Protein AF-A0A257LJ24-F1 (afdb_monomer)

Solvent-accessible surface area (backbone atoms only — not comparable to full-atom values): 53589 Å² total; per-residue (Å²): 120,69,37,51,48,22,45,37,79,96,74,76,41,58,42,72,22,48,50,66,43,40,21,18,65,12,11,28,22,19,16,31,34,75,92,71,72,50,81,59,49,28,23,46,61,48,46,64,46,34,71,49,36,67,60,49,51,61,45,40,81,84,67,24,39,69,37,38,43,43,26,40,28,36,42,66,71,52,52,51,19,39,72,72,71,31,62,39,64,17,42,39,84,51,60,58,23,70,73,42,37,78,70,69,26,44,72,49,96,88,63,35,22,36,64,50,72,47,55,24,46,66,56,50,52,54,42,48,47,36,26,64,75,67,47,32,40,32,45,31,27,46,52,51,48,44,43,30,25,42,52,48,92,82,58,70,71,61,35,67,71,44,15,26,39,32,79,47,27,34,33,16,63,57,4,54,42,34,39,53,50,42,34,74,69,44,58,92,35,38,33,21,32,46,26,57,61,58,78,81,37,94,62,23,46,46,81,42,55,27,40,42,26,37,76,43,34,60,65,41,45,27,25,38,39,36,25,66,35,53,53,53,50,57,29,13,32,10,22,24,36,34,32,89,85,44,81,38,25,45,37,74,45,50,74,66,42,38,39,33,32,41,48,17,51,48,52,40,9,85,28,74,34,39,65,58,17,24,52,51,11,35,35,42,46,60,24,49,64,47,71,64,69,98,74,39,54,28,32,34,39,60,25,52,68,77,47,40,76,46,36,64,60,50,23,51,47,53,30,54,59,48,57,78,69,57,93,59,100,71,88,71,82,53,65,65,44,76,41,77,95,70,48,32,27,36,40,62,34,52,68,54,34,54,56,32,46,76,54,64,41,39,79,87,39,35,68,49,85,40,62,52,41,40,21,6,21,63,49,6,38,33,17,21,52,17,17,30,37,50,58,56,27,42,74,48,69,51,93,89,48,104,49,63,32,40,35,39,63,40,62,56,58,65,36,52,47,53,49,44,35,58,32,16,40,61,31,21,58,58,33,46,44,85,69,43,70,59,48,75,40,78,40,75,63,87,82,81,56,68,40,81,40,84,36,68,39,29,29,33,34,39,22,42,53,50,23,30,56,48,37,54,72,70,47,41,50,84,56,63,70,61,48,48,60,48,48,71,64,44,75,88,54,79,93,84,43,80,74,84,43,54,36,36,29,65,44,77,43,79,72,52,68,42,47,18,23,29,42,11,27,29,78,26,24,38,36,29,42,51,34,32,37,30,12,15,16,29,70,62,89,26,36,90,56,52,73,76,47,72,48,68,47,63,42,53,85,35,48,44,59,60,66,38,100,80,27,47,72,40,60,67,64,50,25,54,50,33,27,53,50,45,53,51,47,57,52,47,66,76,72,52,85,61,62,41,73,64,35,44,48,48,43,60,36,34,35,43,31,17,43,31,39,26,11,44,28,27,31,28,34,26,47,55,26,29,70,75,39,69,69,27,33,52,48,47,32,53,54,33,45,39,46,40,54,25,30,56,50,39,30,17,55,42,5,65,75,70,47,42,20,78,73,70,45,61,69,69,32,49,27,95,62,19,45,54,44,74,50,57,67,72,56,53,51,46,31,63,75,36,30,40,29,42,64,36,58,22,22,32,56,77,30,75,63,54,20,57,74,75,44,64,28,24,21,36,20,78,33,52,35,71,52,61,62,46,72,47,75,41,75,45,98,86,70,47,73,52,72,36,84,43,53,26,35,48,52,52,52,44,32,71,75,65,36,86,85,52,83,80,58,82,18,76,58,38,50,63,56,46,39,44,64,42,49,47,50,45,51,62,40,38,48,88,49,39,54,66,52,73,60,60,73,24,52,39,64,72,84,56,56,68,72,60,55,51,42,51,58,52,49,40,52,77,70,63,39,52,53,61,47,53,45,49,48,45,96,84,72,44,72,95,73,77,74,86,80,80,81,80,78,78,84,78,90,81,76,84,85,74,82,83,79,90,80,79,93,75,95,82,64,100,54,62,49,87,81,71,94,66,81,81,79,79,72,42,82,52,26,75,43,74,59,82,85,86,47,97,88,60,70,56,59,57,71,45,78,49,60,45,104,80,36,53,24,34,40,34,40,32,36,43,67,52,82,80,62,96,89,69,98,80,45,96,47,47,41,66,45,34,33,48,64,55,47,98,41,50,65,94,56,54,60,56,53,24,52,51,48,20,52,47,42,16,38,58,42,42,65,58,42,46,52,53,30,58,54,38,43,64,41,70,49,101,58,62,49,66,30,64,38,87,91,82,54,52,74,43,80,30,45,12,71,63,9,45,52,27,46,52,54,44,51,52,36,54,75,46,50,60,60,48,90,87,60,90,60,136

pLDDT: mean 82.14, std 17.61, range [24.94, 98.62]

Foldseek 3Di:
DAAFQFADVVVLGTDHGCLQCVLLVWFFALFADDDFQDGADKAAEDEPLAPCLLVQLCQCVLVWSVFHQYAYAYEPVLLVLLVVQHKHFRKDLTHGRVVQVVVVWDADPVNIIRSDMDGSNVSLLSQLVSCLPPLDDFYFHQVLQLLQFLVVVPFGWGMDFDFFDQQWFFQWQLFGHGLVVQQVVFDKTKGKDWVVLQVNDPTEIDIFTHGRWHFTFFKGWWKWWAFQQGFIGITNFSWFFQWPVGTGTNSRDDFFTWGFFHQAATHAAAFDALLLLLLLQQCLFQWAWDADDPRQIKIKGKQAAPRVVCQCSNQVSLQVLLVVVDPDDDRDGWHWDDDVVRRIIMTMDSSSQVSCVVQVCHNVCSLPDTSSCSSDDLSSVLSNLQNNLQHQWAFDQDPPDLWIKIKGKDLPSVSLLNNCLSLSNRSAHKGKAFPAAWAWDWDDPVPGGTDIDGDHTMMMIITTAPSRVSCCVRRNYPDVPRNVVVCVSCVPDDRPDDDSSITGTRDIGIPHMRTGMDMRGRIHHWGQISRTITIGHHDDMDTVLEDEAEDAAEQLVQWDQFPDQPIDGNLPVLLVVLLVVLVVLLVCLVVDPRRDPSNNCNCQQAVHYAYAYFQLQLSCVRNLHALLDPVSLVVLLVSLLSSLLSNLLSQLVVCQVPNARNNFDLDSSCDPRYLNVPRDPVSSVSCVVRNGHHSFYHEQDWCVVVCVVPVQQRGTRNFHAQDQWAFDWDQDPVRDTDTDTGGHPSSVVCCVPQHVPDQGRSSPDHLQQDFLLSVLVSLLSNQSSHSRAHDDEREHEQPHDSVVSSVSQSVCVVSSHSIYRYDYADPVNHDPTDDDDDDDDDDDPDDDDDDDDDPDDDPDGPRGDDDPSDDDDPPCLQFLDSDPDDDPVDFDWDWDWDDDPQFIKIKIFTWDDQPPDPDDNARPFIATQFIAIDGPRDDPCVRVVRRVLNRVSRGPDLPSNVVVLVVQLQDADPDWDWFQDPDPRDTDIGRDPSNVNSVNVVVVCVVRVVNPPPRDDD

Radius of gyration: 37.0 Å; Cα contacts (8 Å, |Δi|>4): 2190; chains: 1; bounding box: 99×82×108 Å

Sequence (1018 aa):
MRPAGAWVAPTRSSASGPVSYMRVFDRSCETVESAGARRGAQMAVLRCDHPDVEAFIHAKDGGDLRNFNISVGITDAFMQAVVDDGDIELVHKAEPAPKLQAAGAHQRADGLWVYRRQPARALWDQIMRCTYDHAEPGVLFLDRINTDNNLGYCETIAATNPCVTADTRLATQHGLVPIGELARQGGALQVTVDSRALADAERGTTTRPAVPAFLTAHDAEVFHVTTAEGYEIKATAWHDLYTARGKIKLADLRVGDELWVQSGKGQFGPQGSAPLGTLLGLLAGDGHFTHRGKGAEVAVLSLWNEERQLADFVAGTVNALIAGQAHGARVYRCEPVAVPERNLVFVRSVVLARVLQQLGFTRDTKLQVPEVVWRGTEDCVKGYLRGLFQTDGTVNVSSNSQSCSVRLASCHRPLLQEVQQLLANLGVFSRIHLRREAGERQLPDGHGGHQAYACQSNFELIIDGESRDQFMREVGFLLPAKREKYAAWAADKQLIKHQRFAAKVVAITPLGRQPVYDTTQPDHNTVVFNGLVTGQCGEQPLPPYGCCCLGSVDLTHFVQRPFAADADFDDAGFAQVCAVATRMLDNVLDVTVWPLPQQQEEARNKRRVGLGFTGLGDALVMLGLRYDSEAARAMAQRISAAMRDAAYAASADLAAERGAFPLFNADLYLSRGAFAARLPQPLKDKIRAQGLRNSHLLSIAPTGTISLAFADNASNGIEPAFSWSYTRKKREADNTFKHYAVEDHAWRLYRHLKGEDAPLTEAFVTALEMSAEAHAAMVAAVAPYIDTSISKTVNVPEDYPYADFQGLYLQAWQQGLKGLATYRPNSVLGSVLSVDPVPAAAPAAGTQPAPLLAMGHDHSGANQRLRLDRLPAPVLDSLRWPSRPDLPGGNPAWSYLIQHPHGDFSLFVGELPAEAGPGLGLFEKHLPFEVWVNGAEQPRGIGAMAKTLSMDLRTNDPAWLRLKLDALATVAEERAFEMPFPPTGEKRLFPGVVAATAAVIRWRCEQLGALQEGGPTP

Mean predicted aligned error: 19.67 Å

Nearest PDB structures (foldseek):
  6lkm-assembly2_B  TM=7.121E-01  e=3.373E-16  Homo sapiens
  2eud-assembly1_A-2  TM=7.988E-01  e=4.178E-14  Saccharomyces cerevisiae
  3s8c-assembly1_A  TM=7.847E-01  e=2.951E-14  Saccharomyces cerevisiae S288C
  1zyz-assembly1_A  TM=7.517E-01  e=6.986E-15  Saccharomyces cerevisiae
  2wgh-assembly1_B  TM=6.906E-01  e=1.022E-13  Homo sapiens

Structure (mmCIF, N/CA/C/O backbone):
data_AF-A0A257LJ24-F1
#
_entry.id   AF-A0A257LJ24-F1
#
loop_
_atom_site.group_PDB
_atom_site.id
_atom_site.type_symbol
_atom_site.label_atom_id
_atom_site.label_alt_id
_atom_site.label_comp_id
_atom_site.label_asym_id
_atom_site.label_entity_id
_atom_site.label_seq_id
_atom_site.pdbx_PDB_ins_code
_atom_site.Cartn_x
_atom_site.Cartn_y
_atom_site.Cartn_z
_atom_site.occupancy
_atom_site.B_iso_or_equiv
_atom_site.auth_seq_id
_atom_site.auth_comp_id
_atom_site.auth_asym_id
_atom_site.auth_atom_id
_atom_site.pdbx_PDB_model_num
ATOM 1 N N . MET A 1 1 ? -0.962 -16.480 -10.989 1.00 78.00 1 MET A N 1
ATOM 2 C CA . MET A 1 1 ? 0.195 -16.136 -11.860 1.00 78.00 1 MET A CA 1
ATOM 3 C C . MET A 1 1 ? 0.893 -17.443 -12.258 1.00 78.00 1 MET A C 1
ATOM 5 O O . MET A 1 1 ? 0.374 -18.466 -11.853 1.00 78.00 1 MET A O 1
ATOM 9 N N . ARG A 1 2 ? 2.002 -17.500 -13.023 1.00 88.31 2 ARG A N 1
ATOM 10 C CA . ARG A 1 2 ? 2.631 -18.823 -13.275 1.00 88.31 2 ARG A CA 1
ATOM 11 C C . ARG A 1 2 ? 3.295 -19.374 -11.989 1.00 88.31 2 ARG A C 1
ATOM 13 O O . ARG A 1 2 ? 3.927 -18.562 -11.309 1.00 88.31 2 ARG A O 1
ATOM 20 N N . PRO A 1 3 ? 3.190 -20.679 -11.666 1.00 91.31 3 PRO A N 1
ATOM 21 C CA . PRO A 1 3 ? 3.702 -21.207 -10.403 1.00 91.31 3 PRO A CA 1
ATOM 22 C C . PRO A 1 3 ? 5.218 -21.393 -10.344 1.00 91.31 3 PRO A C 1
ATOM 24 O O . PRO A 1 3 ? 5.905 -21.325 -11.370 1.00 91.31 3 PRO A O 1
ATOM 27 N N . ALA A 1 4 ? 5.742 -21.683 -9.152 1.00 91.38 4 ALA A N 1
ATOM 28 C CA . ALA A 1 4 ? 7.091 -22.205 -9.008 1.00 91.38 4 ALA A CA 1
ATOM 29 C C . ALA A 1 4 ? 7.200 -23.573 -9.703 1.00 91.38 4 ALA A C 1
ATOM 31 O O . ALA A 1 4 ? 6.239 -24.337 -9.796 1.00 91.38 4 ALA A O 1
ATOM 32 N N . GLY A 1 5 ? 8.364 -23.877 -10.276 1.00 89.50 5 GLY A N 1
ATOM 33 C CA . GLY A 1 5 ? 8.553 -25.123 -11.025 1.00 89.50 5 GLY A CA 1
ATOM 34 C C . GLY A 1 5 ? 7.938 -25.137 -12.435 1.00 89.50 5 GLY A C 1
ATOM 35 O O . GLY A 1 5 ? 8.223 -26.062 -13.191 1.00 89.50 5 GLY A O 1
ATOM 36 N N . ALA A 1 6 ? 7.157 -24.125 -12.835 1.00 93.31 6 ALA A N 1
ATOM 37 C CA . ALA A 1 6 ? 6.548 -24.048 -14.168 1.00 93.31 6 ALA A CA 1
ATOM 38 C C . ALA A 1 6 ? 7.598 -23.879 -15.279 1.00 93.31 6 ALA A C 1
ATOM 40 O O . ALA A 1 6 ? 8.435 -22.980 -15.205 1.00 93.31 6 ALA A O 1
ATOM 41 N N . TRP A 1 7 ? 7.538 -24.709 -16.318 1.00 91.88 7 TRP A N 1
ATOM 42 C CA . TRP A 1 7 ? 8.472 -24.753 -17.440 1.00 91.88 7 TRP A CA 1
ATOM 43 C C . TRP A 1 7 ? 8.540 -23.433 -18.220 1.00 91.88 7 TRP A C 1
ATOM 45 O O . TRP A 1 7 ? 7.547 -22.730 -18.446 1.00 91.88 7 TRP A O 1
ATOM 55 N N . VAL A 1 8 ? 9.751 -23.103 -18.661 1.00 87.50 8 VAL A N 1
ATOM 56 C CA . VAL A 1 8 ? 10.065 -21.935 -19.481 1.00 87.50 8 VAL A CA 1
ATOM 57 C C . VAL A 1 8 ? 10.875 -22.423 -20.682 1.00 87.50 8 VAL A C 1
ATOM 59 O O . VAL A 1 8 ? 12.104 -22.437 -20.670 1.00 87.50 8 VAL A O 1
ATOM 62 N N . ALA A 1 9 ? 10.170 -22.870 -21.725 1.00 79.19 9 ALA A N 1
ATOM 63 C CA . ALA A 1 9 ? 10.768 -23.557 -22.872 1.00 79.19 9 ALA A CA 1
ATOM 64 C C . ALA A 1 9 ? 11.958 -22.823 -23.544 1.00 79.19 9 ALA A C 1
ATOM 66 O O . ALA A 1 9 ? 12.944 -23.503 -23.841 1.00 79.19 9 ALA A O 1
ATOM 67 N N . PRO A 1 10 ? 11.960 -21.480 -23.733 1.00 78.94 10 PRO A N 1
ATOM 68 C CA . PRO A 1 10 ? 13.102 -20.771 -24.327 1.00 78.94 10 PRO A CA 1
ATOM 69 C C . PRO A 1 10 ? 14.401 -20.855 -23.512 1.00 78.94 10 PRO A C 1
ATOM 71 O O . PRO A 1 10 ? 15.484 -20.812 -24.086 1.00 78.94 10 PRO A O 1
ATOM 74 N N . THR A 1 11 ? 14.305 -20.982 -22.186 1.00 77.94 11 THR A N 1
ATOM 75 C CA . THR A 1 11 ? 15.452 -21.035 -21.260 1.00 77.94 11 THR A CA 1
ATOM 76 C C . THR A 1 11 ? 15.707 -22.433 -20.697 1.00 77.94 11 THR A C 1
ATOM 78 O O . THR A 1 11 ? 16.664 -22.617 -19.948 1.00 77.94 11 THR A O 1
ATOM 81 N N . ARG A 1 12 ? 14.858 -23.417 -21.033 1.00 81.06 12 ARG A N 1
ATOM 82 C CA . ARG A 1 12 ? 14.862 -24.788 -20.485 1.00 81.06 12 ARG A CA 1
ATOM 83 C C . ARG A 1 12 ? 14.920 -24.829 -18.949 1.00 81.06 12 ARG A C 1
ATOM 85 O O . ARG A 1 12 ? 15.582 -25.685 -18.364 1.00 81.06 12 ARG A O 1
ATOM 92 N N . SER A 1 13 ? 14.236 -23.888 -18.300 1.00 83.75 13 SER A N 1
ATOM 93 C CA . SER A 1 13 ? 14.263 -23.686 -16.848 1.00 83.75 13 SER A CA 1
ATOM 94 C C . SER A 1 13 ? 12.854 -23.661 -16.242 1.00 83.75 13 SER A C 1
ATOM 96 O O . SER A 1 13 ? 11.860 -23.857 -16.943 1.00 83.75 13 SER A O 1
ATOM 98 N N . SER A 1 14 ? 12.764 -23.436 -14.930 1.00 83.94 14 SER A N 1
ATOM 99 C CA . SER A 1 14 ? 11.508 -23.291 -14.191 1.00 83.94 14 SER A CA 1
ATOM 100 C C . SER A 1 14 ? 11.318 -21.882 -13.621 1.00 83.94 14 SER A C 1
ATOM 102 O O . SER A 1 14 ? 12.290 -21.227 -13.249 1.00 83.94 14 SER A O 1
ATOM 104 N N . ALA A 1 15 ? 10.067 -21.441 -13.497 1.00 88.75 15 ALA A N 1
ATOM 105 C CA . ALA A 1 15 ? 9.684 -20.186 -12.850 1.00 88.75 15 ALA A CA 1
ATOM 106 C C . ALA A 1 15 ? 9.677 -20.270 -11.305 1.00 88.75 15 ALA A C 1
ATOM 108 O O . ALA A 1 15 ? 9.832 -21.353 -10.735 1.00 88.75 15 ALA A O 1
ATOM 109 N N . SER A 1 16 ? 9.490 -19.119 -10.643 1.00 84.56 16 SER A N 1
ATOM 110 C CA . SER A 1 16 ? 9.624 -18.922 -9.186 1.00 84.56 16 SER A CA 1
ATOM 111 C C . SER A 1 16 ? 8.317 -18.661 -8.413 1.00 84.56 16 SER A C 1
ATOM 113 O O . SER A 1 16 ? 8.361 -18.488 -7.198 1.00 84.56 16 SER A O 1
ATOM 115 N N . GLY A 1 17 ? 7.158 -18.642 -9.081 1.00 87.06 17 GLY A N 1
ATOM 116 C CA . GLY A 1 17 ? 5.845 -18.515 -8.430 1.00 87.06 17 GLY A CA 1
ATOM 117 C C . GLY A 1 17 ? 5.357 -17.083 -8.145 1.00 87.06 17 GLY A C 1
ATOM 118 O O . GLY A 1 17 ? 6.063 -16.108 -8.409 1.00 87.06 17 GLY A O 1
ATOM 119 N N . PRO A 1 18 ? 4.119 -16.937 -7.629 1.00 85.81 18 PRO A N 1
ATOM 120 C CA . PRO A 1 18 ? 3.445 -15.674 -7.385 1.00 85.81 18 PRO A CA 1
ATOM 121 C C . PRO A 1 18 ? 3.895 -15.021 -6.086 1.00 85.81 18 PRO A C 1
ATOM 123 O O . PRO A 1 18 ? 3.773 -13.821 -5.996 1.00 85.81 18 PRO A O 1
ATOM 126 N N . VAL A 1 19 ? 4.440 -15.737 -5.098 1.00 84.75 19 VAL A N 1
ATOM 127 C CA . VAL A 1 19 ? 4.925 -15.115 -3.848 1.00 84.75 19 VAL A CA 1
ATOM 128 C C . VAL A 1 19 ? 6.208 -14.342 -4.133 1.00 84.75 19 VAL A C 1
ATOM 130 O O . VAL A 1 19 ? 6.281 -13.143 -3.881 1.00 84.75 19 VAL A O 1
ATOM 133 N N . SER A 1 20 ? 7.124 -14.973 -4.877 1.00 75.75 20 SER A N 1
ATOM 134 C CA . SER A 1 20 ? 8.222 -14.327 -5.616 1.00 75.75 20 SER A CA 1
ATOM 135 C C . SER A 1 20 ? 7.765 -13.206 -6.568 1.00 75.75 20 SER A C 1
ATOM 137 O O . SER A 1 20 ? 8.634 -12.534 -7.121 1.00 75.75 20 SER A O 1
ATOM 139 N N . TYR A 1 21 ? 6.456 -13.027 -6.789 1.00 80.81 21 TYR A N 1
ATOM 140 C CA . TYR A 1 21 ? 5.841 -11.994 -7.628 1.00 80.81 21 TYR A CA 1
ATOM 141 C C . TYR A 1 21 ? 4.841 -11.057 -6.917 1.00 80.81 21 TYR A C 1
ATOM 143 O O . TYR A 1 21 ? 4.381 -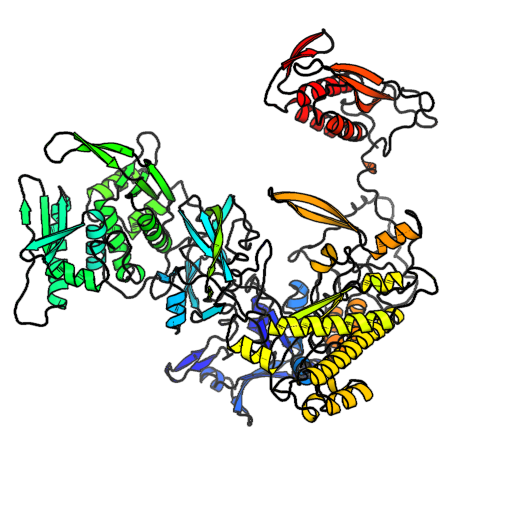10.093 -7.509 1.00 80.81 21 TYR A O 1
ATOM 151 N N . MET A 1 22 ? 4.523 -11.319 -5.653 1.00 76.56 22 MET A N 1
ATOM 152 C CA . MET A 1 22 ? 3.616 -10.547 -4.807 1.00 76.56 22 MET A CA 1
ATOM 153 C C . MET A 1 22 ? 4.402 -9.791 -3.786 1.00 76.56 22 MET A C 1
ATOM 155 O O . MET A 1 22 ? 4.142 -8.630 -3.590 1.00 76.56 22 MET A O 1
ATOM 159 N N . ARG A 1 23 ? 5.437 -10.410 -3.233 1.00 75.38 23 ARG A N 1
ATOM 160 C CA . ARG A 1 23 ? 6.560 -9.662 -2.713 1.00 75.38 23 ARG A CA 1
ATOM 161 C C . ARG A 1 23 ? 6.998 -8.647 -3.799 1.00 75.38 23 ARG A C 1
ATOM 163 O O . ARG A 1 23 ? 6.989 -7.455 -3.548 1.00 75.38 23 ARG A O 1
ATOM 170 N N . VAL A 1 24 ? 7.128 -9.111 -5.062 1.00 62.84 24 VAL A N 1
ATOM 171 C CA . VAL A 1 24 ? 7.263 -8.347 -6.349 1.00 62.84 24 VAL A CA 1
ATOM 172 C C . VAL A 1 24 ? 5.974 -7.627 -6.818 1.00 62.84 24 VAL A C 1
ATOM 174 O O . VAL A 1 24 ? 5.889 -7.076 -7.913 1.00 62.84 24 VAL A O 1
ATOM 177 N N . PHE A 1 25 ? 5.002 -7.497 -5.934 1.00 65.25 25 PHE A N 1
ATOM 178 C CA . PHE A 1 25 ? 3.962 -6.482 -5.964 1.00 65.25 25 PHE A CA 1
ATOM 179 C C . PHE A 1 25 ? 3.746 -5.909 -4.550 1.00 65.25 25 PHE A C 1
ATOM 181 O O . PHE A 1 25 ? 2.664 -5.420 -4.282 1.00 65.25 25 PHE A O 1
ATOM 188 N N . ASP A 1 26 ? 4.759 -5.883 -3.668 1.00 59.75 26 ASP A N 1
ATOM 189 C CA . ASP A 1 26 ? 4.654 -5.359 -2.299 1.00 59.75 26 ASP A CA 1
ATOM 190 C C . ASP A 1 26 ? 5.697 -4.263 -1.913 1.00 59.75 26 ASP A C 1
ATOM 192 O O . ASP A 1 26 ? 5.948 -4.060 -0.735 1.00 59.75 26 ASP A O 1
ATOM 196 N N . ARG A 1 27 ? 6.341 -3.526 -2.849 1.00 52.62 27 ARG A N 1
ATOM 197 C CA . ARG A 1 27 ? 7.540 -2.680 -2.602 1.00 52.62 27 ARG A CA 1
ATOM 198 C C . ARG A 1 27 ? 7.789 -1.225 -3.194 1.00 52.62 27 ARG A C 1
ATOM 200 O O . ARG A 1 27 ? 8.935 -0.816 -3.019 1.00 52.62 27 ARG A O 1
ATOM 207 N N . SER A 1 28 ? 7.053 -0.309 -3.858 1.00 60.28 28 SER A N 1
ATOM 208 C CA . SER A 1 28 ? 5.724 0.106 -4.388 1.00 60.28 28 SER A CA 1
ATOM 209 C C . SER A 1 28 ? 4.702 1.027 -3.619 1.00 60.28 28 SER A C 1
ATOM 211 O O . SER A 1 28 ? 5.109 2.068 -3.123 1.00 60.28 28 SER A O 1
ATOM 213 N N . CYS A 1 29 ? 3.384 0.735 -3.544 1.00 48.44 29 CYS A N 1
ATOM 214 C CA . CYS A 1 29 ? 2.257 1.552 -3.005 1.00 48.44 29 CYS A CA 1
ATOM 215 C C . CYS A 1 29 ? 2.491 2.341 -1.732 1.00 48.44 29 CYS A C 1
ATOM 217 O O . CYS A 1 29 ? 1.751 3.286 -1.455 1.00 48.44 29 CYS A O 1
ATOM 219 N N . GLU A 1 30 ? 3.415 1.920 -0.882 1.00 52.06 30 GLU A N 1
ATOM 220 C CA . GLU A 1 30 ? 3.561 2.488 0.430 1.00 52.06 30 GLU A CA 1
ATOM 221 C C . GLU A 1 30 ? 4.020 3.931 0.340 1.00 52.06 30 GLU A C 1
ATOM 223 O O . GLU A 1 30 ? 4.074 4.465 1.434 1.00 52.06 30 GLU A O 1
ATOM 228 N N . THR A 1 31 ? 4.229 4.481 -0.890 1.00 44.38 31 THR A N 1
ATOM 229 C CA . THR A 1 31 ? 4.602 5.820 -1.448 1.00 44.38 31 THR A CA 1
ATOM 230 C C . THR A 1 31 ? 3.551 6.629 -2.281 1.00 44.38 31 THR A C 1
ATOM 232 O O . THR A 1 31 ? 3.955 7.568 -2.968 1.00 44.38 31 THR A O 1
ATOM 235 N N . VAL A 1 32 ? 2.217 6.437 -2.169 1.00 46.84 32 VAL A N 1
ATOM 236 C CA . VAL A 1 32 ? 1.186 7.398 -2.705 1.00 46.84 32 VAL A CA 1
ATOM 237 C C . VAL A 1 32 ? 0.601 8.348 -1.651 1.00 46.84 32 VAL A C 1
ATOM 239 O O . VAL A 1 32 ? 0.704 8.048 -0.495 1.00 46.84 32 VAL A O 1
ATOM 242 N N . GLU A 1 33 ? -0.060 9.479 -1.946 1.00 40.62 33 GLU A N 1
ATOM 243 C CA . GLU A 1 33 ? -1.113 9.966 -1.029 1.00 40.62 33 GLU A CA 1
ATOM 244 C C . GLU A 1 33 ? -2.282 10.645 -1.720 1.00 40.62 33 GLU A C 1
ATOM 246 O O . GLU A 1 33 ? -2.174 11.280 -2.770 1.00 40.62 33 GLU A O 1
ATOM 251 N N . SER A 1 34 ? -3.378 10.597 -0.982 1.00 36.75 34 SER A N 1
ATOM 252 C CA . SER A 1 34 ? -4.274 11.716 -0.754 1.00 36.75 34 SER A CA 1
ATOM 253 C C . SER A 1 34 ? -3.787 12.654 0.376 1.00 36.75 34 SER A C 1
ATOM 255 O O . SER A 1 34 ? -4.067 12.386 1.546 1.00 36.75 34 SER A O 1
ATOM 257 N N . ALA A 1 35 ? -3.177 13.787 0.025 1.00 32.56 35 ALA A N 1
ATOM 258 C CA . ALA A 1 35 ? -3.455 15.080 0.656 1.00 32.56 35 ALA A CA 1
ATOM 259 C C . ALA A 1 35 ? -3.620 15.134 2.199 1.00 32.56 35 ALA A C 1
ATOM 261 O O . ALA A 1 35 ? -4.654 15.607 2.686 1.00 32.56 35 ALA A O 1
ATOM 262 N N . GLY A 1 36 ? -2.639 14.699 2.998 1.00 40.00 36 GLY A N 1
ATOM 263 C CA . GLY A 1 36 ? -2.665 14.973 4.436 1.00 40.00 36 GLY A CA 1
ATOM 264 C C . GLY A 1 36 ? -1.756 14.136 5.333 1.00 40.00 36 GLY A C 1
ATOM 265 O O . GLY A 1 36 ? -0.580 14.440 5.510 1.00 40.00 36 GLY A O 1
ATOM 266 N N . ALA A 1 37 ? -2.385 13.231 6.088 1.00 36.94 37 ALA A N 1
ATOM 267 C CA . ALA A 1 37 ? -1.856 12.633 7.317 1.00 36.94 37 ALA A CA 1
ATOM 268 C C . ALA A 1 37 ? -2.107 11.109 7.389 1.00 36.94 37 ALA A C 1
ATOM 270 O O . ALA A 1 37 ? -2.393 10.599 8.476 1.00 36.94 37 ALA A O 1
ATOM 271 N N . ARG A 1 38 ? -2.159 10.389 6.252 1.00 39.50 38 ARG A N 1
ATOM 272 C CA . ARG A 1 38 ? -2.922 9.126 6.176 1.00 39.50 38 ARG A CA 1
ATOM 273 C C . ARG A 1 38 ? -2.374 8.062 5.211 1.00 39.50 38 ARG A C 1
ATOM 275 O O . ARG A 1 38 ? -2.394 8.221 4.001 1.00 39.50 38 ARG A O 1
ATOM 282 N N . ARG A 1 39 ? -2.000 6.902 5.768 1.00 45.47 39 ARG A N 1
ATOM 283 C CA . ARG A 1 39 ? -1.549 5.675 5.066 1.00 45.47 39 ARG A CA 1
ATOM 284 C C . ARG A 1 39 ? -2.613 5.077 4.096 1.00 45.47 39 ARG A C 1
ATOM 286 O O . ARG A 1 39 ? -3.785 5.108 4.450 1.00 45.47 39 ARG A O 1
ATOM 293 N N . GLY A 1 40 ? -2.217 4.468 2.954 1.00 41.78 40 GLY A N 1
ATOM 294 C CA . GLY A 1 40 ? -3.127 3.794 1.969 1.00 41.78 40 GLY A CA 1
ATOM 295 C C . GLY A 1 40 ? -2.531 2.618 1.130 1.00 41.78 40 GLY A C 1
ATOM 296 O O . GLY A 1 40 ? -1.454 2.148 1.500 1.00 41.78 40 GLY A O 1
ATOM 297 N N . ALA A 1 41 ? -3.225 2.147 0.059 1.00 53.59 41 ALA A N 1
ATOM 298 C CA . ALA A 1 41 ? -3.454 0.711 -0.328 1.00 53.59 41 ALA A CA 1
ATOM 299 C C . ALA A 1 41 ? -3.442 0.317 -1.863 1.00 53.59 41 ALA A C 1
ATOM 301 O O . ALA A 1 41 ? -3.589 1.260 -2.635 1.00 53.59 41 ALA A O 1
ATOM 302 N N . GLN A 1 42 ? -3.473 -0.885 -2.540 1.00 60.41 42 GLN A N 1
ATOM 303 C CA . GLN A 1 42 ? -3.265 -2.407 -2.644 1.00 60.41 42 GLN A CA 1
ATOM 304 C C . GLN A 1 42 ? -3.511 -3.603 -1.647 1.00 60.41 42 GLN A C 1
ATOM 306 O O . GLN A 1 42 ? -2.681 -3.889 -0.807 1.00 60.41 42 GLN A O 1
ATOM 311 N N . MET A 1 43 ? -4.451 -4.535 -1.913 1.00 69.06 43 MET A N 1
ATOM 312 C CA . MET A 1 43 ? -4.510 -5.917 -1.325 1.00 69.06 43 MET A CA 1
ATOM 313 C C . MET A 1 43 ? -4.062 -7.005 -2.329 1.00 69.06 43 MET A C 1
ATOM 315 O O . MET A 1 43 ? -4.320 -6.859 -3.526 1.00 69.06 43 MET A O 1
ATOM 319 N N . ALA A 1 44 ? -3.476 -8.121 -1.858 1.00 78.62 44 ALA A N 1
ATOM 320 C CA . ALA A 1 44 ? -3.120 -9.288 -2.686 1.00 78.62 44 ALA A CA 1
ATOM 321 C C . ALA A 1 44 ? -3.996 -10.521 -2.425 1.00 78.62 44 ALA A C 1
ATOM 323 O O . ALA A 1 44 ? -4.204 -10.922 -1.280 1.00 78.62 44 ALA A O 1
ATOM 324 N N . VAL A 1 45 ? -4.422 -11.188 -3.505 1.00 81.88 45 VAL A N 1
ATOM 325 C CA . VAL A 1 45 ? -5.250 -12.404 -3.449 1.00 81.88 45 VAL A CA 1
ATOM 326 C C . VAL A 1 45 ? -4.650 -13.523 -4.303 1.00 81.88 45 VAL A C 1
ATOM 328 O O . VAL A 1 45 ? -4.323 -13.310 -5.473 1.00 81.88 45 VAL A O 1
ATOM 331 N N . LEU A 1 46 ? -4.550 -14.736 -3.752 1.00 91.31 46 LEU A N 1
ATOM 332 C CA . LEU A 1 46 ? -4.171 -15.947 -4.494 1.00 91.31 46 LEU A CA 1
ATOM 333 C C . LEU A 1 46 ? -5.167 -17.075 -4.223 1.00 91.31 46 LEU A C 1
ATOM 335 O O . LEU A 1 46 ? -5.565 -17.292 -3.083 1.00 91.31 46 LEU A O 1
ATOM 339 N N . ARG A 1 47 ? -5.572 -17.803 -5.269 1.00 92.19 47 ARG A N 1
ATOM 340 C CA . ARG A 1 47 ? -6.525 -18.914 -5.141 1.00 92.19 47 ARG A CA 1
ATOM 341 C C . ARG A 1 47 ? -5.959 -20.076 -4.319 1.00 92.19 47 ARG A C 1
ATOM 343 O O . ARG A 1 47 ? -4.784 -20.412 -4.446 1.00 92.19 47 ARG A O 1
ATOM 350 N N . CYS A 1 48 ? -6.838 -20.735 -3.567 1.00 94.44 48 CYS A N 1
ATOM 351 C CA . CYS A 1 48 ? -6.552 -21.963 -2.819 1.00 94.44 48 CYS A CA 1
ATOM 352 C C . CYS A 1 48 ? -6.055 -23.134 -3.688 1.00 94.44 48 CYS A C 1
ATOM 354 O O . CYS A 1 48 ? -5.307 -23.972 -3.202 1.00 94.44 48 CYS A O 1
ATOM 356 N N . ASP A 1 49 ? -6.418 -23.169 -4.974 1.00 94.31 49 ASP A N 1
ATOM 357 C CA . ASP A 1 49 ? -5.991 -24.190 -5.942 1.00 94.31 49 ASP A CA 1
ATOM 358 C C . ASP A 1 49 ? -4.634 -23.898 -6.610 1.00 94.31 49 ASP A C 1
ATOM 360 O O . ASP A 1 49 ? -4.195 -24.639 -7.489 1.00 94.31 49 ASP A O 1
ATOM 364 N N . HIS A 1 50 ? -3.931 -22.840 -6.202 1.00 96.12 50 HIS A N 1
ATOM 365 C CA . HIS A 1 50 ? -2.642 -22.484 -6.785 1.00 96.12 50 HIS A CA 1
ATOM 366 C C . HIS A 1 50 ? -1.488 -23.338 -6.204 1.00 96.12 50 HIS A C 1
ATOM 368 O O . HIS A 1 50 ? -1.375 -23.428 -4.985 1.00 96.12 50 HIS A O 1
ATOM 374 N N . PRO A 1 51 ? -0.547 -23.892 -7.005 1.00 95.44 51 PRO A N 1
ATOM 375 C CA . PRO A 1 51 ? 0.545 -24.754 -6.502 1.00 95.44 51 PRO A CA 1
ATOM 376 C C . PRO A 1 51 ? 1.418 -24.167 -5.384 1.00 95.44 51 PRO A C 1
ATOM 378 O O . PRO A 1 51 ? 1.926 -24.913 -4.544 1.00 95.44 51 PRO A O 1
ATOM 381 N N . ASP A 1 52 ? 1.530 -22.839 -5.352 1.00 95.00 52 ASP A N 1
ATOM 382 C CA . ASP A 1 52 ? 2.299 -22.069 -4.364 1.00 95.00 52 ASP A CA 1
ATOM 383 C C . ASP A 1 52 ? 1.443 -21.486 -3.215 1.00 95.00 52 ASP A C 1
ATOM 385 O O . ASP A 1 52 ? 1.878 -20.548 -2.553 1.00 95.00 52 ASP A O 1
ATOM 389 N N . VAL A 1 53 ? 0.219 -21.984 -2.993 1.00 94.69 53 VAL A N 1
ATOM 390 C CA . VAL A 1 53 ? -0.708 -21.464 -1.963 1.00 94.69 53 VAL A CA 1
ATOM 391 C C . VAL A 1 53 ? -0.128 -21.512 -0.541 1.00 94.69 53 VAL A C 1
ATOM 393 O O . VAL A 1 53 ? -0.248 -20.543 0.197 1.00 94.69 53 VAL A O 1
ATOM 396 N N . GLU A 1 54 ? 0.578 -22.573 -0.156 1.00 94.38 54 GLU A N 1
ATOM 397 C CA . GLU A 1 54 ? 1.190 -22.678 1.184 1.00 94.38 54 GLU A CA 1
ATOM 398 C C . GLU A 1 54 ? 2.331 -21.676 1.368 1.00 94.38 54 GLU A C 1
ATOM 400 O O . GLU A 1 54 ? 2.437 -21.025 2.403 1.00 94.38 54 GLU A O 1
ATOM 405 N N . ALA A 1 55 ? 3.124 -21.456 0.316 1.00 91.25 55 ALA A N 1
ATOM 406 C CA . ALA A 1 55 ? 4.147 -20.416 0.311 1.00 91.25 55 ALA A CA 1
ATOM 407 C C . ALA A 1 55 ? 3.548 -18.997 0.356 1.00 91.25 55 ALA A C 1
ATOM 409 O O . ALA A 1 55 ? 4.262 -18.064 0.706 1.00 91.25 55 ALA A O 1
ATOM 410 N N . PHE A 1 56 ? 2.276 -18.821 -0.032 1.00 92.69 56 PHE A N 1
ATOM 411 C CA . PHE A 1 56 ? 1.528 -17.563 0.088 1.00 92.69 56 PHE A CA 1
ATOM 412 C C . PHE A 1 56 ? 0.985 -17.368 1.504 1.00 92.69 56 PHE A C 1
ATOM 414 O O . PHE A 1 56 ? 1.047 -16.257 2.018 1.00 92.69 56 PHE A O 1
ATOM 421 N N . ILE A 1 57 ? 0.464 -18.429 2.127 1.00 91.12 57 ILE A N 1
ATOM 422 C CA . ILE A 1 57 ? -0.065 -18.399 3.498 1.00 91.12 57 ILE A CA 1
ATOM 423 C C . ILE A 1 57 ? 1.057 -18.012 4.461 1.00 91.12 57 ILE A C 1
ATOM 425 O O . ILE A 1 57 ? 0.971 -16.984 5.125 1.00 91.12 57 ILE A O 1
ATOM 429 N N . HIS A 1 58 ? 2.163 -18.755 4.410 1.00 90.12 58 HIS A N 1
ATOM 430 C CA . HIS A 1 58 ? 3.347 -18.535 5.239 1.00 90.12 58 HIS A CA 1
ATOM 431 C C . HIS A 1 58 ? 4.263 -17.408 4.720 1.00 90.12 58 HIS A C 1
ATOM 433 O O . HIS A 1 58 ? 5.432 -17.309 5.099 1.00 90.12 58 HIS A O 1
ATOM 439 N N . ALA A 1 59 ? 3.767 -16.543 3.825 1.00 84.06 59 ALA A N 1
ATOM 440 C CA . ALA A 1 59 ? 4.557 -15.454 3.248 1.00 84.06 59 ALA A CA 1
ATOM 441 C C . ALA A 1 59 ? 4.831 -14.305 4.230 1.00 84.06 59 ALA A C 1
ATOM 443 O O . ALA A 1 59 ? 5.585 -13.400 3.874 1.00 84.06 59 ALA A O 1
ATOM 444 N N . LYS A 1 60 ? 4.217 -14.311 5.424 1.00 76.75 60 LYS A N 1
ATOM 445 C CA . LYS A 1 60 ? 4.302 -13.223 6.417 1.00 76.75 60 LYS A CA 1
ATOM 446 C C . LYS A 1 60 ? 4.853 -13.628 7.776 1.00 76.75 60 LYS A C 1
ATOM 448 O O . LYS A 1 60 ? 5.272 -12.747 8.516 1.00 76.75 60 LYS A O 1
ATOM 453 N N . ASP A 1 61 ? 4.982 -14.921 8.053 1.00 75.12 61 ASP A N 1
ATOM 454 C CA . ASP A 1 61 ? 5.519 -15.482 9.301 1.00 75.12 61 ASP A CA 1
ATOM 455 C C . ASP A 1 61 ? 6.940 -14.962 9.621 1.00 75.12 61 ASP A C 1
ATOM 457 O O . ASP A 1 61 ? 7.312 -14.785 10.778 1.00 75.12 61 ASP A O 1
ATOM 461 N N . GLY A 1 62 ? 7.735 -14.641 8.590 1.00 65.06 62 GLY A N 1
ATOM 462 C CA . GLY A 1 62 ? 9.043 -13.978 8.725 1.00 65.06 62 GLY A CA 1
ATOM 463 C C . GLY A 1 62 ? 8.989 -12.455 8.947 1.00 65.06 62 GLY A C 1
ATOM 464 O O . GLY A 1 62 ? 10.024 -11.792 8.933 1.00 65.06 62 GLY A O 1
ATOM 465 N N . GLY A 1 63 ? 7.804 -11.859 9.093 1.00 62.16 63 GLY A N 1
ATOM 466 C CA . GLY A 1 63 ? 7.588 -10.409 9.083 1.00 62.16 63 GLY A CA 1
ATOM 467 C C . GLY A 1 63 ? 7.766 -9.775 7.697 1.00 62.16 63 GLY A C 1
ATOM 468 O O . GLY A 1 63 ? 8.240 -8.639 7.601 1.00 62.16 63 GLY A O 1
ATOM 469 N N . ASP A 1 64 ? 7.474 -10.534 6.642 1.00 58.94 64 ASP A N 1
ATOM 470 C CA . ASP A 1 64 ? 7.483 -10.179 5.211 1.00 58.94 64 ASP A CA 1
ATOM 471 C C . ASP A 1 64 ? 6.077 -9.687 4.781 1.00 58.94 64 ASP A C 1
ATOM 473 O O . ASP A 1 64 ? 5.181 -9.587 5.616 1.00 58.94 64 ASP A O 1
ATOM 477 N N . LEU A 1 65 ? 5.910 -9.246 3.532 1.00 68.00 65 LEU A N 1
ATOM 478 C CA . LEU A 1 65 ? 4.723 -8.595 2.955 1.00 68.00 65 LEU A CA 1
ATOM 479 C C . LEU A 1 65 ? 4.078 -7.515 3.850 1.00 68.00 65 LEU A C 1
ATOM 481 O O . LEU A 1 65 ? 2.860 -7.444 4.008 1.00 68.00 65 LEU A O 1
ATOM 485 N N . ARG A 1 66 ? 4.913 -6.710 4.519 1.00 64.31 66 ARG A N 1
ATOM 486 C CA . ARG A 1 66 ? 4.587 -5.949 5.741 1.00 64.31 66 ARG A CA 1
ATOM 487 C C . ARG A 1 66 ? 3.371 -5.053 5.679 1.00 64.31 66 ARG A C 1
ATOM 489 O O . ARG A 1 66 ? 2.836 -4.725 6.733 1.00 64.31 66 ARG A O 1
ATOM 496 N N . ASN A 1 67 ? 2.964 -4.630 4.493 1.00 54.25 67 ASN A N 1
ATOM 497 C CA . ASN A 1 67 ? 1.769 -3.832 4.372 1.00 54.25 67 ASN A CA 1
ATOM 498 C C . ASN A 1 67 ? 0.786 -4.312 3.284 1.00 54.25 67 ASN A C 1
ATOM 500 O O . ASN A 1 67 ? -0.317 -3.760 3.267 1.00 54.25 67 ASN A O 1
ATOM 504 N N . PHE A 1 68 ? 1.080 -5.313 2.427 1.00 63.66 68 PHE A N 1
ATOM 505 C CA . PHE A 1 68 ? -0.021 -6.061 1.801 1.00 63.66 68 PHE A CA 1
ATOM 506 C C . PHE A 1 68 ? -0.822 -6.693 2.930 1.00 63.66 68 PHE A C 1
ATOM 508 O O . PHE A 1 68 ? -0.288 -7.502 3.691 1.00 63.66 68 PHE A O 1
ATOM 515 N N . ASN A 1 69 ? -2.122 -6.426 2.958 1.00 63.97 69 ASN A N 1
ATOM 516 C CA . ASN A 1 69 ? -3.031 -7.415 3.501 1.00 63.97 69 ASN A CA 1
ATOM 517 C C . ASN A 1 69 ? -3.090 -8.532 2.450 1.00 63.97 69 ASN A C 1
ATOM 519 O O . ASN A 1 69 ? -3.446 -8.285 1.290 1.00 63.97 69 ASN A O 1
ATOM 523 N N . ILE A 1 70 ? -2.680 -9.743 2.822 1.00 75.50 70 ILE A N 1
ATOM 524 C CA . ILE A 1 70 ? -2.814 -10.923 1.959 1.00 75.50 70 ILE A CA 1
ATOM 525 C C . ILE A 1 70 ? -4.135 -11.636 2.247 1.00 75.50 70 ILE A C 1
ATOM 527 O O . ILE A 1 70 ? -4.634 -11.622 3.371 1.00 75.50 70 ILE A O 1
ATOM 531 N N . SER A 1 71 ? -4.735 -12.263 1.238 1.00 81.69 71 SER A N 1
ATOM 532 C CA . SER A 1 71 ? -5.940 -13.082 1.414 1.00 81.69 71 SER A CA 1
ATOM 533 C C . SER A 1 71 ? -5.976 -14.302 0.499 1.00 81.69 71 SER A C 1
ATOM 535 O O . SER A 1 71 ? -5.689 -14.209 -0.695 1.00 81.69 71 SER A O 1
ATOM 537 N N . VAL A 1 72 ? -6.374 -15.457 1.034 1.00 90.62 72 VAL A N 1
ATOM 538 C CA . VAL A 1 72 ? -6.577 -16.657 0.215 1.00 90.62 72 VAL A CA 1
ATOM 539 C C . VAL A 1 72 ? -7.955 -16.598 -0.440 1.00 90.62 72 VAL A C 1
ATOM 541 O O . VAL A 1 72 ? -8.985 -16.414 0.212 1.00 90.62 72 VAL A O 1
ATOM 544 N N . GLY A 1 73 ? -7.958 -16.770 -1.758 1.00 91.06 73 GLY A N 1
ATOM 545 C CA . GLY A 1 73 ? -9.142 -16.909 -2.588 1.00 91.06 73 GLY A CA 1
ATOM 546 C C . GLY A 1 73 ? -9.698 -18.328 -2.519 1.00 91.06 73 GLY A C 1
ATOM 547 O O . GLY A 1 73 ? -9.272 -19.211 -3.269 1.00 91.06 73 GLY A O 1
ATOM 548 N N . ILE A 1 74 ? -10.636 -18.546 -1.609 1.00 94.12 74 ILE A N 1
ATOM 549 C CA . ILE A 1 74 ? -11.296 -19.826 -1.356 1.00 94.12 74 ILE A CA 1
ATOM 550 C C . ILE A 1 74 ? -12.331 -20.139 -2.444 1.00 94.12 74 ILE A C 1
ATOM 552 O O . ILE A 1 74 ? -12.994 -19.239 -2.965 1.00 94.12 74 ILE A O 1
ATOM 556 N N . THR A 1 75 ? -12.460 -21.424 -2.775 1.00 93.69 75 THR A N 1
ATOM 557 C CA . THR A 1 75 ? -13.474 -21.983 -3.680 1.00 93.69 75 THR A CA 1
ATOM 558 C C . THR A 1 75 ? -14.442 -22.881 -2.919 1.00 93.69 75 THR A C 1
ATOM 560 O O . THR A 1 75 ? -14.072 -23.490 -1.911 1.00 93.69 75 THR A O 1
ATOM 563 N N . ASP A 1 76 ? -15.662 -23.024 -3.431 1.00 92.75 76 ASP A N 1
ATOM 564 C CA . ASP A 1 76 ? -16.662 -23.923 -2.841 1.00 92.75 76 ASP A CA 1
ATOM 565 C C . ASP A 1 76 ? -16.213 -25.389 -2.959 1.00 92.75 76 ASP A C 1
ATOM 567 O O . ASP A 1 76 ? -16.412 -26.184 -2.045 1.00 92.75 76 ASP A O 1
ATOM 571 N N . ALA A 1 77 ? -15.513 -25.731 -4.047 1.00 93.94 77 ALA A N 1
ATOM 572 C CA . ALA A 1 77 ? -14.922 -27.054 -4.250 1.00 93.94 77 ALA A CA 1
ATOM 573 C C . ALA A 1 77 ? -13.835 -27.392 -3.209 1.00 93.94 77 ALA A C 1
ATOM 575 O O . ALA A 1 77 ? -13.755 -28.536 -2.761 1.00 93.94 77 ALA A O 1
ATOM 576 N N . PHE A 1 78 ? -13.019 -26.414 -2.795 1.00 96.50 78 PHE A N 1
ATOM 577 C CA . PHE A 1 78 ? -12.047 -26.612 -1.718 1.00 96.50 78 PHE A CA 1
ATOM 578 C C . PHE A 1 78 ? -12.740 -26.777 -0.364 1.00 96.50 78 PHE A C 1
ATOM 580 O O . PHE A 1 78 ? -12.420 -27.712 0.362 1.00 96.50 78 PHE A O 1
ATOM 587 N N . MET A 1 79 ? -13.721 -25.928 -0.039 1.00 96.25 79 MET A N 1
ATOM 588 C CA . MET A 1 79 ? -14.450 -26.032 1.231 1.00 96.25 79 MET A CA 1
ATOM 589 C C . MET A 1 79 ? -15.237 -27.341 1.351 1.00 96.25 79 MET A C 1
ATOM 591 O O . MET A 1 79 ? -15.238 -27.951 2.418 1.00 96.25 79 MET A O 1
ATOM 595 N N . GLN A 1 80 ? -15.826 -27.831 0.258 1.00 95.31 80 GLN A N 1
ATOM 596 C CA . GLN A 1 80 ? -16.463 -29.146 0.237 1.00 95.31 80 GLN A CA 1
ATOM 597 C C . GLN A 1 80 ? -15.442 -30.268 0.503 1.00 95.31 80 GLN A C 1
ATOM 599 O O . GLN A 1 80 ? -15.692 -31.129 1.341 1.00 95.31 80 GLN A O 1
ATOM 604 N N . ALA A 1 81 ? -14.248 -30.213 -0.101 1.00 96.19 81 ALA A N 1
ATOM 605 C CA . ALA A 1 81 ? -13.172 -31.162 0.202 1.00 96.19 81 ALA A CA 1
ATOM 606 C C . ALA A 1 81 ? -12.659 -31.055 1.657 1.00 96.19 81 ALA A C 1
ATOM 608 O O . ALA A 1 81 ? -12.302 -32.069 2.253 1.00 96.19 81 ALA A O 1
ATOM 609 N N . VAL A 1 82 ? -12.660 -29.859 2.264 1.00 95.44 82 VAL A N 1
ATOM 610 C CA . VAL A 1 82 ? -12.366 -29.665 3.700 1.00 95.44 82 VAL A CA 1
ATOM 611 C C . VAL A 1 82 ? -13.434 -30.327 4.579 1.00 95.44 8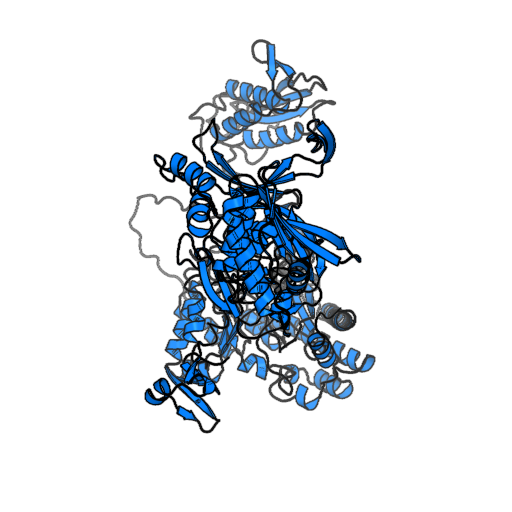2 VAL A C 1
ATOM 613 O O . VAL A 1 82 ? -13.088 -30.947 5.585 1.00 95.44 82 VAL A O 1
ATOM 616 N N . VAL A 1 83 ? -14.717 -30.243 4.216 1.00 95.12 83 VAL A N 1
ATOM 617 C CA . VAL A 1 83 ? -15.803 -30.931 4.936 1.00 95.12 83 VAL A CA 1
ATOM 618 C C . VAL A 1 83 ? -15.668 -32.450 4.800 1.00 95.12 83 VAL A C 1
ATOM 620 O O . VAL A 1 83 ? -15.601 -33.139 5.819 1.00 95.12 83 VAL A O 1
ATOM 623 N N . ASP A 1 84 ? -15.533 -32.954 3.573 1.00 96.38 84 ASP A N 1
ATOM 624 C CA . ASP A 1 84 ? -15.565 -34.387 3.236 1.00 96.38 84 ASP A CA 1
ATOM 625 C C . ASP A 1 84 ? -14.262 -35.155 3.558 1.00 96.38 84 ASP A C 1
ATOM 627 O O . ASP A 1 84 ? -14.178 -36.353 3.300 1.00 96.38 84 ASP A O 1
ATOM 631 N N . ASP A 1 85 ? -13.249 -34.484 4.123 1.00 95.12 85 ASP A N 1
ATOM 632 C CA . ASP A 1 85 ? -11.895 -35.022 4.376 1.00 95.12 85 ASP A CA 1
ATOM 633 C C . ASP A 1 85 ? -11.152 -35.468 3.099 1.00 95.12 85 ASP A C 1
ATOM 635 O O . ASP A 1 85 ? -10.346 -36.400 3.097 1.00 95.12 85 ASP A O 1
ATOM 639 N N . GLY A 1 86 ? -11.453 -34.800 1.983 1.00 95.94 86 GLY A N 1
ATOM 640 C CA . GLY A 1 86 ? -10.884 -35.067 0.667 1.00 95.94 86 GLY A CA 1
ATOM 641 C C . GLY A 1 86 ? -9.580 -34.317 0.383 1.00 95.94 86 GLY A C 1
ATOM 642 O O . GLY A 1 86 ? -9.086 -33.515 1.176 1.00 95.94 86 GLY A O 1
ATOM 643 N N . ASP A 1 87 ? -9.032 -34.550 -0.810 1.00 96.12 87 ASP A N 1
ATOM 644 C CA . ASP A 1 87 ? -7.859 -33.838 -1.322 1.00 96.12 87 ASP A CA 1
ATOM 645 C C . ASP A 1 87 ? -8.233 -32.627 -2.187 1.00 96.12 87 ASP A C 1
ATOM 647 O O . ASP A 1 87 ? -9.244 -32.633 -2.890 1.00 96.12 87 ASP A O 1
ATOM 651 N N . ILE A 1 88 ? -7.324 -31.653 -2.253 1.00 95.81 88 ILE A N 1
ATOM 652 C CA . ILE A 1 88 ? -7.259 -30.645 -3.312 1.00 95.81 88 ILE A CA 1
ATOM 653 C C . ILE A 1 88 ? -6.121 -30.958 -4.297 1.00 95.81 88 ILE A C 1
ATOM 655 O O . ILE A 1 88 ? -5.001 -31.301 -3.911 1.00 95.81 88 ILE A O 1
ATOM 659 N N . GLU A 1 89 ? -6.403 -30.810 -5.592 1.00 96.12 89 GLU A N 1
ATOM 660 C CA . GLU A 1 89 ? -5.392 -30.747 -6.651 1.00 96.12 89 GLU A CA 1
ATOM 661 C C . GLU A 1 89 ? -4.940 -29.301 -6.839 1.00 96.12 89 GLU A C 1
ATOM 663 O O . GLU A 1 89 ? -5.766 -28.422 -7.086 1.00 96.12 89 GLU A O 1
ATOM 668 N N . LEU A 1 90 ? -3.632 -29.050 -6.774 1.00 96.50 90 LEU A N 1
ATOM 669 C CA . LEU A 1 90 ? -3.087 -27.723 -7.030 1.00 96.50 90 LEU A CA 1
ATOM 670 C C . LEU A 1 90 ? -2.658 -27.609 -8.497 1.00 96.50 90 LEU A C 1
ATOM 672 O O . LEU A 1 90 ? -1.825 -28.384 -8.982 1.00 96.50 90 LEU A O 1
ATOM 676 N N . VAL A 1 91 ? -3.248 -26.650 -9.210 1.00 95.31 91 VAL A N 1
ATOM 677 C CA . VAL A 1 91 ? -3.337 -26.640 -10.675 1.00 95.31 91 VAL A CA 1
ATOM 678 C C . VAL A 1 91 ? -2.938 -25.312 -11.311 1.00 95.31 91 VAL A C 1
ATOM 680 O O . VAL A 1 91 ? -3.170 -24.231 -10.774 1.00 95.31 91 VAL A O 1
ATOM 683 N N . HIS A 1 92 ? -2.375 -25.370 -12.521 1.00 95.19 92 HIS A N 1
ATOM 684 C CA . HIS A 1 92 ? -2.214 -24.179 -13.357 1.00 95.19 92 HIS A CA 1
ATOM 685 C C . HIS A 1 92 ? -2.153 -24.512 -14.855 1.00 95.19 92 HIS A C 1
ATOM 687 O O . HIS A 1 92 ? -1.680 -25.568 -15.265 1.00 95.19 92 HIS A O 1
ATOM 693 N N . LYS A 1 93 ? -2.534 -23.551 -15.708 1.00 93.44 93 LYS A N 1
ATOM 694 C CA . LYS A 1 93 ? -2.444 -23.630 -17.184 1.00 93.44 93 LYS A CA 1
ATOM 695 C C . LYS A 1 93 ? -1.019 -23.566 -17.764 1.00 93.44 93 LYS A C 1
ATOM 697 O O . LYS A 1 93 ? -0.844 -23.257 -18.938 1.00 93.44 93 LYS A O 1
ATOM 702 N N . ALA A 1 94 ? 0.007 -23.736 -16.934 1.00 92.50 94 ALA A N 1
ATOM 703 C CA . ALA A 1 94 ? 1.402 -23.707 -17.361 1.00 92.50 94 ALA A CA 1
ATOM 704 C C . ALA A 1 94 ? 1.973 -25.105 -17.185 1.00 92.50 94 ALA A C 1
ATOM 706 O O . ALA A 1 94 ? 1.791 -25.697 -16.124 1.00 92.50 94 ALA A O 1
ATOM 707 N N . GLU A 1 95 ? 2.680 -25.593 -18.197 1.00 94.00 95 GLU A N 1
ATOM 708 C CA . GLU A 1 95 ? 3.401 -26.858 -18.121 1.00 94.00 95 GLU A CA 1
ATOM 709 C C . GLU A 1 95 ? 4.383 -26.838 -16.928 1.00 94.00 95 GLU A C 1
ATOM 711 O O . GLU A 1 95 ? 5.107 -25.854 -16.766 1.00 94.00 95 GLU A O 1
ATOM 716 N N . PRO A 1 96 ? 4.418 -27.868 -16.070 1.00 93.25 96 PRO A N 1
ATOM 717 C CA . PRO A 1 96 ? 5.415 -28.028 -15.022 1.00 93.25 96 PRO A CA 1
ATOM 718 C C . PRO A 1 96 ? 6.720 -28.557 -15.634 1.00 93.25 96 PRO A C 1
ATOM 720 O O . PRO A 1 96 ? 6.698 -29.322 -16.595 1.00 93.25 96 PRO A O 1
ATOM 723 N N . ALA A 1 97 ? 7.877 -28.168 -15.096 1.00 91.44 97 ALA A N 1
ATOM 724 C CA . ALA A 1 97 ? 9.169 -28.607 -15.628 1.00 91.44 97 ALA A CA 1
ATOM 725 C C . ALA A 1 97 ? 9.330 -30.146 -15.584 1.00 91.44 97 ALA A C 1
ATOM 727 O O . ALA A 1 97 ? 8.760 -30.788 -14.697 1.00 91.44 97 ALA A O 1
ATOM 728 N N . PRO A 1 98 ? 10.168 -30.759 -16.448 1.00 90.56 98 PRO A N 1
ATOM 729 C CA . PRO A 1 98 ? 10.309 -32.219 -16.536 1.00 90.56 98 PRO A CA 1
ATOM 730 C C . PRO A 1 98 ? 10.609 -32.946 -15.213 1.00 90.56 98 PRO A C 1
ATOM 732 O O . PRO A 1 98 ? 10.200 -34.089 -15.042 1.00 90.56 98 PRO A O 1
ATOM 735 N N . LYS A 1 99 ? 11.260 -32.287 -14.239 1.00 88.81 99 LYS A N 1
ATOM 736 C CA . LYS A 1 99 ? 11.460 -32.83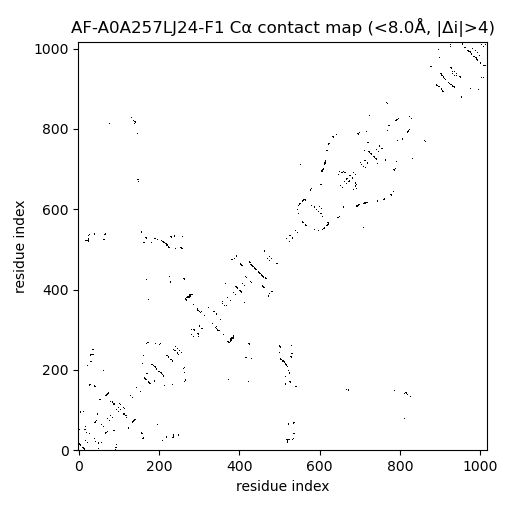1 -12.881 1.00 88.81 99 LYS A CA 1
ATOM 737 C C . LYS A 1 99 ? 10.139 -33.055 -12.129 1.00 88.81 99 LYS A C 1
ATOM 739 O O . LYS A 1 99 ? 10.022 -34.035 -11.405 1.00 88.81 99 LYS A O 1
ATOM 744 N N . LEU A 1 100 ? 9.171 -32.151 -12.280 1.00 90.38 100 LEU A N 1
ATOM 745 C CA . LEU A 1 100 ? 7.839 -32.281 -11.688 1.00 90.38 100 LEU A CA 1
ATOM 746 C C . LEU A 1 100 ? 6.981 -33.282 -12.470 1.00 90.38 100 LEU A C 1
ATOM 748 O O . LEU A 1 100 ? 6.279 -34.072 -11.850 1.00 90.38 100 LEU A O 1
ATOM 752 N N . GLN A 1 101 ? 7.097 -33.323 -13.803 1.00 90.81 101 GLN A N 1
ATOM 753 C CA . GLN A 1 101 ? 6.445 -34.363 -14.616 1.00 90.81 101 GLN A CA 1
ATOM 754 C C . GLN A 1 101 ? 6.911 -35.768 -14.185 1.00 90.81 101 GLN A C 1
ATOM 756 O O . GLN A 1 101 ? 6.096 -36.641 -13.902 1.00 90.81 101 GLN A O 1
ATOM 761 N N . ALA A 1 102 ? 8.222 -35.953 -13.997 1.00 90.06 102 ALA A N 1
ATOM 762 C CA . ALA A 1 102 ? 8.809 -37.178 -13.445 1.00 90.06 102 ALA A CA 1
ATOM 763 C C . ALA A 1 102 ? 8.435 -37.459 -11.971 1.00 90.06 102 ALA A C 1
ATOM 765 O O . ALA A 1 102 ? 8.630 -38.577 -11.502 1.00 90.06 102 ALA A O 1
ATOM 766 N N . ALA A 1 103 ? 7.891 -36.474 -11.248 1.00 88.62 103 ALA A N 1
ATOM 767 C CA . ALA A 1 103 ? 7.343 -36.621 -9.898 1.00 88.62 103 ALA A CA 1
ATOM 768 C C . ALA A 1 103 ? 5.811 -36.837 -9.881 1.00 88.62 103 ALA A C 1
ATOM 770 O O . ALA A 1 103 ? 5.212 -36.832 -8.809 1.00 88.62 103 ALA A O 1
ATOM 771 N N . GLY A 1 104 ? 5.177 -37.030 -11.046 1.00 90.31 104 GLY A N 1
ATOM 772 C CA . GLY A 1 104 ? 3.743 -37.324 -11.181 1.00 90.31 104 GLY A CA 1
ATOM 773 C C . GLY A 1 104 ? 2.863 -36.151 -11.630 1.00 90.31 104 GLY A C 1
ATOM 774 O O . GLY A 1 104 ? 1.648 -36.324 -11.754 1.00 90.31 104 GLY A O 1
ATOM 775 N N . ALA A 1 105 ? 3.436 -34.973 -11.903 1.00 94.25 105 ALA A N 1
ATOM 776 C CA . ALA A 1 105 ? 2.678 -33.841 -12.434 1.00 94.25 105 ALA A CA 1
ATOM 777 C C . ALA A 1 105 ? 2.211 -34.117 -13.876 1.00 94.25 105 ALA A C 1
ATOM 779 O O . ALA A 1 105 ? 3.009 -34.477 -14.742 1.00 94.25 105 ALA A O 1
ATOM 780 N N . HIS A 1 106 ? 0.919 -33.940 -14.143 1.00 95.12 106 HIS A N 1
ATOM 781 C CA . HIS A 1 106 ? 0.275 -34.372 -15.388 1.00 95.12 106 HIS A CA 1
ATOM 782 C C . HIS A 1 106 ? -0.813 -33.388 -15.832 1.00 95.12 106 HIS A C 1
ATOM 784 O O . HIS A 1 106 ? -1.320 -32.603 -15.030 1.00 95.12 106 HIS A O 1
ATOM 790 N N . GLN A 1 107 ? -1.170 -33.419 -17.116 1.00 96.31 107 GLN A N 1
ATOM 791 C CA . GLN A 1 107 ? -2.228 -32.578 -17.675 1.00 96.31 107 GLN A CA 1
ATOM 792 C C . GLN A 1 107 ? -3.577 -33.305 -17.628 1.00 96.31 107 GLN A C 1
ATOM 794 O O . GLN A 1 107 ? -3.664 -34.479 -17.988 1.00 96.31 107 GLN A O 1
ATOM 799 N N . ARG A 1 108 ? -4.632 -32.607 -17.199 1.00 93.44 108 ARG A N 1
ATOM 800 C CA . ARG A 1 108 ? -6.015 -33.102 -17.242 1.00 93.44 108 ARG A CA 1
ATOM 801 C C . ARG A 1 108 ? -6.657 -32.786 -18.597 1.00 93.44 108 ARG A C 1
ATOM 803 O O . ARG A 1 108 ? -6.136 -31.997 -19.386 1.00 93.44 108 ARG A O 1
ATOM 810 N N . ALA A 1 109 ? -7.833 -33.360 -18.849 1.00 89.12 109 ALA A N 1
ATOM 811 C CA . ALA A 1 109 ? -8.592 -33.148 -20.086 1.00 89.12 109 ALA A CA 1
ATOM 812 C C . ALA A 1 109 ? -9.061 -31.690 -20.311 1.00 89.12 109 ALA A C 1
ATOM 814 O O . ALA A 1 109 ? -9.385 -31.329 -21.438 1.00 89.12 109 ALA A O 1
ATOM 815 N N . ASP A 1 110 ? -9.070 -30.847 -19.271 1.00 88.56 110 ASP A N 1
ATOM 816 C CA . ASP A 1 110 ? -9.352 -29.403 -19.355 1.00 88.56 110 ASP A CA 1
ATOM 817 C C . ASP A 1 110 ? -8.130 -28.556 -19.779 1.00 88.56 110 ASP A C 1
ATOM 819 O O . ASP A 1 110 ? -8.231 -27.338 -19.931 1.00 88.56 110 ASP A O 1
ATOM 823 N N . GLY A 1 111 ? -6.964 -29.185 -19.968 1.00 89.81 111 GLY A N 1
ATOM 824 C CA . GLY A 1 111 ? -5.710 -28.521 -20.317 1.00 89.81 111 GLY A CA 1
ATOM 825 C C . GLY A 1 111 ? -4.949 -27.911 -19.131 1.00 89.81 111 GLY A C 1
ATOM 826 O O . GLY A 1 111 ? -3.848 -27.390 -19.336 1.00 89.81 111 GLY A O 1
ATOM 827 N N . LEU A 1 112 ? -5.465 -27.990 -17.901 1.00 95.19 112 LEU A N 1
ATOM 828 C CA . LEU A 1 112 ? -4.724 -27.613 -16.698 1.00 95.19 112 LEU A CA 1
ATOM 829 C C . LEU A 1 112 ? -3.757 -28.727 -16.289 1.00 95.19 112 LEU A C 1
ATOM 831 O O . LEU A 1 112 ? -4.052 -29.915 -16.408 1.00 95.19 112 LEU A O 1
ATOM 835 N N . TRP A 1 113 ? -2.593 -28.333 -15.779 1.00 96.75 113 TRP A N 1
ATOM 836 C CA . TRP A 1 113 ? -1.629 -29.254 -15.192 1.00 96.75 113 TRP A CA 1
ATOM 837 C C . TRP A 1 113 ? -1.822 -29.329 -13.682 1.00 96.75 113 TRP A C 1
ATOM 839 O O . TRP A 1 113 ? -1.810 -28.292 -13.017 1.00 96.75 113 TRP A O 1
ATOM 849 N N . VAL A 1 114 ? -1.946 -30.546 -13.151 1.00 96.44 114 VAL A N 1
ATOM 850 C CA . VAL A 1 114 ? -1.845 -30.846 -11.717 1.00 96.44 114 VAL A CA 1
ATOM 851 C C . VAL A 1 114 ? -0.366 -30.881 -11.361 1.00 96.44 114 VAL A C 1
ATOM 853 O O . VAL A 1 114 ? 0.381 -31.696 -11.899 1.00 96.44 114 VAL A O 1
ATOM 856 N N . TYR A 1 115 ? 0.069 -29.988 -10.473 1.00 95.44 115 TYR A N 1
ATOM 857 C CA . TYR A 1 115 ? 1.459 -29.926 -10.003 1.00 95.44 115 TYR A CA 1
ATOM 858 C C . TYR A 1 115 ? 1.684 -30.888 -8.833 1.00 95.44 115 TYR A C 1
ATOM 860 O O . TYR A 1 115 ? 2.742 -31.506 -8.738 1.00 95.44 115 TYR A O 1
ATOM 868 N N . ARG A 1 116 ? 0.687 -30.991 -7.947 1.00 94.00 116 ARG A N 1
ATOM 869 C CA . ARG A 1 116 ? 0.613 -31.908 -6.801 1.00 94.00 116 ARG A CA 1
ATOM 870 C C . ARG A 1 116 ? -0.827 -31.986 -6.284 1.00 94.00 116 ARG A C 1
ATOM 872 O O . ARG A 1 116 ? -1.669 -31.174 -6.666 1.00 94.00 116 ARG A O 1
ATOM 879 N N . ARG A 1 117 ? -1.085 -32.940 -5.395 1.00 93.88 117 ARG A N 1
ATOM 880 C CA . ARG A 1 117 ? -2.362 -33.171 -4.708 1.00 93.88 117 ARG A CA 1
ATOM 881 C C . ARG A 1 117 ? -2.091 -33.366 -3.215 1.00 93.88 117 ARG A C 1
ATOM 883 O O . ARG A 1 117 ? -1.051 -33.934 -2.882 1.00 93.88 117 ARG A O 1
ATOM 890 N N . GLN A 1 118 ? -2.974 -32.880 -2.345 1.00 94.62 118 GLN A N 1
ATOM 891 C CA . GLN A 1 118 ? -2.812 -32.980 -0.888 1.00 94.62 118 GLN A CA 1
ATOM 892 C C . GLN A 1 118 ? -4.145 -32.874 -0.129 1.00 94.62 118 GLN A C 1
ATOM 894 O O . GLN A 1 118 ? -5.082 -32.295 -0.683 1.00 94.62 118 GLN A O 1
ATOM 899 N N . PRO A 1 119 ? -4.224 -33.318 1.142 1.00 97.75 119 PRO A N 1
ATOM 900 C CA . PRO A 1 119 ? -5.444 -33.220 1.941 1.00 97.75 119 PRO A CA 1
ATOM 901 C C . PRO A 1 119 ? -5.917 -31.772 2.094 1.00 97.75 119 PRO A C 1
ATOM 903 O O . PRO A 1 119 ? -5.154 -30.894 2.508 1.00 97.75 119 PRO A O 1
ATOM 906 N N . ALA A 1 120 ? -7.191 -31.514 1.802 1.00 96.75 120 ALA A N 1
ATOM 907 C CA . ALA A 1 120 ? -7.755 -30.170 1.837 1.00 96.75 120 ALA A CA 1
ATOM 908 C C . ALA A 1 120 ? -7.756 -29.591 3.262 1.00 96.75 120 ALA A C 1
ATOM 910 O O . ALA A 1 120 ? -7.392 -28.430 3.458 1.00 96.75 120 ALA A O 1
ATOM 911 N N . ARG A 1 121 ? -8.053 -30.420 4.276 1.00 95.62 121 ARG A N 1
ATOM 912 C CA . ARG A 1 121 ? -7.988 -30.018 5.693 1.00 95.62 121 ARG A CA 1
ATOM 913 C C . ARG A 1 121 ? -6.595 -29.560 6.131 1.00 95.62 121 ARG A C 1
ATOM 915 O O . ARG A 1 121 ? -6.504 -28.611 6.897 1.00 95.62 121 ARG A O 1
ATOM 922 N N . ALA A 1 122 ? -5.522 -30.168 5.618 1.00 96.12 122 ALA A N 1
ATOM 923 C CA . ALA A 1 122 ? -4.151 -29.780 5.965 1.00 96.12 122 ALA A CA 1
ATOM 924 C C . ALA A 1 122 ? -3.762 -28.403 5.395 1.00 96.12 122 ALA A C 1
ATOM 926 O O . ALA A 1 122 ? -2.978 -27.681 6.006 1.00 96.12 122 ALA A O 1
ATOM 927 N N . LEU A 1 123 ? -4.330 -28.015 4.246 1.00 95.62 123 LEU A N 1
ATOM 928 C CA . LEU A 1 123 ? -4.196 -26.656 3.715 1.00 95.62 123 LEU A CA 1
ATOM 929 C C . LEU A 1 123 ? -5.060 -25.656 4.498 1.00 95.62 123 LEU A C 1
ATOM 931 O O . LEU A 1 123 ? -4.625 -24.540 4.761 1.00 95.62 123 LEU A O 1
ATOM 935 N N . TRP A 1 124 ? -6.274 -26.047 4.888 1.00 95.62 124 TRP A N 1
ATOM 936 C CA . TRP A 1 124 ? -7.177 -25.189 5.659 1.00 95.62 124 TRP A CA 1
ATOM 937 C C . TRP A 1 124 ? -6.643 -24.880 7.063 1.00 95.62 124 TRP A C 1
ATOM 939 O O . TRP A 1 124 ? -6.675 -23.729 7.486 1.00 95.62 124 TRP A O 1
ATOM 949 N N . ASP A 1 125 ? -6.076 -25.877 7.744 1.00 95.25 125 ASP A N 1
ATOM 950 C CA . ASP A 1 125 ? -5.430 -25.729 9.053 1.00 95.25 125 ASP A CA 1
ATOM 951 C C . ASP A 1 125 ? -4.267 -24.714 9.007 1.00 95.25 125 ASP A C 1
ATOM 953 O O . ASP A 1 125 ? -4.204 -23.819 9.852 1.00 95.25 125 ASP A O 1
ATOM 957 N N . GLN A 1 126 ? -3.424 -24.759 7.960 1.00 94.75 126 GLN A N 1
ATOM 958 C CA . GLN A 1 126 ? -2.368 -23.760 7.711 1.00 94.75 126 GLN A CA 1
ATOM 959 C C . GLN A 1 126 ? -2.931 -22.336 7.578 1.00 94.75 126 GLN A C 1
ATOM 961 O O . GLN A 1 126 ? -2.449 -21.431 8.258 1.00 94.75 126 GLN A O 1
ATOM 966 N N . ILE A 1 127 ? -3.973 -22.139 6.753 1.00 92.81 127 ILE A N 1
ATOM 967 C CA . ILE A 1 127 ? -4.646 -20.833 6.595 1.00 92.81 127 ILE A CA 1
ATOM 968 C C . ILE A 1 127 ? -5.109 -20.334 7.965 1.00 92.81 127 ILE A C 1
ATOM 970 O O . ILE A 1 127 ? -4.717 -19.254 8.396 1.00 92.81 127 ILE A O 1
ATOM 974 N N . MET A 1 128 ? -5.892 -21.154 8.669 1.00 93.38 128 MET A N 1
ATOM 975 C CA . MET A 1 128 ? -6.511 -20.787 9.940 1.00 93.38 128 MET A CA 1
ATOM 976 C C . MET A 1 128 ? -5.490 -20.509 11.050 1.00 93.38 128 MET A C 1
ATOM 978 O O . MET A 1 128 ? -5.759 -19.652 11.885 1.00 93.38 128 MET A O 1
ATOM 982 N N . ARG A 1 129 ? -4.321 -21.171 11.077 1.00 90.19 129 ARG A N 1
ATOM 983 C CA . ARG A 1 129 ? -3.259 -20.873 12.064 1.00 90.19 129 ARG A CA 1
ATOM 984 C C . ARG A 1 129 ? -2.641 -19.500 11.843 1.00 90.19 129 ARG A C 1
ATOM 986 O O . ARG A 1 129 ? -2.618 -18.706 12.779 1.00 90.19 129 ARG A O 1
ATOM 993 N N . CYS A 1 130 ? -2.228 -19.184 10.617 1.00 85.75 130 CYS A N 1
ATOM 994 C CA . CYS A 1 130 ? -1.702 -17.855 10.304 1.00 85.75 130 CYS A CA 1
ATOM 995 C C . CYS A 1 130 ? -2.753 -16.766 10.598 1.00 85.75 130 CYS A C 1
ATOM 997 O O . CYS A 1 130 ? -2.453 -15.809 11.313 1.00 85.75 130 CYS A O 1
ATOM 999 N N . THR A 1 131 ? -4.017 -16.949 10.186 1.00 80.62 131 THR A N 1
ATOM 1000 C CA . THR A 1 131 ? -5.086 -15.983 10.507 1.00 80.62 131 THR A CA 1
ATOM 1001 C C . THR A 1 131 ? -5.335 -15.851 12.019 1.00 80.62 131 THR A C 1
ATOM 1003 O O . THR A 1 131 ? -5.635 -14.758 12.492 1.00 80.62 131 THR A O 1
ATOM 1006 N N . TYR A 1 132 ? -5.184 -16.925 12.800 1.00 83.06 132 TYR A N 1
ATOM 1007 C CA . TYR A 1 132 ? -5.376 -16.917 14.256 1.00 83.06 132 TYR A CA 1
ATOM 1008 C C . TYR A 1 132 ? -4.246 -16.205 15.021 1.00 83.06 132 TYR A C 1
ATOM 1010 O O . TYR A 1 132 ? -4.518 -15.505 16.002 1.00 83.06 132 TYR A O 1
ATOM 1018 N N . ASP A 1 133 ? -2.992 -16.353 14.584 1.00 76.69 133 ASP A N 1
ATOM 1019 C CA . ASP A 1 133 ? -1.817 -15.796 15.272 1.00 76.69 133 ASP A CA 1
ATOM 1020 C C . ASP A 1 133 ? -1.352 -14.436 14.720 1.00 76.69 133 ASP A C 1
ATOM 1022 O O . ASP A 1 133 ? -0.713 -13.662 15.442 1.00 76.69 133 ASP A O 1
ATOM 1026 N N . HIS A 1 134 ? -1.683 -14.107 13.468 1.00 67.88 134 HIS A N 1
ATOM 1027 C CA . HIS A 1 134 ? -1.224 -12.890 12.781 1.00 67.88 134 HIS A CA 1
ATOM 1028 C C . HIS A 1 134 ? -2.359 -12.031 12.193 1.00 67.88 134 HIS A C 1
ATOM 1030 O O . HIS A 1 134 ? -2.082 -10.983 11.618 1.00 67.88 134 HIS A O 1
ATOM 1036 N N . ALA A 1 135 ? -3.629 -12.433 12.351 1.00 61.59 135 ALA A N 1
ATOM 1037 C CA . ALA A 1 135 ? -4.805 -11.827 11.701 1.00 61.59 135 ALA A CA 1
ATOM 1038 C C . ALA A 1 135 ? -4.802 -11.904 10.155 1.00 61.59 135 ALA A C 1
ATOM 1040 O O . ALA A 1 135 ? -5.681 -11.343 9.499 1.00 61.59 135 ALA A O 1
ATOM 1041 N N . GLU A 1 136 ? -3.854 -12.634 9.560 1.00 64.75 136 GLU A N 1
ATOM 1042 C CA . GLU A 1 136 ? -3.712 -12.805 8.115 1.00 64.75 136 GLU A CA 1
ATOM 1043 C C . GLU A 1 136 ? -3.048 -14.152 7.752 1.00 64.75 136 GLU A C 1
ATOM 1045 O O . GLU A 1 136 ? -2.268 -14.666 8.550 1.00 64.75 136 GLU A O 1
ATOM 1050 N N . PRO A 1 137 ? -3.324 -14.748 6.575 1.00 72.25 137 PRO A N 1
ATOM 1051 C CA . PRO A 1 137 ? -4.124 -14.210 5.478 1.00 72.25 137 PRO A CA 1
ATOM 1052 C C . PRO A 1 137 ? -5.615 -14.104 5.798 1.00 72.25 137 PRO A C 1
ATOM 1054 O O . PRO A 1 137 ? -6.180 -14.929 6.511 1.00 72.25 137 PRO A O 1
ATOM 1057 N N . GLY A 1 138 ? -6.262 -13.087 5.232 1.00 72.69 138 GLY A N 1
ATOM 1058 C CA . GLY A 1 138 ? -7.720 -13.003 5.192 1.00 72.69 138 GLY A CA 1
ATOM 1059 C C . GLY A 1 138 ? -8.328 -14.077 4.282 1.00 72.69 138 GLY A C 1
ATOM 1060 O O . GLY A 1 138 ? -7.635 -14.728 3.494 1.00 72.69 138 GLY A O 1
ATOM 1061 N N . VAL A 1 139 ? -9.646 -14.256 4.363 1.00 83.62 139 VAL A N 1
ATOM 1062 C CA . VAL A 1 139 ? -10.381 -15.239 3.552 1.00 83.62 139 VAL A CA 1
ATOM 1063 C C . VAL A 1 139 ? -11.400 -14.536 2.666 1.00 83.62 139 VAL A C 1
ATOM 1065 O O . VAL A 1 139 ? -12.258 -13.800 3.156 1.00 83.62 139 VAL A O 1
ATOM 1068 N N . LEU A 1 140 ? -11.323 -14.807 1.361 1.00 82.94 140 LEU A N 1
ATOM 1069 C CA . LEU A 1 140 ? -12.243 -14.306 0.341 1.00 82.94 140 LEU A CA 1
ATOM 1070 C C . LEU A 1 140 ? -12.847 -15.489 -0.420 1.00 82.94 140 LEU A C 1
ATOM 1072 O O . LEU A 1 140 ? -12.126 -16.243 -1.071 1.00 82.94 140 LEU A O 1
ATOM 1076 N N . PHE A 1 141 ? -14.166 -15.648 -0.367 1.00 90.75 141 PHE A N 1
ATOM 1077 C CA . PHE A 1 141 ? -14.881 -16.739 -1.030 1.00 90.75 141 PHE A CA 1
ATOM 1078 C C . PHE A 1 141 ? -15.139 -16.354 -2.493 1.00 90.75 141 PHE A C 1
ATOM 1080 O O . PHE A 1 141 ? -16.150 -15.735 -2.823 1.00 90.75 141 PHE A O 1
ATOM 1087 N N . LEU A 1 142 ? -14.190 -16.662 -3.381 1.00 86.06 142 LEU A N 1
ATOM 1088 C CA . LEU A 1 142 ? -14.175 -16.162 -4.762 1.00 86.06 142 LEU A CA 1
ATOM 1089 C C . LEU A 1 142 ? -15.354 -16.658 -5.595 1.00 86.06 142 LEU A C 1
ATOM 1091 O O . LEU A 1 142 ? -15.894 -15.889 -6.392 1.00 86.06 142 LEU A O 1
ATOM 1095 N N . ASP A 1 143 ? -15.758 -17.911 -5.414 1.00 88.50 143 ASP A N 1
ATOM 1096 C CA . ASP A 1 143 ? -16.882 -18.478 -6.160 1.00 88.50 143 ASP A CA 1
ATOM 1097 C C . ASP A 1 143 ? -18.190 -17.794 -5.735 1.00 88.50 143 ASP A C 1
ATOM 1099 O O . ASP A 1 143 ? -18.996 -17.417 -6.587 1.00 88.50 143 ASP A O 1
ATOM 1103 N N . ARG A 1 144 ? -18.340 -17.472 -4.442 1.00 87.94 144 ARG A N 1
ATOM 1104 C CA . ARG A 1 144 ? -19.443 -16.655 -3.918 1.00 87.94 144 ARG A CA 1
ATOM 1105 C C . ARG A 1 144 ? -19.384 -15.200 -4.391 1.00 87.94 144 ARG A C 1
ATOM 1107 O O . ARG A 1 144 ? -20.415 -14.671 -4.795 1.00 87.94 144 ARG A O 1
ATOM 1114 N N . ILE A 1 145 ? -18.205 -14.568 -4.398 1.00 86.44 145 ILE A N 1
ATOM 1115 C CA . ILE A 1 145 ? -17.998 -13.205 -4.925 1.00 86.44 145 ILE A CA 1
ATOM 1116 C C . ILE A 1 145 ? -18.437 -13.114 -6.390 1.00 86.44 145 ILE A C 1
ATOM 1118 O O . ILE A 1 145 ? -19.143 -12.178 -6.749 1.00 86.44 145 ILE A O 1
ATOM 1122 N N . ASN A 1 146 ? -18.042 -14.071 -7.237 1.00 84.06 146 ASN A N 1
ATOM 1123 C CA . ASN A 1 146 ? -18.331 -14.016 -8.672 1.00 84.06 146 ASN A CA 1
ATOM 1124 C C . ASN A 1 146 ? -19.724 -14.570 -9.031 1.00 84.06 146 ASN A C 1
ATOM 1126 O O . ASN A 1 146 ? -20.327 -14.070 -9.974 1.00 84.06 146 ASN A O 1
ATOM 1130 N N . THR A 1 147 ? -20.276 -15.518 -8.264 1.00 84.94 147 THR A N 1
ATOM 1131 C CA . THR A 1 147 ? -21.674 -15.972 -8.425 1.00 84.94 147 THR A CA 1
ATOM 1132 C C . THR A 1 147 ? -22.664 -14.871 -8.056 1.00 84.94 147 THR A C 1
ATOM 1134 O O . THR A 1 147 ? -23.658 -14.687 -8.749 1.00 84.94 147 THR A O 1
ATOM 1137 N N . ASP A 1 148 ? -22.393 -14.124 -6.981 1.00 86.44 148 ASP A N 1
ATOM 1138 C CA . ASP A 1 148 ? -23.267 -13.041 -6.519 1.00 86.44 148 ASP A CA 1
ATOM 1139 C C . ASP A 1 148 ? -23.058 -11.725 -7.296 1.00 86.44 148 ASP A C 1
ATOM 1141 O O . ASP A 1 148 ? -23.849 -10.796 -7.156 1.00 86.44 148 ASP A O 1
ATOM 1145 N N . ASN A 1 149 ? -22.021 -11.637 -8.138 1.00 89.06 149 ASN A N 1
ATOM 1146 C CA . ASN A 1 149 ? -21.708 -10.457 -8.944 1.00 89.06 149 ASN A CA 1
ATOM 1147 C C . ASN A 1 149 ? -22.801 -10.189 -9.994 1.00 89.06 149 ASN A C 1
ATOM 1149 O O . ASN A 1 149 ? -23.024 -10.992 -10.902 1.00 89.06 149 ASN A O 1
ATOM 1153 N N . ASN A 1 150 ? -23.413 -9.005 -9.936 1.00 91.50 150 ASN A N 1
ATOM 1154 C CA . ASN A 1 150 ? -24.418 -8.551 -10.902 1.00 91.50 150 ASN A CA 1
ATOM 1155 C C . ASN A 1 150 ? -23.915 -8.480 -12.355 1.00 91.50 150 ASN A C 1
ATOM 1157 O O . ASN A 1 150 ? -24.715 -8.480 -13.287 1.00 91.50 150 ASN A O 1
ATOM 1161 N N . LEU A 1 151 ? -22.597 -8.403 -12.553 1.00 89.75 151 LEU A N 1
ATOM 1162 C CA . LEU A 1 151 ? -21.927 -8.397 -13.851 1.00 89.75 151 LEU A CA 1
ATOM 1163 C C . LEU A 1 151 ? -21.164 -9.699 -14.145 1.00 89.75 151 LEU A C 1
ATOM 1165 O O . LEU A 1 151 ? -20.336 -9.721 -15.053 1.00 89.75 151 LEU A O 1
ATOM 1169 N N . GLY A 1 152 ? -21.447 -10.806 -13.448 1.00 83.88 152 GLY A N 1
ATOM 1170 C CA . GLY A 1 152 ? -20.796 -12.106 -13.693 1.00 83.88 152 GLY A CA 1
ATOM 1171 C C . GLY A 1 152 ? -20.913 -12.630 -15.138 1.00 83.88 152 GLY A C 1
ATOM 1172 O O . GLY A 1 152 ? -20.157 -13.509 -15.541 1.00 83.88 152 GLY A O 1
ATOM 1173 N N . TYR A 1 153 ? -21.807 -12.055 -15.952 1.00 83.50 153 TYR A N 1
ATOM 1174 C CA . TYR A 1 153 ? -21.914 -12.310 -17.392 1.00 83.50 153 TYR A CA 1
ATOM 1175 C C . TYR A 1 153 ? -20.863 -11.580 -18.261 1.00 83.50 153 TYR A C 1
ATOM 1177 O O . TYR A 1 153 ? -20.765 -11.869 -19.453 1.00 83.50 153 TYR A O 1
ATOM 1185 N N . CYS A 1 154 ? -20.094 -10.629 -17.711 1.00 79.12 154 CYS A N 1
ATOM 1186 C CA . CYS A 1 154 ? -19.097 -9.839 -18.449 1.00 79.12 154 CYS A CA 1
ATOM 1187 C C . CYS A 1 154 ? -17.809 -9.465 -17.677 1.00 79.12 154 CYS A C 1
ATOM 1189 O O . CYS A 1 154 ? -16.975 -8.745 -18.227 1.00 79.12 154 CYS A O 1
ATOM 1191 N N . GLU A 1 155 ? -17.604 -9.905 -16.429 1.00 81.88 155 GLU A N 1
ATOM 1192 C CA . GLU A 1 155 ? -16.365 -9.643 -15.670 1.00 81.88 155 GLU A CA 1
ATOM 1193 C C . GLU A 1 155 ? -15.997 -10.753 -14.662 1.00 81.88 155 GLU A C 1
ATOM 1195 O O . GLU A 1 155 ? -16.733 -11.716 -14.459 1.00 81.88 155 GLU A O 1
ATOM 1200 N N . THR A 1 156 ? -14.832 -10.620 -14.017 1.00 74.75 156 THR A N 1
ATOM 1201 C CA . THR A 1 156 ? -14.352 -11.481 -12.917 1.00 74.75 156 THR A CA 1
ATOM 1202 C C . THR A 1 156 ? -13.413 -10.658 -12.011 1.00 74.75 156 THR A C 1
ATOM 1204 O O . THR A 1 156 ? -12.667 -9.818 -12.517 1.00 74.75 156 THR A O 1
ATOM 1207 N N . ILE A 1 157 ? -13.460 -10.847 -10.685 1.00 76.00 157 ILE A N 1
ATOM 1208 C CA . ILE A 1 157 ? -12.871 -9.931 -9.669 1.00 76.00 157 ILE A CA 1
ATOM 1209 C C . ILE A 1 157 ? -11.567 -10.474 -9.029 1.00 76.00 157 ILE A C 1
ATOM 1211 O O . ILE A 1 157 ? -11.464 -11.688 -8.838 1.00 76.00 157 ILE A O 1
ATOM 1215 N N . ALA A 1 158 ? -10.578 -9.602 -8.698 1.00 61.72 158 ALA A N 1
ATOM 1216 C CA . ALA A 1 158 ? -9.255 -10.043 -8.190 1.00 61.72 158 ALA A CA 1
ATOM 1217 C C . ALA A 1 158 ? -8.360 -9.125 -7.275 1.00 61.72 158 ALA A C 1
ATOM 1219 O O . ALA A 1 158 ? -7.781 -9.700 -6.356 1.00 61.72 158 ALA A O 1
ATOM 1220 N N . ALA A 1 159 ? -8.128 -7.803 -7.509 1.00 56.50 159 ALA A N 1
ATOM 1221 C CA . ALA A 1 159 ? -7.043 -6.990 -6.834 1.00 56.50 159 ALA A CA 1
ATOM 1222 C C . ALA A 1 159 ? -7.144 -5.407 -6.949 1.00 56.50 159 ALA A C 1
ATOM 1224 O O . ALA A 1 159 ? -8.269 -4.919 -7.035 1.00 56.50 159 ALA A O 1
ATOM 1225 N N . THR A 1 160 ? -6.030 -4.596 -6.904 1.00 45.97 160 THR A N 1
ATOM 1226 C CA . THR A 1 160 ? -5.942 -3.066 -6.858 1.00 45.97 160 THR A CA 1
ATOM 1227 C C . THR A 1 160 ? -4.504 -2.426 -7.162 1.00 45.97 160 THR A C 1
ATOM 1229 O O . THR A 1 160 ? -3.635 -3.195 -7.557 1.00 45.97 160 THR A O 1
ATOM 1232 N N . ASN A 1 161 ? -4.213 -1.075 -7.107 1.00 36.03 161 ASN A N 1
ATOM 1233 C CA . ASN A 1 161 ? -3.010 -0.371 -7.740 1.00 36.03 161 ASN A CA 1
ATOM 1234 C C . ASN A 1 161 ? -2.528 1.118 -7.332 1.00 36.03 161 ASN A C 1
ATOM 1236 O O . ASN A 1 161 ? -3.324 2.039 -7.512 1.00 36.03 161 ASN A O 1
ATOM 1240 N N . PRO A 1 162 ? -1.255 1.425 -6.876 1.00 42.50 162 PRO A N 1
ATOM 1241 C CA . PRO A 1 162 ? -0.548 2.777 -6.927 1.00 42.50 162 PRO A CA 1
ATOM 1242 C C . PRO A 1 162 ? 1.065 2.866 -7.004 1.00 42.50 162 PRO A C 1
ATOM 1244 O O . PRO A 1 162 ? 1.656 1.946 -7.562 1.00 42.50 162 PRO A O 1
ATOM 1247 N N . CYS A 1 163 ? 1.767 3.994 -6.630 1.00 59.03 163 CYS A N 1
ATOM 1248 C CA . CYS A 1 163 ? 2.993 4.619 -7.302 1.00 59.03 163 CYS A CA 1
ATOM 1249 C C . CYS A 1 163 ? 4.001 5.671 -6.594 1.00 59.03 163 CYS A C 1
ATOM 1251 O O . CYS A 1 163 ? 3.717 6.158 -5.510 1.00 59.03 163 CYS A O 1
ATOM 1253 N N . VAL A 1 164 ? 5.107 6.138 -7.277 1.00 63.44 164 VAL A N 1
ATOM 1254 C CA . VAL A 1 164 ? 6.273 7.086 -6.936 1.00 63.44 164 VAL A CA 1
ATOM 1255 C C . VAL A 1 164 ? 6.719 8.068 -8.083 1.00 63.44 164 VAL A C 1
ATOM 1257 O O . VAL A 1 164 ? 6.486 7.761 -9.235 1.00 63.44 164 VAL A O 1
ATOM 1260 N N . THR A 1 165 ? 7.449 9.201 -7.924 1.00 81.69 165 THR A N 1
ATOM 1261 C CA . THR A 1 165 ? 7.811 10.073 -9.104 1.00 81.69 165 THR A CA 1
ATOM 1262 C C . THR A 1 165 ? 8.791 9.512 -10.150 1.00 81.69 165 THR A C 1
ATOM 1264 O O . THR A 1 165 ? 9.741 8.797 -9.847 1.00 81.69 165 THR A O 1
ATOM 1267 N N . ALA A 1 166 ? 8.611 9.969 -11.400 1.00 84.56 166 ALA A N 1
ATOM 1268 C CA . ALA A 1 166 ? 9.366 9.585 -12.602 1.00 84.56 166 ALA A CA 1
ATOM 1269 C C . ALA A 1 166 ? 10.898 9.742 -12.540 1.00 84.56 166 ALA A C 1
ATOM 1271 O O . ALA A 1 166 ? 11.628 8.952 -13.142 1.00 84.56 166 ALA A O 1
ATOM 1272 N N . ASP A 1 167 ? 11.377 10.813 -11.908 1.00 91.38 167 ASP A N 1
ATOM 1273 C CA . ASP A 1 167 ? 12.777 11.249 -11.919 1.00 91.38 167 ASP A CA 1
ATOM 1274 C C . ASP A 1 167 ? 13.632 10.573 -10.839 1.00 91.38 167 ASP A C 1
ATOM 1276 O O . ASP A 1 167 ? 14.861 10.592 -10.913 1.00 91.38 167 ASP A O 1
ATOM 1280 N N . THR A 1 168 ? 12.983 9.934 -9.866 1.00 92.88 168 THR A N 1
ATOM 1281 C CA . THR A 1 168 ? 13.632 9.190 -8.789 1.00 92.88 168 THR A CA 1
ATOM 1282 C C . THR A 1 168 ? 14.407 7.993 -9.365 1.00 92.88 168 THR A C 1
ATOM 1284 O O . THR A 1 168 ? 13.859 7.174 -10.110 1.00 92.88 168 THR A O 1
ATOM 1287 N N . ARG A 1 169 ? 15.707 7.891 -9.048 1.00 96.31 169 ARG A N 1
ATOM 1288 C CA . ARG A 1 169 ? 16.604 6.846 -9.566 1.00 96.31 169 ARG A CA 1
ATOM 1289 C C . ARG A 1 169 ? 16.529 5.588 -8.713 1.00 96.31 169 ARG A C 1
ATOM 1291 O O . ARG A 1 169 ? 16.795 5.621 -7.513 1.00 96.31 169 ARG A O 1
ATOM 1298 N N . LEU A 1 170 ? 16.225 4.469 -9.357 1.00 95.94 170 LEU A N 1
ATOM 1299 C CA . LEU A 1 170 ? 16.242 3.131 -8.779 1.00 95.94 170 LEU A CA 1
ATOM 1300 C C . LEU A 1 170 ? 17.631 2.505 -8.959 1.00 95.94 170 LEU A C 1
ATOM 1302 O O . LEU A 1 170 ? 18.220 2.611 -10.036 1.00 95.94 170 LEU A O 1
ATOM 1306 N N . ALA A 1 171 ? 18.152 1.823 -7.939 1.00 95.44 171 ALA A N 1
ATOM 1307 C CA . ALA A 1 171 ? 19.411 1.081 -8.042 1.00 95.44 171 ALA A CA 1
ATOM 1308 C C . ALA A 1 171 ? 19.186 -0.304 -8.682 1.00 95.44 171 ALA A C 1
ATOM 1310 O O . ALA A 1 171 ? 18.554 -1.166 -8.072 1.00 95.44 171 ALA A O 1
ATOM 1311 N N . THR A 1 172 ? 19.697 -0.524 -9.901 1.00 95.69 172 THR A N 1
ATOM 1312 C CA . THR A 1 172 ? 19.362 -1.680 -10.765 1.00 95.69 172 THR A CA 1
ATOM 1313 C C . THR A 1 172 ? 20.577 -2.384 -11.385 1.00 95.69 172 THR A C 1
ATOM 1315 O O . THR A 1 172 ? 21.684 -1.846 -11.371 1.00 95.69 172 THR A O 1
ATOM 1318 N N . GLN A 1 173 ? 20.370 -3.530 -12.051 1.00 94.81 173 GLN A N 1
ATOM 1319 C CA . GLN A 1 173 ? 21.373 -4.171 -12.927 1.00 94.81 173 GLN A CA 1
ATOM 1320 C C . GLN A 1 173 ? 21.757 -3.341 -14.167 1.00 94.81 173 GLN A C 1
ATOM 1322 O O . GLN A 1 173 ? 22.635 -3.720 -14.942 1.00 94.81 173 GLN A O 1
ATOM 1327 N N . HIS A 1 174 ? 21.078 -2.217 -14.387 1.00 94.94 174 HIS A N 1
ATOM 1328 C CA . HIS A 1 174 ? 21.411 -1.223 -15.399 1.00 94.94 174 HIS A CA 1
ATOM 1329 C C . HIS A 1 174 ? 22.075 0.022 -14.788 1.00 94.94 174 HIS A C 1
ATOM 1331 O O . HIS A 1 174 ? 22.301 0.991 -15.505 1.00 94.94 174 HIS A O 1
ATOM 1337 N N . GLY A 1 175 ? 22.420 -0.011 -13.494 1.00 95.25 175 GLY A N 1
ATOM 1338 C CA . GLY A 1 175 ? 22.919 1.122 -12.716 1.00 95.25 175 GLY A CA 1
ATOM 1339 C C . GLY A 1 175 ? 21.794 1.910 -12.036 1.00 95.25 175 GLY A C 1
ATOM 1340 O O . GLY A 1 175 ? 20.726 1.367 -11.751 1.00 95.25 175 GLY A O 1
ATOM 1341 N N . LEU A 1 176 ? 22.025 3.192 -11.758 1.00 97.25 176 LEU A N 1
ATOM 1342 C CA . LEU A 1 176 ? 21.050 4.089 -11.123 1.00 97.25 176 LEU A CA 1
ATOM 1343 C C . LEU A 1 176 ? 20.185 4.772 -12.194 1.00 97.25 176 LEU A C 1
ATOM 1345 O O . LEU A 1 176 ? 20.558 5.815 -12.737 1.00 97.25 176 LEU A O 1
ATOM 1349 N N . VAL A 1 177 ? 19.035 4.177 -12.517 1.00 96.31 177 VAL A N 1
ATOM 1350 C CA . VAL A 1 177 ? 18.190 4.575 -13.662 1.00 96.31 177 VAL A CA 1
ATOM 1351 C C . VAL A 1 177 ? 16.890 5.241 -13.180 1.00 96.31 177 VAL A C 1
ATOM 1353 O O . VAL A 1 177 ? 16.277 4.724 -12.244 1.00 96.31 177 VAL A O 1
ATOM 1356 N N . PRO A 1 178 ? 16.431 6.357 -13.788 1.00 96.75 178 PRO A N 1
ATOM 1357 C CA . PRO A 1 178 ? 15.159 6.989 -13.429 1.00 96.75 178 PRO A CA 1
ATOM 1358 C C . PRO A 1 178 ? 13.973 6.052 -13.678 1.00 96.75 178 PRO A C 1
ATOM 1360 O O . PRO A 1 178 ? 13.850 5.461 -14.757 1.00 96.75 178 PRO A O 1
ATOM 1363 N N . ILE A 1 179 ? 13.072 5.918 -12.705 1.00 92.75 179 ILE A N 1
ATOM 1364 C CA . ILE A 1 179 ? 11.997 4.922 -12.783 1.00 92.75 179 ILE A CA 1
ATOM 1365 C C . ILE A 1 179 ? 10.986 5.190 -13.909 1.00 92.75 179 ILE A C 1
ATOM 1367 O O . ILE A 1 179 ? 10.525 4.253 -14.560 1.00 92.75 179 ILE A O 1
ATOM 1371 N N . GLY A 1 180 ? 10.735 6.457 -14.244 1.00 85.44 180 GLY A N 1
ATOM 1372 C CA . GLY A 1 180 ? 9.928 6.850 -15.403 1.00 85.44 180 GLY A CA 1
ATOM 1373 C C . GLY A 1 180 ? 10.584 6.553 -16.760 1.00 85.44 180 GLY A C 1
ATOM 1374 O O . GLY A 1 180 ? 9.954 6.735 -17.802 1.00 85.44 180 GLY A O 1
ATOM 1375 N N . GLU A 1 181 ? 11.842 6.105 -16.797 1.00 93.31 181 GLU A N 1
ATOM 1376 C CA . GLU A 1 181 ? 12.444 5.485 -17.982 1.00 93.31 181 GLU A CA 1
ATOM 1377 C C . GLU A 1 181 ? 12.307 3.964 -17.958 1.00 93.31 181 GLU A C 1
ATOM 1379 O O . GLU A 1 181 ? 11.855 3.395 -18.953 1.00 93.31 181 GLU A O 1
ATOM 1384 N N . LEU A 1 182 ? 12.605 3.326 -16.821 1.00 85.88 182 LEU A N 1
ATOM 1385 C CA . LEU A 1 182 ? 12.409 1.885 -16.636 1.00 85.88 182 LEU A CA 1
ATOM 1386 C C . LEU A 1 182 ? 10.969 1.473 -16.978 1.00 85.88 182 LEU A C 1
ATOM 1388 O O . LEU A 1 182 ? 10.765 0.465 -17.645 1.00 85.88 182 LEU A O 1
ATOM 1392 N N . ALA A 1 183 ? 9.979 2.295 -16.620 1.00 67.50 183 ALA A N 1
ATOM 1393 C CA . ALA A 1 183 ? 8.573 2.036 -16.920 1.00 67.50 183 ALA A CA 1
ATOM 1394 C C . ALA A 1 183 ? 8.182 2.227 -18.397 1.00 67.50 183 ALA A C 1
ATOM 1396 O O . ALA A 1 183 ? 7.180 1.679 -18.848 1.00 67.50 183 ALA A O 1
ATOM 1397 N N . ARG A 1 184 ? 8.972 2.981 -19.174 1.00 81.25 184 ARG A N 1
ATOM 1398 C CA . ARG A 1 184 ? 8.808 3.096 -20.636 1.00 81.25 184 ARG A CA 1
ATOM 1399 C C . ARG A 1 184 ? 9.543 1.992 -21.396 1.00 81.25 184 ARG A C 1
ATOM 1401 O O . ARG A 1 184 ? 9.176 1.698 -22.528 1.00 81.25 184 ARG A O 1
ATOM 1408 N N . GLN A 1 185 ? 10.585 1.416 -20.800 1.00 79.06 185 GLN A N 1
ATOM 1409 C CA . GLN A 1 185 ? 11.348 0.298 -21.361 1.00 79.06 185 GLN A CA 1
ATOM 1410 C C . GLN A 1 185 ? 10.697 -1.054 -21.044 1.00 79.06 185 GLN A C 1
ATOM 1412 O O . GLN A 1 185 ? 10.669 -1.938 -21.900 1.00 79.06 185 GLN A O 1
ATOM 1417 N N . GLY A 1 186 ? 10.152 -1.203 -19.835 1.00 66.62 186 GLY A N 1
ATOM 1418 C CA . GLY A 1 186 ? 9.668 -2.476 -19.314 1.00 66.62 186 GLY A CA 1
ATOM 1419 C C . GLY A 1 186 ? 10.783 -3.525 -19.233 1.00 66.62 186 GLY A C 1
ATOM 1420 O O . GLY A 1 186 ? 11.968 -3.206 -19.144 1.00 66.62 186 GLY A O 1
ATOM 1421 N N . GLY A 1 187 ? 10.398 -4.801 -19.294 1.00 69.69 187 GLY A N 1
ATOM 1422 C CA . GLY A 1 187 ? 11.341 -5.921 -19.247 1.00 69.69 187 GLY A CA 1
ATOM 1423 C C . GLY A 1 187 ? 11.809 -6.294 -17.835 1.00 69.69 187 GLY A C 1
ATOM 1424 O O . GLY A 1 187 ? 11.444 -5.671 -16.842 1.00 69.69 187 GLY A O 1
ATOM 1425 N N . ALA A 1 188 ? 12.572 -7.385 -17.743 1.00 77.94 188 ALA A N 1
ATOM 1426 C CA . ALA A 1 188 ? 12.995 -7.947 -16.463 1.00 77.94 188 ALA A CA 1
ATOM 1427 C C . ALA A 1 188 ? 13.921 -6.986 -15.703 1.00 77.94 188 ALA A C 1
ATOM 1429 O O . ALA A 1 188 ? 14.921 -6.511 -16.244 1.00 77.94 188 ALA A O 1
ATOM 1430 N N . LEU A 1 189 ? 13.598 -6.744 -14.436 1.00 85.56 189 LEU A N 1
ATOM 1431 C CA . LEU A 1 189 ? 14.284 -5.789 -13.580 1.00 85.56 189 LEU A CA 1
ATOM 1432 C C . LEU A 1 189 ? 14.941 -6.529 -12.407 1.00 85.56 189 LEU A C 1
ATOM 1434 O O . LEU A 1 189 ? 14.436 -7.548 -11.944 1.00 85.56 189 LEU A O 1
ATOM 1438 N N . GLN A 1 190 ? 16.087 -6.047 -11.940 1.00 94.06 190 GLN A N 1
ATOM 1439 C CA . GLN A 1 190 ? 16.787 -6.552 -10.760 1.00 94.06 190 GLN A CA 1
ATOM 1440 C C . GLN A 1 190 ? 17.215 -5.333 -9.952 1.00 94.06 190 GLN A C 1
ATOM 1442 O O . GLN A 1 190 ? 17.871 -4.451 -10.501 1.00 94.06 190 GLN A O 1
ATOM 1447 N N . VAL A 1 191 ? 16.895 -5.257 -8.663 1.00 94.00 191 VAL A N 1
ATOM 1448 C CA . VAL A 1 191 ? 17.156 -4.058 -7.851 1.00 94.00 191 VAL A CA 1
ATOM 1449 C C . VAL A 1 191 ? 18.012 -4.348 -6.625 1.00 94.00 191 VAL A C 1
ATOM 1451 O O . VAL A 1 191 ? 18.069 -5.477 -6.126 1.00 94.00 191 VAL A O 1
ATOM 1454 N N . THR A 1 192 ? 18.685 -3.304 -6.148 1.00 94.94 192 THR A N 1
ATOM 1455 C CA . THR A 1 192 ? 19.382 -3.317 -4.863 1.00 94.94 192 THR A CA 1
ATOM 1456 C C . THR A 1 192 ? 18.370 -3.198 -3.726 1.00 94.94 192 THR A C 1
ATOM 1458 O O . THR A 1 192 ? 17.467 -2.360 -3.761 1.00 94.94 192 THR A O 1
ATOM 1461 N N . VAL A 1 193 ? 18.563 -4.017 -2.697 1.00 92.62 193 VAL A N 1
ATOM 1462 C CA . VAL A 1 193 ? 17.828 -3.998 -1.429 1.00 92.62 193 VAL A CA 1
ATOM 1463 C C . VAL A 1 193 ? 18.826 -3.840 -0.293 1.00 92.62 193 VAL A C 1
ATOM 1465 O O . VAL A 1 193 ? 19.895 -4.447 -0.338 1.00 92.62 193 VAL A O 1
ATOM 1468 N N . ASP A 1 194 ? 18.484 -3.058 0.728 1.00 92.81 194 ASP A N 1
ATOM 1469 C CA . ASP A 1 194 ? 19.262 -2.974 1.966 1.00 92.81 194 ASP A CA 1
ATOM 1470 C C . ASP A 1 194 ? 18.926 -4.143 2.906 1.00 92.81 194 ASP A C 1
ATOM 1472 O O . ASP A 1 194 ? 17.754 -4.403 3.184 1.00 92.81 194 ASP A O 1
ATOM 1476 N N . SER A 1 195 ? 19.945 -4.841 3.413 1.00 89.69 195 SER A N 1
ATOM 1477 C CA . SER A 1 195 ? 19.760 -6.069 4.201 1.00 89.69 195 SER A CA 1
ATOM 1478 C C . SER A 1 195 ? 19.029 -5.850 5.530 1.00 89.69 195 SER A C 1
ATOM 1480 O O . SER A 1 195 ? 18.376 -6.771 6.017 1.00 89.69 195 SER A O 1
ATOM 1482 N N . ARG A 1 196 ? 19.051 -4.634 6.097 1.00 88.81 196 ARG A N 1
ATOM 1483 C CA . ARG A 1 196 ? 18.309 -4.322 7.335 1.00 88.81 196 ARG A CA 1
ATOM 1484 C C . ARG A 1 196 ? 16.798 -4.422 7.144 1.00 88.81 196 ARG A C 1
ATOM 1486 O O . ARG A 1 196 ? 16.066 -4.684 8.094 1.00 88.81 196 ARG A O 1
ATOM 1493 N N . ALA A 1 197 ? 16.322 -4.205 5.919 1.00 79.50 197 ALA A N 1
ATOM 1494 C CA . ALA A 1 197 ? 14.909 -4.300 5.571 1.00 79.50 197 ALA A CA 1
ATOM 1495 C C . ALA A 1 197 ? 14.457 -5.741 5.258 1.00 79.50 197 ALA A C 1
ATOM 1497 O O . ALA A 1 197 ? 13.297 -5.933 4.902 1.00 79.50 197 ALA A O 1
ATOM 1498 N N . LEU A 1 198 ? 15.357 -6.725 5.392 1.00 71.44 198 LEU A N 1
ATOM 1499 C CA . LEU A 1 198 ? 15.129 -8.159 5.170 1.00 71.44 198 LEU A CA 1
ATOM 1500 C C . LEU A 1 198 ? 15.222 -9.004 6.452 1.00 71.44 198 LEU A C 1
ATOM 1502 O O . LEU A 1 198 ? 15.155 -10.221 6.375 1.00 71.44 198 LEU A O 1
ATOM 1506 N N . ALA A 1 199 ? 15.473 -8.387 7.613 1.00 63.62 199 ALA A N 1
ATOM 1507 C CA . ALA A 1 199 ? 15.817 -9.055 8.880 1.00 63.62 199 ALA A CA 1
ATOM 1508 C C . ALA A 1 199 ? 17.084 -9.959 8.870 1.00 63.62 199 ALA A C 1
ATOM 1510 O O . ALA A 1 199 ? 17.557 -10.328 9.941 1.00 63.62 199 ALA A O 1
ATOM 1511 N N . ASP A 1 200 ? 17.684 -10.236 7.705 1.00 49.91 200 ASP A N 1
ATOM 1512 C CA . ASP A 1 200 ? 18.848 -11.120 7.521 1.00 49.91 200 ASP A CA 1
ATOM 1513 C C . ASP A 1 200 ? 20.174 -10.623 8.154 1.00 49.91 200 ASP A C 1
ATOM 1515 O O . ASP A 1 200 ? 21.041 -11.443 8.459 1.00 49.91 200 ASP A O 1
ATOM 1519 N N . ALA A 1 201 ? 20.407 -9.305 8.294 1.00 51.53 201 ALA A N 1
ATOM 1520 C CA . ALA A 1 201 ? 21.697 -8.764 8.767 1.00 51.53 201 ALA A CA 1
ATOM 1521 C C . ALA A 1 201 ? 21.645 -7.313 9.301 1.00 51.53 201 ALA A C 1
ATOM 1523 O O . ALA A 1 201 ? 20.812 -6.511 8.882 1.00 51.53 201 ALA A O 1
ATOM 1524 N N . GLU A 1 202 ? 22.614 -6.936 10.154 1.00 70.00 202 GLU A N 1
ATOM 1525 C CA . GLU A 1 202 ? 22.724 -5.581 10.740 1.00 70.00 202 GLU A CA 1
ATOM 1526 C C . GLU A 1 202 ? 22.996 -4.455 9.726 1.00 70.00 202 GLU A C 1
ATOM 1528 O O . GLU A 1 202 ? 22.555 -3.324 9.936 1.00 70.00 202 GLU A O 1
ATOM 1533 N N . ARG A 1 203 ? 23.765 -4.727 8.663 1.00 83.94 203 ARG A N 1
ATOM 1534 C CA . ARG A 1 203 ? 24.067 -3.806 7.550 1.00 83.94 203 ARG A CA 1
ATOM 1535 C C . ARG A 1 203 ? 24.407 -4.590 6.291 1.00 83.94 203 ARG A C 1
ATOM 1537 O O . ARG A 1 203 ? 24.876 -5.724 6.362 1.00 83.94 203 ARG A O 1
ATOM 1544 N N . GLY A 1 204 ? 24.232 -3.945 5.146 1.00 89.69 204 GLY A N 1
ATOM 1545 C CA . GLY A 1 204 ? 24.648 -4.448 3.848 1.00 89.69 204 GLY A CA 1
ATOM 1546 C C . GLY A 1 204 ? 23.569 -4.283 2.790 1.00 89.69 204 GLY A C 1
ATOM 1547 O O . GLY A 1 204 ? 22.569 -3.586 2.969 1.00 89.69 204 GLY A O 1
ATOM 1548 N N . THR A 1 205 ? 23.794 -4.942 1.665 1.00 93.44 205 THR A N 1
ATOM 1549 C CA . THR A 1 205 ? 22.922 -4.907 0.495 1.00 93.44 205 THR A CA 1
ATOM 1550 C C . THR A 1 205 ? 22.893 -6.257 -0.193 1.00 93.44 205 THR A C 1
ATOM 1552 O O . THR A 1 205 ? 23.834 -7.048 -0.111 1.00 93.44 205 THR A O 1
ATOM 1555 N N . THR A 1 206 ? 21.820 -6.505 -0.932 1.00 92.00 206 THR A N 1
ATOM 1556 C CA . THR A 1 206 ? 21.669 -7.704 -1.749 1.00 92.00 206 THR A CA 1
ATOM 1557 C C . THR A 1 206 ? 20.935 -7.385 -3.051 1.00 92.00 206 THR A C 1
ATOM 1559 O O . THR A 1 206 ? 20.210 -6.394 -3.148 1.00 92.00 206 THR A O 1
ATOM 1562 N N . THR A 1 207 ? 21.159 -8.207 -4.075 1.00 92.38 207 THR A N 1
ATOM 1563 C CA . THR A 1 207 ? 20.480 -8.100 -5.374 1.00 92.38 207 THR A CA 1
ATOM 1564 C C . THR A 1 207 ? 19.296 -9.048 -5.410 1.00 92.38 207 THR A C 1
ATOM 1566 O O . THR A 1 207 ? 19.381 -10.186 -4.941 1.00 92.38 207 THR A O 1
ATOM 1569 N N . ARG A 1 208 ? 18.187 -8.587 -5.981 1.00 87.88 208 ARG A N 1
ATOM 1570 C CA . ARG A 1 208 ? 16.934 -9.338 -6.056 1.00 87.88 208 ARG A CA 1
ATOM 1571 C C . ARG A 1 208 ? 16.176 -9.002 -7.351 1.00 87.88 208 ARG A C 1
ATOM 1573 O O . ARG A 1 208 ? 16.349 -7.895 -7.856 1.00 87.88 208 ARG A O 1
ATOM 1580 N N . PRO A 1 209 ? 15.342 -9.912 -7.889 1.00 81.56 209 PRO A N 1
ATOM 1581 C CA . PRO A 1 209 ? 14.486 -9.611 -9.041 1.00 81.56 209 PRO A CA 1
ATOM 1582 C C . PRO A 1 209 ? 13.484 -8.508 -8.709 1.00 81.56 209 PRO A C 1
ATOM 1584 O O . PRO A 1 209 ? 13.244 -8.236 -7.541 1.00 81.56 209 PRO A O 1
ATOM 1587 N N . ALA A 1 210 ? 12.880 -7.896 -9.720 1.00 65.25 210 ALA A N 1
ATOM 1588 C CA . ALA A 1 210 ? 11.778 -6.964 -9.572 1.00 65.25 210 ALA A CA 1
ATOM 1589 C C . ALA A 1 210 ? 10.764 -7.089 -10.723 1.00 65.25 210 ALA A C 1
ATOM 1591 O O . ALA A 1 210 ? 11.119 -7.490 -11.836 1.00 65.25 210 ALA A O 1
ATOM 1592 N N . VAL A 1 211 ? 9.503 -6.725 -10.468 1.00 62.72 211 VAL A N 1
ATOM 1593 C CA . VAL A 1 211 ? 8.515 -6.475 -11.523 1.00 62.72 211 VAL A CA 1
ATOM 1594 C C . VAL A 1 211 ? 9.037 -5.327 -12.392 1.00 62.72 211 VAL A C 1
ATOM 1596 O O . VAL A 1 211 ? 9.630 -4.390 -11.845 1.00 62.72 211 VAL A O 1
ATOM 1599 N N . PRO A 1 212 ? 8.850 -5.392 -13.725 1.00 74.38 212 PRO A N 1
ATOM 1600 C CA . PRO A 1 212 ? 9.157 -4.276 -14.613 1.00 74.38 212 PRO A CA 1
ATOM 1601 C C . PRO A 1 212 ? 8.495 -3.015 -14.078 1.00 74.38 212 PRO A C 1
ATOM 1603 O O . PRO A 1 212 ? 7.333 -3.083 -13.681 1.00 74.38 212 PRO A O 1
ATOM 1606 N N . ALA A 1 213 ? 9.187 -1.878 -14.087 1.00 61.81 213 ALA A N 1
ATOM 1607 C CA . ALA A 1 213 ? 8.547 -0.666 -13.606 1.00 61.81 213 ALA A CA 1
ATOM 1608 C C . ALA A 1 213 ? 7.278 -0.347 -14.431 1.00 61.81 213 ALA A C 1
ATOM 1610 O O . ALA A 1 213 ? 7.199 -0.643 -15.625 1.00 61.81 213 ALA A O 1
ATOM 1611 N N . PHE A 1 214 ? 6.273 0.227 -13.785 1.00 54.22 214 PHE A N 1
ATOM 1612 C CA . PHE A 1 214 ? 4.953 0.535 -14.326 1.00 54.22 214 PHE A CA 1
ATOM 1613 C C . PHE A 1 214 ? 4.582 1.984 -13.997 1.00 54.22 214 PHE A C 1
ATOM 1615 O O . PHE A 1 214 ? 5.148 2.581 -13.092 1.00 54.22 214 PHE A O 1
ATOM 1622 N N . LEU A 1 215 ? 3.653 2.587 -14.739 1.00 55.56 215 LEU A N 1
ATOM 1623 C CA . LEU A 1 215 ? 2.990 3.824 -14.309 1.00 55.56 215 LEU A CA 1
ATOM 1624 C C . LEU A 1 215 ? 1.742 3.434 -13.512 1.00 55.56 215 LEU A C 1
ATOM 1626 O O . LEU A 1 215 ? 1.022 2.538 -13.955 1.00 55.56 215 LEU A O 1
ATOM 1630 N N . THR A 1 216 ? 1.456 4.100 -12.390 1.00 47.88 216 THR A N 1
ATOM 1631 C CA . THR A 1 216 ? 0.298 3.722 -11.556 1.00 47.88 216 THR A CA 1
ATOM 1632 C C . THR A 1 216 ? -0.656 4.859 -11.206 1.00 47.88 216 THR A C 1
ATOM 1634 O O . THR A 1 216 ? -1.804 4.579 -10.870 1.00 47.88 216 THR A O 1
ATOM 1637 N N . ALA A 1 217 ? -0.259 6.123 -11.369 1.00 44.03 217 ALA A N 1
ATOM 1638 C CA . ALA A 1 217 ? -1.193 7.236 -11.528 1.00 44.03 217 ALA A CA 1
ATOM 1639 C C . ALA A 1 217 ? -0.558 8.336 -12.387 1.00 44.03 217 ALA A C 1
ATOM 1641 O O . ALA A 1 217 ? 0.576 8.749 -12.156 1.00 44.03 217 ALA A O 1
ATOM 1642 N N . HIS A 1 218 ? -1.289 8.846 -13.379 1.00 52.31 218 HIS A N 1
ATOM 1643 C CA . HIS A 1 218 ? -0.791 9.924 -14.242 1.00 52.31 218 HIS A CA 1
ATOM 1644 C C . HIS A 1 218 ? -0.683 11.287 -13.532 1.00 52.31 218 HIS A C 1
ATOM 1646 O O . HIS A 1 218 ? -0.013 12.179 -14.047 1.00 52.31 218 HIS A O 1
ATOM 1652 N N . ASP A 1 219 ? -1.339 11.454 -12.381 1.00 52.19 219 ASP A N 1
ATOM 1653 C CA . ASP A 1 219 ? -1.432 12.718 -11.651 1.00 52.19 219 ASP A CA 1
ATOM 1654 C C . ASP A 1 219 ? -1.737 12.458 -10.160 1.00 52.19 219 ASP A C 1
ATOM 1656 O O . ASP A 1 219 ? -2.862 12.103 -9.800 1.00 52.19 219 ASP A O 1
ATOM 1660 N N . ALA A 1 220 ? -0.740 12.603 -9.282 1.00 45.72 220 ALA A N 1
ATOM 1661 C CA . ALA A 1 220 ? -0.888 12.472 -7.826 1.00 45.72 220 ALA A CA 1
ATOM 1662 C C . ALA A 1 220 ? 0.007 13.472 -7.071 1.00 45.72 220 ALA A C 1
ATOM 1664 O O . ALA A 1 220 ? 0.963 14.002 -7.632 1.00 45.72 220 ALA A O 1
ATOM 1665 N N . GLU A 1 221 ? -0.321 13.769 -5.809 1.00 66.25 221 GLU A N 1
ATOM 1666 C CA . GLU A 1 221 ? 0.280 14.866 -5.036 1.00 66.25 221 GLU A CA 1
ATOM 1667 C C . GLU A 1 221 ? 1.627 14.504 -4.390 1.00 66.25 221 GLU A C 1
ATOM 1669 O O . GLU A 1 221 ? 1.704 13.754 -3.418 1.00 66.25 221 GLU A O 1
ATOM 1674 N N . VAL A 1 222 ? 2.704 15.063 -4.938 1.00 77.81 222 VAL A N 1
ATOM 1675 C CA . VAL A 1 222 ? 4.090 14.755 -4.585 1.00 77.81 222 VAL A CA 1
ATOM 1676 C C . VAL A 1 222 ? 4.590 15.645 -3.458 1.00 77.81 222 VAL A C 1
ATOM 1678 O O . VAL A 1 222 ? 4.384 16.857 -3.456 1.00 77.81 222 VAL A O 1
ATOM 1681 N N . PHE A 1 223 ? 5.368 15.049 -2.562 1.00 92.81 223 PHE A N 1
ATOM 1682 C CA . PHE A 1 223 ? 6.086 15.710 -1.488 1.00 92.81 223 PHE A CA 1
ATOM 1683 C C . PHE A 1 223 ? 7.583 15.431 -1.650 1.00 92.81 223 PHE A C 1
ATOM 1685 O O . PHE A 1 223 ? 8.010 14.348 -2.046 1.00 92.81 223 PHE A O 1
ATOM 1692 N N . HIS A 1 224 ? 8.405 16.432 -1.372 1.00 96.62 224 HIS A N 1
ATOM 1693 C CA . HIS A 1 224 ? 9.861 16.354 -1.425 1.00 96.62 224 HIS A CA 1
ATOM 1694 C C . HIS A 1 224 ? 10.386 16.267 -0.003 1.00 96.62 224 HIS A C 1
ATOM 1696 O O . HIS A 1 224 ? 10.232 17.202 0.784 1.00 96.62 224 HIS A O 1
ATOM 1702 N N . VAL A 1 225 ? 10.976 15.123 0.331 1.00 96.12 225 VAL A N 1
ATOM 1703 C CA . VAL A 1 225 ? 11.664 14.922 1.607 1.00 96.12 225 VAL A CA 1
ATOM 1704 C C . VAL A 1 225 ? 13.128 15.258 1.409 1.00 96.12 225 VAL A C 1
ATOM 1706 O O . VAL A 1 225 ? 13.759 14.740 0.488 1.00 96.12 225 VAL A O 1
ATOM 1709 N N . THR A 1 226 ? 13.679 16.087 2.289 1.00 95.94 226 THR A N 1
ATOM 1710 C CA . THR A 1 226 ? 15.108 16.422 2.313 1.00 95.94 226 THR A CA 1
ATOM 1711 C C . THR A 1 226 ? 15.703 16.121 3.683 1.00 95.94 226 THR A C 1
ATOM 1713 O O . THR A 1 226 ? 15.039 16.268 4.714 1.00 95.94 226 THR A O 1
ATOM 1716 N N . THR A 1 227 ? 16.965 15.690 3.701 1.00 96.75 227 THR A N 1
ATOM 1717 C CA . THR A 1 227 ? 17.691 15.318 4.926 1.00 96.75 227 THR A CA 1
ATOM 1718 C C . THR A 1 227 ? 18.880 16.239 5.213 1.00 96.75 227 THR A C 1
ATOM 1720 O O . THR A 1 227 ? 19.436 16.856 4.303 1.00 96.75 227 THR A O 1
ATOM 1723 N N . ALA A 1 228 ? 19.289 16.316 6.483 1.00 95.12 228 ALA A N 1
ATOM 1724 C CA . ALA A 1 228 ? 20.414 17.125 6.958 1.00 95.12 228 ALA A CA 1
ATOM 1725 C C . ALA A 1 228 ? 21.741 16.757 6.273 1.00 95.12 228 ALA A C 1
ATOM 1727 O O . ALA A 1 228 ? 22.603 17.611 6.077 1.00 95.12 228 ALA A O 1
ATOM 1728 N N . GLU A 1 229 ? 21.900 15.487 5.904 1.00 95.69 229 GLU A N 1
ATOM 1729 C CA . GLU A 1 229 ? 23.077 14.961 5.223 1.00 95.69 229 GLU A CA 1
ATOM 1730 C C . GLU A 1 229 ? 23.045 15.156 3.697 1.00 95.69 229 GLU A C 1
ATOM 1732 O O . GLU A 1 229 ? 24.079 14.976 3.057 1.00 95.69 229 GLU A O 1
ATOM 1737 N N . GLY A 1 230 ? 21.916 15.561 3.105 1.00 93.69 230 GLY A N 1
ATOM 1738 C CA . GLY A 1 230 ? 21.800 15.922 1.682 1.00 93.69 230 GLY A CA 1
ATOM 1739 C C . GLY A 1 230 ? 20.995 14.960 0.799 1.00 93.69 230 GLY A C 1
ATOM 1740 O O . GLY A 1 230 ? 20.660 15.334 -0.326 1.00 93.69 230 GLY A O 1
ATOM 1741 N N . TYR A 1 231 ? 20.630 13.779 1.309 1.00 96.38 231 TYR A N 1
ATOM 1742 C CA . TYR A 1 231 ? 19.756 12.821 0.621 1.00 96.38 231 TYR A CA 1
ATOM 1743 C C . TYR A 1 231 ? 18.329 13.364 0.489 1.00 96.38 231 TYR A C 1
ATOM 1745 O O . TYR A 1 231 ? 17.831 14.041 1.398 1.00 96.38 231 TYR A O 1
ATOM 1753 N N . GLU A 1 232 ? 17.660 13.024 -0.612 1.00 95.94 232 GLU A N 1
ATOM 1754 C CA . GLU A 1 232 ? 16.303 13.477 -0.915 1.00 95.94 232 GLU A CA 1
ATOM 1755 C C . GLU A 1 232 ? 15.516 12.489 -1.786 1.00 95.94 232 GLU A C 1
ATOM 1757 O O . GLU A 1 232 ? 16.086 11.745 -2.588 1.00 95.94 232 GLU A O 1
ATOM 1762 N N . ILE A 1 233 ? 14.190 12.513 -1.653 1.00 95.19 233 ILE A N 1
ATOM 1763 C CA . ILE A 1 233 ? 13.263 11.725 -2.474 1.00 95.19 233 ILE A CA 1
ATOM 1764 C C . ILE A 1 233 ? 11.993 12.530 -2.766 1.00 95.19 233 ILE A C 1
ATOM 1766 O O . ILE A 1 233 ? 11.554 13.338 -1.943 1.00 95.19 233 ILE A O 1
ATOM 1770 N N . LYS A 1 234 ? 11.418 12.313 -3.952 1.00 94.50 234 LYS A N 1
ATOM 1771 C CA . LYS A 1 234 ? 10.136 12.882 -4.371 1.00 94.50 234 LYS A CA 1
ATOM 1772 C C . LYS A 1 234 ? 9.100 11.770 -4.375 1.00 94.50 234 LYS A C 1
ATOM 1774 O O . LYS A 1 234 ? 9.238 10.757 -5.056 1.00 94.50 234 LYS A O 1
ATOM 1779 N N . ALA A 1 235 ? 8.106 11.936 -3.525 1.00 86.69 235 ALA A N 1
ATOM 1780 C CA . ALA A 1 235 ? 7.307 10.847 -3.016 1.00 86.69 235 ALA A CA 1
ATOM 1781 C C . ALA A 1 235 ? 5.924 11.370 -2.642 1.00 86.69 235 ALA A C 1
ATOM 1783 O O . ALA A 1 235 ? 5.784 12.344 -1.911 1.00 86.69 235 ALA A O 1
ATOM 1784 N N . THR A 1 236 ? 4.895 10.731 -3.163 1.00 75.81 236 THR A N 1
ATOM 1785 C CA . THR A 1 236 ? 3.503 10.989 -2.811 1.00 75.81 236 THR A CA 1
ATOM 1786 C C . THR A 1 236 ? 3.274 10.532 -1.340 1.00 75.81 236 THR A C 1
ATOM 1788 O O . THR A 1 236 ? 3.767 9.493 -0.919 1.00 75.81 236 THR A O 1
ATOM 1791 N N . ALA A 1 237 ? 2.685 11.379 -0.484 1.00 68.69 237 ALA A N 1
ATOM 1792 C CA . ALA A 1 237 ? 2.975 11.423 0.972 1.00 68.69 237 ALA A CA 1
ATOM 1793 C C . ALA A 1 237 ? 2.567 10.284 1.925 1.00 68.69 237 ALA A C 1
ATOM 1795 O O . ALA A 1 237 ? 3.142 10.220 3.010 1.00 68.69 237 ALA A O 1
ATOM 1796 N N . TRP A 1 238 ? 1.697 9.332 1.618 1.00 59.31 238 TRP A N 1
ATOM 1797 C CA . TRP A 1 238 ? 1.838 8.046 2.276 1.00 59.31 238 TRP A CA 1
ATOM 1798 C C . TRP A 1 238 ? 3.061 7.406 1.617 1.00 59.31 238 TRP A C 1
ATOM 1800 O O . TRP A 1 238 ? 2.872 6.639 0.706 1.00 59.31 238 TRP A O 1
ATOM 1810 N N . HIS A 1 239 ? 4.299 7.776 2.009 1.00 67.94 239 HIS A N 1
ATOM 1811 C CA . HIS A 1 239 ? 5.548 7.090 1.615 1.00 67.94 239 HIS A CA 1
ATOM 1812 C C . HIS A 1 239 ? 6.352 6.483 2.752 1.00 67.94 239 HIS A C 1
ATOM 1814 O O . HIS A 1 239 ? 7.141 7.187 3.371 1.00 67.94 239 HIS A O 1
ATOM 1820 N N . ASP A 1 240 ? 6.130 5.203 3.063 1.00 80.94 240 ASP A N 1
ATOM 1821 C CA . ASP A 1 240 ? 6.981 4.480 3.997 1.00 80.94 240 ASP A CA 1
ATOM 1822 C C . ASP A 1 240 ? 8.336 4.129 3.436 1.00 80.94 240 ASP A C 1
ATOM 1824 O O . ASP A 1 240 ? 8.587 4.056 2.237 1.00 80.94 240 ASP A O 1
ATOM 1828 N N . LEU A 1 241 ? 9.232 4.270 4.390 1.00 84.19 241 LEU A N 1
ATOM 1829 C CA . LEU A 1 241 ? 10.522 4.881 4.268 1.00 84.19 241 LEU A CA 1
ATOM 1830 C C . LEU A 1 241 ? 11.172 4.408 5.552 1.00 84.19 241 LEU A C 1
ATOM 1832 O O . LEU A 1 241 ? 10.712 4.768 6.640 1.00 84.19 241 LEU A O 1
ATOM 1836 N N . TYR A 1 242 ? 12.127 3.494 5.459 1.00 89.81 242 TYR A N 1
ATOM 1837 C CA . TYR A 1 242 ? 12.556 2.778 6.654 1.00 89.81 242 TYR A CA 1
ATOM 1838 C C . TYR A 1 242 ? 13.237 3.736 7.621 1.00 89.81 242 TYR A C 1
ATOM 1840 O O . TYR A 1 242 ? 14.103 4.515 7.229 1.00 89.81 242 TYR A O 1
ATOM 1848 N N . THR A 1 243 ? 12.843 3.677 8.890 1.00 88.69 243 THR A N 1
ATOM 1849 C CA . THR A 1 243 ? 13.375 4.547 9.940 1.00 88.69 243 THR A CA 1
ATOM 1850 C C . THR A 1 243 ? 13.729 3.772 11.200 1.00 88.69 243 THR A C 1
ATOM 1852 O O . THR A 1 243 ? 13.418 2.591 11.353 1.00 88.69 243 THR A O 1
ATOM 1855 N N . ALA A 1 244 ? 14.332 4.462 12.169 1.00 78.44 244 ALA A N 1
ATOM 1856 C CA . ALA A 1 244 ? 14.481 3.948 13.531 1.00 78.44 244 ALA A CA 1
ATOM 1857 C C . ALA A 1 244 ? 13.136 3.607 14.221 1.00 78.44 244 ALA A C 1
ATOM 1859 O O . ALA A 1 244 ? 13.126 2.795 15.140 1.00 78.44 244 ALA A O 1
ATOM 1860 N N . ARG A 1 245 ? 12.000 4.166 13.767 1.00 74.50 245 ARG A N 1
ATOM 1861 C CA . ARG A 1 245 ? 10.641 3.793 14.219 1.00 74.50 245 ARG A CA 1
ATOM 1862 C C . ARG A 1 245 ? 10.057 2.615 13.423 1.00 74.50 245 ARG A C 1
ATOM 1864 O O . ARG A 1 245 ? 8.846 2.406 13.425 1.00 74.50 245 ARG A O 1
ATOM 1871 N N . GLY A 1 246 ? 10.898 1.881 12.695 1.00 76.12 246 GLY A N 1
ATOM 1872 C CA . GLY A 1 246 ? 10.468 0.902 11.709 1.00 76.12 246 GLY A CA 1
ATOM 1873 C C . GLY A 1 246 ? 9.822 1.577 10.496 1.00 76.12 246 GLY A C 1
ATOM 1874 O O . GLY A 1 246 ? 10.382 2.504 9.908 1.00 76.12 246 GLY A O 1
ATOM 1875 N N . LYS A 1 247 ? 8.647 1.073 10.117 1.00 81.38 247 LYS A N 1
ATOM 1876 C CA . LYS A 1 247 ? 7.969 1.313 8.838 1.00 81.38 247 LYS A CA 1
ATOM 1877 C C . LYS A 1 247 ? 6.841 2.343 8.953 1.00 81.38 247 LYS A C 1
ATOM 1879 O O . LYS A 1 247 ? 5.766 2.038 9.478 1.00 81.38 247 LYS A O 1
ATOM 1884 N N . ILE A 1 248 ? 7.090 3.576 8.505 1.00 79.88 248 ILE A N 1
ATOM 1885 C CA . ILE A 1 248 ? 6.215 4.744 8.723 1.00 79.88 248 ILE A CA 1
ATOM 1886 C C . ILE A 1 248 ? 6.078 5.620 7.477 1.00 79.88 248 ILE A C 1
ATOM 1888 O O . ILE A 1 248 ? 7.083 5.969 6.863 1.00 79.88 248 ILE A O 1
ATOM 1892 N N . LYS A 1 249 ? 4.846 5.953 7.063 1.00 74.88 249 LYS A N 1
ATOM 1893 C CA . LYS A 1 249 ? 4.644 6.627 5.764 1.00 74.88 249 LYS A CA 1
ATOM 1894 C C . LYS A 1 249 ? 4.979 8.108 5.851 1.00 74.88 249 LYS A C 1
ATOM 1896 O O . LYS A 1 249 ? 4.940 8.646 6.939 1.00 74.88 249 LYS A O 1
ATOM 1901 N N . LEU A 1 250 ? 5.317 8.768 4.748 1.00 78.19 250 LEU A N 1
ATOM 1902 C CA . LEU A 1 250 ? 5.861 10.136 4.687 1.00 78.19 250 LEU A CA 1
ATOM 1903 C C . LEU A 1 250 ? 4.972 11.206 5.380 1.00 78.19 250 LEU A C 1
ATOM 1905 O O . LEU A 1 250 ? 5.487 12.201 5.874 1.00 78.19 250 LEU A O 1
ATOM 1909 N N . ALA A 1 251 ? 3.677 10.950 5.567 1.00 72.25 251 ALA A N 1
ATOM 1910 C CA . ALA A 1 251 ? 2.751 11.760 6.360 1.00 72.25 251 ALA A CA 1
ATOM 1911 C C . ALA A 1 251 ? 2.728 11.413 7.876 1.00 72.25 251 ALA A C 1
ATOM 1913 O O . ALA A 1 251 ? 2.334 12.219 8.724 1.00 72.25 251 ALA A O 1
ATOM 1914 N N . ASP A 1 252 ? 3.183 10.215 8.248 1.00 78.62 252 ASP A N 1
ATOM 1915 C CA . ASP A 1 252 ? 3.532 9.792 9.615 1.00 78.62 252 ASP A CA 1
ATOM 1916 C C . ASP A 1 252 ? 5.013 10.010 9.973 1.00 78.62 252 ASP A C 1
ATOM 1918 O O . ASP A 1 252 ? 5.366 10.017 11.163 1.00 78.62 252 ASP A O 1
ATOM 1922 N N . LEU A 1 253 ? 5.856 10.207 8.959 1.00 85.25 253 LEU A N 1
ATOM 1923 C CA . LEU A 1 253 ? 7.209 10.737 9.017 1.00 85.25 253 LEU A CA 1
ATOM 1924 C C . LEU A 1 253 ? 7.152 12.207 9.440 1.00 85.25 253 LEU A C 1
ATOM 1926 O O . LEU A 1 253 ? 6.200 12.940 9.167 1.00 85.25 253 LEU A O 1
ATOM 1930 N N . ARG A 1 254 ? 8.173 12.635 10.169 1.00 90.31 254 ARG A N 1
ATOM 1931 C CA . ARG A 1 254 ? 8.253 13.949 10.796 1.00 90.31 254 ARG A CA 1
ATOM 1932 C C . ARG A 1 254 ? 9.639 14.519 10.561 1.00 90.31 254 ARG A C 1
ATOM 1934 O O . ARG A 1 254 ? 10.622 13.786 10.458 1.00 90.31 254 ARG A O 1
ATOM 1941 N N . VAL A 1 255 ? 9.732 15.845 10.547 1.00 93.44 255 VAL A N 1
ATOM 1942 C CA . VAL A 1 255 ? 11.028 16.520 10.662 1.00 93.44 255 VAL A CA 1
ATOM 1943 C C . VAL A 1 255 ? 11.700 16.030 11.945 1.00 93.44 255 VAL A C 1
ATOM 1945 O O . VAL A 1 255 ? 11.131 16.118 13.031 1.00 93.44 255 VAL A O 1
ATOM 1948 N N . GLY A 1 256 ? 12.899 15.472 11.801 1.00 91.94 256 GLY A N 1
ATOM 1949 C CA . GLY A 1 256 ? 13.650 14.842 12.878 1.00 91.94 256 GLY A CA 1
ATOM 1950 C C . GLY A 1 256 ? 13.692 13.312 12.875 1.00 91.94 256 GLY A C 1
ATOM 1951 O O . GLY A 1 256 ? 14.578 12.780 13.543 1.00 91.94 256 GLY A O 1
ATOM 1952 N N . ASP A 1 257 ? 12.831 12.617 12.123 1.00 94.81 257 ASP A N 1
ATOM 1953 C CA . ASP A 1 257 ? 12.987 11.174 11.884 1.00 94.81 257 ASP A CA 1
ATOM 1954 C C . ASP A 1 257 ? 14.257 10.879 11.069 1.00 94.81 257 ASP A C 1
ATOM 1956 O O . ASP A 1 257 ? 14.742 11.719 10.310 1.00 94.81 257 ASP A O 1
ATOM 1960 N N . GLU A 1 258 ? 14.796 9.668 11.205 1.00 94.81 258 GLU A N 1
ATOM 1961 C CA . GLU A 1 258 ? 16.019 9.236 10.521 1.00 94.81 258 GLU A CA 1
ATOM 1962 C C . GLU A 1 258 ? 15.699 8.173 9.467 1.00 94.81 258 GLU A C 1
ATOM 1964 O O . GLU A 1 258 ? 15.429 7.021 9.813 1.00 94.81 258 GLU A O 1
ATOM 1969 N N . LEU A 1 259 ? 15.745 8.563 8.190 1.00 96.31 259 LEU A N 1
ATOM 1970 C CA . LEU A 1 259 ? 15.564 7.680 7.037 1.00 96.31 259 LEU A CA 1
ATOM 1971 C C . LEU A 1 259 ? 16.785 6.790 6.838 1.00 96.31 259 LEU A C 1
ATOM 1973 O O . LEU A 1 259 ? 17.909 7.281 6.870 1.00 96.31 259 LEU A O 1
ATOM 1977 N N . TRP A 1 260 ? 16.595 5.507 6.562 1.00 95.50 260 TRP A N 1
ATOM 1978 C CA . TRP A 1 260 ? 17.686 4.592 6.248 1.00 95.50 260 TRP A CA 1
ATOM 1979 C C . TRP A 1 260 ? 18.270 4.891 4.864 1.00 95.50 260 TRP A C 1
ATOM 1981 O O . TRP A 1 260 ? 17.559 4.942 3.862 1.00 95.50 260 TRP A O 1
ATOM 1991 N N . VAL A 1 261 ? 19.592 5.054 4.831 1.00 96.56 261 VAL A N 1
ATOM 1992 C CA . VAL A 1 261 ? 20.414 5.210 3.623 1.00 96.56 261 VAL A CA 1
ATOM 1993 C C . VAL A 1 261 ? 21.109 3.883 3.333 1.00 96.56 261 VAL A C 1
ATOM 1995 O O . VAL A 1 261 ? 21.558 3.239 4.278 1.00 96.56 261 VAL A O 1
ATOM 1998 N N . GLN A 1 262 ? 21.232 3.483 2.066 1.00 94.44 262 GLN A N 1
ATOM 1999 C CA . GLN A 1 262 ? 21.826 2.209 1.638 1.00 94.44 262 GLN A CA 1
ATOM 2000 C C . GLN A 1 262 ? 23.162 1.903 2.351 1.00 94.44 262 GLN A C 1
ATOM 2002 O O . GLN A 1 262 ? 24.123 2.667 2.258 1.00 94.44 262 GLN A O 1
ATOM 2007 N N . SER A 1 263 ? 23.219 0.765 3.050 1.00 93.00 263 SER A N 1
ATOM 2008 C CA . SER A 1 263 ? 24.303 0.373 3.968 1.00 93.00 263 SER A CA 1
ATOM 2009 C C . SER A 1 263 ? 25.337 -0.597 3.390 1.00 93.00 263 SER A C 1
ATOM 2011 O O . SER A 1 263 ? 26.139 -1.175 4.122 1.00 93.00 263 SER A O 1
ATOM 2013 N N . GLY A 1 264 ? 25.350 -0.764 2.068 1.00 92.81 264 GLY A N 1
ATOM 2014 C CA . GLY A 1 264 ? 26.277 -1.636 1.354 1.00 92.81 264 GLY A CA 1
ATOM 2015 C C . GLY A 1 264 ? 26.406 -1.275 -0.126 1.00 92.81 264 GLY A C 1
ATOM 2016 O O . GLY A 1 264 ? 25.791 -0.323 -0.609 1.00 92.81 264 GLY A O 1
ATOM 2017 N N . LYS A 1 265 ? 27.229 -2.036 -0.853 1.00 94.69 265 LYS A N 1
ATOM 2018 C CA . LYS A 1 265 ? 27.446 -1.873 -2.296 1.00 94.69 265 LYS A CA 1
ATOM 2019 C C . LYS A 1 265 ? 26.266 -2.444 -3.095 1.00 94.69 265 LYS A C 1
ATOM 2021 O O . LYS A 1 265 ? 25.921 -3.615 -2.939 1.00 94.69 265 LYS A O 1
ATOM 2026 N N . GLY A 1 266 ? 25.648 -1.624 -3.936 1.00 94.50 266 GLY A N 1
ATOM 2027 C CA . GLY A 1 266 ? 24.559 -2.030 -4.818 1.00 94.50 266 GLY A CA 1
ATOM 2028 C C . GLY A 1 266 ? 25.040 -2.508 -6.185 1.00 94.50 266 GLY A C 1
ATOM 2029 O O . GLY A 1 266 ? 26.210 -2.828 -6.384 1.00 94.50 266 GLY A O 1
ATOM 2030 N N . GLN A 1 267 ? 24.107 -2.579 -7.129 1.00 95.94 267 GLN A N 1
ATOM 2031 C CA . GLN A 1 267 ? 24.378 -2.993 -8.504 1.00 95.94 267 GLN A CA 1
ATOM 2032 C C . GLN A 1 267 ? 24.961 -1.866 -9.369 1.00 95.94 267 GLN A C 1
ATOM 2034 O O . GLN A 1 267 ? 24.777 -0.678 -9.099 1.00 95.94 267 GLN A O 1
ATOM 2039 N N . PHE A 1 268 ? 25.624 -2.266 -10.453 1.00 96.88 268 PHE A N 1
ATOM 2040 C CA . PHE A 1 268 ? 26.213 -1.399 -11.471 1.00 96.88 268 PHE A CA 1
ATOM 2041 C C . PHE A 1 268 ? 25.751 -1.850 -12.859 1.00 96.88 268 PHE A C 1
ATOM 2043 O O . PHE A 1 268 ? 25.365 -3.005 -13.039 1.00 96.88 268 PHE A O 1
ATOM 2050 N N . GLY A 1 269 ? 25.765 -0.937 -13.829 1.00 96.12 269 GLY A N 1
ATOM 2051 C CA . GLY A 1 269 ? 25.335 -1.225 -15.195 1.00 96.12 269 GLY A CA 1
ATOM 2052 C C . GLY A 1 269 ? 26.466 -1.752 -16.091 1.00 96.12 269 GLY A C 1
ATOM 2053 O O . GLY A 1 269 ? 27.594 -1.948 -15.640 1.00 96.12 269 GLY A O 1
ATOM 2054 N N . PRO A 1 270 ? 26.190 -1.991 -17.383 1.00 95.75 270 PRO A N 1
ATOM 2055 C CA . PRO A 1 270 ? 27.161 -2.557 -18.320 1.00 95.75 270 PRO A CA 1
ATOM 2056 C C . PRO A 1 270 ? 28.014 -1.509 -19.059 1.00 95.75 270 PRO A C 1
ATOM 2058 O O . PRO A 1 270 ? 28.814 -1.884 -19.914 1.00 95.75 270 PRO A O 1
ATOM 2061 N N . GLN A 1 271 ? 27.816 -0.205 -18.827 1.00 95.50 271 GLN A N 1
ATOM 2062 C CA . GLN A 1 271 ? 28.374 0.836 -19.699 1.00 95.50 271 GLN A CA 1
ATOM 2063 C C . GLN A 1 271 ? 29.781 1.307 -19.289 1.00 95.50 271 GLN A C 1
ATOM 2065 O O . GLN A 1 271 ? 30.209 1.186 -18.141 1.00 95.50 271 GLN A O 1
ATOM 2070 N N . GLY A 1 272 ? 30.505 1.887 -20.249 1.00 94.00 272 GLY A N 1
ATOM 2071 C CA . GLY A 1 272 ? 31.810 2.507 -20.017 1.00 94.00 272 GLY A CA 1
ATOM 2072 C C . GLY A 1 272 ? 32.894 1.561 -19.483 1.00 94.00 272 GLY A C 1
ATOM 2073 O O . GLY A 1 272 ? 32.799 0.339 -19.565 1.00 94.00 272 GLY A O 1
ATOM 2074 N N . SER A 1 273 ? 33.976 2.144 -18.971 1.00 95.25 273 SER A N 1
ATOM 2075 C CA . SER A 1 273 ? 35.157 1.424 -18.476 1.00 95.25 273 SER A CA 1
ATOM 2076 C C . SER A 1 273 ? 35.939 2.289 -17.485 1.00 95.25 273 SER A C 1
ATOM 2078 O O . SER A 1 273 ? 35.783 3.511 -17.490 1.00 95.25 273 SER A O 1
ATOM 2080 N N . ALA A 1 274 ? 36.820 1.697 -16.668 1.00 95.56 274 ALA A N 1
ATOM 2081 C CA . ALA A 1 274 ? 37.675 2.460 -15.748 1.00 95.56 274 ALA A CA 1
ATOM 2082 C C . ALA A 1 274 ? 38.446 3.617 -16.424 1.00 95.56 274 ALA A C 1
ATOM 2084 O O . ALA A 1 274 ? 38.419 4.720 -15.872 1.00 95.56 274 ALA A O 1
ATOM 2085 N N . PRO A 1 275 ? 39.077 3.450 -17.607 1.00 96.00 275 PRO A N 1
ATOM 2086 C CA . PRO A 1 275 ? 39.720 4.564 -18.306 1.00 96.00 275 PRO A CA 1
ATOM 2087 C C . PRO A 1 275 ? 38.750 5.673 -18.733 1.00 96.00 275 PRO A C 1
ATOM 2089 O O . PRO A 1 275 ? 39.038 6.843 -18.488 1.00 96.00 275 PRO A O 1
ATOM 2092 N N . LEU A 1 276 ? 37.586 5.331 -19.305 1.00 95.19 276 LEU A N 1
ATOM 2093 C CA . LEU A 1 276 ? 36.583 6.329 -19.705 1.00 95.19 276 LEU A CA 1
ATOM 2094 C C . LEU A 1 276 ? 36.021 7.074 -18.489 1.00 95.19 276 LEU A C 1
ATOM 2096 O O . LEU A 1 276 ? 35.971 8.301 -18.499 1.00 95.19 276 LEU A O 1
ATOM 2100 N N . GLY A 1 277 ? 35.652 6.347 -17.433 1.00 97.00 277 GLY A N 1
ATOM 2101 C CA . GLY A 1 277 ? 35.195 6.931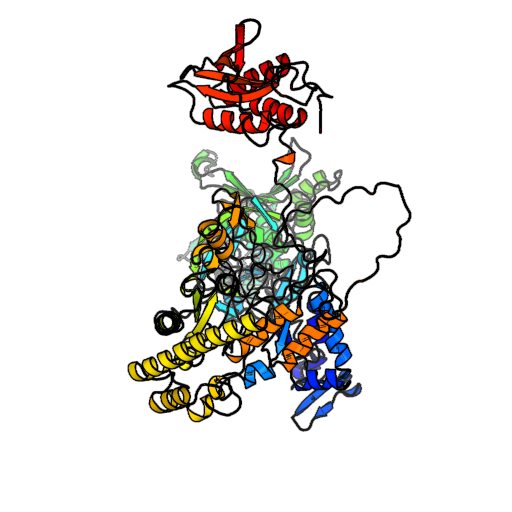 -16.175 1.00 97.00 277 GLY A CA 1
ATOM 2102 C C . GLY A 1 277 ? 36.240 7.880 -15.597 1.00 97.00 277 GLY A C 1
ATOM 2103 O O . GLY A 1 277 ? 35.929 9.029 -15.312 1.00 97.00 277 GLY A O 1
ATOM 2104 N N . THR A 1 278 ? 37.501 7.444 -15.515 1.00 97.44 278 THR A N 1
ATOM 2105 C CA . THR A 1 278 ? 38.609 8.273 -15.008 1.00 97.44 278 THR A CA 1
ATOM 2106 C C . THR A 1 278 ? 38.799 9.545 -15.835 1.00 97.44 278 THR A C 1
ATOM 2108 O O . THR A 1 278 ? 38.932 10.623 -15.262 1.00 97.44 278 THR A O 1
ATOM 2111 N N . LEU A 1 279 ? 38.745 9.452 -17.168 1.00 96.06 279 LEU A N 1
ATOM 2112 C CA . LEU A 1 279 ? 38.808 10.618 -18.051 1.00 96.06 279 LEU A CA 1
ATOM 2113 C C . LEU A 1 279 ? 37.636 11.585 -17.809 1.00 96.06 279 LEU A C 1
ATOM 2115 O O . LEU A 1 279 ? 37.863 12.787 -17.699 1.00 96.06 279 LEU A O 1
ATOM 2119 N N . LEU A 1 280 ? 36.405 11.078 -17.686 1.00 96.50 280 LEU A N 1
ATOM 2120 C CA . LEU A 1 280 ? 35.217 11.888 -17.390 1.00 96.50 280 LEU A CA 1
ATOM 2121 C C . LEU A 1 280 ? 35.297 12.552 -16.005 1.00 96.50 280 LEU A C 1
ATOM 2123 O O . LEU A 1 280 ? 34.927 13.713 -15.873 1.00 96.50 280 LEU A O 1
ATOM 2127 N N . GLY A 1 281 ? 35.814 11.851 -14.993 1.00 96.44 281 GLY A N 1
ATOM 2128 C CA . GLY A 1 281 ? 35.993 12.382 -13.639 1.00 96.44 281 GLY A CA 1
ATOM 2129 C C . GLY A 1 281 ? 37.017 13.516 -13.584 1.00 96.44 281 GLY A C 1
ATOM 2130 O O . GLY A 1 281 ? 36.722 14.586 -13.059 1.00 96.44 281 GLY A O 1
ATOM 2131 N N . LEU A 1 282 ? 38.187 13.314 -14.203 1.00 95.50 282 LEU A N 1
ATOM 2132 C CA . LEU A 1 282 ? 39.209 14.358 -14.348 1.00 95.50 282 LEU A CA 1
ATOM 2133 C C . LEU A 1 282 ? 38.673 15.571 -15.135 1.00 95.50 282 LEU A C 1
ATOM 2135 O O . LEU A 1 282 ? 38.977 16.715 -14.803 1.00 95.50 282 LEU A O 1
ATOM 2139 N N . LEU A 1 283 ? 37.850 15.342 -16.168 1.00 94.44 283 LEU A N 1
ATOM 2140 C CA . LEU A 1 283 ? 37.238 16.417 -16.954 1.00 94.44 283 LEU A CA 1
ATOM 2141 C C . LEU A 1 283 ? 36.107 17.162 -16.219 1.00 94.44 283 LEU A C 1
ATOM 2143 O O . LEU A 1 283 ? 35.885 18.345 -16.488 1.00 94.44 283 LEU A O 1
ATOM 2147 N N . ALA A 1 284 ? 35.386 16.500 -15.311 1.00 94.06 284 ALA A N 1
ATOM 2148 C CA . ALA A 1 284 ? 34.333 17.127 -14.514 1.00 94.06 284 ALA A CA 1
ATOM 2149 C C . ALA A 1 284 ? 34.911 18.181 -13.554 1.00 94.06 284 ALA A C 1
ATOM 2151 O O . ALA A 1 284 ? 34.338 19.267 -13.442 1.00 94.06 284 ALA A O 1
ATOM 2152 N N . GLY A 1 285 ? 36.080 17.906 -12.965 1.00 91.25 285 GLY A N 1
ATOM 2153 C CA . GLY A 1 285 ? 36.877 18.857 -12.183 1.00 91.25 285 GLY A CA 1
ATOM 2154 C C . GLY A 1 285 ? 37.680 19.841 -13.040 1.00 91.25 285 GLY A C 1
ATOM 2155 O O . GLY A 1 285 ? 37.130 20.818 -13.558 1.00 91.25 285 GLY A O 1
ATOM 2156 N N . ASP A 1 286 ? 38.974 19.566 -13.236 1.00 90.00 286 ASP A N 1
ATOM 2157 C CA . ASP A 1 286 ? 39.943 20.439 -13.929 1.00 90.00 286 ASP A CA 1
ATOM 2158 C C . ASP A 1 286 ? 39.779 20.525 -15.464 1.00 90.00 286 ASP A C 1
ATOM 2160 O O . ASP A 1 286 ? 40.483 21.279 -16.150 1.00 90.00 286 ASP A O 1
ATOM 2164 N N . GLY A 1 287 ? 38.843 19.772 -16.046 1.00 90.94 287 GLY A N 1
ATOM 2165 C CA . GLY A 1 287 ? 38.501 19.894 -17.462 1.00 90.94 287 GLY A CA 1
ATOM 2166 C C . GLY A 1 287 ? 37.705 21.155 -17.791 1.00 90.94 287 GLY A C 1
ATOM 2167 O O . GLY A 1 287 ? 36.816 21.578 -17.049 1.00 90.94 287 GLY A O 1
ATOM 2168 N N . HIS A 1 288 ? 37.968 21.733 -18.961 1.00 91.31 288 HIS A N 1
ATOM 2169 C CA . HIS A 1 288 ? 37.183 22.833 -19.515 1.00 91.31 288 HIS A CA 1
ATOM 2170 C C . HIS A 1 288 ? 36.992 22.700 -21.030 1.00 91.31 288 HIS A C 1
ATOM 2172 O O . HIS A 1 288 ? 37.773 22.058 -21.735 1.00 91.31 288 HIS A O 1
ATOM 2178 N N . PHE A 1 289 ? 35.941 23.345 -21.531 1.00 92.19 289 PHE A N 1
ATOM 2179 C CA . PHE A 1 289 ? 35.626 23.436 -22.954 1.00 92.19 289 PHE A CA 1
ATOM 2180 C C . PHE A 1 289 ? 35.906 24.860 -23.446 1.00 92.19 289 PHE A C 1
ATOM 2182 O O . PHE A 1 289 ? 35.604 25.838 -22.758 1.00 92.19 289 PHE A O 1
ATOM 2189 N N . THR A 1 290 ? 36.516 24.990 -24.623 1.00 90.12 290 THR A N 1
ATOM 2190 C CA . THR A 1 290 ? 36.900 26.284 -25.212 1.00 90.12 290 THR A CA 1
ATOM 2191 C C . THR A 1 290 ? 36.809 26.257 -26.736 1.00 90.12 290 THR A C 1
ATOM 2193 O O . THR A 1 290 ? 36.832 25.190 -27.339 1.00 90.12 290 THR A O 1
ATOM 2196 N N . HIS A 1 291 ? 36.732 27.419 -27.384 1.00 87.06 291 HIS A N 1
ATOM 2197 C CA . HIS A 1 291 ? 36.601 27.528 -28.841 1.00 87.06 291 HIS A CA 1
ATOM 2198 C C . HIS A 1 291 ? 37.935 27.923 -29.485 1.00 87.06 291 HIS A C 1
ATOM 2200 O O . HIS A 1 291 ? 38.559 28.902 -29.073 1.00 87.06 291 HIS A O 1
ATOM 2206 N N . ARG A 1 292 ? 38.390 27.195 -30.517 1.00 68.31 292 ARG A N 1
ATOM 2207 C CA . ARG A 1 292 ? 39.693 27.463 -31.157 1.00 68.31 292 ARG A CA 1
ATOM 2208 C C . ARG A 1 292 ? 39.716 27.158 -32.657 1.00 68.31 292 ARG A C 1
ATOM 2210 O O . ARG A 1 292 ? 39.821 26.009 -33.067 1.00 68.31 292 ARG A O 1
ATOM 2217 N N . GLY A 1 293 ? 39.747 28.220 -33.468 1.00 58.72 293 GLY A N 1
ATOM 2218 C CA . GLY A 1 293 ? 39.876 28.149 -34.930 1.00 58.72 293 GLY A CA 1
ATOM 2219 C C . GLY A 1 293 ? 38.565 27.766 -35.625 1.00 58.72 293 GLY A C 1
ATOM 2220 O O . GLY A 1 293 ? 37.986 26.722 -35.343 1.00 58.72 293 GLY A O 1
ATOM 2221 N N . LYS A 1 294 ? 38.069 28.631 -36.524 1.00 68.31 294 LYS A N 1
ATOM 2222 C CA . LYS A 1 294 ? 36.756 28.485 -37.196 1.00 68.31 294 LYS A CA 1
ATOM 2223 C C . LYS A 1 294 ? 35.572 28.187 -36.244 1.00 68.31 294 LYS A C 1
ATOM 2225 O O . LYS A 1 294 ? 34.596 27.579 -36.661 1.00 68.31 294 LYS A O 1
ATOM 2230 N N . GLY A 1 295 ? 35.666 28.588 -34.972 1.00 78.19 295 GLY A N 1
ATOM 2231 C CA . GLY A 1 295 ? 34.628 28.345 -33.962 1.00 78.19 295 GLY A CA 1
ATOM 2232 C C . GLY A 1 295 ? 34.494 26.895 -33.474 1.00 78.19 295 GLY A C 1
ATOM 2233 O O . GLY A 1 295 ? 33.501 26.585 -32.833 1.00 78.19 295 GLY A O 1
ATOM 2234 N N . ALA A 1 296 ? 35.449 25.998 -33.748 1.00 81.19 296 ALA A N 1
ATOM 2235 C CA . ALA A 1 296 ? 35.371 24.620 -33.256 1.00 81.19 296 ALA A CA 1
ATOM 2236 C C . ALA A 1 296 ? 35.576 24.541 -31.730 1.00 81.19 296 ALA A C 1
ATOM 2238 O O . ALA A 1 296 ? 36.545 25.102 -31.212 1.00 81.19 296 ALA A O 1
ATOM 2239 N N . GLU A 1 297 ? 34.701 23.815 -31.028 1.00 89.38 297 GLU A N 1
ATOM 2240 C CA . GLU A 1 297 ? 34.878 23.495 -29.607 1.00 89.38 297 GLU A CA 1
ATOM 2241 C C . GLU A 1 297 ? 36.012 22.470 -29.398 1.00 89.38 297 GLU A C 1
ATOM 2243 O O . GLU A 1 297 ? 36.270 21.594 -30.230 1.00 89.38 297 GLU A O 1
ATOM 2248 N N . VAL A 1 298 ? 36.715 22.613 -28.278 1.00 90.81 298 VAL A N 1
ATOM 2249 C CA . VAL A 1 298 ? 37.869 21.826 -27.849 1.00 90.81 298 VAL A CA 1
ATOM 2250 C C . VAL A 1 298 ? 37.669 21.446 -26.386 1.00 90.81 298 VAL A C 1
ATOM 2252 O O . VAL A 1 298 ? 37.555 22.329 -25.536 1.00 90.81 298 VAL A O 1
ATOM 2255 N N . ALA A 1 299 ? 37.705 20.150 -26.084 1.00 92.75 299 ALA A N 1
ATOM 2256 C CA . ALA A 1 299 ? 37.832 19.668 -24.714 1.00 92.75 299 ALA A CA 1
ATOM 2257 C C . ALA A 1 299 ? 39.310 19.744 -24.307 1.00 92.75 299 ALA A C 1
ATOM 2259 O O . ALA A 1 299 ? 40.184 19.312 -25.071 1.00 92.75 299 ALA A O 1
ATOM 2260 N N . VAL A 1 300 ? 39.588 20.310 -23.133 1.00 93.56 300 VAL A N 1
ATOM 2261 C CA . VAL A 1 300 ? 40.934 20.525 -22.588 1.00 93.56 300 VAL A CA 1
ATOM 2262 C C . VAL A 1 300 ? 40.973 20.026 -21.148 1.00 93.56 300 VAL A C 1
ATOM 2264 O O . VAL A 1 300 ? 40.174 20.466 -20.325 1.00 93.56 300 VAL A O 1
ATOM 2267 N N . LEU A 1 301 ? 41.928 19.153 -20.834 1.00 93.75 301 LEU A N 1
ATOM 2268 C CA . LEU A 1 301 ? 42.283 18.797 -19.461 1.00 93.75 301 LEU A CA 1
ATOM 2269 C C . LEU A 1 301 ? 43.659 19.382 -19.129 1.00 93.75 301 LEU A C 1
ATOM 2271 O O . LEU A 1 301 ? 44.614 19.165 -19.880 1.00 93.75 301 LEU A O 1
ATOM 2275 N N . SER A 1 302 ? 43.747 20.105 -18.015 1.00 91.62 302 SER A N 1
ATOM 2276 C CA . SER A 1 302 ? 44.982 20.696 -17.491 1.00 91.62 302 SER A CA 1
ATOM 2277 C C . SER A 1 302 ? 45.478 19.878 -16.302 1.00 91.62 302 SER A C 1
ATOM 2279 O O . SER A 1 302 ? 44.776 19.774 -15.307 1.00 91.62 302 SER A O 1
ATOM 2281 N N . LEU A 1 303 ? 46.680 19.311 -16.397 1.00 91.19 303 LEU A N 1
ATOM 2282 C CA . LEU A 1 303 ? 47.292 18.472 -15.365 1.00 91.19 303 LEU A CA 1
ATOM 2283 C C . LEU A 1 303 ? 48.483 19.210 -14.743 1.00 91.19 303 LEU A C 1
ATOM 2285 O O . LEU A 1 303 ? 49.499 19.447 -15.407 1.00 91.19 303 LEU A O 1
ATOM 2289 N N . TRP A 1 304 ? 48.362 19.581 -13.472 1.00 88.31 304 TRP A N 1
ATOM 2290 C CA . TRP A 1 304 ? 49.335 20.424 -12.773 1.00 88.31 304 TRP A CA 1
ATOM 2291 C C . TRP A 1 304 ? 50.248 19.612 -11.847 1.00 88.31 304 TRP A C 1
ATOM 2293 O O . TRP A 1 304 ? 49.855 18.590 -11.290 1.00 88.31 304 TRP A O 1
ATOM 2303 N N . ASN A 1 305 ? 51.469 20.100 -11.618 1.00 88.06 305 ASN A N 1
ATOM 2304 C CA . ASN A 1 305 ? 52.390 19.579 -10.602 1.00 88.06 305 ASN A CA 1
ATOM 2305 C C . ASN A 1 305 ? 52.677 18.067 -10.745 1.00 88.06 305 ASN A C 1
ATOM 2307 O O . ASN A 1 305 ? 53.357 17.660 -11.690 1.00 88.06 305 ASN A O 1
ATOM 2311 N N . GLU A 1 306 ? 52.195 17.238 -9.816 1.00 86.00 306 GLU A N 1
ATOM 2312 C CA . GLU A 1 306 ? 52.348 15.777 -9.844 1.00 86.00 306 GLU A CA 1
ATOM 2313 C C . GLU A 1 306 ? 51.446 15.109 -10.894 1.00 86.00 306 GLU A C 1
ATOM 2315 O O . GLU A 1 306 ? 51.804 14.064 -11.437 1.00 86.00 306 GLU A O 1
ATOM 2320 N N . GLU A 1 307 ? 50.307 15.717 -11.231 1.00 89.94 307 GLU A N 1
ATOM 2321 C CA . GLU A 1 307 ? 49.272 15.145 -12.107 1.00 89.94 307 GLU A CA 1
ATOM 2322 C C . GLU A 1 307 ? 49.692 15.073 -13.569 1.00 89.94 307 GLU A C 1
ATOM 2324 O O . GLU A 1 307 ? 49.118 14.312 -14.344 1.00 89.94 307 GLU A O 1
ATOM 2329 N N . ARG A 1 308 ? 50.786 15.753 -13.927 1.00 91.81 308 ARG A N 1
ATOM 2330 C CA . ARG A 1 308 ? 51.496 15.554 -15.197 1.00 91.81 308 ARG A CA 1
ATOM 2331 C C . ARG A 1 308 ? 51.868 14.085 -15.443 1.00 91.81 308 ARG A C 1
ATOM 2333 O O . ARG A 1 308 ? 51.917 13.674 -16.595 1.00 91.81 308 ARG A O 1
ATOM 2340 N N . GLN A 1 309 ? 52.055 13.278 -14.392 1.00 91.75 309 GLN A N 1
ATOM 2341 C CA . GLN A 1 309 ? 52.270 11.824 -14.494 1.00 91.75 309 GLN A CA 1
ATOM 2342 C C . GLN A 1 309 ? 51.076 11.072 -15.113 1.00 91.75 309 GLN A C 1
ATOM 2344 O O . GLN A 1 309 ? 51.243 9.977 -15.641 1.00 91.75 309 GLN A O 1
ATOM 2349 N N . LEU A 1 310 ? 49.871 11.649 -15.079 1.00 93.62 310 LEU A N 1
ATOM 2350 C CA . LEU A 1 310 ? 48.667 11.078 -15.686 1.00 93.62 310 LEU A CA 1
ATOM 2351 C C . LEU A 1 310 ? 48.552 11.405 -17.185 1.00 93.62 310 LEU A C 1
ATOM 2353 O O . LEU A 1 310 ? 47.654 10.892 -17.850 1.00 93.62 310 LEU A O 1
ATOM 2357 N N . ALA A 1 311 ? 49.425 12.255 -17.735 1.00 92.50 311 ALA A N 1
ATOM 2358 C CA . ALA A 1 311 ? 49.241 12.822 -19.068 1.00 92.50 311 ALA A CA 1
ATOM 2359 C C . ALA A 1 311 ? 49.284 11.778 -20.195 1.00 92.50 311 ALA A C 1
ATOM 2361 O O . ALA A 1 311 ? 48.441 11.830 -21.091 1.00 92.50 311 ALA A O 1
ATOM 2362 N N . ASP A 1 312 ? 50.189 10.798 -20.124 1.00 92.38 312 ASP A N 1
ATOM 2363 C CA . ASP A 1 312 ? 50.263 9.709 -21.108 1.00 92.38 312 ASP A CA 1
ATOM 2364 C C . ASP A 1 312 ? 49.068 8.751 -21.003 1.00 92.38 312 ASP A C 1
ATOM 2366 O O . ASP A 1 312 ? 48.545 8.297 -22.020 1.00 92.38 312 ASP A O 1
ATOM 2370 N N . PHE A 1 313 ? 48.564 8.504 -19.789 1.00 93.25 313 PHE A N 1
ATOM 2371 C CA . PHE A 1 313 ? 47.333 7.738 -19.567 1.00 93.25 313 PHE A CA 1
ATOM 2372 C C . PHE A 1 313 ? 46.106 8.459 -20.149 1.00 93.25 313 PHE A C 1
ATOM 2374 O O . PHE A 1 313 ? 45.292 7.843 -20.844 1.00 93.25 313 PHE A O 1
ATOM 2381 N N . VAL A 1 314 ? 45.988 9.772 -19.921 1.00 93.06 314 VAL A N 1
ATOM 2382 C CA . VAL A 1 314 ? 44.915 10.606 -20.480 1.00 93.06 314 VAL A CA 1
ATOM 2383 C C . VAL A 1 314 ? 45.009 10.634 -22.005 1.00 93.06 314 VAL A C 1
ATOM 2385 O O . VAL A 1 314 ? 44.029 10.318 -22.675 1.00 93.06 314 VAL A O 1
ATOM 2388 N N . ALA A 1 315 ? 46.174 10.950 -22.578 1.00 92.88 315 ALA A N 1
ATOM 2389 C CA . ALA A 1 315 ? 46.356 10.993 -24.028 1.00 92.88 315 ALA A CA 1
ATOM 2390 C C . ALA A 1 315 ? 46.150 9.614 -24.679 1.00 92.88 315 ALA A C 1
ATOM 2392 O O . ALA A 1 315 ? 45.498 9.525 -25.718 1.00 92.88 315 ALA A O 1
ATOM 2393 N N . GLY A 1 316 ? 46.622 8.530 -24.057 1.00 92.56 316 GLY A N 1
ATOM 2394 C CA . GLY A 1 316 ? 46.364 7.154 -24.489 1.00 92.56 316 GLY A CA 1
ATOM 2395 C C . GLY A 1 316 ? 44.873 6.808 -24.503 1.00 92.56 316 GLY A C 1
ATOM 2396 O O . GLY A 1 316 ? 44.366 6.321 -25.513 1.00 92.56 316 GLY A O 1
ATOM 2397 N N . THR A 1 317 ? 44.147 7.146 -23.434 1.00 91.25 317 THR A N 1
ATOM 2398 C CA . THR A 1 317 ? 42.690 6.942 -23.334 1.00 91.25 317 THR A CA 1
ATOM 2399 C C . THR A 1 317 ? 41.934 7.761 -24.384 1.00 91.25 317 THR A C 1
ATOM 2401 O O . THR A 1 317 ? 41.069 7.233 -25.082 1.00 91.25 317 THR A O 1
ATOM 2404 N N . VAL A 1 318 ? 42.299 9.033 -24.566 1.00 91.31 318 VAL A N 1
ATOM 2405 C CA . VAL A 1 318 ? 41.728 9.917 -25.595 1.00 91.31 318 VAL A CA 1
ATOM 2406 C C . VAL A 1 318 ? 41.997 9.379 -27.004 1.00 91.31 318 VAL A C 1
ATOM 2408 O O . VAL A 1 318 ? 41.092 9.382 -27.836 1.00 91.31 318 VAL A O 1
ATOM 2411 N N . ASN A 1 319 ? 43.198 8.861 -27.274 1.00 91.31 319 ASN A N 1
ATOM 2412 C CA . ASN A 1 319 ? 43.536 8.233 -28.553 1.00 91.31 319 ASN A CA 1
ATOM 2413 C C . ASN A 1 319 ? 42.720 6.961 -28.816 1.00 91.31 319 ASN A C 1
ATOM 2415 O O . ASN A 1 319 ? 42.228 6.788 -29.928 1.00 91.31 319 ASN A O 1
ATOM 2419 N N . ALA A 1 320 ? 42.530 6.102 -27.810 1.00 87.62 320 ALA A N 1
ATOM 2420 C CA . ALA A 1 320 ? 41.713 4.896 -27.939 1.00 87.62 320 ALA A CA 1
ATOM 2421 C C . ALA A 1 320 ? 40.241 5.228 -28.256 1.00 87.62 320 ALA A C 1
ATOM 2423 O O . ALA A 1 320 ? 39.657 4.643 -29.169 1.00 87.62 320 ALA A O 1
ATOM 2424 N N . LEU A 1 321 ? 39.666 6.220 -27.563 1.00 86.50 321 LEU A N 1
ATOM 2425 C CA . LEU A 1 321 ? 38.297 6.694 -27.803 1.00 86.50 321 LEU A CA 1
ATOM 2426 C C . LEU A 1 321 ? 38.127 7.325 -29.195 1.00 86.50 321 LEU A C 1
ATOM 2428 O O . LEU A 1 321 ? 37.121 7.086 -29.858 1.00 86.50 321 LEU A O 1
ATOM 2432 N N . ILE A 1 322 ? 39.115 8.096 -29.662 1.00 85.81 322 ILE A N 1
ATOM 2433 C CA . ILE A 1 322 ? 39.116 8.689 -31.009 1.00 85.81 322 ILE A CA 1
ATOM 2434 C C . ILE A 1 322 ? 39.244 7.606 -32.091 1.00 85.81 322 ILE A C 1
ATOM 2436 O O . ILE A 1 322 ? 38.518 7.649 -33.083 1.00 85.81 322 ILE A O 1
ATOM 2440 N N . ALA A 1 323 ? 40.131 6.625 -31.903 1.00 82.31 323 ALA A N 1
ATOM 2441 C CA . ALA A 1 323 ? 40.342 5.540 -32.860 1.00 82.31 323 ALA A CA 1
ATOM 2442 C C . ALA A 1 323 ? 39.083 4.673 -33.041 1.00 82.31 323 ALA A C 1
ATOM 2444 O O . ALA A 1 323 ? 38.732 4.340 -34.171 1.00 82.31 323 ALA A O 1
ATOM 2445 N N . GLY A 1 324 ? 38.358 4.380 -31.954 1.00 73.25 324 GLY A N 1
ATOM 2446 C CA . GLY A 1 324 ? 37.104 3.617 -31.992 1.00 73.25 324 GLY A CA 1
ATOM 2447 C C . GLY A 1 324 ? 35.935 4.302 -32.720 1.00 73.25 324 GLY A C 1
ATOM 2448 O O . GLY A 1 324 ? 34.928 3.650 -32.974 1.00 73.25 324 GLY A O 1
ATOM 2449 N N . GLN A 1 325 ? 36.058 5.588 -33.068 1.00 69.94 325 GLN A N 1
ATOM 2450 C CA . GLN A 1 325 ? 35.024 6.395 -33.740 1.00 69.94 325 GLN A CA 1
ATOM 2451 C C . GLN A 1 325 ? 35.448 6.869 -35.151 1.00 69.94 325 GLN A C 1
ATOM 2453 O O . GLN A 1 325 ? 34.760 7.669 -35.787 1.00 69.94 325 GLN A O 1
ATOM 2458 N N . ALA A 1 326 ? 36.597 6.411 -35.665 1.00 66.56 326 ALA A N 1
ATOM 2459 C CA . ALA A 1 326 ? 37.185 6.910 -36.910 1.00 66.56 326 ALA A CA 1
ATOM 2460 C C . ALA A 1 326 ? 36.816 6.055 -38.143 1.00 66.56 326 ALA A C 1
ATOM 2462 O O . ALA A 1 326 ? 37.518 5.114 -38.503 1.00 66.56 326 ALA A O 1
ATOM 2463 N N . HIS A 1 327 ? 35.754 6.428 -38.864 1.00 59.66 327 HIS A N 1
ATOM 2464 C CA . HIS A 1 327 ? 35.310 5.747 -40.097 1.00 59.66 327 HIS A CA 1
ATOM 2465 C C . HIS A 1 327 ? 36.042 6.188 -41.388 1.00 59.66 327 HIS A C 1
ATOM 2467 O O . HIS A 1 327 ? 35.445 6.231 -42.463 1.00 59.66 327 HIS A O 1
ATOM 2473 N N . GLY A 1 328 ? 37.326 6.554 -41.323 1.00 61.53 328 GLY A N 1
ATOM 2474 C CA . GLY A 1 328 ? 38.063 7.017 -42.505 1.00 61.53 328 GLY A CA 1
ATOM 2475 C C . GLY A 1 328 ? 39.581 6.983 -42.351 1.00 61.53 328 GLY A C 1
ATOM 2476 O O . GLY A 1 328 ? 40.106 7.000 -41.243 1.00 61.53 328 GLY A O 1
ATOM 2477 N N . ALA A 1 329 ? 40.298 6.989 -43.479 1.00 57.91 329 ALA A N 1
ATOM 2478 C CA . ALA A 1 329 ? 41.748 6.755 -43.573 1.00 57.91 329 ALA A CA 1
ATOM 2479 C C . ALA A 1 329 ? 42.663 7.824 -42.923 1.00 57.91 329 ALA A C 1
ATOM 2481 O O . ALA A 1 329 ? 43.876 7.813 -43.131 1.00 57.91 329 ALA A O 1
ATOM 2482 N N . ARG A 1 330 ? 42.113 8.777 -42.160 1.00 66.12 330 ARG A N 1
ATOM 2483 C CA . ARG A 1 330 ? 42.860 9.881 -41.546 1.00 66.12 330 ARG A CA 1
ATOM 2484 C C . ARG A 1 330 ? 42.987 9.654 -40.043 1.00 66.12 330 ARG A C 1
ATOM 2486 O O . ARG A 1 330 ? 42.072 9.961 -39.287 1.00 66.12 330 ARG A O 1
ATOM 2493 N N . VAL A 1 331 ? 44.138 9.135 -39.621 1.00 68.94 331 VAL A N 1
ATOM 2494 C CA . VAL A 1 331 ? 44.448 8.904 -38.204 1.00 68.94 331 VAL A CA 1
ATOM 2495 C C . VAL A 1 331 ? 44.574 10.244 -37.474 1.00 68.94 331 VAL A C 1
ATOM 2497 O O . VAL A 1 331 ? 45.381 11.094 -37.851 1.00 68.94 331 VAL A O 1
ATOM 2500 N N . TYR A 1 332 ? 43.786 10.426 -36.414 1.00 76.00 332 TYR A N 1
ATOM 2501 C CA . TYR A 1 332 ? 43.879 11.569 -35.506 1.00 76.00 332 TYR A CA 1
ATOM 2502 C C . TYR A 1 332 ? 44.552 11.126 -34.207 1.00 76.00 332 TYR A C 1
ATOM 2504 O O . TYR A 1 332 ? 44.006 10.290 -33.492 1.00 76.00 332 TYR A O 1
ATOM 2512 N N . ARG A 1 333 ? 45.715 11.707 -33.891 1.00 82.12 333 ARG A N 1
ATOM 2513 C CA . ARG A 1 333 ? 46.428 11.483 -32.628 1.00 82.12 333 ARG A CA 1
ATOM 2514 C C . ARG A 1 333 ? 46.410 12.751 -31.776 1.00 82.12 333 ARG A C 1
ATOM 2516 O O . ARG A 1 333 ? 46.634 13.851 -32.275 1.00 82.12 333 ARG A O 1
ATOM 2523 N N . CYS A 1 334 ? 46.127 12.580 -30.494 1.00 87.31 334 CYS A N 1
ATOM 2524 C CA . CYS A 1 334 ? 46.288 13.563 -29.437 1.00 87.31 334 CYS A CA 1
ATOM 2525 C C . CYS A 1 334 ? 47.545 13.201 -28.638 1.00 87.31 334 CYS A C 1
ATOM 2527 O O . CYS A 1 334 ? 47.740 12.039 -28.281 1.00 87.31 334 CYS A O 1
ATOM 2529 N N . GLU A 1 335 ? 48.399 14.179 -28.365 1.00 90.75 335 GLU A N 1
ATOM 2530 C CA . GLU A 1 335 ? 49.635 13.999 -27.599 1.00 90.75 335 GLU A CA 1
ATOM 2531 C C . GLU A 1 335 ? 49.671 15.034 -26.463 1.00 90.75 335 GLU A C 1
ATOM 2533 O O . GLU A 1 335 ? 49.097 16.122 -26.624 1.00 90.75 335 GLU A O 1
ATOM 2538 N N . PRO A 1 336 ? 50.288 14.723 -25.308 1.00 92.44 336 PRO A N 1
ATOM 2539 C CA . PRO A 1 336 ? 50.426 15.685 -24.223 1.00 92.44 336 PRO A CA 1
ATOM 2540 C C . PRO A 1 336 ? 51.267 16.889 -24.645 1.00 92.44 336 PRO A C 1
ATOM 2542 O O . PRO A 1 336 ? 52.310 16.738 -25.279 1.00 92.44 336 PRO A O 1
ATOM 2545 N N . VAL A 1 337 ? 50.853 18.093 -24.250 1.00 92.31 337 VAL A N 1
ATOM 2546 C CA . VAL A 1 337 ? 51.637 19.313 -24.476 1.00 92.31 337 VAL A CA 1
ATOM 2547 C C . VAL A 1 337 ? 52.106 19.856 -23.134 1.00 92.31 337 VAL A C 1
ATOM 2549 O O . VAL A 1 337 ? 51.306 20.347 -22.336 1.00 92.31 337 VAL A O 1
ATOM 2552 N N . ALA A 1 338 ? 53.409 19.757 -22.886 1.00 90.50 338 ALA A N 1
ATOM 2553 C CA . ALA A 1 338 ? 54.044 20.334 -21.709 1.00 90.50 338 ALA A CA 1
ATOM 2554 C C . ALA A 1 338 ? 54.189 21.859 -21.835 1.00 90.50 338 ALA A C 1
ATOM 2556 O O . ALA A 1 338 ? 54.480 22.383 -22.910 1.00 90.50 338 ALA A O 1
ATOM 2557 N N . VAL A 1 339 ? 54.030 22.551 -20.708 1.00 89.19 339 VAL A N 1
ATOM 2558 C CA . VAL A 1 339 ? 54.364 23.968 -20.506 1.00 89.19 339 VAL A CA 1
ATOM 2559 C C . VAL A 1 339 ? 55.254 24.030 -19.256 1.00 89.19 339 VAL A C 1
ATOM 2561 O O . VAL A 1 339 ? 54.736 24.198 -18.141 1.00 89.19 339 VAL A O 1
ATOM 2564 N N . PRO A 1 340 ? 56.574 23.784 -19.396 1.00 83.94 340 PRO A N 1
ATOM 2565 C CA . PRO A 1 340 ? 57.486 23.619 -18.262 1.00 83.94 340 PRO A CA 1
ATOM 2566 C C . PRO A 1 340 ? 57.481 24.812 -17.301 1.00 83.94 340 PRO A C 1
ATOM 2568 O O . PRO A 1 340 ? 57.498 24.628 -16.087 1.00 83.94 340 PRO A O 1
ATOM 2571 N N . GLU A 1 341 ? 57.356 26.024 -17.842 1.00 84.56 341 GLU A N 1
ATOM 2572 C CA . GLU A 1 341 ? 57.383 27.306 -17.129 1.00 84.56 341 GLU A CA 1
ATOM 2573 C C . GLU A 1 341 ? 56.189 27.487 -16.179 1.00 84.56 341 GLU A C 1
ATOM 2575 O O . GLU A 1 341 ? 56.213 28.346 -15.302 1.00 84.56 341 GLU A O 1
ATOM 2580 N N . ARG A 1 342 ? 55.126 26.691 -16.362 1.00 80.94 342 ARG A N 1
ATOM 2581 C CA . ARG A 1 342 ? 53.900 26.710 -15.547 1.00 80.94 342 ARG A CA 1
ATOM 2582 C C . ARG A 1 342 ? 53.685 25.422 -14.751 1.00 80.94 342 ARG A C 1
ATOM 2584 O O . ARG A 1 342 ? 52.617 25.243 -14.177 1.00 80.94 342 ARG A O 1
ATOM 2591 N N . ASN A 1 343 ? 54.666 24.514 -14.742 1.00 86.44 343 ASN A N 1
ATOM 2592 C CA . ASN A 1 343 ? 54.564 23.181 -14.137 1.00 86.44 343 ASN A CA 1
ATOM 2593 C C . ASN A 1 343 ? 53.301 22.401 -14.581 1.00 86.44 343 ASN A C 1
ATOM 2595 O O . ASN A 1 343 ? 52.676 21.685 -13.794 1.00 86.44 343 ASN A O 1
ATOM 2599 N N . LEU A 1 344 ? 52.927 22.565 -15.855 1.00 89.69 344 LEU A N 1
ATOM 2600 C CA . LEU A 1 344 ? 51.662 22.130 -16.453 1.00 89.69 344 LEU A CA 1
ATOM 2601 C C . LEU A 1 344 ? 51.920 21.184 -17.632 1.00 89.69 344 LEU A C 1
ATOM 2603 O O . LEU A 1 344 ? 52.838 21.396 -18.424 1.00 89.69 344 LEU A O 1
ATOM 2607 N N . VAL A 1 345 ? 51.065 20.179 -17.797 1.00 92.56 345 VAL A N 1
ATOM 2608 C CA . VAL A 1 345 ? 50.859 19.472 -19.069 1.00 92.56 345 VAL A CA 1
ATOM 2609 C C . VAL A 1 345 ? 49.369 19.525 -19.376 1.00 92.56 345 VAL A C 1
ATOM 2611 O O . VAL A 1 345 ? 48.560 19.280 -18.488 1.00 92.56 345 VAL A O 1
ATOM 2614 N N . PHE A 1 346 ? 48.978 19.828 -20.611 1.00 91.94 346 PHE A N 1
ATOM 2615 C CA . PHE A 1 346 ? 47.574 19.742 -21.015 1.00 91.94 346 PHE A CA 1
ATOM 2616 C C . PHE A 1 346 ? 47.371 18.740 -22.152 1.00 91.94 346 PHE A C 1
ATOM 2618 O O . PHE A 1 346 ? 48.209 18.593 -23.046 1.00 91.94 346 PHE A O 1
ATOM 2625 N N . VAL A 1 347 ? 46.213 18.085 -22.141 1.00 91.94 347 VAL A N 1
ATOM 2626 C CA . VAL A 1 347 ? 45.726 17.233 -23.232 1.00 91.94 347 VAL A CA 1
ATOM 2627 C C . VAL A 1 347 ? 44.485 17.908 -23.811 1.00 91.94 347 VAL A C 1
ATOM 2629 O O . VAL A 1 347 ? 43.581 18.288 -23.069 1.00 91.94 347 VAL A O 1
ATOM 2632 N N . ARG A 1 348 ? 44.444 18.116 -25.134 1.00 90.75 348 ARG A N 1
ATOM 2633 C CA . ARG A 1 348 ? 43.342 18.833 -25.800 1.00 90.75 348 ARG A CA 1
ATOM 2634 C C . ARG A 1 348 ? 42.947 18.206 -27.129 1.00 90.75 348 ARG A C 1
ATOM 2636 O O . ARG A 1 348 ? 43.816 17.866 -27.931 1.00 90.75 348 ARG A O 1
ATOM 2643 N N . SER A 1 349 ? 41.647 18.112 -27.410 1.00 90.44 349 SER A N 1
ATOM 2644 C CA . SER A 1 349 ? 41.167 17.595 -28.698 1.00 90.44 349 SER A CA 1
ATOM 2645 C C . SER A 1 349 ? 39.768 18.097 -29.079 1.00 90.44 349 SER A C 1
ATOM 2647 O O . SER A 1 349 ? 38.824 18.045 -28.293 1.00 90.44 349 SER A O 1
ATOM 2649 N N . VAL A 1 350 ? 39.641 18.536 -30.337 1.00 88.44 350 VAL A N 1
ATOM 2650 C CA . VAL A 1 350 ? 38.357 18.835 -31.008 1.00 88.44 350 VAL A CA 1
ATOM 2651 C C . VAL A 1 350 ? 37.552 17.555 -31.239 1.00 88.44 350 VAL A C 1
ATOM 2653 O O . VAL A 1 350 ? 36.328 17.559 -31.163 1.00 88.44 350 VAL A O 1
ATOM 2656 N N . VAL A 1 351 ? 38.232 16.441 -31.533 1.00 87.19 351 VAL A N 1
ATOM 2657 C CA . VAL A 1 351 ? 37.562 15.157 -31.783 1.00 87.19 351 VAL A CA 1
ATOM 2658 C C . VAL A 1 351 ? 37.025 14.587 -30.470 1.00 87.19 351 VAL A C 1
ATOM 2660 O O . VAL A 1 351 ? 35.902 14.100 -30.442 1.00 87.19 351 VAL A O 1
ATOM 2663 N N . LEU A 1 352 ? 37.766 14.753 -29.367 1.00 88.94 352 LEU A N 1
ATOM 2664 C CA . LEU A 1 352 ? 37.291 14.384 -28.033 1.00 88.94 352 LEU A CA 1
ATOM 2665 C C . LEU A 1 352 ? 36.023 15.156 -27.646 1.00 88.94 352 LEU A C 1
ATOM 2667 O O . LEU A 1 352 ? 35.085 14.526 -27.183 1.00 88.94 352 LEU A O 1
ATOM 2671 N N . ALA A 1 353 ? 35.952 16.472 -27.888 1.00 90.38 353 ALA A N 1
ATOM 2672 C CA . ALA A 1 353 ? 34.738 17.254 -27.608 1.00 90.38 353 ALA A CA 1
ATOM 2673 C C . ALA A 1 353 ? 33.492 16.659 -28.292 1.00 90.38 353 ALA A C 1
ATOM 2675 O O . ALA A 1 353 ? 32.450 16.514 -27.663 1.00 90.38 353 ALA A O 1
ATOM 2676 N N . ARG A 1 354 ? 33.622 16.220 -29.552 1.00 87.81 354 ARG A N 1
ATOM 2677 C CA . ARG A 1 354 ? 32.532 15.580 -30.312 1.00 87.81 354 ARG A CA 1
ATOM 2678 C C . ARG A 1 354 ? 32.150 14.199 -29.769 1.00 87.81 354 ARG A C 1
ATOM 2680 O O . ARG A 1 354 ? 30.969 13.877 -29.732 1.00 87.81 354 ARG A O 1
ATOM 2687 N N . VAL A 1 355 ? 33.123 13.398 -29.331 1.00 88.00 355 VAL A N 1
ATOM 2688 C CA . VAL A 1 355 ? 32.861 12.090 -28.697 1.00 88.00 355 VAL A CA 1
ATOM 2689 C C . VAL A 1 355 ? 32.205 12.269 -27.321 1.00 88.00 355 VAL A C 1
ATOM 2691 O O . VAL A 1 355 ? 31.269 11.553 -26.985 1.00 88.00 355 VAL A O 1
ATOM 2694 N N . LEU A 1 356 ? 32.629 13.265 -26.540 1.00 90.69 356 LEU A N 1
ATOM 2695 C CA . LEU A 1 356 ? 32.002 13.609 -25.261 1.00 90.69 356 LEU A CA 1
ATOM 2696 C C . LEU A 1 356 ? 30.567 14.131 -25.454 1.00 90.69 356 LEU A C 1
ATOM 2698 O O . LEU A 1 356 ? 29.671 13.721 -24.719 1.00 90.69 356 LEU A O 1
ATOM 2702 N N . GLN A 1 357 ? 30.318 14.927 -26.500 1.00 90.25 357 GLN A N 1
ATOM 2703 C CA . GLN A 1 357 ? 28.977 15.376 -26.885 1.00 90.25 357 GLN A CA 1
ATOM 2704 C C . GLN A 1 357 ? 28.030 14.200 -27.193 1.00 90.25 357 GLN A C 1
ATOM 2706 O O . GLN A 1 357 ? 26.869 14.241 -26.794 1.00 90.25 357 GLN A O 1
ATOM 2711 N N . GLN A 1 358 ? 28.515 13.125 -27.831 1.00 87.50 358 GLN A N 1
ATOM 2712 C CA . GLN A 1 358 ? 27.738 11.890 -28.046 1.00 87.50 358 GLN A CA 1
ATOM 2713 C C . GLN A 1 358 ? 27.406 11.150 -26.736 1.00 87.50 358 GLN A C 1
ATOM 2715 O O . GLN A 1 358 ? 26.397 10.455 -26.670 1.00 87.50 358 GLN A O 1
ATOM 2720 N N . LEU A 1 359 ? 28.223 11.317 -25.690 1.00 87.75 359 LEU A N 1
ATOM 2721 C CA . LEU A 1 359 ? 27.980 10.797 -24.337 1.00 87.75 359 LEU A CA 1
ATOM 2722 C C . LEU A 1 359 ? 27.145 11.756 -23.461 1.00 87.75 359 LEU A C 1
ATOM 2724 O O . LEU A 1 359 ? 26.984 11.510 -22.267 1.00 87.75 359 LEU A O 1
ATOM 2728 N N . GLY A 1 360 ? 26.648 12.864 -24.026 1.00 89.88 360 GLY A N 1
ATOM 2729 C CA . GLY A 1 360 ? 25.907 13.899 -23.300 1.00 89.88 360 GLY A CA 1
ATOM 2730 C C . GLY A 1 360 ? 26.765 14.787 -22.390 1.00 89.88 360 GLY A C 1
ATOM 2731 O O . GLY A 1 360 ? 26.210 15.592 -21.646 1.00 89.88 360 GLY A O 1
ATOM 2732 N N . PHE A 1 361 ? 28.097 14.674 -22.440 1.00 92.81 361 PHE A N 1
ATOM 2733 C CA . PHE A 1 361 ? 29.031 15.451 -21.622 1.00 92.81 361 PHE A CA 1
ATOM 2734 C C . PHE A 1 361 ? 29.583 16.637 -22.426 1.00 92.81 361 PHE A C 1
ATOM 2736 O O . PHE A 1 361 ? 30.437 16.485 -23.299 1.00 92.81 361 PHE A O 1
ATOM 2743 N N . THR A 1 362 ? 29.066 17.829 -22.149 1.00 92.25 362 THR A N 1
ATOM 2744 C CA . THR A 1 362 ? 29.366 19.076 -22.864 1.00 92.25 362 THR A CA 1
ATOM 2745 C C . THR A 1 362 ? 29.878 20.138 -21.894 1.00 92.25 362 THR A C 1
ATOM 2747 O O . THR A 1 362 ? 29.959 19.913 -20.685 1.00 92.25 362 THR A O 1
ATOM 2750 N N . ARG A 1 363 ? 30.178 21.336 -22.408 1.00 90.50 363 ARG A N 1
ATOM 2751 C CA . ARG A 1 363 ? 30.462 22.521 -21.590 1.00 90.50 363 ARG A CA 1
ATOM 2752 C C . ARG A 1 363 ? 29.428 22.760 -20.484 1.00 90.50 363 ARG A C 1
ATOM 2754 O O . ARG A 1 363 ? 29.818 23.088 -19.365 1.00 90.50 363 ARG A O 1
ATOM 2761 N N . ASP A 1 364 ? 28.149 22.593 -20.805 1.00 89.88 364 ASP A N 1
ATOM 2762 C CA . ASP A 1 364 ? 27.034 22.987 -19.941 1.00 89.88 364 ASP A CA 1
ATOM 2763 C C . ASP A 1 364 ? 26.602 21.850 -18.998 1.00 89.88 364 ASP A C 1
ATOM 2765 O O . ASP A 1 364 ? 26.123 22.107 -17.896 1.00 89.88 364 ASP A O 1
ATOM 2769 N N . THR A 1 365 ? 26.839 20.589 -19.382 1.00 91.25 365 THR A N 1
ATOM 2770 C CA . THR A 1 365 ? 26.559 19.402 -18.551 1.00 91.25 365 THR A CA 1
ATOM 2771 C C . THR A 1 365 ? 27.779 18.877 -17.785 1.00 91.25 365 THR A C 1
ATOM 2773 O O . THR A 1 365 ? 27.649 17.892 -17.064 1.00 91.25 365 THR A O 1
ATOM 2776 N N . LYS A 1 366 ? 28.963 19.517 -17.858 1.00 90.94 366 LYS A N 1
ATOM 2777 C CA . LYS A 1 366 ? 30.190 19.001 -17.200 1.00 90.94 366 LYS A CA 1
ATOM 2778 C C . LYS A 1 366 ? 30.070 18.814 -15.679 1.00 90.94 366 LYS A C 1
ATOM 2780 O O . LYS A 1 366 ? 30.837 18.053 -15.096 1.00 90.94 366 LYS A O 1
ATOM 2785 N N . LEU A 1 367 ? 29.144 19.542 -15.047 1.00 91.38 367 LEU A N 1
ATOM 2786 C CA . LEU A 1 367 ? 28.845 19.494 -13.610 1.00 91.38 367 LEU A CA 1
ATOM 2787 C C . LEU A 1 367 ? 27.591 18.654 -13.297 1.00 91.38 367 LEU A C 1
ATOM 2789 O O . LEU A 1 367 ? 26.924 18.892 -12.292 1.00 91.38 367 LEU A O 1
ATOM 2793 N N . GLN A 1 368 ? 27.277 17.691 -14.163 1.00 93.38 368 GLN A N 1
ATOM 2794 C CA . GLN A 1 368 ? 26.291 16.631 -13.962 1.00 93.38 368 GLN A CA 1
ATOM 2795 C C . GLN A 1 368 ? 26.988 15.278 -14.154 1.00 93.38 368 GLN A C 1
ATOM 2797 O O . GLN A 1 368 ? 27.929 15.160 -14.947 1.00 93.38 368 GLN A 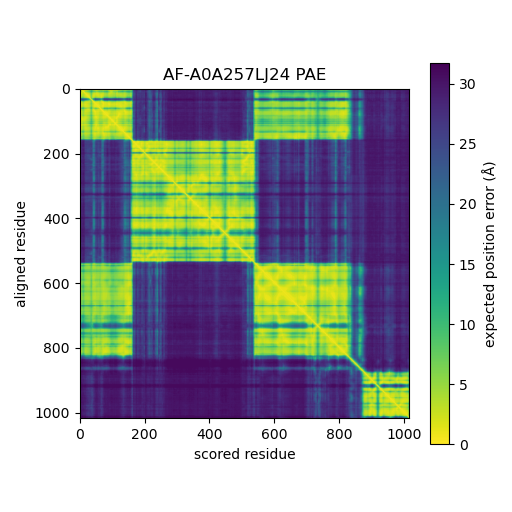O 1
ATOM 2802 N N . VAL A 1 369 ? 26.538 14.244 -13.448 1.00 95.75 369 VAL A N 1
ATOM 2803 C CA . VAL A 1 369 ? 27.008 12.869 -13.654 1.00 95.75 369 VAL A CA 1
ATOM 2804 C C . VAL A 1 369 ? 26.454 12.346 -14.992 1.00 95.75 369 VAL A C 1
ATOM 2806 O O . VAL A 1 369 ? 25.236 12.312 -15.173 1.00 95.75 369 VAL A O 1
ATOM 2809 N N . PRO A 1 370 ? 27.301 11.915 -15.951 1.00 95.50 370 PRO A N 1
ATOM 2810 C CA . PRO A 1 370 ? 26.825 11.415 -17.242 1.00 95.50 370 PRO A CA 1
ATOM 2811 C C . PRO A 1 370 ? 26.031 10.111 -17.125 1.00 95.50 370 PRO A C 1
ATOM 2813 O O . PRO A 1 370 ? 26.353 9.253 -16.305 1.00 95.50 370 PRO A O 1
ATOM 2816 N N . GLU A 1 371 ? 25.079 9.873 -18.029 1.00 94.88 371 GLU A N 1
ATOM 2817 C CA . GLU A 1 371 ? 24.324 8.607 -18.070 1.00 94.88 371 GLU A CA 1
ATOM 2818 C C . GLU A 1 371 ? 25.218 7.371 -18.284 1.00 94.88 371 GLU A C 1
ATOM 2820 O O . GLU A 1 371 ? 24.943 6.315 -17.718 1.00 94.88 371 GLU A O 1
ATOM 2825 N N . VAL A 1 372 ? 26.349 7.511 -18.991 1.00 95.69 372 VAL A N 1
ATOM 2826 C CA . VAL A 1 372 ? 27.366 6.446 -19.127 1.00 95.69 372 VAL A CA 1
ATOM 2827 C C . VAL A 1 372 ? 28.081 6.113 -17.804 1.00 95.69 372 VAL A C 1
ATOM 2829 O O . VAL A 1 372 ? 28.665 5.040 -17.671 1.00 95.69 372 VAL A O 1
ATOM 2832 N N . VAL A 1 373 ? 28.017 7.007 -16.809 1.00 97.88 373 VAL A N 1
ATOM 2833 C CA . VAL A 1 373 ? 28.482 6.770 -15.432 1.00 97.88 373 VAL A CA 1
ATOM 2834 C C . VAL A 1 373 ? 27.336 6.250 -14.567 1.00 97.88 373 VAL A C 1
ATOM 2836 O O . VAL A 1 373 ? 27.526 5.254 -13.878 1.00 97.88 373 VAL A O 1
ATOM 2839 N N . TRP A 1 374 ? 26.131 6.828 -14.646 1.00 97.31 374 TRP A N 1
ATOM 2840 C CA . TRP A 1 374 ? 24.953 6.310 -13.928 1.00 97.31 374 TRP A CA 1
ATOM 2841 C C . TRP A 1 374 ? 24.646 4.844 -14.250 1.00 97.31 374 TRP A C 1
ATOM 2843 O O . TRP A 1 374 ? 24.274 4.081 -13.360 1.00 97.31 374 TRP A O 1
ATOM 2853 N N . ARG A 1 375 ? 24.851 4.453 -15.512 1.00 96.81 375 ARG A N 1
ATOM 2854 C CA . ARG A 1 375 ? 24.709 3.085 -16.042 1.00 96.81 375 ARG A CA 1
ATOM 2855 C C . ARG A 1 375 ? 26.051 2.377 -16.203 1.00 96.81 375 ARG A C 1
ATOM 2857 O O . ARG A 1 375 ? 26.155 1.362 -16.896 1.00 96.81 375 ARG A O 1
ATOM 2864 N N . GLY A 1 376 ? 27.088 2.952 -15.606 1.00 96.81 376 GLY A N 1
ATOM 2865 C CA . GLY A 1 376 ? 28.455 2.495 -15.722 1.00 96.81 376 GLY A CA 1
ATOM 2866 C C . GLY A 1 376 ? 28.686 1.177 -14.995 1.00 96.81 376 GLY A C 1
ATOM 2867 O O . GLY A 1 376 ? 28.043 0.884 -13.986 1.00 96.81 376 GLY A O 1
ATOM 2868 N N . THR A 1 377 ? 29.662 0.421 -15.489 1.00 98.12 377 THR A N 1
ATOM 2869 C CA . THR A 1 377 ? 30.323 -0.656 -14.745 1.00 98.12 377 THR A CA 1
ATOM 2870 C C . THR A 1 377 ? 30.865 -0.135 -13.415 1.00 98.12 377 THR A C 1
ATOM 2872 O O . THR A 1 377 ? 31.172 1.054 -13.288 1.00 98.12 377 THR A O 1
ATOM 2875 N N . GLU A 1 378 ? 31.032 -1.017 -12.423 1.00 97.69 378 GLU A N 1
ATOM 2876 C CA . GLU A 1 378 ? 31.607 -0.644 -11.120 1.00 97.69 378 GLU A CA 1
ATOM 2877 C C . GLU A 1 378 ? 32.954 0.076 -11.301 1.00 97.69 378 GLU A C 1
ATOM 2879 O O . GLU A 1 378 ? 33.206 1.105 -10.677 1.00 97.69 378 GLU A O 1
ATOM 2884 N N . ASP A 1 379 ? 33.770 -0.398 -12.244 1.00 98.00 379 ASP A N 1
ATOM 2885 C CA . ASP A 1 379 ? 35.027 0.224 -12.655 1.00 98.00 379 ASP A CA 1
ATOM 2886 C C . ASP A 1 379 ? 34.858 1.596 -13.326 1.00 98.00 379 ASP A C 1
ATOM 2888 O O . ASP A 1 379 ? 35.672 2.488 -13.086 1.00 98.00 379 ASP A O 1
ATOM 2892 N N . CYS A 1 380 ? 33.812 1.817 -14.129 1.00 98.19 380 CYS A N 1
ATOM 2893 C CA . CYS A 1 380 ? 33.519 3.133 -14.703 1.00 98.19 380 CYS A CA 1
ATOM 2894 C C . CYS A 1 380 ? 33.068 4.137 -13.628 1.00 98.19 380 CYS A C 1
ATOM 2896 O O . CYS A 1 380 ? 33.542 5.275 -13.622 1.00 98.19 380 CYS A O 1
ATOM 2898 N N . VAL A 1 381 ? 32.219 3.721 -12.679 1.00 98.25 381 VAL A N 1
ATOM 2899 C CA . VAL A 1 381 ? 31.786 4.566 -11.548 1.00 98.25 381 VAL A CA 1
ATOM 2900 C C . VAL A 1 381 ? 32.954 4.870 -10.611 1.00 98.25 381 VAL A C 1
ATOM 2902 O O . VAL A 1 381 ? 33.208 6.035 -10.299 1.00 98.25 381 VAL A O 1
ATOM 2905 N N . LYS A 1 382 ? 33.727 3.850 -10.222 1.00 98.44 382 LYS A N 1
ATOM 2906 C CA . LYS A 1 382 ? 34.968 4.019 -9.454 1.00 98.44 382 LYS A CA 1
ATOM 2907 C C . LYS A 1 382 ? 35.968 4.899 -10.186 1.00 98.44 382 LYS A C 1
ATOM 2909 O O . LYS A 1 382 ? 36.596 5.728 -9.543 1.00 98.44 382 LYS A O 1
ATOM 2914 N N . GLY A 1 383 ? 36.109 4.749 -11.502 1.00 98.12 383 GLY A N 1
ATOM 2915 C CA . GLY A 1 383 ? 36.953 5.597 -12.341 1.00 98.12 383 GLY A CA 1
ATOM 2916 C C . GLY A 1 383 ? 36.526 7.062 -12.276 1.00 98.12 383 GLY A C 1
ATOM 2917 O O . GLY A 1 383 ? 37.350 7.916 -11.964 1.00 98.12 383 GLY A O 1
ATOM 2918 N N . TYR A 1 384 ? 35.239 7.348 -12.489 1.00 98.38 384 TYR A N 1
ATOM 2919 C CA . TYR A 1 384 ? 34.688 8.706 -12.417 1.00 98.38 384 TYR A CA 1
ATOM 2920 C C . TYR A 1 384 ? 34.908 9.350 -11.047 1.00 98.38 384 TYR A C 1
ATOM 2922 O O . TYR A 1 384 ? 35.481 10.436 -10.962 1.00 98.38 384 TYR A O 1
ATOM 2930 N N . LEU A 1 385 ? 34.552 8.647 -9.969 1.00 98.31 385 LEU A N 1
ATOM 2931 C CA . LEU A 1 385 ? 34.786 9.127 -8.609 1.00 98.31 385 LEU A CA 1
ATOM 2932 C C . LEU A 1 385 ? 36.287 9.310 -8.331 1.00 98.31 385 LEU A C 1
ATOM 2934 O O . LEU A 1 385 ? 36.692 10.355 -7.836 1.00 98.31 385 LEU A O 1
ATOM 2938 N N . ARG A 1 386 ? 37.142 8.354 -8.706 1.00 97.75 386 ARG A N 1
ATOM 2939 C CA . ARG A 1 386 ? 38.601 8.432 -8.509 1.00 97.75 386 ARG A CA 1
ATOM 2940 C C . ARG A 1 386 ? 39.234 9.584 -9.293 1.00 97.75 386 ARG A C 1
ATOM 2942 O O . ARG A 1 386 ? 40.178 10.181 -8.792 1.00 97.75 386 ARG A O 1
ATOM 2949 N N . GLY A 1 387 ? 38.725 9.908 -10.482 1.00 96.69 387 GLY A N 1
ATOM 2950 C CA . GLY A 1 387 ? 39.145 11.070 -11.270 1.00 96.69 387 GLY A CA 1
ATOM 2951 C C . GLY A 1 387 ? 38.725 12.391 -10.621 1.00 96.69 387 GLY A C 1
ATOM 2952 O O . GLY A 1 387 ? 39.574 13.235 -10.358 1.00 96.69 387 GLY A O 1
ATOM 2953 N N . LEU A 1 388 ? 37.442 12.535 -10.276 1.00 96.94 388 LEU A N 1
ATOM 2954 C CA . LEU A 1 388 ? 36.892 13.754 -9.667 1.00 96.94 388 LEU A CA 1
ATOM 2955 C C . LEU A 1 388 ? 37.461 14.028 -8.261 1.00 96.94 388 LEU A C 1
ATOM 2957 O O . LEU A 1 388 ? 37.723 15.168 -7.888 1.00 96.94 388 LEU A O 1
ATOM 2961 N N . PHE A 1 389 ? 37.713 12.980 -7.471 1.00 97.06 389 PHE A N 1
ATOM 2962 C CA . PHE A 1 389 ? 38.414 13.114 -6.193 1.00 97.06 389 PHE A CA 1
ATOM 2963 C C . PHE A 1 389 ? 39.943 13.245 -6.364 1.00 97.06 389 PHE A C 1
ATOM 2965 O O . PHE A 1 389 ? 40.607 13.764 -5.463 1.00 97.06 389 PHE A O 1
ATOM 2972 N N . GLN A 1 390 ? 40.528 12.834 -7.498 1.00 95.62 390 GLN A N 1
ATOM 2973 C CA . GLN A 1 390 ? 41.929 13.142 -7.803 1.00 95.62 390 GLN A CA 1
ATOM 2974 C C . GLN A 1 390 ? 42.121 14.638 -8.063 1.00 95.62 390 GLN A C 1
ATOM 2976 O O . GLN A 1 390 ? 43.101 15.157 -7.546 1.00 95.62 390 GLN A O 1
ATOM 2981 N N . THR A 1 391 ? 41.196 15.337 -8.726 1.00 92.12 391 THR A N 1
ATOM 2982 C CA . THR A 1 391 ? 41.252 16.805 -8.867 1.00 92.12 391 THR A CA 1
ATOM 2983 C C . THR A 1 391 ? 40.816 17.495 -7.564 1.00 92.12 391 THR A C 1
ATOM 2985 O O . THR A 1 391 ? 41.631 17.759 -6.671 1.00 92.12 391 THR A O 1
ATOM 2988 N N . ASP A 1 392 ? 39.507 17.683 -7.388 1.00 90.25 392 ASP A N 1
ATOM 2989 C CA . ASP A 1 392 ? 38.880 18.542 -6.373 1.00 90.25 392 ASP A CA 1
ATOM 2990 C C . ASP A 1 392 ? 38.766 17.880 -4.991 1.00 90.25 392 ASP A C 1
ATOM 2992 O O . ASP A 1 392 ? 38.467 18.530 -3.982 1.00 90.25 392 ASP A O 1
ATOM 2996 N N . GLY A 1 393 ? 38.993 16.566 -4.927 1.00 92.81 393 GLY A N 1
ATOM 2997 C CA . GLY A 1 393 ? 38.962 15.803 -3.685 1.00 92.81 393 GLY A CA 1
ATOM 2998 C C . GLY A 1 393 ? 40.189 16.049 -2.806 1.00 92.81 393 GLY A C 1
ATOM 2999 O O . GLY A 1 393 ? 41.321 16.145 -3.276 1.00 92.81 393 GLY A O 1
ATOM 3000 N N . THR A 1 394 ? 40.004 16.092 -1.490 1.00 93.38 394 THR A N 1
ATOM 3001 C CA . THR A 1 394 ? 41.085 16.288 -0.516 1.00 93.38 394 THR A CA 1
ATOM 3002 C C . THR A 1 394 ? 41.024 15.267 0.614 1.00 93.38 394 THR A C 1
ATOM 3004 O O . THR A 1 394 ? 39.953 14.918 1.107 1.00 93.38 394 THR A O 1
ATOM 3007 N N . VAL A 1 395 ? 42.199 14.813 1.060 1.00 94.19 395 VAL A N 1
ATOM 3008 C CA . VAL A 1 395 ? 42.359 14.098 2.333 1.00 94.19 395 VAL A CA 1
ATOM 3009 C C . VAL A 1 395 ? 42.666 15.133 3.406 1.00 94.19 395 VAL A C 1
ATOM 3011 O O . VAL A 1 395 ? 43.761 15.709 3.442 1.00 94.19 395 VAL A O 1
ATOM 3014 N N . ASN A 1 396 ? 41.686 15.400 4.263 1.00 92.12 396 ASN A N 1
ATOM 3015 C CA . ASN A 1 396 ? 41.800 16.344 5.362 1.00 92.12 396 ASN A CA 1
ATOM 3016 C C . ASN A 1 396 ? 42.035 15.593 6.679 1.00 92.12 396 ASN A C 1
ATOM 3018 O O . ASN A 1 396 ? 41.159 14.863 7.147 1.00 92.12 396 ASN A O 1
ATOM 3022 N N . VAL A 1 397 ? 43.216 15.789 7.264 1.00 88.81 397 VAL A N 1
ATOM 3023 C CA . VAL A 1 397 ? 43.588 15.313 8.601 1.00 88.81 397 VAL A CA 1
ATOM 3024 C C . VAL A 1 397 ? 43.499 16.516 9.531 1.00 88.81 397 VAL A C 1
ATOM 3026 O O . VAL A 1 397 ? 44.144 17.531 9.276 1.00 88.81 397 VAL A O 1
ATOM 3029 N N . SER A 1 398 ? 42.675 16.418 10.572 1.00 82.25 398 SER A N 1
ATOM 3030 C CA . SER A 1 398 ? 42.498 17.490 11.553 1.00 82.25 398 SER A CA 1
ATOM 3031 C C . SER A 1 398 ? 43.764 17.684 12.394 1.00 82.25 398 SER A C 1
ATOM 3033 O O . SER A 1 398 ? 44.365 16.714 12.847 1.00 82.25 398 SER A O 1
ATOM 3035 N N . SER A 1 399 ? 44.146 18.939 12.640 1.00 71.69 399 SER A N 1
ATOM 3036 C CA . SER A 1 399 ? 45.264 19.295 13.524 1.00 71.69 399 SER A CA 1
ATOM 3037 C C . SER A 1 399 ? 44.934 19.141 15.013 1.00 71.69 399 SER A C 1
ATOM 3039 O O . SER A 1 399 ? 45.840 18.981 15.824 1.00 71.69 399 SER A O 1
ATOM 3041 N N . ASN A 1 400 ? 43.646 19.198 15.377 1.00 65.62 400 ASN A N 1
ATOM 3042 C CA . ASN A 1 400 ? 43.194 19.332 16.770 1.00 65.62 400 ASN A CA 1
ATOM 3043 C C . ASN A 1 400 ? 42.388 18.117 17.265 1.00 65.62 400 ASN A C 1
ATOM 3045 O O . ASN A 1 400 ? 42.002 18.057 18.428 1.00 65.62 400 ASN A O 1
ATOM 3049 N N . SER A 1 401 ? 42.092 17.155 16.391 1.00 54.75 401 SER A N 1
ATOM 3050 C CA . SER A 1 401 ? 41.359 15.932 16.725 1.00 54.75 401 SER A CA 1
ATOM 3051 C C . SER A 1 401 ? 41.917 14.763 15.923 1.00 54.75 401 SER A C 1
ATOM 3053 O O . SER A 1 401 ? 42.331 14.943 14.781 1.00 54.75 401 SER A O 1
ATOM 3055 N N . GLN A 1 402 ? 41.902 13.546 16.477 1.00 69.50 402 GLN A N 1
ATOM 3056 C CA . GLN A 1 402 ? 42.427 12.348 15.803 1.00 69.50 402 GLN A CA 1
ATOM 3057 C C . GLN A 1 402 ? 41.471 11.837 14.703 1.00 69.50 402 GLN A C 1
ATOM 3059 O O . GLN A 1 402 ? 41.022 10.696 14.724 1.00 69.50 402 GLN A O 1
ATOM 3064 N N . SER A 1 403 ? 41.116 12.701 13.749 1.00 81.56 403 SER A N 1
ATOM 3065 C CA . SER A 1 403 ? 40.136 12.431 12.698 1.00 81.56 403 SER A CA 1
ATOM 3066 C C . SER A 1 403 ? 40.657 12.817 11.313 1.00 81.56 403 SER A C 1
ATOM 3068 O O . SER A 1 403 ? 41.069 13.951 11.062 1.00 81.56 403 SER A O 1
ATOM 3070 N N . CYS A 1 404 ? 40.594 11.855 10.395 1.00 89.81 404 CYS A N 1
ATOM 3071 C CA . CYS A 1 404 ? 40.739 12.074 8.963 1.00 89.81 404 CYS A CA 1
ATOM 3072 C C . CYS A 1 404 ? 39.365 12.031 8.280 1.00 89.81 404 CYS A C 1
ATOM 3074 O O . CYS A 1 404 ? 38.467 11.304 8.716 1.00 89.81 404 CYS A O 1
ATOM 3076 N N . SER A 1 405 ? 39.212 12.787 7.196 1.00 93.19 405 SER A N 1
ATOM 3077 C CA . SER A 1 405 ? 38.035 12.808 6.324 1.00 93.19 405 SER A CA 1
ATOM 3078 C C . SER A 1 405 ? 38.462 12.983 4.866 1.00 93.19 405 SER A C 1
ATOM 3080 O O . SER A 1 405 ? 39.398 13.734 4.584 1.00 93.19 405 SER A O 1
ATOM 3082 N N . VAL A 1 406 ? 37.767 12.320 3.944 1.00 96.69 406 VAL A N 1
ATOM 3083 C CA . VAL A 1 406 ? 37.859 12.614 2.506 1.00 96.69 406 VAL A CA 1
ATOM 3084 C C . VAL A 1 406 ? 36.768 13.630 2.173 1.00 96.69 406 VAL A C 1
ATOM 3086 O O . VAL A 1 406 ? 35.650 13.515 2.673 1.00 96.69 406 VAL A O 1
ATOM 3089 N N . ARG A 1 407 ? 37.090 14.663 1.392 1.00 96.69 407 ARG A N 1
ATOM 3090 C CA . ARG A 1 407 ? 36.184 15.790 1.116 1.00 96.69 407 ARG A CA 1
ATOM 3091 C C . ARG A 1 407 ? 36.213 16.183 -0.352 1.00 96.69 407 ARG A C 1
ATOM 3093 O O . ARG A 1 407 ? 37.295 16.212 -0.924 1.00 96.69 407 ARG A O 1
ATOM 3100 N N . LEU A 1 408 ? 35.069 16.546 -0.923 1.00 96.88 408 LEU A N 1
ATOM 3101 C CA . LEU A 1 408 ? 34.930 17.096 -2.276 1.00 96.88 408 LEU A CA 1
ATOM 3102 C C . LEU A 1 408 ? 34.175 18.425 -2.188 1.00 96.88 408 LEU A C 1
ATOM 3104 O O . LEU A 1 408 ? 33.080 18.462 -1.631 1.00 96.88 408 LEU A O 1
ATOM 3108 N N . ALA A 1 409 ? 34.746 19.511 -2.711 1.00 93.19 409 ALA A N 1
ATOM 3109 C CA . ALA A 1 409 ? 34.121 20.834 -2.676 1.00 93.19 409 ALA A CA 1
ATOM 3110 C C . ALA A 1 409 ? 33.612 21.254 -4.061 1.00 93.19 409 ALA A C 1
ATOM 3112 O O . ALA A 1 409 ? 34.278 21.005 -5.060 1.00 93.19 409 ALA A O 1
ATOM 3113 N N . SER A 1 410 ? 32.452 21.910 -4.126 1.00 92.44 410 SER A N 1
ATOM 3114 C CA . SER A 1 410 ? 31.907 22.460 -5.374 1.00 92.44 410 SER A CA 1
ATOM 3115 C C . SER A 1 410 ? 30.880 23.558 -5.102 1.00 92.44 410 SER A C 1
ATOM 3117 O O . SER A 1 410 ? 30.110 23.476 -4.145 1.00 92.44 410 SER A O 1
ATOM 3119 N N . CYS A 1 411 ? 30.798 24.563 -5.979 1.00 89.56 411 CYS A N 1
ATOM 3120 C CA . CYS A 1 411 ? 29.666 25.494 -5.982 1.00 89.56 411 CYS A CA 1
ATOM 3121 C C . CYS A 1 411 ? 28.373 24.865 -6.531 1.00 89.56 411 CYS A C 1
ATOM 3123 O O . CYS A 1 411 ? 27.279 25.345 -6.234 1.00 89.56 411 CYS A O 1
ATOM 3125 N N . HIS A 1 412 ? 28.469 23.762 -7.282 1.00 91.19 412 HIS A N 1
ATOM 3126 C CA . HIS A 1 412 ? 27.316 23.085 -7.868 1.00 91.19 412 HIS A CA 1
ATOM 3127 C C . HIS A 1 412 ? 26.775 22.006 -6.917 1.00 91.19 412 HIS A C 1
ATOM 3129 O O . HIS A 1 412 ? 27.159 20.840 -6.995 1.00 91.19 412 HIS A O 1
ATOM 3135 N N . ARG A 1 413 ? 25.867 22.390 -6.004 1.00 91.62 413 ARG A N 1
ATOM 3136 C CA . ARG A 1 413 ? 25.240 21.455 -5.046 1.00 91.62 413 ARG A CA 1
ATOM 3137 C C . ARG A 1 413 ? 24.645 20.192 -5.705 1.00 91.62 413 ARG A C 1
ATOM 3139 O O . ARG A 1 413 ? 24.896 19.123 -5.149 1.00 91.62 413 ARG A O 1
ATOM 3146 N N . PRO A 1 414 ? 23.953 20.253 -6.868 1.00 92.31 414 PRO A N 1
ATOM 3147 C CA . PRO A 1 414 ? 23.419 19.052 -7.511 1.00 92.31 414 PRO A CA 1
ATOM 3148 C C . PRO A 1 414 ? 24.498 18.014 -7.834 1.00 92.31 414 PRO A C 1
ATOM 3150 O O . PRO A 1 414 ? 24.295 16.844 -7.539 1.00 92.31 414 PRO A O 1
ATOM 3153 N N . LEU A 1 415 ? 25.685 18.427 -8.305 1.00 94.81 415 LEU A N 1
ATOM 3154 C CA . LEU A 1 415 ? 26.799 17.501 -8.564 1.00 94.81 415 LEU A CA 1
ATOM 3155 C C . LEU A 1 415 ? 27.194 16.719 -7.304 1.00 94.81 415 LEU A C 1
ATOM 3157 O O . LEU A 1 415 ? 27.479 15.528 -7.372 1.00 94.81 415 LEU A O 1
ATOM 3161 N N . LEU A 1 416 ? 27.196 17.377 -6.140 1.00 96.62 416 LEU A N 1
ATOM 3162 C CA . LEU A 1 416 ? 27.499 16.711 -4.874 1.00 96.62 416 LEU A CA 1
ATOM 3163 C C . LEU A 1 416 ? 26.384 15.739 -4.462 1.00 96.62 416 LEU A C 1
ATOM 3165 O O . LEU A 1 416 ? 26.695 14.685 -3.918 1.00 96.62 416 LEU A O 1
ATOM 3169 N N . GLN A 1 417 ? 25.115 16.050 -4.742 1.00 95.81 417 GLN A N 1
ATOM 3170 C CA . GLN A 1 417 ? 23.983 15.147 -4.486 1.00 95.81 417 GLN A CA 1
ATOM 3171 C C . GLN A 1 417 ? 24.021 13.922 -5.413 1.00 95.81 417 GLN A C 1
ATOM 3173 O O . GLN A 1 417 ? 23.816 12.798 -4.961 1.00 95.81 417 GLN A O 1
ATOM 3178 N N . GLU A 1 418 ? 24.371 14.104 -6.686 1.00 96.69 418 GLU A N 1
ATOM 3179 C CA . GLU A 1 418 ? 24.570 12.999 -7.628 1.00 96.69 418 GLU A CA 1
ATOM 3180 C C . GLU A 1 418 ? 25.764 12.114 -7.226 1.00 96.69 418 GLU A C 1
ATOM 3182 O O . GLU A 1 418 ? 25.650 10.888 -7.159 1.00 96.69 418 GLU A O 1
ATOM 3187 N N . VAL A 1 419 ? 26.895 12.723 -6.849 1.00 97.88 419 VAL A N 1
ATOM 3188 C CA . VAL A 1 419 ? 28.061 12.010 -6.302 1.00 97.88 419 VAL A CA 1
ATOM 3189 C C . VAL A 1 419 ? 27.719 11.288 -4.991 1.00 97.88 419 VAL A C 1
ATOM 3191 O O . VAL A 1 419 ? 28.165 10.161 -4.793 1.00 97.88 419 VAL A O 1
ATOM 3194 N N . GLN A 1 420 ? 26.888 11.866 -4.120 1.00 97.62 420 GLN A N 1
ATOM 3195 C CA . GLN A 1 420 ? 26.393 11.215 -2.900 1.00 97.62 420 GLN A CA 1
ATOM 3196 C C . GLN A 1 420 ? 25.550 9.963 -3.202 1.00 97.62 420 GLN A C 1
ATOM 3198 O O . GLN A 1 420 ? 25.666 8.978 -2.473 1.00 97.62 420 GLN A O 1
ATOM 3203 N N . GLN A 1 421 ? 24.768 9.946 -4.288 1.00 97.50 421 GLN A N 1
ATOM 3204 C CA . GLN A 1 421 ? 24.053 8.741 -4.735 1.00 97.50 421 GLN A CA 1
ATOM 3205 C C . GLN A 1 421 ? 25.017 7.666 -5.267 1.00 97.50 421 GLN A C 1
ATOM 3207 O O . GLN A 1 421 ? 24.894 6.498 -4.891 1.00 97.50 421 GLN A O 1
ATOM 3212 N N . LEU A 1 422 ? 26.023 8.043 -6.071 1.00 98.12 422 LEU A N 1
ATOM 3213 C CA . LEU A 1 422 ? 27.074 7.113 -6.523 1.00 98.12 422 LEU A CA 1
ATOM 3214 C C . LEU A 1 422 ? 27.865 6.512 -5.344 1.00 98.12 422 LEU A C 1
ATOM 3216 O O . LEU A 1 422 ? 28.189 5.324 -5.354 1.00 98.12 422 LEU A O 1
ATOM 3220 N N . LEU A 1 423 ? 28.164 7.320 -4.322 1.00 98.12 423 LEU A N 1
ATOM 3221 C CA . LEU A 1 423 ? 28.865 6.894 -3.108 1.00 98.12 423 LEU A CA 1
ATOM 3222 C C . LEU A 1 423 ? 27.996 5.981 -2.234 1.00 98.12 423 LEU A C 1
ATOM 3224 O O . LEU A 1 423 ? 28.468 4.922 -1.819 1.00 98.12 423 LEU A O 1
ATOM 3228 N N . ALA A 1 424 ? 26.717 6.310 -2.030 1.00 96.69 424 ALA A N 1
ATOM 3229 C CA . ALA A 1 424 ? 25.778 5.424 -1.341 1.00 96.69 424 ALA A CA 1
ATOM 3230 C C . ALA A 1 424 ? 25.668 4.063 -2.050 1.00 96.69 424 ALA A C 1
ATOM 3232 O O . ALA A 1 424 ? 25.679 3.024 -1.390 1.00 96.69 424 ALA A O 1
ATOM 3233 N N . ASN A 1 425 ? 25.698 4.044 -3.389 1.00 97.06 425 ASN A N 1
ATOM 3234 C CA . ASN A 1 425 ? 25.713 2.801 -4.160 1.00 97.06 425 ASN A CA 1
ATOM 3235 C C . ASN A 1 425 ? 27.015 1.979 -4.021 1.00 97.06 425 ASN A C 1
ATOM 3237 O O . ASN A 1 425 ? 27.035 0.799 -4.359 1.00 97.06 425 ASN A O 1
ATOM 3241 N N . LEU A 1 426 ? 28.091 2.551 -3.472 1.00 96.69 426 LEU A N 1
ATOM 3242 C CA . LEU A 1 426 ? 29.326 1.848 -3.087 1.00 96.69 426 LEU A CA 1
ATOM 3243 C C . LEU A 1 426 ? 29.374 1.464 -1.591 1.00 96.69 426 LEU A C 1
ATOM 3245 O O . LEU A 1 426 ? 30.391 0.940 -1.129 1.00 96.69 426 LEU A O 1
ATOM 3249 N N . GLY A 1 427 ? 28.307 1.718 -0.824 1.00 94.56 427 GLY A N 1
ATOM 3250 C CA . GLY A 1 427 ? 28.295 1.567 0.636 1.00 94.56 427 GLY A CA 1
ATOM 3251 C C . GLY A 1 427 ? 29.071 2.670 1.367 1.00 94.56 427 GLY A C 1
ATOM 3252 O O . GLY A 1 427 ? 29.564 2.461 2.475 1.00 94.56 427 GLY A O 1
ATOM 3253 N N . VAL A 1 428 ? 29.228 3.843 0.746 1.00 96.81 428 VAL A N 1
ATOM 3254 C CA . VAL A 1 428 ? 29.946 4.995 1.304 1.00 96.81 428 VAL A CA 1
ATOM 3255 C C . VAL A 1 428 ? 28.938 6.072 1.705 1.00 96.81 428 VAL A C 1
ATOM 3257 O O . VAL A 1 428 ? 28.422 6.808 0.869 1.00 96.81 428 VAL A O 1
ATOM 3260 N N . PHE A 1 429 ? 28.668 6.182 3.007 1.00 96.75 429 PHE A N 1
ATOM 3261 C CA . PHE A 1 429 ? 27.863 7.267 3.564 1.00 96.75 429 PHE A CA 1
ATOM 3262 C C . PHE A 1 429 ? 28.638 8.591 3.508 1.00 96.75 429 PHE A C 1
ATOM 3264 O O . PHE A 1 429 ? 29.799 8.662 3.926 1.00 96.75 429 PHE A O 1
ATOM 3271 N N . SER A 1 430 ? 27.990 9.652 3.031 1.00 96.88 430 SER A N 1
ATOM 3272 C CA . SER A 1 430 ? 28.560 11.001 2.965 1.00 96.88 430 SER A CA 1
ATOM 3273 C C . SER A 1 430 ? 27.543 12.055 3.389 1.00 96.88 430 SER A C 1
ATOM 3275 O O . SER A 1 430 ? 26.340 11.813 3.333 1.00 96.88 430 SER A O 1
ATOM 3277 N N . ARG A 1 431 ? 28.021 13.241 3.774 1.00 96.62 431 ARG A N 1
ATOM 3278 C CA . ARG A 1 431 ? 27.188 14.390 4.171 1.00 96.62 431 ARG A CA 1
ATOM 3279 C C . ARG A 1 431 ? 27.534 15.605 3.319 1.00 96.62 431 ARG A C 1
ATOM 3281 O O . ARG A 1 431 ? 28.718 15.849 3.110 1.00 96.62 431 ARG A O 1
ATOM 3288 N N . ILE A 1 432 ? 26.550 16.378 2.868 1.00 96.38 432 ILE A N 1
ATOM 3289 C CA . ILE A 1 432 ? 26.761 17.624 2.117 1.00 96.38 432 ILE A CA 1
ATOM 3290 C C . ILE A 1 432 ? 26.463 18.816 3.024 1.00 96.38 432 ILE A C 1
ATOM 3292 O O . ILE A 1 432 ? 25.342 18.975 3.499 1.00 96.38 432 ILE A O 1
ATOM 3296 N N . HIS A 1 433 ? 27.450 19.688 3.220 1.00 91.62 433 HIS A N 1
ATOM 3297 C CA . HIS A 1 433 ? 27.311 20.898 4.030 1.00 91.62 433 HIS A CA 1
ATOM 3298 C C . HIS A 1 433 ? 27.636 22.162 3.224 1.00 91.62 433 HIS A C 1
ATOM 3300 O O . HIS A 1 433 ? 28.413 22.133 2.268 1.00 91.62 433 HIS A O 1
ATOM 3306 N N . LEU A 1 434 ? 27.063 23.298 3.628 1.00 91.31 434 LEU A N 1
ATOM 3307 C CA . LEU A 1 434 ? 27.465 24.612 3.129 1.00 91.31 434 LEU A CA 1
ATOM 3308 C C . LEU A 1 434 ? 28.839 24.964 3.722 1.00 91.31 434 LEU A C 1
ATOM 3310 O O . LEU A 1 434 ? 28.993 25.055 4.936 1.00 91.31 434 LEU A O 1
ATOM 3314 N N . ARG A 1 435 ? 29.849 25.128 2.863 1.00 87.38 435 ARG A N 1
ATOM 3315 C CA . ARG A 1 435 ? 31.249 25.378 3.247 1.00 87.38 435 ARG A CA 1
ATOM 3316 C C . ARG A 1 435 ? 31.552 26.870 3.352 1.00 87.38 435 ARG A C 1
ATOM 3318 O O . ARG A 1 435 ? 32.334 27.287 4.203 1.00 87.38 435 ARG A O 1
ATOM 3325 N N . ARG A 1 436 ? 30.993 27.659 2.429 1.00 87.38 436 ARG A N 1
ATOM 3326 C CA . ARG A 1 436 ? 31.067 29.128 2.361 1.00 87.38 436 ARG A CA 1
ATOM 3327 C C . ARG A 1 436 ? 29.818 29.647 1.654 1.00 87.38 436 ARG A C 1
ATOM 3329 O O . ARG A 1 436 ? 29.420 29.073 0.646 1.00 87.38 436 ARG A O 1
ATOM 3336 N N . GLU A 1 437 ? 29.249 30.748 2.120 1.00 89.44 437 GLU A N 1
ATOM 3337 C CA . GLU A 1 437 ? 28.112 31.400 1.454 1.00 89.44 437 GLU A CA 1
ATOM 3338 C C . GLU A 1 437 ? 28.534 32.107 0.152 1.00 89.44 437 GLU A C 1
ATOM 3340 O O . GLU A 1 437 ? 29.723 32.135 -0.197 1.00 89.44 437 GLU A O 1
ATOM 3345 N N . ALA A 1 438 ? 27.588 32.690 -0.582 1.00 88.75 438 ALA A N 1
ATOM 3346 C CA . ALA A 1 438 ? 27.903 33.605 -1.676 1.00 88.75 438 ALA A CA 1
ATOM 3347 C C . ALA A 1 438 ? 28.515 34.916 -1.139 1.00 88.75 438 ALA A C 1
ATOM 3349 O O . ALA A 1 438 ? 28.300 35.281 0.014 1.00 88.75 438 ALA A O 1
ATOM 3350 N N . GLY A 1 439 ? 29.303 35.616 -1.956 1.00 87.81 439 GLY A N 1
ATOM 3351 C CA . GLY A 1 439 ? 29.888 36.913 -1.596 1.00 87.81 439 GLY A CA 1
ATOM 3352 C C . GLY A 1 439 ? 31.206 37.209 -2.309 1.00 87.81 439 GLY A C 1
ATOM 3353 O O . GLY A 1 439 ? 31.813 36.325 -2.917 1.00 87.81 439 GLY A O 1
ATOM 3354 N N . GLU A 1 440 ? 31.661 38.458 -2.238 1.00 87.50 440 GLU A N 1
ATOM 3355 C CA . GLU A 1 440 ? 32.935 38.872 -2.833 1.00 87.50 440 GLU A CA 1
ATOM 3356 C C . GLU A 1 440 ? 34.139 38.321 -2.065 1.00 87.50 440 GLU A C 1
ATOM 3358 O O . GLU A 1 440 ? 34.142 38.249 -0.833 1.00 87.50 440 GLU A O 1
ATOM 3363 N N . ARG A 1 441 ? 35.177 37.905 -2.799 1.00 85.62 441 ARG A N 1
ATOM 3364 C CA . ARG A 1 441 ? 36.417 37.358 -2.232 1.00 85.62 441 ARG A CA 1
ATOM 3365 C C . ARG A 1 441 ? 37.618 37.819 -3.040 1.00 85.62 441 ARG A C 1
ATOM 3367 O O . ARG A 1 441 ? 37.584 37.775 -4.265 1.00 85.62 441 ARG A O 1
ATOM 3374 N N . GLN A 1 442 ? 38.687 38.204 -2.349 1.00 87.50 442 GLN A N 1
ATOM 3375 C CA . GLN A 1 442 ? 39.998 38.385 -2.968 1.00 87.50 442 GLN A CA 1
ATOM 3376 C C . GLN A 1 442 ? 40.558 37.005 -3.336 1.00 87.50 442 GLN A C 1
ATOM 3378 O O . GLN A 1 442 ? 40.743 36.164 -2.455 1.00 87.50 442 GLN A O 1
ATOM 3383 N N . LEU A 1 443 ? 40.797 36.767 -4.625 1.00 83.25 443 LEU A N 1
ATOM 3384 C CA . LEU A 1 443 ? 41.427 35.553 -5.155 1.00 83.25 443 LEU A CA 1
ATOM 3385 C C . LEU A 1 443 ? 42.617 35.940 -6.051 1.00 83.25 443 LEU A C 1
ATOM 3387 O O . LEU A 1 443 ? 42.636 37.064 -6.557 1.00 83.25 443 LEU A O 1
ATOM 3391 N N . PRO A 1 444 ? 43.595 35.043 -6.275 1.00 80.25 444 PRO A N 1
ATOM 3392 C CA . PRO A 1 444 ? 44.703 35.307 -7.188 1.00 80.25 444 PRO A CA 1
ATOM 3393 C C . PRO A 1 444 ? 44.221 35.636 -8.605 1.00 80.25 444 PRO A C 1
ATOM 3395 O O . PRO A 1 444 ? 43.374 34.936 -9.156 1.00 80.25 444 PRO A O 1
ATOM 3398 N N . ASP A 1 445 ? 44.802 36.671 -9.206 1.00 79.44 445 ASP A N 1
ATOM 3399 C CA . ASP A 1 445 ? 44.420 37.204 -10.526 1.00 79.44 445 ASP A CA 1
ATOM 3400 C C . ASP A 1 445 ? 45.008 36.427 -11.728 1.00 79.44 445 ASP A C 1
ATOM 3402 O O . ASP A 1 445 ? 44.742 36.753 -12.884 1.00 79.44 445 ASP A O 1
ATOM 3406 N N . GLY A 1 446 ? 45.839 35.410 -11.473 1.00 65.12 446 GLY A N 1
ATOM 3407 C CA . GLY A 1 446 ? 46.583 34.664 -12.499 1.00 65.12 446 GLY A CA 1
ATOM 3408 C C . GLY A 1 446 ? 47.842 35.369 -13.031 1.00 65.12 446 GLY A C 1
ATOM 3409 O O . GLY A 1 446 ? 48.562 34.790 -13.846 1.00 65.12 446 GLY A O 1
ATOM 3410 N N . HIS A 1 447 ? 48.133 36.577 -12.546 1.00 74.94 447 HIS A N 1
ATOM 3411 C CA . HIS A 1 447 ? 49.290 37.410 -12.891 1.00 74.94 447 HIS A CA 1
ATOM 3412 C C . HIS A 1 447 ? 50.251 37.641 -11.708 1.00 74.94 447 HIS A C 1
ATOM 3414 O O . HIS A 1 447 ? 51.382 38.072 -11.922 1.00 74.94 447 HIS A O 1
ATOM 3420 N N . GLY A 1 448 ? 49.835 37.302 -10.484 1.00 68.56 448 GLY A N 1
ATOM 3421 C CA . GLY A 1 448 ? 50.635 37.366 -9.254 1.00 68.56 448 GLY A CA 1
ATOM 3422 C C . GLY A 1 448 ? 50.080 38.330 -8.199 1.00 68.56 448 GLY A C 1
ATOM 3423 O O . GLY A 1 448 ? 50.582 38.349 -7.076 1.00 68.56 448 GLY A O 1
ATOM 3424 N N . GLY A 1 449 ? 49.045 39.102 -8.535 1.00 81.38 449 GLY A N 1
ATOM 3425 C CA . GLY A 1 449 ? 48.279 39.919 -7.603 1.00 81.38 449 GLY A CA 1
ATOM 3426 C C . GLY A 1 449 ? 47.053 39.181 -7.061 1.00 81.38 449 GLY A C 1
ATOM 3427 O O . GLY A 1 449 ? 46.952 37.953 -7.113 1.00 81.38 449 GLY A O 1
ATOM 3428 N N . HIS A 1 450 ? 46.124 39.940 -6.484 1.00 85.75 450 HIS A N 1
ATOM 3429 C CA . HIS A 1 450 ? 44.810 39.469 -6.046 1.00 85.75 450 HIS A CA 1
ATOM 3430 C C . HIS A 1 450 ? 43.744 40.456 -6.532 1.00 85.75 450 HIS A C 1
ATOM 3432 O O . HIS A 1 450 ? 43.974 41.666 -6.531 1.00 85.75 450 HIS A O 1
ATOM 3438 N N . GLN A 1 451 ? 42.581 39.938 -6.918 1.00 88.06 451 GLN A N 1
ATOM 3439 C CA . GLN A 1 451 ? 41.431 40.720 -7.363 1.00 88.06 451 GLN A CA 1
ATOM 3440 C C . GLN A 1 451 ? 40.153 40.237 -6.661 1.00 88.06 451 GLN A C 1
ATOM 3442 O O . GLN A 1 451 ? 40.030 39.066 -6.294 1.00 88.06 451 GLN A O 1
ATOM 3447 N N . ALA A 1 452 ? 39.187 41.141 -6.474 1.00 86.38 452 ALA A N 1
ATOM 3448 C CA . ALA A 1 452 ? 37.865 40.800 -5.964 1.00 86.38 452 ALA A CA 1
ATOM 3449 C C . ALA A 1 452 ? 37.035 40.070 -7.035 1.00 86.38 452 ALA A C 1
ATOM 3451 O O . ALA A 1 452 ? 36.829 40.590 -8.133 1.00 86.38 452 ALA A O 1
ATOM 3452 N N . TYR A 1 453 ? 36.520 38.890 -6.689 1.00 83.00 453 TYR A N 1
ATOM 3453 C CA . TYR A 1 453 ? 35.583 38.119 -7.504 1.00 83.00 453 TYR A CA 1
ATOM 3454 C C . TYR A 1 453 ? 34.299 37.842 -6.719 1.00 83.00 453 TYR A C 1
ATOM 3456 O O . TYR A 1 453 ? 34.345 37.356 -5.583 1.00 83.00 453 TYR A O 1
ATOM 3464 N N . ALA A 1 454 ? 33.148 38.080 -7.349 1.00 86.06 454 ALA A N 1
ATOM 3465 C CA . ALA A 1 454 ? 31.850 37.654 -6.837 1.00 86.06 454 ALA A CA 1
ATOM 3466 C C . ALA A 1 454 ? 31.765 36.118 -6.864 1.00 86.06 454 ALA A C 1
ATOM 3468 O O . ALA A 1 454 ? 31.636 35.503 -7.923 1.00 86.06 454 ALA A O 1
ATOM 3469 N N . CYS A 1 455 ? 31.872 35.485 -5.696 1.00 84.94 455 CYS A N 1
ATOM 3470 C CA . CYS A 1 455 ? 31.864 34.033 -5.569 1.00 84.94 455 CYS A CA 1
ATOM 3471 C C . CYS A 1 455 ? 30.461 33.518 -5.234 1.00 84.94 455 CYS A C 1
ATOM 3473 O O . CYS A 1 455 ? 29.796 34.032 -4.336 1.00 84.94 455 CYS A O 1
ATOM 3475 N N . GLN A 1 456 ? 30.052 32.436 -5.895 1.00 87.12 456 GLN A N 1
ATOM 3476 C CA . GLN A 1 456 ? 28.871 31.661 -5.512 1.00 87.12 456 GLN A CA 1
ATOM 3477 C C . GLN A 1 456 ? 29.062 30.984 -4.141 1.00 87.12 456 GLN A C 1
ATOM 3479 O O . GLN A 1 456 ? 30.186 30.858 -3.638 1.00 87.12 456 GLN A O 1
ATOM 3484 N N . SER A 1 457 ? 27.959 30.508 -3.556 1.00 88.25 457 SER A N 1
ATOM 3485 C CA . SER A 1 457 ? 27.998 29.574 -2.426 1.00 88.25 457 SER A CA 1
ATOM 3486 C C . SER A 1 457 ? 28.811 28.334 -2.795 1.00 88.25 457 SER A C 1
ATOM 3488 O O . SER A 1 457 ? 28.668 27.794 -3.889 1.00 88.25 457 SER A O 1
ATOM 3490 N N . ASN A 1 458 ? 29.663 27.882 -1.881 1.00 90.62 458 ASN A N 1
ATOM 3491 C CA . ASN A 1 458 ? 30.498 26.698 -2.036 1.00 90.62 458 ASN A CA 1
ATOM 3492 C C . ASN A 1 458 ? 30.061 25.646 -1.016 1.00 90.62 458 ASN A C 1
ATOM 3494 O O . ASN A 1 458 ? 29.952 25.942 0.176 1.00 90.62 458 ASN A O 1
ATOM 3498 N N . PHE A 1 459 ? 29.836 24.425 -1.476 1.00 94.25 459 PHE A N 1
ATOM 3499 C CA . PHE A 1 459 ? 29.405 23.282 -0.682 1.00 94.25 459 PHE A CA 1
ATOM 3500 C C . PHE A 1 459 ? 30.558 22.282 -0.545 1.00 94.25 459 PHE A C 1
ATOM 3502 O O . PHE A 1 459 ? 31.506 22.292 -1.330 1.00 94.25 459 PHE A O 1
ATOM 3509 N N . GLU A 1 460 ? 30.502 21.425 0.468 1.00 94.88 460 GLU A N 1
ATOM 3510 C CA . GLU A 1 460 ? 31.492 20.376 0.701 1.00 94.88 460 GLU A CA 1
ATOM 3511 C C . GLU A 1 460 ? 30.782 19.069 1.054 1.00 94.88 460 GLU A C 1
ATOM 3513 O O . GLU A 1 460 ? 30.038 18.995 2.033 1.00 94.88 460 GLU A O 1
ATOM 3518 N N . LEU A 1 461 ? 31.014 18.042 0.238 1.00 97.56 461 LEU A N 1
ATOM 3519 C CA . LEU A 1 461 ? 30.671 16.662 0.540 1.00 97.56 461 LEU A CA 1
ATOM 3520 C C . LEU A 1 461 ? 31.792 16.075 1.399 1.00 97.56 461 LEU A C 1
ATOM 3522 O O . LEU A 1 461 ? 32.964 16.143 1.028 1.00 97.56 461 LEU A O 1
ATOM 3526 N N . ILE A 1 462 ? 31.436 15.500 2.545 1.00 96.69 462 ILE A N 1
ATOM 3527 C CA . ILE A 1 462 ? 32.359 14.960 3.545 1.00 96.69 462 ILE A CA 1
ATOM 3528 C C . ILE A 1 462 ? 32.093 13.465 3.732 1.00 96.69 462 ILE A C 1
ATOM 3530 O O . ILE A 1 462 ? 30.958 13.048 3.964 1.00 96.69 462 ILE A O 1
ATOM 3534 N N . ILE A 1 463 ? 33.165 12.677 3.678 1.00 96.56 463 ILE A N 1
ATOM 3535 C CA . ILE A 1 463 ? 33.201 11.240 3.948 1.00 96.56 463 ILE A CA 1
ATOM 3536 C C . ILE A 1 463 ? 34.081 11.012 5.185 1.00 96.56 463 ILE A C 1
ATOM 3538 O O . ILE A 1 463 ? 35.259 11.390 5.209 1.00 96.56 463 ILE A O 1
ATOM 3542 N N . ASP A 1 464 ? 33.514 10.409 6.229 1.00 92.56 464 ASP A N 1
ATOM 3543 C CA . ASP A 1 464 ? 34.177 10.169 7.514 1.00 92.56 464 ASP A CA 1
ATOM 3544 C C . ASP A 1 464 ? 33.852 8.775 8.091 1.00 92.56 464 ASP A C 1
ATOM 3546 O O . ASP A 1 464 ? 33.115 7.997 7.479 1.00 92.56 464 ASP A O 1
ATOM 3550 N N . GLY A 1 465 ? 34.425 8.441 9.254 1.00 90.12 465 GLY A N 1
ATOM 3551 C CA . GLY A 1 465 ? 34.235 7.137 9.908 1.00 90.12 465 GLY A CA 1
ATOM 3552 C C . GLY A 1 465 ? 34.590 5.947 9.007 1.00 90.12 465 GLY A C 1
ATOM 3553 O O . GLY A 1 465 ? 35.464 6.055 8.150 1.00 90.12 465 GLY A O 1
ATOM 3554 N N . GLU A 1 466 ? 33.881 4.831 9.167 1.00 91.25 466 GLU A N 1
ATOM 3555 C CA . GLU A 1 466 ? 34.077 3.616 8.357 1.00 91.25 466 GLU A CA 1
ATOM 3556 C C . GLU A 1 466 ? 33.901 3.846 6.843 1.00 91.25 466 GLU A C 1
ATOM 3558 O O . GLU A 1 466 ? 34.590 3.229 6.030 1.00 91.25 466 GLU A O 1
ATOM 3563 N N . SER A 1 467 ? 33.035 4.785 6.442 1.00 94.88 467 SER A N 1
ATOM 3564 C CA . SER A 1 467 ? 32.796 5.099 5.029 1.00 94.88 467 SER A CA 1
ATOM 3565 C C . SER A 1 467 ? 33.987 5.787 4.356 1.00 94.88 467 SER A C 1
ATOM 3567 O O . SER A 1 467 ? 34.172 5.620 3.154 1.00 94.88 467 SER A O 1
ATOM 3569 N N . ARG A 1 468 ? 34.847 6.494 5.106 1.00 94.50 468 ARG A N 1
ATOM 3570 C CA . ARG A 1 468 ? 36.137 6.992 4.588 1.00 94.50 468 ARG A CA 1
ATOM 3571 C C . ARG A 1 468 ? 37.048 5.825 4.223 1.00 94.50 468 ARG A C 1
ATOM 3573 O O . ARG A 1 468 ? 37.656 5.834 3.158 1.00 94.50 468 ARG A O 1
ATOM 3580 N N . ASP A 1 469 ? 37.128 4.822 5.087 1.00 92.50 469 ASP A N 1
ATOM 3581 C CA . ASP A 1 469 ? 38.041 3.691 4.900 1.00 92.50 469 ASP A CA 1
ATOM 3582 C C . ASP A 1 469 ? 37.530 2.777 3.777 1.00 92.50 469 ASP A C 1
ATOM 3584 O O . ASP A 1 469 ? 38.311 2.289 2.960 1.00 92.50 469 ASP A O 1
ATOM 3588 N N . GLN A 1 470 ? 36.205 2.656 3.646 1.00 93.44 470 GLN A N 1
ATOM 3589 C CA . GLN A 1 470 ? 35.556 2.036 2.493 1.00 93.44 470 GLN A CA 1
ATOM 3590 C C . GLN A 1 470 ? 35.782 2.832 1.194 1.00 93.44 470 GLN A C 1
ATOM 3592 O O . GLN A 1 470 ? 36.127 2.230 0.179 1.00 93.44 470 GLN A O 1
ATOM 3597 N N . PHE A 1 471 ? 35.700 4.170 1.208 1.00 97.06 471 PHE A N 1
ATOM 3598 C CA . PHE A 1 471 ? 36.081 4.996 0.053 1.00 97.06 471 PHE A CA 1
ATOM 3599 C C . PHE A 1 471 ? 37.546 4.769 -0.346 1.00 97.06 471 PHE A C 1
ATOM 3601 O O . PHE A 1 471 ? 37.837 4.613 -1.529 1.00 97.06 471 PHE A O 1
ATOM 3608 N N . MET A 1 472 ? 38.471 4.719 0.617 1.00 95.75 472 MET A N 1
ATOM 3609 C CA . MET A 1 472 ? 39.895 4.494 0.343 1.00 95.75 472 MET A CA 1
ATOM 3610 C C . MET A 1 472 ? 40.184 3.094 -0.218 1.00 95.75 472 MET A C 1
ATOM 3612 O O . MET A 1 472 ? 41.119 2.948 -1.004 1.00 95.75 472 MET A O 1
ATOM 3616 N N . ARG A 1 473 ? 39.374 2.091 0.151 1.00 93.56 473 ARG A N 1
ATOM 3617 C CA . ARG A 1 473 ? 39.439 0.711 -0.357 1.00 93.56 473 ARG A CA 1
ATOM 3618 C C . ARG A 1 473 ? 38.867 0.572 -1.773 1.00 93.56 473 ARG A C 1
ATOM 3620 O O . ARG A 1 473 ? 39.459 -0.099 -2.610 1.00 93.56 473 ARG A O 1
ATOM 3627 N N . GLU A 1 474 ? 37.708 1.176 -2.030 1.00 94.19 474 GLU A N 1
ATOM 3628 C CA . GLU A 1 474 ? 36.935 0.986 -3.267 1.00 94.19 474 GLU A CA 1
ATOM 3629 C C . GLU A 1 474 ? 37.308 1.989 -4.368 1.00 94.19 474 GLU A C 1
ATOM 3631 O O . GLU A 1 474 ? 37.406 1.630 -5.544 1.00 94.19 474 GLU A O 1
ATOM 3636 N N . VAL A 1 475 ? 37.511 3.254 -3.993 1.00 96.81 475 VAL A N 1
ATOM 3637 C CA . VAL A 1 475 ? 37.773 4.375 -4.903 1.00 96.81 475 VAL A CA 1
ATOM 3638 C C . VAL A 1 475 ? 39.227 4.817 -4.768 1.00 96.81 475 VAL A C 1
ATOM 3640 O O . VAL A 1 475 ? 40.015 4.574 -5.681 1.00 96.81 475 VAL A O 1
ATOM 3643 N N . GLY A 1 476 ? 39.613 5.413 -3.639 1.00 95.62 476 GLY A N 1
ATOM 3644 C CA . GLY A 1 476 ? 40.947 5.981 -3.432 1.00 95.62 476 GLY A CA 1
ATOM 3645 C C . GLY A 1 476 ? 41.282 7.119 -4.412 1.00 95.62 476 GLY A C 1
ATOM 3646 O O . GLY A 1 476 ? 40.406 7.858 -4.852 1.00 95.62 476 GLY A O 1
ATOM 3647 N N . PHE A 1 477 ? 42.565 7.255 -4.761 1.00 96.31 477 PHE A N 1
ATOM 3648 C CA . PHE A 1 477 ? 43.096 8.310 -5.642 1.00 96.31 477 PHE A CA 1
ATOM 3649 C C . PHE A 1 477 ? 44.067 7.722 -6.678 1.00 96.31 477 PHE A C 1
ATOM 3651 O O . PHE A 1 477 ? 44.640 6.653 -6.440 1.00 96.31 477 PHE A O 1
ATOM 3658 N N . LEU A 1 478 ? 44.284 8.415 -7.804 1.00 94.88 478 LEU A N 1
ATOM 3659 C CA . LEU A 1 478 ? 45.203 7.967 -8.864 1.00 94.88 478 LEU A CA 1
ATOM 3660 C C . LEU A 1 478 ? 46.674 8.057 -8.432 1.00 94.88 478 LEU A C 1
ATOM 3662 O O . LEU A 1 478 ? 47.446 7.134 -8.699 1.00 94.88 478 LEU A O 1
ATOM 3666 N N . LEU A 1 479 ? 47.055 9.121 -7.721 1.00 94.44 479 LEU A N 1
ATOM 3667 C CA . LEU A 1 479 ? 48.443 9.381 -7.322 1.00 94.44 479 LEU A CA 1
ATOM 3668 C C . LEU A 1 479 ? 48.758 9.039 -5.854 1.00 94.44 479 LEU A C 1
ATOM 3670 O O . LEU A 1 479 ? 47.839 8.945 -5.032 1.00 94.44 479 LEU A O 1
ATOM 3674 N N . PRO A 1 480 ? 50.048 8.842 -5.502 1.00 91.94 480 PRO A N 1
ATOM 3675 C CA . PRO A 1 480 ? 50.442 8.402 -4.166 1.00 91.94 480 PRO A CA 1
ATOM 3676 C C . PRO A 1 480 ? 50.129 9.416 -3.064 1.00 91.94 480 PRO A C 1
ATOM 3678 O O . PRO A 1 480 ? 49.516 9.024 -2.077 1.00 91.94 480 PRO A O 1
ATOM 3681 N N . ALA A 1 481 ? 50.429 10.708 -3.246 1.00 90.31 481 ALA A N 1
ATOM 3682 C CA . ALA A 1 481 ? 50.412 11.708 -2.170 1.00 90.31 481 ALA A CA 1
ATOM 3683 C C . ALA A 1 481 ? 49.103 11.757 -1.351 1.00 90.31 481 ALA A C 1
ATOM 3685 O O . ALA A 1 481 ? 49.129 11.805 -0.119 1.00 90.31 481 ALA A O 1
ATOM 3686 N N . LYS A 1 482 ? 47.932 11.687 -2.008 1.00 92.62 482 LYS A N 1
ATOM 3687 C CA . LYS A 1 482 ? 46.628 11.652 -1.313 1.00 92.62 482 LYS A CA 1
ATOM 3688 C C . LYS A 1 482 ? 46.403 10.313 -0.581 1.00 92.62 482 LYS A C 1
ATOM 3690 O O . LYS A 1 482 ? 45.871 10.315 0.527 1.00 92.62 482 LYS A O 1
ATOM 3695 N N . ARG A 1 483 ? 46.857 9.178 -1.135 1.00 92.31 483 ARG A N 1
ATOM 3696 C CA . ARG A 1 483 ? 46.790 7.851 -0.483 1.00 92.31 483 ARG A CA 1
ATOM 3697 C C . ARG A 1 483 ? 47.745 7.741 0.707 1.00 92.31 483 ARG A C 1
ATOM 3699 O O . ARG A 1 483 ? 47.344 7.264 1.762 1.00 92.31 483 ARG A O 1
ATOM 3706 N N . GLU A 1 484 ? 48.977 8.210 0.550 1.00 93.19 484 GLU A N 1
ATOM 3707 C CA . GLU A 1 484 ? 50.032 8.187 1.568 1.00 93.19 484 GLU A CA 1
ATOM 3708 C C . GLU A 1 484 ? 49.679 9.082 2.755 1.00 93.19 484 GLU A C 1
ATOM 3710 O O . GLU A 1 484 ? 49.814 8.654 3.897 1.00 93.19 484 GLU A O 1
ATOM 3715 N N . LYS A 1 485 ? 49.104 10.270 2.512 1.00 91.38 485 LYS A N 1
ATOM 3716 C CA . LYS A 1 485 ? 48.583 11.141 3.578 1.00 91.38 485 LYS A CA 1
ATOM 3717 C C . LYS A 1 485 ? 47.497 10.465 4.427 1.00 91.38 485 LYS A C 1
ATOM 3719 O O . LYS A 1 485 ? 47.426 10.711 5.628 1.00 91.38 485 LYS A O 1
ATOM 3724 N N . TYR A 1 486 ? 46.656 9.625 3.821 1.00 92.00 486 TYR A N 1
ATOM 3725 C CA . TYR A 1 486 ? 45.698 8.797 4.558 1.00 92.00 486 TYR A CA 1
ATOM 3726 C C . TYR A 1 486 ? 46.398 7.637 5.285 1.00 92.00 486 TYR A C 1
ATOM 3728 O O . TYR A 1 486 ? 46.173 7.451 6.477 1.00 92.00 486 TYR A O 1
ATOM 3736 N N . ALA A 1 487 ? 47.274 6.891 4.605 1.00 90.81 487 ALA A N 1
ATOM 3737 C CA . ALA A 1 487 ? 47.950 5.722 5.171 1.00 90.81 487 ALA A CA 1
ATOM 3738 C C . ALA A 1 487 ? 48.840 6.077 6.375 1.00 90.81 487 ALA A C 1
ATOM 3740 O O . ALA A 1 487 ? 48.789 5.393 7.393 1.00 90.81 487 ALA A O 1
ATOM 3741 N N . ALA A 1 488 ? 49.583 7.185 6.301 1.00 90.44 488 ALA A N 1
ATOM 3742 C CA . ALA A 1 488 ? 50.403 7.697 7.398 1.00 90.44 488 ALA A CA 1
ATOM 3743 C C . ALA A 1 488 ? 49.569 8.147 8.612 1.00 90.44 488 ALA A C 1
ATOM 3745 O O . ALA A 1 488 ? 50.043 8.056 9.739 1.00 90.44 488 ALA A O 1
ATOM 3746 N N . TRP A 1 489 ? 48.327 8.601 8.399 1.00 88.06 489 TRP A N 1
ATOM 3747 C CA . TRP A 1 489 ? 47.385 8.884 9.487 1.00 88.06 489 TRP A CA 1
ATOM 3748 C C . TRP A 1 489 ? 46.713 7.615 10.034 1.00 88.06 489 TRP A C 1
ATOM 3750 O O . TRP A 1 489 ? 46.373 7.578 11.209 1.00 88.06 489 TRP A O 1
ATOM 3760 N N . ALA A 1 490 ? 46.494 6.593 9.202 1.00 88.50 490 ALA A N 1
ATOM 3761 C CA . ALA A 1 490 ? 45.795 5.367 9.586 1.00 88.50 490 ALA A CA 1
ATOM 3762 C C . ALA A 1 490 ? 46.701 4.324 10.271 1.00 88.50 490 ALA A C 1
ATOM 3764 O O . ALA A 1 490 ? 46.190 3.435 10.947 1.00 88.50 490 ALA A O 1
ATOM 3765 N N . ALA A 1 491 ? 48.025 4.419 10.105 1.00 85.38 491 ALA A N 1
ATOM 3766 C CA . ALA A 1 491 ? 48.989 3.393 10.517 1.00 85.38 491 ALA A CA 1
ATOM 3767 C C . ALA A 1 491 ? 48.947 3.014 12.012 1.00 85.38 491 ALA A C 1
ATOM 3769 O O . ALA A 1 491 ? 49.239 1.868 12.347 1.00 85.38 491 ALA A O 1
ATOM 3770 N N . ASP A 1 492 ? 48.572 3.941 12.901 1.00 76.56 492 ASP A N 1
ATOM 3771 C CA . ASP A 1 492 ? 48.436 3.711 14.346 1.00 76.56 492 ASP A CA 1
ATOM 3772 C C . ASP A 1 492 ? 46.976 3.776 14.847 1.00 76.56 492 ASP A C 1
ATOM 3774 O O . ASP A 1 492 ? 46.738 3.804 16.056 1.00 76.56 492 ASP A O 1
ATOM 3778 N N . LYS A 1 493 ? 45.980 3.816 13.946 1.00 77.31 493 LYS A N 1
ATOM 3779 C CA . LYS A 1 493 ? 44.567 4.057 14.294 1.00 77.31 493 LYS A CA 1
ATOM 3780 C C . LYS A 1 493 ? 43.683 2.847 14.020 1.00 77.31 493 LYS A C 1
ATOM 3782 O O . LYS A 1 493 ? 43.554 2.386 12.890 1.00 77.31 493 LYS A O 1
ATOM 3787 N N . GLN A 1 494 ? 42.974 2.398 15.052 1.00 70.00 494 GLN A N 1
ATOM 3788 C CA . GLN A 1 494 ? 41.841 1.487 14.890 1.00 70.00 494 GLN A CA 1
ATOM 3789 C C . GLN A 1 494 ? 40.572 2.257 14.484 1.00 70.00 494 GLN A C 1
ATOM 3791 O O . GLN A 1 494 ? 40.409 3.441 14.792 1.00 70.00 494 GLN A O 1
ATOM 3796 N N . LEU A 1 495 ? 39.652 1.578 13.796 1.00 68.06 495 LEU A N 1
ATOM 3797 C CA . LEU A 1 495 ? 38.349 2.136 13.437 1.00 68.06 495 LEU A CA 1
ATOM 3798 C C . LEU A 1 495 ? 37.453 2.225 14.682 1.00 68.06 495 LEU A C 1
ATOM 3800 O O . LEU A 1 495 ? 36.990 1.211 15.187 1.00 68.06 495 LEU A O 1
ATOM 3804 N N . ILE A 1 496 ? 37.192 3.449 15.148 1.00 68.44 496 ILE A N 1
ATOM 3805 C CA . ILE A 1 496 ? 36.356 3.719 16.337 1.00 68.44 496 ILE A CA 1
ATOM 3806 C C . ILE A 1 496 ? 34.942 4.212 15.955 1.00 68.44 496 ILE A C 1
ATOM 3808 O O . ILE A 1 496 ? 34.010 4.109 16.748 1.00 68.44 496 ILE A O 1
ATOM 3812 N N . LYS A 1 497 ? 34.751 4.757 14.742 1.00 77.69 497 LYS A N 1
ATOM 3813 C CA . LYS A 1 497 ? 33.487 5.392 14.318 1.00 77.69 497 LYS A CA 1
ATOM 3814 C C . LYS A 1 497 ? 32.789 4.637 13.184 1.00 77.69 497 LYS A C 1
ATOM 3816 O O . LYS A 1 497 ? 33.036 4.897 12.004 1.00 77.69 497 LYS A O 1
ATOM 3821 N N . HIS A 1 498 ? 31.842 3.792 13.568 1.00 81.81 498 HIS A N 1
ATOM 3822 C CA . HIS A 1 498 ? 30.822 3.244 12.676 1.00 81.81 498 HIS A CA 1
ATOM 3823 C C . HIS A 1 498 ? 29.805 4.323 12.254 1.00 81.81 498 HIS A C 1
ATOM 3825 O O . HIS A 1 498 ? 29.533 5.261 13.008 1.00 81.81 498 HIS A O 1
ATOM 3831 N N . GLN A 1 499 ? 29.243 4.212 11.049 1.00 87.19 499 GLN A N 1
ATOM 3832 C CA . GLN A 1 499 ? 28.215 5.113 10.528 1.00 87.19 499 GLN A CA 1
ATOM 3833 C C . GLN A 1 499 ? 26.841 4.461 10.695 1.00 87.19 499 GLN A C 1
ATOM 3835 O O . GLN A 1 499 ? 26.664 3.268 10.476 1.00 87.19 499 GLN A O 1
ATOM 3840 N N . ARG A 1 500 ? 25.829 5.247 11.070 1.00 86.69 500 ARG A N 1
ATOM 3841 C CA . ARG A 1 500 ? 24.481 4.711 11.337 1.00 86.69 500 ARG A CA 1
ATOM 3842 C C . ARG A 1 500 ? 23.687 4.385 10.064 1.00 86.69 500 ARG A C 1
ATOM 3844 O O . ARG A 1 500 ? 22.625 3.783 10.170 1.00 86.69 500 ARG A O 1
ATOM 3851 N N . PHE A 1 501 ? 24.198 4.769 8.886 1.00 93.62 501 PHE A N 1
ATOM 3852 C CA . PHE A 1 501 ? 23.530 4.623 7.584 1.00 93.62 501 PHE A CA 1
ATOM 3853 C C . PHE A 1 501 ? 22.062 5.068 7.634 1.00 93.62 501 PHE A C 1
ATOM 3855 O O . PHE A 1 501 ? 21.141 4.370 7.203 1.00 93.62 501 PHE A O 1
ATOM 3862 N N . ALA A 1 502 ? 21.868 6.246 8.223 1.00 93.94 502 ALA A N 1
ATOM 3863 C CA . ALA A 1 502 ? 20.590 6.913 8.362 1.00 93.94 502 ALA A CA 1
ATOM 3864 C C . ALA A 1 502 ? 20.806 8.429 8.231 1.00 93.94 502 ALA A C 1
ATOM 3866 O O . ALA A 1 502 ? 21.855 8.929 8.645 1.00 93.94 502 ALA A O 1
ATOM 3867 N N . ALA A 1 503 ? 19.841 9.134 7.648 1.00 95.38 503 ALA A N 1
ATOM 3868 C CA . ALA A 1 503 ? 19.886 10.566 7.382 1.00 95.38 503 ALA A CA 1
ATOM 3869 C C . ALA A 1 503 ? 18.630 11.254 7.933 1.00 95.38 503 ALA A C 1
ATOM 3871 O O . ALA A 1 503 ? 17.511 10.762 7.773 1.00 95.38 503 ALA A O 1
ATOM 3872 N N . LYS A 1 504 ? 18.811 12.382 8.620 1.00 97.19 504 LYS A N 1
ATOM 3873 C CA . LYS A 1 504 ? 17.761 13.011 9.429 1.00 97.19 504 LYS A CA 1
ATOM 3874 C C . LYS A 1 504 ? 16.902 13.947 8.586 1.00 97.19 504 LYS A C 1
ATOM 3876 O O . LYS A 1 504 ? 17.431 14.896 8.017 1.00 97.19 504 LYS A O 1
ATOM 3881 N N . VAL A 1 505 ? 15.589 13.731 8.533 1.00 97.00 505 VAL A N 1
ATOM 3882 C CA . VAL A 1 505 ? 14.637 14.594 7.811 1.00 97.00 505 VAL A CA 1
ATOM 3883 C C . VAL A 1 505 ? 14.691 16.020 8.365 1.00 97.00 505 VAL A C 1
ATOM 3885 O O . VAL A 1 505 ? 14.532 16.219 9.570 1.00 97.00 505 VAL A O 1
ATOM 3888 N N . VAL A 1 506 ? 14.880 17.011 7.489 1.00 96.75 506 VAL A N 1
ATOM 3889 C CA . VAL A 1 506 ? 14.881 18.446 7.842 1.00 96.75 506 VAL A CA 1
ATOM 3890 C C . VAL A 1 506 ? 13.703 19.211 7.253 1.00 96.75 506 VAL A C 1
ATOM 3892 O O . VAL A 1 506 ? 13.238 20.158 7.880 1.00 96.75 506 VAL A O 1
ATOM 3895 N N . ALA A 1 507 ? 13.181 18.790 6.099 1.00 96.19 507 ALA A N 1
ATOM 3896 C CA . ALA A 1 507 ? 11.950 19.336 5.542 1.00 96.19 507 ALA A CA 1
ATOM 3897 C C . ALA A 1 507 ? 11.176 18.283 4.739 1.00 96.19 507 ALA A C 1
ATOM 3899 O O . ALA A 1 507 ? 11.764 17.394 4.118 1.00 96.19 507 ALA A O 1
ATOM 3900 N N . ILE A 1 508 ? 9.853 18.434 4.754 1.00 95.44 508 ILE A N 1
ATOM 3901 C CA . ILE A 1 508 ? 8.887 17.729 3.913 1.00 95.44 508 ILE A CA 1
ATOM 3902 C C . ILE A 1 508 ? 8.054 18.829 3.246 1.00 95.44 508 ILE A C 1
ATOM 3904 O O . ILE A 1 508 ? 7.331 19.546 3.937 1.00 95.44 508 ILE A O 1
ATOM 3908 N N . THR A 1 509 ? 8.193 19.015 1.934 1.00 94.56 509 THR A N 1
ATOM 3909 C CA . THR A 1 509 ? 7.570 20.135 1.201 1.00 94.56 509 THR A CA 1
ATOM 3910 C C . THR A 1 509 ? 6.742 19.637 0.015 1.00 94.56 509 THR A C 1
ATOM 3912 O O . THR A 1 509 ? 7.307 18.945 -0.834 1.00 94.56 509 THR A O 1
ATOM 3915 N N . PRO A 1 510 ? 5.448 19.990 -0.108 1.00 88.50 510 PRO A N 1
ATOM 3916 C CA . PRO A 1 510 ? 4.661 19.676 -1.301 1.00 88.50 510 PRO A CA 1
ATOM 3917 C C . PRO A 1 510 ? 5.289 20.260 -2.579 1.00 88.50 510 PRO A C 1
ATOM 3919 O O . PRO A 1 510 ? 5.724 21.411 -2.592 1.00 88.50 510 PRO A O 1
ATOM 3922 N N . LEU A 1 511 ? 5.304 19.479 -3.662 1.00 78.38 511 LEU A N 1
ATOM 3923 C CA . LEU A 1 511 ? 5.743 19.873 -5.011 1.00 78.38 511 LEU A CA 1
ATOM 3924 C C . LEU A 1 511 ? 4.581 19.974 -6.017 1.00 78.38 511 LEU A C 1
ATOM 3926 O O . LEU A 1 511 ? 4.813 20.066 -7.224 1.00 78.38 511 LEU A O 1
ATOM 3930 N N . GLY A 1 512 ? 3.335 19.927 -5.544 1.00 78.62 512 GLY A N 1
ATOM 3931 C CA . GLY A 1 512 ? 2.161 19.826 -6.409 1.00 78.62 512 GLY A CA 1
ATOM 3932 C C . GLY A 1 512 ? 2.012 18.428 -7.016 1.00 78.62 512 GLY A C 1
ATOM 3933 O O . GLY A 1 512 ? 2.524 17.446 -6.481 1.00 78.62 512 GLY A O 1
ATOM 3934 N N . ARG A 1 513 ? 1.268 18.323 -8.121 1.00 75.19 513 ARG A N 1
ATOM 3935 C CA . ARG A 1 513 ? 0.846 17.033 -8.683 1.00 75.19 513 ARG A CA 1
ATOM 3936 C C . ARG A 1 513 ? 1.655 16.648 -9.924 1.00 75.19 513 ARG A C 1
ATOM 3938 O O . ARG A 1 513 ? 1.964 17.509 -10.745 1.00 75.19 513 ARG A O 1
ATOM 3945 N N . GLN A 1 514 ? 2.060 15.380 -10.017 1.00 73.88 514 GLN A N 1
ATOM 3946 C CA . GLN A 1 514 ? 2.949 14.855 -11.068 1.00 73.88 514 GLN A CA 1
ATOM 3947 C C . GLN A 1 514 ? 2.608 13.383 -11.390 1.00 73.88 514 GLN A C 1
ATOM 3949 O O . GLN A 1 514 ? 1.988 12.714 -10.559 1.00 73.88 514 GLN A O 1
ATOM 3954 N N . PRO A 1 515 ? 3.019 12.846 -12.559 1.00 61.78 515 PRO A N 1
ATOM 3955 C CA . PRO A 1 515 ? 2.885 11.425 -12.864 1.00 61.78 515 PRO A CA 1
ATOM 3956 C C . PRO A 1 515 ? 3.802 10.570 -11.995 1.00 61.78 515 PRO A C 1
ATOM 3958 O O . PRO A 1 515 ? 4.994 10.859 -11.827 1.00 61.78 515 PRO A O 1
ATOM 3961 N N . VAL A 1 516 ? 3.235 9.478 -11.495 1.00 61.59 516 VAL A N 1
ATOM 3962 C CA . VAL A 1 516 ? 3.860 8.585 -10.531 1.00 61.59 516 VAL A CA 1
ATOM 3963 C C . VAL A 1 516 ? 3.729 7.104 -10.956 1.00 61.59 516 VAL A C 1
ATOM 3965 O O . VAL A 1 516 ? 2.699 6.620 -11.428 1.00 61.59 516 VAL A O 1
ATOM 3968 N N . TYR A 1 517 ? 4.831 6.387 -10.782 1.00 75.88 517 TYR A N 1
ATOM 3969 C CA . TYR A 1 517 ? 5.285 5.122 -11.341 1.00 75.88 517 TYR A CA 1
ATOM 3970 C C . TYR A 1 517 ? 5.793 4.217 -10.239 1.00 75.88 517 TYR A C 1
ATOM 3972 O O . TYR A 1 517 ? 6.253 4.714 -9.223 1.00 75.88 517 TYR A O 1
ATOM 3980 N N . ASP A 1 518 ? 5.860 2.917 -10.459 1.00 72.81 518 ASP A N 1
ATOM 3981 C CA . ASP A 1 518 ? 6.498 2.061 -9.483 1.00 72.81 518 ASP A CA 1
ATOM 3982 C C . ASP A 1 518 ? 7.222 0.854 -10.027 1.00 72.81 518 ASP A C 1
ATOM 3984 O O . ASP A 1 518 ? 7.169 0.546 -11.206 1.00 72.81 518 ASP A O 1
ATOM 3988 N N . THR A 1 519 ? 7.950 0.207 -9.134 1.00 56.72 519 THR A N 1
ATOM 3989 C CA . THR A 1 519 ? 8.723 -1.010 -9.337 1.00 56.72 519 THR A CA 1
ATOM 3990 C C . THR A 1 519 ? 8.498 -1.891 -8.127 1.00 56.72 519 THR A C 1
ATOM 3992 O O . THR A 1 519 ? 8.119 -1.408 -7.061 1.00 56.72 519 THR A O 1
ATOM 3995 N N . THR A 1 520 ? 8.854 -3.168 -8.211 1.00 59.00 520 THR A N 1
ATOM 3996 C CA . THR A 1 520 ? 8.707 -3.995 -7.019 1.00 59.00 520 THR A CA 1
ATOM 3997 C C . THR A 1 520 ? 9.661 -5.161 -6.956 1.00 59.00 520 THR A C 1
ATOM 3999 O O . THR A 1 520 ? 9.565 -6.050 -7.783 1.00 59.00 520 THR A O 1
ATOM 4002 N N . GLN A 1 521 ? 10.543 -5.196 -5.958 1.00 65.00 521 GLN A N 1
ATOM 4003 C CA . GLN A 1 521 ? 11.353 -6.375 -5.602 1.00 65.00 521 GLN A CA 1
ATOM 4004 C C . GLN A 1 521 ? 10.553 -7.378 -4.762 1.00 65.00 521 GLN A C 1
ATOM 4006 O O . GLN A 1 521 ? 9.453 -7.020 -4.414 1.00 65.00 521 GLN A O 1
ATOM 4011 N N . PRO A 1 522 ? 11.011 -8.596 -4.416 1.00 44.53 522 PRO A N 1
ATOM 4012 C CA . PRO A 1 522 ? 10.367 -9.382 -3.371 1.00 44.53 522 PRO A CA 1
ATOM 4013 C C . PRO A 1 522 ? 10.363 -8.831 -1.918 1.00 44.53 522 PRO A C 1
ATOM 4015 O O . PRO A 1 522 ? 9.457 -8.115 -1.503 1.00 44.53 522 PRO A O 1
ATOM 4018 N N . ASP A 1 523 ? 11.240 -9.358 -1.081 1.00 55.56 523 ASP A N 1
ATOM 4019 C CA . ASP A 1 523 ? 10.894 -9.803 0.274 1.00 55.56 523 ASP A CA 1
ATOM 4020 C C . ASP A 1 523 ? 10.813 -8.634 1.279 1.00 55.56 523 ASP A C 1
ATOM 4022 O O . ASP A 1 523 ? 11.821 -7.978 1.490 1.00 55.56 523 ASP A O 1
ATOM 4026 N N . HIS A 1 524 ? 9.668 -8.407 1.939 1.00 55.59 524 HIS A N 1
ATOM 4027 C CA . HIS A 1 524 ? 9.352 -7.440 3.019 1.00 55.59 524 HIS A CA 1
ATOM 4028 C C . HIS A 1 524 ? 9.111 -5.955 2.665 1.00 55.59 524 HIS A C 1
ATOM 4030 O O . HIS A 1 524 ? 9.404 -5.105 3.494 1.00 55.59 524 HIS A O 1
ATOM 4036 N N . ASN A 1 525 ? 8.684 -5.547 1.465 1.00 64.25 525 ASN A N 1
ATOM 4037 C CA . ASN A 1 525 ? 8.339 -4.127 1.189 1.00 64.25 525 ASN A CA 1
ATOM 4038 C C . ASN A 1 525 ? 9.514 -3.095 1.273 1.00 64.25 525 ASN A C 1
ATOM 4040 O O . ASN A 1 525 ? 9.668 -2.491 2.312 1.00 64.25 525 ASN A O 1
ATOM 4044 N N . THR A 1 526 ? 10.360 -2.935 0.228 1.00 75.69 526 THR A N 1
ATOM 4045 C CA . THR A 1 526 ? 11.398 -1.894 -0.054 1.00 75.69 526 THR A CA 1
ATOM 4046 C C . THR A 1 526 ? 12.142 -2.064 -1.387 1.00 75.69 526 THR A C 1
ATOM 4048 O O . THR A 1 526 ? 12.604 -3.141 -1.744 1.00 75.69 526 THR A O 1
ATOM 4051 N N . VAL A 1 527 ? 12.452 -0.957 -2.058 1.00 88.06 527 VAL A N 1
ATOM 4052 C CA . VAL A 1 527 ? 13.578 -0.875 -3.008 1.00 88.06 527 VAL A CA 1
ATOM 4053 C C . VAL A 1 527 ? 14.509 0.278 -2.624 1.00 88.06 527 VAL A C 1
ATOM 4055 O O . VAL A 1 527 ? 14.157 1.057 -1.741 1.00 88.06 527 VAL A O 1
ATOM 4058 N N . VAL A 1 528 ? 15.698 0.385 -3.231 1.00 94.75 528 VAL A N 1
ATOM 4059 C CA . VAL A 1 528 ? 16.554 1.567 -3.021 1.00 94.75 528 VAL A CA 1
ATOM 4060 C C . VAL A 1 528 ? 16.319 2.634 -4.093 1.00 94.75 528 VAL A C 1
ATOM 4062 O O . VAL A 1 528 ? 16.698 2.456 -5.254 1.00 94.75 528 VAL A O 1
ATOM 4065 N N . PHE A 1 529 ? 15.761 3.767 -3.667 1.00 95.56 529 PHE A N 1
ATOM 4066 C CA . PHE A 1 529 ? 15.488 4.961 -4.470 1.00 95.56 529 PHE A CA 1
ATOM 4067 C C . PHE A 1 529 ? 16.354 6.140 -4.006 1.00 95.56 529 PHE A C 1
ATOM 4069 O O . PHE A 1 529 ? 16.321 6.499 -2.834 1.00 95.56 529 PHE A O 1
ATOM 4076 N N . ASN A 1 530 ? 17.149 6.747 -4.895 1.00 95.44 530 ASN A N 1
ATOM 4077 C CA . ASN A 1 530 ? 18.115 7.821 -4.579 1.00 95.44 530 ASN A CA 1
ATOM 4078 C C . ASN A 1 530 ? 19.081 7.497 -3.404 1.00 95.44 530 ASN A C 1
ATOM 4080 O O . ASN A 1 530 ? 19.659 8.398 -2.796 1.00 95.44 530 ASN A O 1
ATOM 4084 N N . GLY A 1 531 ? 19.257 6.215 -3.059 1.00 93.75 531 GLY A N 1
ATOM 4085 C CA . GLY A 1 531 ? 20.010 5.767 -1.881 1.00 93.75 531 GLY A CA 1
ATOM 4086 C C . GLY A 1 531 ? 19.196 5.596 -0.585 1.00 93.75 531 GLY A C 1
ATOM 4087 O O . GLY A 1 531 ? 19.809 5.307 0.437 1.00 93.75 531 GLY A O 1
ATOM 4088 N N . LEU A 1 532 ? 17.864 5.743 -0.608 1.00 96.75 532 LEU A N 1
ATOM 4089 C CA . LEU A 1 532 ? 16.913 5.587 0.514 1.00 96.75 532 LEU A CA 1
ATOM 4090 C C . LEU A 1 532 ? 16.003 4.342 0.337 1.00 96.75 532 LEU A C 1
ATOM 4092 O O . LEU A 1 532 ? 15.901 3.825 -0.769 1.00 96.75 532 LEU A O 1
ATOM 4096 N N . VAL A 1 533 ? 15.350 3.858 1.406 1.00 94.31 533 VAL A N 1
ATOM 4097 C CA . VAL A 1 533 ? 14.703 2.514 1.541 1.00 94.31 533 VAL A CA 1
ATOM 4098 C C . VAL A 1 533 ? 13.162 2.639 1.792 1.00 94.31 533 VAL A C 1
ATOM 4100 O O . VAL A 1 533 ? 12.830 3.450 2.646 1.00 94.31 533 VAL A O 1
ATOM 4103 N N . THR A 1 534 ? 12.247 1.900 1.104 1.00 85.56 534 THR A N 1
ATOM 4104 C CA . THR A 1 534 ? 10.784 2.178 0.784 1.00 85.56 534 THR A CA 1
ATOM 4105 C C . THR A 1 534 ? 9.745 0.986 0.899 1.00 85.56 534 THR A C 1
ATOM 4107 O O . THR A 1 534 ? 10.043 0.115 1.696 1.00 85.56 534 THR A O 1
ATOM 4110 N N . GLY A 1 535 ? 8.595 0.837 0.150 1.00 68.81 535 GLY A N 1
ATOM 4111 C CA . GLY A 1 535 ? 7.747 -0.429 0.027 1.00 68.81 535 GLY A CA 1
ATOM 4112 C C . GLY A 1 535 ? 6.247 -0.360 -0.551 1.00 68.81 535 GLY A C 1
ATOM 4113 O O . GLY A 1 535 ? 5.945 0.697 -1.055 1.00 68.81 535 GLY A O 1
ATOM 4114 N N . GLN A 1 536 ? 5.298 -1.371 -0.567 1.00 52.38 536 GLN A N 1
ATOM 4115 C CA . GLN A 1 536 ? 3.788 -1.301 -0.909 1.00 52.38 536 GLN A CA 1
ATOM 4116 C C . GLN A 1 536 ? 2.835 -1.531 0.309 1.00 52.38 536 GLN A C 1
ATOM 4118 O O . GLN A 1 536 ? 3.322 -1.910 1.368 1.00 52.38 536 GLN A O 1
ATOM 4123 N N . CYS A 1 537 ? 1.493 -1.343 0.173 1.00 42.53 537 CYS A N 1
ATOM 4124 C CA . CYS A 1 537 ? 0.441 -1.627 1.178 1.00 42.53 537 CYS A CA 1
ATOM 4125 C C . CYS A 1 537 ? -1.004 -1.877 0.628 1.00 42.53 537 CYS A C 1
ATOM 4127 O O . CYS A 1 537 ? -1.222 -1.458 -0.504 1.00 42.53 537 CYS A O 1
ATOM 4129 N N . GLY A 1 538 ? -2.005 -2.394 1.407 1.00 42.91 538 GLY A N 1
ATOM 4130 C CA . GLY A 1 538 ? -3.465 -2.106 1.189 1.00 42.91 538 GLY A CA 1
ATOM 4131 C C . GLY A 1 538 ? -4.645 -3.125 1.333 1.00 42.91 538 GLY A C 1
ATOM 4132 O O . GLY A 1 538 ? -4.607 -4.007 2.176 1.00 42.91 538 GLY A O 1
ATOM 4133 N N . GLU A 1 539 ? -5.751 -2.918 0.558 1.00 47.50 539 GLU A N 1
ATOM 4134 C CA . GLU A 1 539 ? -7.178 -3.094 0.999 1.00 47.50 539 GLU A CA 1
ATOM 4135 C C . GLU A 1 539 ? -8.227 -3.977 0.212 1.00 47.50 539 GLU A C 1
ATOM 4137 O O . GLU A 1 539 ? -8.694 -4.950 0.789 1.00 47.50 539 GLU A O 1
ATOM 4142 N N . GLN A 1 540 ? -8.752 -3.620 -0.990 1.00 52.50 540 GLN A N 1
ATOM 4143 C CA . GLN A 1 540 ? -10.168 -3.943 -1.418 1.00 52.50 540 GLN A CA 1
ATOM 4144 C C . GLN A 1 540 ? -10.396 -4.770 -2.735 1.00 52.50 540 GLN A C 1
ATOM 4146 O O . GLN A 1 540 ? -9.480 -4.824 -3.557 1.00 52.50 540 GLN A O 1
ATOM 4151 N N . PRO A 1 541 ? -11.598 -5.381 -2.999 1.00 60.81 541 PRO A N 1
ATOM 4152 C CA . PRO A 1 541 ? -11.861 -6.287 -4.139 1.00 60.81 541 PRO A CA 1
ATOM 4153 C C . PRO A 1 541 ? -12.583 -5.646 -5.348 1.00 60.81 541 PRO A C 1
ATOM 4155 O O . PRO A 1 541 ? -13.766 -5.305 -5.288 1.00 60.81 541 PRO A O 1
ATOM 4158 N N . LEU A 1 542 ? -11.886 -5.552 -6.487 1.00 67.12 542 LEU A N 1
ATOM 4159 C CA . LEU A 1 542 ? -12.376 -4.946 -7.736 1.00 67.12 542 LEU A CA 1
ATOM 4160 C C . LEU A 1 542 ? -12.013 -5.793 -8.984 1.00 67.12 542 LEU A C 1
ATOM 4162 O O . LEU A 1 542 ? -11.089 -6.618 -8.926 1.00 67.12 542 LEU A O 1
ATOM 4166 N N . PRO A 1 543 ? -12.721 -5.624 -10.123 1.00 72.94 543 PRO A N 1
ATOM 4167 C CA . PRO A 1 543 ? -12.234 -6.090 -11.424 1.00 72.94 543 PRO A CA 1
ATOM 4168 C C . PRO A 1 543 ? -10.987 -5.283 -11.852 1.00 72.94 543 PRO A C 1
ATOM 4170 O O . PRO A 1 543 ? -10.720 -4.221 -11.281 1.00 72.94 543 PRO A O 1
ATOM 4173 N N . PRO A 1 544 ? -10.208 -5.735 -12.854 1.00 72.56 544 PRO A N 1
ATOM 4174 C CA . PRO A 1 544 ? -9.077 -4.968 -13.381 1.00 72.56 544 PRO A CA 1
ATOM 4175 C C . PRO A 1 544 ? -9.503 -3.562 -13.828 1.00 72.56 544 PRO A C 1
ATOM 4177 O O . PRO A 1 544 ? -10.450 -3.423 -14.596 1.00 72.56 544 PRO A O 1
ATOM 4180 N N . TYR A 1 545 ? -8.804 -2.527 -13.349 1.00 77.56 545 TYR A N 1
ATOM 4181 C CA . TYR A 1 545 ? -9.155 -1.106 -13.539 1.00 77.56 545 TYR A CA 1
ATOM 4182 C C . TYR A 1 545 ? -10.517 -0.677 -12.956 1.00 77.56 545 TYR A C 1
ATOM 4184 O O . TYR A 1 545 ? -10.973 0.436 -13.212 1.00 77.56 545 TYR A O 1
ATOM 4192 N N . GLY A 1 546 ? -11.147 -1.514 -12.130 1.00 72.00 546 GLY A N 1
ATOM 4193 C CA . GLY A 1 546 ? -12.333 -1.150 -11.370 1.00 72.00 546 GLY A CA 1
ATOM 4194 C C . GLY A 1 546 ? -12.057 -0.066 -10.327 1.00 72.00 546 GLY A C 1
ATOM 4195 O O . GLY A 1 546 ? -10.935 0.126 -9.860 1.00 72.00 546 GLY A O 1
ATOM 4196 N N . CYS A 1 547 ? -13.122 0.620 -9.927 1.00 76.00 547 CYS A N 1
ATOM 4197 C CA . CYS A 1 547 ? -13.136 1.653 -8.897 1.00 76.00 547 CYS A CA 1
ATOM 4198 C C . CYS A 1 547 ? -14.389 1.504 -8.023 1.00 76.00 547 CYS A C 1
ATOM 4200 O O . CYS A 1 547 ? -15.389 0.937 -8.470 1.00 76.00 547 CYS A O 1
ATOM 4202 N N . CYS A 1 548 ? -14.385 2.072 -6.815 1.00 70.56 548 CYS A N 1
ATOM 4203 C CA . CYS A 1 548 ? -15.592 2.183 -5.997 1.00 70.56 548 CYS A CA 1
ATOM 4204 C C . CYS A 1 548 ? -15.811 3.634 -5.557 1.00 70.56 548 CYS A C 1
ATOM 4206 O O . CYS A 1 548 ? -14.994 4.198 -4.833 1.00 70.56 548 CYS A O 1
ATOM 4208 N N . CYS A 1 549 ? -16.913 4.240 -6.004 1.00 87.69 549 CYS A N 1
ATOM 4209 C CA . CYS A 1 549 ? -17.384 5.519 -5.482 1.00 87.69 549 CYS A CA 1
ATOM 4210 C C . CYS A 1 549 ? -18.215 5.249 -4.220 1.00 87.69 549 CYS A C 1
ATOM 4212 O O . CYS A 1 549 ? -19.318 4.710 -4.321 1.00 87.69 549 CYS A O 1
ATOM 4214 N N . LEU A 1 550 ? -17.656 5.556 -3.047 1.00 88.56 550 LEU A N 1
ATOM 4215 C CA . LEU A 1 550 ? -18.203 5.169 -1.744 1.00 88.56 550 LEU A CA 1
ATOM 4216 C C . LEU A 1 550 ? -18.971 6.307 -1.058 1.00 88.56 550 LEU A C 1
ATOM 4218 O O . LEU A 1 550 ? -18.568 7.468 -1.123 1.00 88.56 550 LEU A O 1
ATOM 4222 N N . GLY A 1 551 ? -20.034 5.953 -0.335 1.00 91.44 551 GLY A N 1
ATOM 4223 C CA . GLY A 1 551 ? -20.779 6.853 0.550 1.00 91.44 551 GLY A CA 1
ATOM 4224 C C . GLY A 1 551 ? -21.400 6.101 1.727 1.00 91.44 551 GLY A C 1
ATOM 4225 O O . GLY A 1 551 ? -21.535 4.878 1.690 1.00 91.44 551 GLY A O 1
ATOM 4226 N N . SER A 1 552 ? -21.776 6.809 2.793 1.00 94.19 552 SER A N 1
ATOM 4227 C CA . SER A 1 552 ? -22.401 6.193 3.972 1.00 94.19 552 SER A CA 1
ATOM 4228 C C . SER A 1 552 ? -23.476 7.091 4.575 1.00 94.19 552 SER A C 1
ATOM 4230 O O . SER A 1 552 ? -23.258 8.291 4.719 1.00 94.19 552 SER A O 1
ATOM 4232 N N . VAL A 1 553 ? -24.620 6.503 4.928 1.00 96.69 553 VAL A N 1
ATOM 4233 C CA . VAL A 1 553 ? -25.697 7.152 5.694 1.00 96.69 553 VAL A CA 1
ATOM 4234 C C . VAL A 1 553 ? -25.512 6.856 7.186 1.00 96.69 553 VAL A C 1
ATOM 4236 O O . VAL A 1 553 ? -25.171 5.735 7.548 1.00 96.69 553 VAL A O 1
ATOM 4239 N N . ASP A 1 554 ? -25.726 7.832 8.062 1.00 96.94 554 ASP A N 1
ATOM 4240 C CA . ASP A 1 554 ? -25.751 7.611 9.514 1.00 96.94 554 ASP A CA 1
ATOM 4241 C C . ASP A 1 554 ? -27.145 7.143 9.955 1.00 96.94 554 ASP A C 1
ATOM 4243 O O . ASP A 1 554 ? -28.137 7.823 9.695 1.00 96.94 554 ASP A O 1
ATOM 4247 N N . LEU A 1 555 ? -27.226 5.972 10.592 1.00 97.88 555 LEU A N 1
ATOM 4248 C CA . LEU A 1 555 ? -28.487 5.371 11.031 1.00 97.88 555 LEU A CA 1
ATOM 4249 C C . LEU A 1 555 ? -29.086 6.024 12.283 1.00 97.88 555 LEU A C 1
ATOM 4251 O O . LEU A 1 555 ? -30.296 5.910 12.487 1.00 97.88 555 LEU A O 1
ATOM 4255 N N . THR A 1 556 ? -28.288 6.711 13.107 1.00 96.75 556 THR A N 1
ATOM 4256 C CA . THR A 1 556 ? -28.753 7.293 14.383 1.00 96.75 556 THR A CA 1
ATOM 4257 C C . THR A 1 556 ? -29.874 8.313 14.168 1.00 96.75 556 THR A C 1
ATOM 4259 O O . THR A 1 556 ? -30.879 8.306 14.880 1.00 96.75 556 THR A O 1
ATOM 4262 N N . HIS A 1 557 ? -29.757 9.116 13.106 1.00 96.69 557 HIS A N 1
ATOM 4263 C CA . HIS A 1 557 ? -30.723 10.138 12.701 1.00 96.69 557 HIS A CA 1
ATOM 4264 C C . HIS A 1 557 ? -32.121 9.609 12.335 1.00 96.69 557 HIS A C 1
ATOM 4266 O O . HIS A 1 557 ? -33.057 10.406 12.269 1.00 96.69 557 HIS A O 1
ATOM 4272 N N . PHE A 1 558 ? -32.282 8.302 12.109 1.00 98.12 558 PHE A N 1
ATOM 4273 C CA . PHE A 1 558 ? -33.555 7.689 11.710 1.00 98.12 558 PHE A CA 1
ATOM 4274 C C . PHE A 1 558 ? -34.258 6.945 12.854 1.00 98.12 558 PHE A C 1
ATOM 4276 O O . PHE A 1 558 ? -35.364 6.445 12.659 1.00 98.12 558 PHE A O 1
ATOM 4283 N N . VAL A 1 559 ? -33.673 6.888 14.058 1.00 98.00 559 VAL A N 1
ATOM 4284 C CA . VAL A 1 559 ? -34.346 6.304 15.227 1.00 98.00 559 VAL A CA 1
ATOM 4285 C C . VAL A 1 559 ? -35.267 7.335 15.876 1.00 98.00 559 VAL A C 1
ATOM 4287 O O . VAL A 1 559 ? -34.830 8.310 16.490 1.00 98.00 559 VAL A O 1
ATOM 4290 N N . GLN A 1 560 ? -36.571 7.096 15.781 1.00 96.81 560 GLN A N 1
ATOM 4291 C CA . GLN A 1 560 ? -37.583 7.926 16.416 1.00 96.81 560 GLN A CA 1
ATOM 4292 C C . GLN A 1 560 ? -37.728 7.543 17.894 1.00 96.81 560 GLN A C 1
ATOM 4294 O O . GLN A 1 560 ? -37.908 6.374 18.226 1.00 96.81 560 GLN A O 1
ATOM 4299 N N . ARG A 1 561 ? -37.716 8.549 18.782 1.00 95.00 561 ARG A N 1
ATOM 4300 C CA . ARG A 1 561 ? -37.902 8.404 20.244 1.00 95.00 561 ARG A CA 1
ATOM 4301 C C . ARG A 1 561 ? -36.885 7.437 20.893 1.00 95.00 561 ARG A C 1
ATOM 4303 O O . ARG A 1 561 ? -37.290 6.469 21.536 1.00 95.00 561 ARG A O 1
ATOM 4310 N N . PRO A 1 562 ? -35.570 7.691 20.753 1.00 96.50 562 PRO A N 1
ATOM 4311 C CA . PRO A 1 562 ? -34.530 6.783 21.227 1.00 96.50 562 PRO A CA 1
ATOM 4312 C C . PRO A 1 562 ? -34.653 6.477 22.727 1.00 96.50 562 PRO A C 1
ATOM 4314 O O . PRO A 1 562 ? -34.951 7.346 23.551 1.00 96.50 562 PRO A O 1
ATOM 4317 N N . PHE A 1 563 ? -34.413 5.213 23.074 1.00 95.81 563 PHE A N 1
ATOM 4318 C CA . PHE A 1 563 ? -34.525 4.645 24.420 1.00 95.81 563 PHE A CA 1
ATOM 4319 C C . PHE A 1 563 ? -35.932 4.752 25.049 1.00 95.81 563 PHE A C 1
ATOM 4321 O O . PHE A 1 563 ? -36.068 4.723 26.280 1.00 95.81 563 PHE A O 1
ATOM 4328 N N . ALA A 1 564 ? -36.983 4.907 24.240 1.00 93.50 564 ALA A N 1
ATOM 4329 C CA . ALA A 1 564 ? -38.366 4.651 24.640 1.00 93.50 564 ALA A CA 1
ATOM 4330 C C . ALA A 1 564 ? -38.728 3.171 24.423 1.00 93.50 564 ALA A C 1
ATOM 4332 O O . ALA A 1 564 ? -38.092 2.478 23.634 1.00 93.50 564 ALA A O 1
ATOM 4333 N N . ALA A 1 565 ? -39.776 2.689 25.099 1.00 89.62 565 ALA A N 1
ATOM 4334 C CA . ALA A 1 565 ? -40.299 1.333 24.883 1.00 89.62 565 ALA A CA 1
ATOM 4335 C C . ALA A 1 565 ? -41.001 1.166 23.518 1.00 89.62 565 ALA A C 1
ATOM 4337 O O . ALA A 1 565 ? -41.292 0.047 23.108 1.00 89.62 565 ALA A O 1
ATOM 4338 N N . ASP A 1 566 ? -41.276 2.276 22.831 1.00 92.88 566 ASP A N 1
ATOM 4339 C CA . ASP A 1 566 ? -41.864 2.357 21.496 1.00 92.88 566 ASP A CA 1
ATOM 4340 C C . ASP A 1 566 ? -40.960 3.125 20.506 1.00 92.88 566 ASP A C 1
ATOM 4342 O O . ASP A 1 566 ? -41.441 3.810 19.599 1.00 92.88 566 ASP A O 1
ATOM 4346 N N . ALA A 1 567 ? -39.638 3.016 20.677 1.00 96.38 567 ALA A N 1
ATOM 4347 C CA . ALA A 1 567 ? -38.671 3.455 19.673 1.00 96.38 567 ALA A CA 1
ATOM 4348 C C . ALA A 1 567 ? -38.825 2.640 18.370 1.00 96.38 567 ALA A C 1
ATOM 4350 O O . ALA A 1 567 ? -38.980 1.420 18.417 1.00 96.38 567 ALA A O 1
ATOM 4351 N N . ASP A 1 568 ? -38.770 3.303 17.212 1.00 95.69 568 ASP A N 1
ATOM 4352 C CA . ASP A 1 568 ? -38.847 2.660 15.888 1.00 95.69 568 ASP A CA 1
ATOM 4353 C C . ASP A 1 568 ? -37.955 3.388 14.863 1.00 95.69 568 ASP A C 1
ATOM 4355 O O . ASP A 1 568 ? -37.482 4.501 15.110 1.00 95.69 568 ASP A O 1
ATOM 4359 N N . PHE A 1 569 ? -37.694 2.746 13.725 1.00 97.94 569 PHE A N 1
ATOM 4360 C CA . PHE A 1 569 ? -36.823 3.230 12.658 1.00 97.94 569 PHE A CA 1
ATOM 4361 C C . PHE A 1 569 ? -37.623 3.838 11.492 1.00 97.94 569 PHE A C 1
ATOM 4363 O O . PHE A 1 569 ? -38.533 3.209 10.948 1.00 97.94 569 PHE A O 1
ATOM 4370 N N . ASP A 1 570 ? -37.260 5.052 11.074 1.00 97.88 570 ASP A N 1
ATOM 4371 C CA . ASP A 1 570 ? -37.888 5.775 9.964 1.00 97.88 570 ASP A CA 1
ATOM 4372 C C . ASP A 1 570 ? -37.420 5.257 8.593 1.00 97.88 570 ASP A C 1
ATOM 4374 O O . ASP A 1 570 ? -36.598 5.873 7.907 1.00 97.88 570 ASP A O 1
ATOM 4378 N N . ASP A 1 571 ? -37.985 4.122 8.169 1.00 96.00 571 ASP A N 1
ATOM 4379 C CA . ASP A 1 571 ? -37.755 3.543 6.838 1.00 96.00 571 ASP A CA 1
ATOM 4380 C C . ASP A 1 571 ? -38.038 4.542 5.697 1.00 96.00 571 ASP A C 1
ATOM 4382 O O . ASP A 1 571 ? -37.398 4.475 4.646 1.00 96.00 571 ASP A O 1
ATOM 4386 N N . ALA A 1 572 ? -38.993 5.465 5.873 1.00 96.44 572 ALA A N 1
ATOM 4387 C CA . ALA A 1 572 ? -39.438 6.379 4.822 1.00 96.44 572 ALA A CA 1
ATOM 4388 C C . ALA A 1 572 ? -38.442 7.528 4.609 1.00 96.44 572 ALA A C 1
ATOM 4390 O O . ALA A 1 572 ? -38.006 7.770 3.478 1.00 96.44 572 ALA A O 1
ATOM 4391 N N . GLY A 1 573 ? -38.029 8.191 5.693 1.00 97.81 573 GLY A N 1
ATOM 4392 C CA . GLY A 1 573 ? -36.953 9.179 5.671 1.00 97.81 573 GLY A CA 1
ATOM 4393 C C . GLY A 1 573 ? -35.629 8.558 5.219 1.00 97.81 573 GLY A C 1
ATOM 4394 O O . GLY A 1 573 ? -34.927 9.127 4.377 1.00 97.81 573 GLY A O 1
ATOM 4395 N N . PHE A 1 574 ? -35.316 7.352 5.700 1.00 98.31 574 PHE A N 1
ATOM 4396 C CA . PHE A 1 574 ? -34.102 6.629 5.326 1.00 98.31 574 PHE A CA 1
ATOM 4397 C C . PHE A 1 574 ? -34.071 6.270 3.833 1.00 98.31 574 PHE A C 1
ATOM 4399 O O . PHE A 1 574 ? -33.074 6.536 3.155 1.00 98.31 574 PHE A O 1
ATOM 4406 N N . ALA A 1 575 ? -35.173 5.753 3.279 1.00 98.00 575 ALA A N 1
ATOM 4407 C CA . ALA A 1 575 ? -35.293 5.468 1.850 1.00 98.00 575 ALA A CA 1
ATOM 4408 C C . ALA A 1 575 ? -35.153 6.737 0.987 1.00 98.00 575 ALA A C 1
ATOM 4410 O O . ALA A 1 575 ? -34.470 6.712 -0.042 1.00 98.00 575 ALA A O 1
ATOM 4411 N N . GLN A 1 576 ? -35.734 7.866 1.416 1.00 97.88 576 GLN A N 1
ATOM 4412 C CA . GLN A 1 576 ? -35.584 9.147 0.720 1.00 97.88 576 GLN A CA 1
ATOM 4413 C C . GLN A 1 576 ? -34.114 9.601 0.677 1.00 97.88 576 GLN A C 1
ATOM 4415 O O . GLN A 1 576 ? -33.624 10.006 -0.382 1.00 97.88 576 GLN A O 1
ATOM 4420 N N . VAL A 1 577 ? -33.387 9.490 1.793 1.00 98.38 577 VAL A N 1
ATOM 4421 C CA . VAL A 1 577 ? -31.957 9.835 1.855 1.00 98.38 577 VAL A CA 1
ATOM 4422 C C . VAL A 1 577 ? -31.109 8.871 1.019 1.00 98.38 577 VAL A C 1
ATOM 4424 O O . VAL A 1 577 ? -30.240 9.329 0.276 1.00 98.38 577 VAL A O 1
ATOM 4427 N N . CYS A 1 578 ? -31.401 7.567 1.032 1.00 98.44 578 CYS A N 1
ATOM 4428 C CA . CYS A 1 578 ? -30.710 6.584 0.189 1.00 98.44 578 CYS A CA 1
ATOM 4429 C C . CYS A 1 578 ? -30.881 6.874 -1.315 1.00 98.44 578 CYS A C 1
ATOM 4431 O O . CYS A 1 578 ? -29.917 6.772 -2.082 1.00 98.44 578 CYS A O 1
ATOM 4433 N N . ALA A 1 579 ? -32.071 7.302 -1.751 1.00 97.88 579 ALA A N 1
ATOM 4434 C CA . ALA A 1 579 ? -32.317 7.698 -3.139 1.00 97.88 579 ALA A CA 1
ATOM 4435 C C . ALA A 1 579 ? -31.510 8.947 -3.552 1.00 97.88 579 ALA A C 1
ATOM 4437 O O . ALA A 1 579 ? -30.919 8.981 -4.638 1.00 97.88 579 ALA A O 1
ATOM 4438 N N . VAL A 1 580 ? -31.423 9.957 -2.676 1.00 97.94 580 VAL A N 1
ATOM 4439 C CA . VAL A 1 580 ? -30.601 11.162 -2.905 1.00 97.94 580 VAL A CA 1
ATOM 4440 C C . VAL A 1 580 ? -29.108 10.817 -2.924 1.00 97.94 580 VAL A C 1
ATOM 4442 O O . VAL A 1 580 ? -28.396 11.247 -3.834 1.00 97.94 580 VAL A O 1
ATOM 4445 N N . ALA A 1 581 ? -28.637 9.991 -1.986 1.00 97.62 581 ALA A N 1
ATOM 4446 C CA . ALA A 1 581 ? -27.250 9.536 -1.925 1.00 97.62 581 ALA A CA 1
ATOM 4447 C C . ALA A 1 581 ? -26.850 8.734 -3.178 1.00 97.62 581 ALA A C 1
ATOM 4449 O O . ALA A 1 581 ? -25.782 8.969 -3.741 1.00 97.62 581 ALA A O 1
ATOM 4450 N N . THR A 1 582 ? -27.734 7.872 -3.691 1.00 98.12 582 THR A N 1
ATOM 4451 C CA . THR A 1 582 ? -27.514 7.124 -4.944 1.00 98.12 582 THR A CA 1
ATOM 4452 C C . THR A 1 582 ? -27.302 8.067 -6.135 1.00 98.12 582 THR A C 1
ATOM 4454 O O . THR A 1 582 ? -26.348 7.904 -6.897 1.00 98.12 582 THR A O 1
ATOM 4457 N N . ARG A 1 583 ? -28.127 9.117 -6.264 1.00 98.06 583 ARG A N 1
ATOM 4458 C CA . ARG A 1 583 ? -27.948 10.163 -7.289 1.00 98.06 583 ARG A CA 1
ATOM 4459 C C . ARG A 1 583 ? -26.665 10.973 -7.089 1.00 98.06 583 ARG A C 1
ATOM 4461 O O . ARG A 1 583 ? -26.030 11.344 -8.075 1.00 98.06 583 ARG A O 1
ATOM 4468 N N . MET A 1 584 ? -26.272 11.248 -5.845 1.00 97.19 584 MET A N 1
ATOM 4469 C CA . MET A 1 584 ? -25.009 11.927 -5.548 1.00 97.19 584 MET A CA 1
ATOM 4470 C C . MET A 1 584 ? -23.811 11.095 -6.024 1.00 97.19 584 MET A C 1
ATOM 4472 O O . MET A 1 584 ? -22.951 11.631 -6.717 1.00 97.19 584 MET A O 1
ATOM 4476 N N . LEU A 1 585 ? -23.789 9.791 -5.734 1.00 96.88 585 LEU A N 1
ATOM 4477 C CA . LEU A 1 585 ? -22.725 8.887 -6.179 1.00 96.88 585 LEU A CA 1
ATOM 4478 C C . LEU A 1 585 ? -22.701 8.731 -7.715 1.00 96.88 585 LEU A C 1
ATOM 4480 O O . LEU A 1 585 ? -21.622 8.759 -8.304 1.00 96.88 585 LEU A O 1
ATOM 4484 N N . ASP A 1 586 ? -23.860 8.666 -8.391 1.00 96.56 586 ASP A N 1
ATOM 4485 C CA . ASP A 1 586 ? -23.910 8.665 -9.866 1.00 96.56 586 ASP A CA 1
ATOM 4486 C C . ASP A 1 586 ? -23.326 9.955 -10.471 1.00 96.56 586 ASP A C 1
ATOM 4488 O O . ASP A 1 586 ? -22.574 9.890 -11.442 1.00 96.56 586 ASP A O 1
ATOM 4492 N N . ASN A 1 587 ? -23.617 11.121 -9.877 1.00 95.94 587 ASN A N 1
ATOM 4493 C CA . ASN A 1 587 ? -23.031 12.396 -10.303 1.00 95.94 587 ASN A CA 1
ATOM 4494 C C . ASN A 1 587 ? -21.503 12.429 -10.095 1.00 95.94 587 ASN A C 1
ATOM 4496 O O . ASN A 1 587 ? -20.791 12.974 -10.939 1.00 95.94 587 ASN A O 1
ATOM 4500 N N . VAL A 1 588 ? -20.986 11.855 -8.996 1.00 95.06 588 VAL A N 1
ATOM 4501 C CA . VAL A 1 588 ? -19.537 11.822 -8.708 1.00 95.06 588 VAL A CA 1
ATOM 4502 C C . VAL A 1 588 ? -18.768 11.103 -9.816 1.00 95.06 588 VAL A C 1
ATOM 4504 O O . VAL A 1 588 ? -17.701 11.575 -10.205 1.00 95.06 588 VAL A O 1
ATOM 4507 N N . LEU A 1 589 ? -19.308 10.025 -10.392 1.00 91.75 589 LEU A N 1
ATOM 4508 C CA . LEU A 1 589 ? -18.663 9.308 -11.499 1.00 91.75 589 LEU A CA 1
ATOM 4509 C C . LEU A 1 589 ? -18.447 10.180 -12.751 1.00 91.75 589 LEU A C 1
ATOM 4511 O O . LEU A 1 589 ? -17.439 10.013 -13.442 1.00 91.75 589 LEU A O 1
ATOM 4515 N N . ASP A 1 590 ? -19.366 11.112 -13.027 1.00 88.81 590 ASP A N 1
ATOM 4516 C CA . ASP A 1 590 ? -19.294 12.007 -14.190 1.00 88.81 590 ASP A CA 1
ATOM 4517 C C . ASP A 1 590 ? -18.352 13.205 -13.972 1.00 88.81 590 ASP A C 1
ATOM 4519 O O . ASP A 1 590 ? -17.734 13.668 -14.930 1.00 88.81 590 ASP A O 1
ATOM 4523 N N . VAL A 1 591 ? -18.199 13.687 -12.729 1.00 91.69 591 VAL A N 1
ATOM 4524 C CA . VAL A 1 591 ? -17.250 14.773 -12.385 1.00 91.69 591 VAL A CA 1
ATOM 4525 C C . VAL A 1 591 ? -15.863 14.273 -11.960 1.00 91.69 591 VAL A C 1
ATOM 4527 O O . VAL A 1 591 ? -14.943 15.076 -11.806 1.00 91.69 591 VAL A O 1
ATOM 4530 N N . THR A 1 592 ? -15.684 12.962 -11.774 1.00 87.38 592 THR A N 1
ATOM 4531 C CA . THR A 1 592 ? -14.393 12.371 -11.394 1.00 87.38 592 THR A CA 1
ATOM 4532 C C . THR A 1 592 ? -13.370 12.537 -12.517 1.00 87.38 592 THR A C 1
ATOM 4534 O O . THR A 1 592 ? -13.584 12.122 -13.658 1.00 87.38 592 THR A O 1
ATOM 4537 N N . VAL A 1 593 ? -12.208 13.100 -12.179 1.00 82.56 593 VAL A N 1
ATOM 4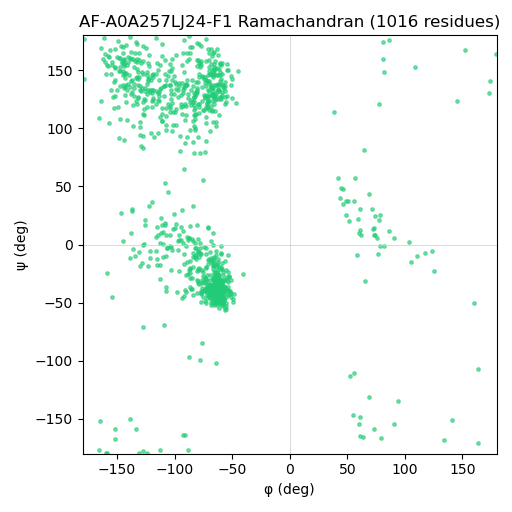538 C CA . VAL A 1 593 ? -11.044 13.133 -13.072 1.00 82.56 593 VAL A CA 1
ATOM 4539 C C . VAL A 1 593 ? -10.308 11.798 -12.959 1.00 82.56 593 VAL A C 1
ATOM 4541 O O . VAL A 1 593 ? -9.561 11.549 -12.017 1.00 82.56 593 VAL A O 1
ATOM 4544 N N . TRP A 1 594 ? -10.570 10.915 -13.916 1.00 79.25 594 TRP A N 1
ATOM 4545 C CA . TRP A 1 594 ? -10.044 9.550 -13.945 1.00 79.25 594 TRP A CA 1
ATOM 4546 C C . TRP A 1 594 ? -8.547 9.515 -14.315 1.00 79.25 594 TRP A C 1
ATOM 4548 O O . TRP A 1 594 ? -8.185 10.053 -15.364 1.00 79.25 594 TRP A O 1
ATOM 4558 N N . PRO A 1 595 ? -7.669 8.865 -13.521 1.00 64.06 595 PRO A N 1
ATOM 4559 C CA . PRO A 1 595 ? -6.219 8.924 -13.724 1.00 64.06 595 PRO A CA 1
ATOM 4560 C C . PRO A 1 595 ? -5.694 7.949 -14.789 1.00 64.06 595 PRO A C 1
ATOM 4562 O O . PRO A 1 595 ? -4.527 8.043 -15.154 1.00 64.06 595 PRO A O 1
ATOM 4565 N N . LEU A 1 596 ? -6.520 7.019 -15.281 1.00 75.38 596 LEU A N 1
ATOM 4566 C CA . LEU A 1 596 ? -6.203 6.081 -16.365 1.00 75.38 596 LEU A CA 1
ATOM 4567 C C . LEU A 1 596 ? -7.376 6.015 -17.362 1.00 75.38 596 LEU A C 1
ATOM 4569 O O . LEU A 1 596 ? -8.522 5.905 -16.916 1.00 75.38 596 LEU A O 1
ATOM 4573 N N . PRO A 1 597 ? -7.134 5.992 -18.689 1.00 82.44 597 PRO A N 1
ATOM 4574 C CA . PRO A 1 597 ? -8.193 5.806 -19.685 1.00 82.44 597 PRO A CA 1
ATOM 4575 C C . PRO A 1 597 ? -9.001 4.520 -19.473 1.00 82.44 597 PRO A C 1
ATOM 4577 O O . PRO A 1 597 ? -10.220 4.546 -19.593 1.00 82.44 597 PRO A O 1
ATOM 4580 N N . GLN A 1 598 ? -8.345 3.425 -19.071 1.00 85.50 598 GLN A N 1
ATOM 4581 C CA . GLN A 1 598 ? -8.992 2.143 -18.776 1.00 85.50 598 GLN A CA 1
ATOM 4582 C C . GLN A 1 598 ? -9.940 2.242 -17.571 1.00 85.50 598 GLN A C 1
ATOM 4584 O O . GLN A 1 598 ? -11.031 1.684 -17.610 1.00 85.50 598 GLN A O 1
ATOM 4589 N N . GLN A 1 599 ? -9.561 2.989 -16.525 1.00 80.50 599 GLN A N 1
ATOM 4590 C CA . GLN A 1 599 ? -10.445 3.246 -15.381 1.00 80.50 599 GLN A CA 1
ATOM 4591 C C . GLN A 1 599 ? -11.617 4.152 -15.784 1.00 80.50 599 GLN A C 1
ATOM 4593 O O . GLN A 1 599 ? -12.744 3.914 -15.365 1.00 80.50 599 GLN A O 1
ATOM 4598 N N . GLN A 1 600 ? -11.383 5.157 -16.638 1.00 89.06 600 GLN A N 1
ATOM 4599 C CA . GLN A 1 600 ? -12.451 6.008 -17.172 1.00 89.06 600 GLN A CA 1
ATOM 4600 C C . GLN A 1 600 ? -13.452 5.214 -18.026 1.00 89.06 600 GLN A C 1
ATOM 4602 O O . GLN A 1 600 ? -14.655 5.457 -17.954 1.00 89.06 600 GLN A O 1
ATOM 4607 N N . GLU A 1 601 ? -12.963 4.285 -18.844 1.00 90.50 601 GLU A N 1
ATOM 4608 C CA . GLU A 1 601 ? -13.776 3.407 -19.683 1.00 90.50 601 GLU A CA 1
ATOM 4609 C C . GLU A 1 601 ? -14.579 2.409 -18.838 1.00 90.50 601 GLU A C 1
ATOM 4611 O O . GLU A 1 601 ? -15.799 2.352 -18.970 1.00 90.50 601 GLU A O 1
ATOM 4616 N N . GLU A 1 602 ? -13.938 1.707 -17.902 1.00 90.00 602 GLU A N 1
ATOM 4617 C CA . GLU A 1 602 ? -14.584 0.795 -16.947 1.00 90.00 602 GLU A CA 1
ATOM 4618 C C . GLU A 1 602 ? -15.667 1.514 -16.115 1.00 90.00 602 GLU A C 1
ATOM 4620 O O . GLU A 1 602 ? -16.812 1.055 -16.024 1.00 90.00 602 GLU A O 1
ATOM 4625 N N . ALA A 1 603 ? -15.350 2.698 -15.577 1.00 90.12 603 ALA A N 1
ATOM 4626 C CA . ALA A 1 603 ? -16.291 3.520 -14.820 1.00 90.12 603 ALA A CA 1
ATOM 4627 C C . ALA A 1 603 ? -17.469 4.012 -15.675 1.00 90.12 603 ALA A C 1
ATOM 4629 O O . ALA A 1 603 ? -18.611 3.965 -15.215 1.00 90.12 603 ALA A O 1
ATOM 4630 N N . ARG A 1 604 ? -17.242 4.427 -16.930 1.00 91.56 604 ARG A N 1
ATOM 4631 C CA . ARG A 1 604 ? -18.326 4.803 -17.858 1.00 91.56 604 ARG A CA 1
ATOM 4632 C C . ARG A 1 604 ? -19.198 3.614 -18.248 1.00 91.56 604 ARG A C 1
ATOM 4634 O O . ARG A 1 604 ? -20.417 3.755 -18.273 1.00 91.56 604 ARG A O 1
ATOM 4641 N N . ASN A 1 605 ? -18.589 2.462 -18.523 1.00 93.06 605 ASN A N 1
ATOM 4642 C CA . ASN A 1 605 ? -19.263 1.266 -19.027 1.00 93.06 605 ASN A CA 1
ATOM 4643 C C . ASN A 1 605 ? -20.125 0.562 -17.968 1.00 93.06 605 ASN A C 1
ATOM 4645 O O . ASN A 1 605 ? -21.125 -0.063 -18.326 1.00 93.06 605 ASN A O 1
ATOM 4649 N N . LYS A 1 606 ? -19.756 0.662 -16.682 1.00 93.44 606 LYS A N 1
ATOM 4650 C CA . LYS A 1 606 ? -20.395 -0.079 -15.573 1.00 93.44 606 LYS A CA 1
ATOM 4651 C C . LYS A 1 606 ? -20.960 0.796 -14.451 1.00 93.44 606 LYS A C 1
ATOM 4653 O O . LYS A 1 606 ? -21.763 0.306 -13.657 1.00 93.44 606 LYS A O 1
ATOM 4658 N N . ARG A 1 607 ? -20.534 2.058 -14.344 1.00 94.94 607 ARG A N 1
ATOM 4659 C CA . ARG A 1 607 ? -21.002 3.065 -13.370 1.00 94.94 607 ARG A CA 1
ATOM 4660 C C . ARG A 1 607 ? -21.148 2.547 -11.929 1.00 94.94 607 ARG A C 1
ATOM 4662 O O . ARG A 1 607 ? -22.190 2.722 -11.301 1.00 94.94 607 ARG A O 1
ATOM 4669 N N . ARG A 1 608 ? -20.113 1.858 -11.432 1.00 93.25 608 ARG A N 1
ATOM 4670 C CA . ARG A 1 608 ? -20.084 1.187 -10.119 1.00 93.25 608 ARG A CA 1
ATOM 4671 C C . ARG A 1 608 ? -20.037 2.199 -8.966 1.00 93.25 608 ARG A C 1
ATOM 4673 O O . ARG A 1 608 ? -19.104 2.998 -8.894 1.00 93.25 608 ARG A O 1
ATOM 4680 N N . VAL A 1 609 ? -20.989 2.111 -8.037 1.00 94.69 609 VAL A N 1
ATOM 4681 C CA . VAL A 1 609 ? -21.003 2.882 -6.780 1.00 94.69 609 VAL A CA 1
ATOM 4682 C C . VAL A 1 609 ? -21.171 1.944 -5.576 1.00 94.69 609 VAL A C 1
ATOM 4684 O O . VAL A 1 609 ? -21.403 0.749 -5.747 1.00 94.69 609 VAL A O 1
ATOM 4687 N N . GLY A 1 610 ? -21.007 2.469 -4.363 1.00 94.00 610 GLY A N 1
ATOM 4688 C CA . GLY A 1 610 ? -21.124 1.714 -3.118 1.00 94.00 610 GLY A CA 1
ATOM 4689 C C . GLY A 1 610 ? -21.658 2.575 -1.977 1.00 94.00 610 GLY A C 1
ATOM 4690 O O . GLY A 1 610 ? -20.894 3.223 -1.265 1.00 94.00 610 GLY A O 1
ATOM 4691 N N . LEU A 1 611 ? -22.977 2.572 -1.806 1.00 97.19 611 LEU A N 1
ATOM 4692 C CA . LEU A 1 611 ? -23.670 3.143 -0.660 1.00 97.19 611 LEU A CA 1
ATOM 4693 C C . LEU A 1 611 ? -23.679 2.135 0.497 1.00 97.19 611 LEU A C 1
ATOM 4695 O O . LEU A 1 611 ? -24.042 0.973 0.321 1.00 97.19 611 LEU A O 1
ATOM 4699 N N . GLY A 1 612 ? -23.293 2.588 1.680 1.00 95.75 612 GLY A N 1
ATOM 4700 C CA . GLY A 1 612 ? -23.407 1.839 2.926 1.00 95.75 612 GLY A CA 1
ATOM 4701 C C . GLY A 1 612 ? -23.997 2.703 4.030 1.00 95.75 612 GLY A C 1
ATOM 4702 O O . GLY A 1 612 ? -24.615 3.740 3.775 1.00 95.75 612 GLY A O 1
ATOM 4703 N N . PHE A 1 613 ? -23.750 2.311 5.274 1.00 95.88 613 PHE A N 1
ATOM 4704 C CA . PHE A 1 613 ? -24.154 3.081 6.442 1.00 95.88 613 PHE A CA 1
ATOM 4705 C C . PHE A 1 613 ? -23.145 2.980 7.594 1.00 95.88 613 PHE A C 1
ATOM 4707 O O . PHE A 1 613 ? -22.194 2.201 7.529 1.00 95.88 613 PHE A O 1
ATOM 4714 N N . THR A 1 614 ? -23.339 3.821 8.609 1.00 95.00 614 THR A N 1
ATOM 4715 C CA . THR A 1 614 ? -22.593 3.873 9.874 1.00 95.00 614 THR A CA 1
ATOM 4716 C C . THR A 1 614 ? -23.581 3.993 11.039 1.00 95.00 614 THR A C 1
ATOM 4718 O O . THR A 1 614 ? -24.752 4.307 10.818 1.00 95.00 614 THR A O 1
ATOM 4721 N N . GLY A 1 615 ? -23.139 3.749 12.272 1.00 95.12 615 GLY A N 1
ATOM 4722 C CA . GLY A 1 615 ? -23.974 3.908 13.465 1.00 95.12 615 GLY A CA 1
ATOM 4723 C C . GLY A 1 615 ? -24.979 2.777 13.708 1.00 95.12 615 GLY A C 1
ATOM 4724 O O . GLY A 1 615 ? -25.965 2.992 14.408 1.00 95.12 615 GLY A O 1
ATOM 4725 N N . LEU A 1 616 ? -24.778 1.575 13.143 1.00 96.81 616 LEU A N 1
ATOM 4726 C CA . LEU A 1 616 ? -25.694 0.447 13.379 1.00 96.81 616 LEU A CA 1
ATOM 4727 C C . LEU A 1 616 ? -25.727 0.025 14.855 1.00 96.81 616 LEU A C 1
ATOM 4729 O O . LEU A 1 616 ? -26.803 -0.283 15.361 1.00 96.81 616 LEU A O 1
ATOM 4733 N N . GLY A 1 617 ? -24.581 0.010 15.543 1.00 95.25 617 GLY A N 1
ATOM 4734 C CA . GLY A 1 617 ? -24.519 -0.310 16.969 1.00 95.25 617 GLY A CA 1
ATOM 4735 C C . GLY A 1 617 ? -25.370 0.652 17.797 1.00 95.25 617 GLY A C 1
ATOM 4736 O O . GLY A 1 617 ? -26.254 0.215 18.531 1.00 95.25 617 GLY A O 1
ATOM 4737 N N . ASP A 1 618 ? -25.163 1.954 17.605 1.00 96.69 618 ASP A N 1
ATOM 4738 C CA . ASP A 1 618 ? -25.914 3.032 18.251 1.00 96.69 618 ASP A CA 1
ATOM 4739 C C . ASP A 1 618 ? -27.402 2.941 17.943 1.00 96.69 618 ASP A C 1
ATOM 4741 O O . ASP A 1 618 ? -28.209 2.947 18.864 1.00 96.69 618 ASP A O 1
ATOM 4745 N N . ALA A 1 619 ? -27.775 2.807 16.666 1.00 97.81 619 ALA A N 1
ATOM 4746 C CA . ALA A 1 619 ? -29.171 2.731 16.255 1.00 97.81 619 ALA A CA 1
ATOM 4747 C C . ALA A 1 619 ? -29.889 1.541 16.915 1.00 97.81 619 ALA A C 1
ATOM 4749 O O . ALA A 1 619 ? -31.017 1.686 17.380 1.00 97.81 619 ALA A O 1
ATOM 4750 N N . LEU A 1 620 ? -29.225 0.388 17.038 1.00 97.94 620 LEU A N 1
ATOM 4751 C CA . LEU A 1 620 ? -29.757 -0.767 17.765 1.00 97.94 620 LEU A CA 1
ATOM 4752 C C . LEU A 1 620 ? -29.911 -0.478 19.268 1.00 97.94 620 LEU A C 1
ATOM 4754 O O . LEU A 1 620 ? -30.984 -0.722 19.818 1.00 97.94 620 LEU A O 1
ATOM 4758 N N . VAL A 1 621 ? -28.910 0.123 19.918 1.00 97.06 621 VAL A N 1
ATOM 4759 C CA . VAL A 1 621 ? -28.976 0.505 21.345 1.00 97.06 621 VAL A CA 1
ATOM 4760 C C . VAL A 1 621 ? -30.074 1.557 21.593 1.00 97.06 621 VAL A C 1
ATOM 4762 O O . VAL A 1 621 ? -30.822 1.464 22.568 1.00 97.06 621 VAL A O 1
ATOM 4765 N N . MET A 1 622 ? -30.237 2.512 20.674 1.00 97.88 622 MET A N 1
ATOM 4766 C CA . MET A 1 622 ? -31.288 3.537 20.652 1.00 97.88 622 MET A CA 1
ATOM 4767 C C . MET A 1 622 ? -32.689 2.945 20.440 1.00 97.88 622 MET A C 1
ATOM 4769 O O . MET A 1 622 ? -33.653 3.474 20.991 1.00 97.88 622 MET A O 1
ATOM 4773 N N . LEU A 1 623 ? -32.804 1.823 19.725 1.00 97.94 623 LEU A N 1
ATOM 4774 C CA . LEU A 1 623 ? -34.030 1.020 19.600 1.00 97.94 623 LEU A CA 1
ATOM 4775 C C . LEU A 1 623 ? -34.239 0.051 20.785 1.00 97.94 623 LEU A C 1
ATOM 4777 O O . LEU A 1 623 ? -35.205 -0.707 20.797 1.00 97.94 623 LEU A O 1
ATOM 4781 N N . GLY A 1 624 ? -33.346 0.047 21.783 1.00 96.44 624 GLY A N 1
ATOM 4782 C CA . GLY A 1 624 ? -33.397 -0.870 22.928 1.00 96.44 624 GLY A CA 1
ATOM 4783 C C . GLY A 1 624 ? -33.003 -2.317 22.601 1.00 96.44 624 GLY A C 1
ATOM 4784 O O . GLY A 1 624 ? -33.251 -3.214 23.404 1.00 96.44 624 GLY A O 1
ATOM 4785 N N . LEU A 1 625 ? -32.384 -2.557 21.442 1.00 96.94 625 LEU A N 1
ATOM 4786 C CA . LEU A 1 625 ? -32.013 -3.876 20.938 1.00 96.94 625 LEU A CA 1
ATOM 4787 C C . LEU A 1 625 ? -30.536 -4.175 21.222 1.00 96.94 625 LEU A C 1
ATOM 4789 O O . LEU A 1 625 ? -29.638 -3.538 20.676 1.00 96.94 625 LEU A O 1
ATOM 4793 N N . ARG A 1 626 ? -30.271 -5.204 22.033 1.00 95.00 626 ARG A N 1
ATOM 4794 C CA . ARG A 1 626 ? -28.912 -5.717 22.260 1.00 95.00 626 ARG A CA 1
ATOM 4795 C C . ARG A 1 626 ? -28.354 -6.327 20.971 1.00 95.00 626 ARG A C 1
ATOM 4797 O O . ARG A 1 626 ? -29.010 -7.174 20.367 1.00 95.00 626 ARG A O 1
ATOM 4804 N N . TYR A 1 627 ? -27.157 -5.913 20.554 1.00 94.81 627 TYR A N 1
ATOM 4805 C CA . TYR A 1 627 ? -26.591 -6.211 19.226 1.00 94.81 627 TYR A CA 1
ATOM 4806 C C . TYR A 1 627 ? -26.483 -7.717 18.900 1.00 94.81 627 TYR A C 1
ATOM 4808 O O . TYR A 1 627 ? -26.706 -8.118 17.759 1.00 94.81 627 TYR A O 1
ATOM 4816 N N . ASP A 1 628 ? -26.179 -8.568 19.884 1.00 92.94 628 ASP A N 1
ATOM 4817 C CA . ASP A 1 628 ? -26.088 -10.029 19.720 1.00 92.94 628 ASP A CA 1
ATOM 4818 C C . ASP A 1 628 ? -27.453 -10.753 19.673 1.00 92.94 628 ASP A C 1
ATOM 4820 O O . ASP A 1 628 ? -27.497 -11.961 19.409 1.00 92.94 628 ASP A O 1
ATOM 4824 N N . SER A 1 629 ? -28.572 -10.043 19.841 1.00 95.69 629 SER A N 1
ATOM 4825 C CA . SER A 1 629 ? -29.923 -10.618 19.799 1.00 95.69 629 SER A CA 1
ATOM 4826 C C . SER A 1 629 ? -30.431 -10.906 18.378 1.00 95.69 629 SER A C 1
ATOM 4828 O O . SER A 1 629 ? -29.999 -10.321 17.381 1.00 95.69 629 SER A O 1
ATOM 4830 N N . GLU A 1 630 ? -31.410 -11.809 18.273 1.00 95.62 630 GLU A N 1
ATOM 4831 C CA . GLU A 1 630 ? -32.112 -12.072 17.011 1.00 95.62 630 GLU A CA 1
ATOM 4832 C C . GLU A 1 630 ? -32.920 -10.853 16.539 1.00 95.62 630 GLU A C 1
ATOM 4834 O O . GLU A 1 630 ? -32.895 -10.526 15.354 1.00 95.62 630 GLU A O 1
ATOM 4839 N N . ALA A 1 631 ? -33.554 -10.122 17.463 1.00 96.88 631 ALA A N 1
ATOM 4840 C CA . ALA A 1 631 ? -34.293 -8.899 17.153 1.00 96.88 631 ALA A CA 1
ATOM 4841 C C . ALA A 1 631 ? -33.386 -7.805 16.559 1.00 96.88 631 ALA A C 1
ATOM 4843 O O . ALA A 1 631 ? -33.765 -7.154 15.585 1.00 96.88 631 ALA A O 1
ATOM 4844 N N . ALA A 1 632 ? -32.158 -7.652 17.071 1.00 97.44 632 ALA A N 1
ATOM 4845 C CA . ALA A 1 632 ? -31.168 -6.750 16.488 1.00 97.44 632 ALA A CA 1
ATOM 4846 C C . ALA A 1 632 ? -30.754 -7.170 15.069 1.00 97.44 632 ALA A C 1
ATOM 4848 O O . ALA A 1 632 ? -30.718 -6.335 14.165 1.00 97.44 632 ALA A O 1
ATOM 4849 N N . ARG A 1 633 ? -30.514 -8.469 14.836 1.00 97.81 633 ARG A N 1
ATOM 4850 C CA . ARG A 1 633 ? -30.246 -8.998 13.485 1.00 97.81 633 ARG A CA 1
ATOM 4851 C C . ARG A 1 633 ? -31.429 -8.793 12.533 1.00 97.81 633 ARG A C 1
ATOM 4853 O O . ARG A 1 633 ? -31.205 -8.455 11.374 1.00 97.81 633 ARG A O 1
ATOM 4860 N N . ALA A 1 634 ? -32.668 -8.953 12.995 1.00 98.06 634 ALA A N 1
ATOM 4861 C CA . ALA A 1 634 ? -33.868 -8.704 12.195 1.00 98.06 634 ALA A CA 1
ATOM 4862 C C . ALA A 1 634 ? -34.043 -7.209 11.853 1.00 98.06 634 ALA A C 1
ATOM 4864 O O . ALA A 1 634 ? -34.382 -6.870 10.718 1.00 98.06 634 ALA A O 1
ATOM 4865 N N . MET A 1 635 ? -33.739 -6.304 12.788 1.00 98.00 635 MET A N 1
ATOM 4866 C CA . MET A 1 635 ? -33.729 -4.861 12.526 1.00 98.00 635 MET A CA 1
ATOM 4867 C C . MET A 1 635 ? -32.627 -4.474 11.526 1.00 98.00 635 MET A C 1
ATOM 4869 O O . MET A 1 635 ? -32.891 -3.754 10.565 1.00 98.00 635 MET A O 1
ATOM 4873 N N . ALA A 1 636 ? -31.417 -5.024 11.667 1.00 98.00 636 ALA A N 1
ATOM 4874 C CA . ALA A 1 636 ? -30.339 -4.821 10.698 1.00 98.00 636 ALA A CA 1
ATOM 4875 C C . ALA A 1 636 ? -30.717 -5.318 9.285 1.00 98.00 636 ALA A C 1
ATOM 4877 O O . ALA A 1 636 ? -30.363 -4.673 8.296 1.00 98.00 636 ALA A O 1
ATOM 4878 N N . GLN A 1 637 ? -31.488 -6.409 9.172 1.00 98.06 637 GLN A N 1
ATOM 4879 C CA . GLN A 1 637 ? -32.060 -6.875 7.899 1.00 98.06 637 GLN A CA 1
ATOM 4880 C C . GLN A 1 637 ? -33.087 -5.889 7.322 1.00 98.06 637 GLN A C 1
ATOM 4882 O O . GLN A 1 637 ? -32.997 -5.573 6.137 1.00 98.06 637 GLN A O 1
ATOM 4887 N N . ARG A 1 638 ? -34.022 -5.365 8.134 1.00 97.75 638 ARG A N 1
ATOM 4888 C CA . ARG A 1 638 ? -35.011 -4.339 7.724 1.00 97.75 638 ARG A CA 1
ATOM 4889 C C . ARG A 1 638 ? -34.317 -3.106 7.140 1.00 97.75 638 ARG A C 1
ATOM 4891 O O . ARG A 1 638 ? -34.580 -2.746 5.994 1.00 97.75 638 ARG A O 1
ATOM 4898 N N . ILE A 1 639 ? -33.365 -2.538 7.881 1.00 98.38 639 ILE A N 1
ATOM 4899 C CA . ILE A 1 639 ? -32.588 -1.359 7.468 1.00 98.38 639 ILE A CA 1
ATOM 4900 C C . ILE A 1 639 ? -31.807 -1.647 6.174 1.00 98.38 639 ILE A C 1
ATOM 4902 O O . ILE A 1 639 ? -31.863 -0.878 5.214 1.00 98.38 639 ILE A O 1
ATOM 4906 N N . SER A 1 640 ? -31.123 -2.791 6.093 1.00 98.19 640 SER A N 1
ATOM 4907 C CA . SER A 1 640 ? -30.332 -3.149 4.905 1.00 98.19 640 SER A CA 1
ATOM 4908 C C . SER A 1 640 ? -31.204 -3.401 3.667 1.00 98.19 640 SER A C 1
ATOM 4910 O O . SER A 1 640 ? -30.818 -3.039 2.554 1.00 98.19 640 SER A O 1
ATOM 4912 N N . ALA A 1 641 ? -32.403 -3.965 3.849 1.00 98.00 641 ALA A N 1
ATOM 4913 C CA . ALA A 1 641 ? -33.400 -4.117 2.793 1.00 98.00 641 ALA A CA 1
ATOM 4914 C C . ALA A 1 641 ? -33.921 -2.763 2.294 1.00 98.00 641 ALA A C 1
ATOM 4916 O O . ALA A 1 641 ? -33.972 -2.552 1.083 1.00 98.00 641 ALA A O 1
ATOM 4917 N N . ALA A 1 642 ? -34.236 -1.837 3.206 1.00 98.00 642 ALA A N 1
ATOM 4918 C CA . ALA A 1 642 ? -34.686 -0.491 2.865 1.00 98.00 642 ALA A CA 1
ATOM 4919 C C . ALA A 1 642 ? -33.622 0.280 2.060 1.00 98.00 642 ALA A C 1
ATOM 4921 O O . ALA A 1 642 ? -33.946 0.850 1.017 1.00 98.00 642 ALA A O 1
ATOM 4922 N N . MET A 1 643 ? -32.344 0.219 2.466 1.00 98.44 643 MET A N 1
ATOM 4923 C CA . MET A 1 643 ? -31.237 0.823 1.708 1.00 98.44 643 MET A CA 1
ATOM 4924 C C . MET A 1 643 ? -31.128 0.225 0.302 1.00 98.44 643 MET A C 1
ATOM 4926 O O . MET A 1 643 ? -31.053 0.967 -0.681 1.00 98.44 643 MET A O 1
ATOM 4930 N N . ARG A 1 644 ? -31.140 -1.113 0.197 1.00 98.31 644 ARG A N 1
ATOM 4931 C CA . ARG A 1 644 ? -31.065 -1.828 -1.084 1.00 98.31 644 ARG A CA 1
ATOM 4932 C C . ARG A 1 644 ? -32.192 -1.401 -2.015 1.00 98.31 644 ARG A C 1
ATOM 4934 O O . ARG A 1 644 ? -31.938 -0.996 -3.148 1.00 98.31 644 ARG A O 1
ATOM 4941 N N . ASP A 1 645 ? -33.428 -1.489 -1.545 1.00 98.38 645 ASP A N 1
ATOM 4942 C CA . ASP A 1 645 ? -34.598 -1.294 -2.395 1.00 98.38 645 ASP A CA 1
ATOM 4943 C C . ASP A 1 645 ? -34.761 0.176 -2.808 1.00 98.38 645 ASP A C 1
ATOM 4945 O O . ASP A 1 645 ? -35.089 0.446 -3.964 1.00 98.38 645 ASP A O 1
ATOM 4949 N N . ALA A 1 646 ? -34.414 1.127 -1.932 1.00 98.44 646 ALA A N 1
ATOM 4950 C CA . ALA A 1 646 ? -34.358 2.549 -2.266 1.00 98.44 646 ALA A CA 1
ATOM 4951 C C . ALA A 1 646 ? -33.266 2.879 -3.300 1.00 98.44 646 ALA A C 1
ATOM 4953 O O . ALA A 1 646 ? -33.527 3.606 -4.262 1.00 98.44 646 ALA A O 1
ATOM 4954 N N . ALA A 1 647 ? -32.057 2.328 -3.146 1.00 98.44 647 ALA A N 1
ATOM 4955 C CA . ALA A 1 647 ? -30.956 2.570 -4.078 1.00 98.44 647 ALA A CA 1
ATOM 4956 C C . ALA A 1 647 ? -31.261 2.003 -5.476 1.00 98.44 647 ALA A C 1
ATOM 4958 O O . ALA A 1 647 ? -31.149 2.715 -6.479 1.00 98.44 647 ALA A O 1
ATOM 4959 N N . TYR A 1 648 ? -31.720 0.749 -5.558 1.00 98.56 648 TYR A N 1
ATOM 4960 C CA . TYR A 1 648 ? -32.087 0.122 -6.833 1.00 98.56 648 TYR A CA 1
ATOM 4961 C C . TYR A 1 648 ? -33.291 0.816 -7.489 1.00 98.56 648 TYR A C 1
ATOM 4963 O O . TYR A 1 648 ? -33.284 1.016 -8.706 1.00 98.56 648 TYR A O 1
ATOM 4971 N N . ALA A 1 649 ? -34.284 1.265 -6.709 1.00 98.44 649 ALA A N 1
ATOM 4972 C CA . ALA A 1 649 ? -35.375 2.091 -7.225 1.00 98.44 649 ALA A CA 1
ATOM 4973 C C . ALA A 1 649 ? -34.859 3.394 -7.857 1.00 98.44 649 ALA A C 1
ATOM 4975 O O . ALA A 1 649 ? -35.257 3.711 -8.979 1.00 98.44 649 ALA A O 1
ATOM 4976 N N . ALA A 1 650 ? -33.972 4.115 -7.164 1.00 98.62 650 ALA A N 1
ATOM 4977 C CA . ALA A 1 650 ? -33.434 5.398 -7.609 1.00 98.62 650 ALA A CA 1
ATOM 4978 C C . ALA A 1 650 ? -32.514 5.268 -8.833 1.00 98.62 650 ALA A C 1
ATOM 4980 O O . ALA A 1 650 ? -32.541 6.120 -9.719 1.00 98.62 650 ALA A O 1
ATOM 4981 N N . SER A 1 651 ? -31.729 4.191 -8.927 1.00 98.62 651 SER A N 1
ATOM 4982 C CA . SER A 1 651 ? -30.885 3.919 -10.097 1.00 98.62 651 SER A CA 1
ATOM 4983 C C . SER A 1 651 ? -31.696 3.494 -11.332 1.00 98.62 651 SER A C 1
ATOM 4985 O O . SER A 1 651 ? -31.273 3.761 -12.456 1.00 98.62 651 SER A O 1
ATOM 4987 N N . ALA A 1 652 ? -32.888 2.909 -11.159 1.00 98.56 652 ALA A N 1
ATOM 4988 C CA . ALA A 1 652 ? -33.829 2.687 -12.261 1.00 98.56 652 ALA A CA 1
ATOM 4989 C C . ALA A 1 652 ? -34.493 4.002 -12.729 1.00 98.56 652 ALA A C 1
ATOM 4991 O O . ALA A 1 652 ? -34.556 4.265 -13.929 1.00 98.56 652 ALA A O 1
ATOM 4992 N N . ASP A 1 653 ? -34.871 4.901 -11.809 1.00 98.50 653 ASP A N 1
ATOM 4993 C CA . ASP A 1 653 ? -35.365 6.240 -12.184 1.00 98.50 653 ASP A CA 1
ATOM 4994 C C . ASP A 1 653 ? -34.279 7.074 -12.891 1.00 98.50 653 ASP A C 1
ATOM 4996 O O . ASP A 1 653 ? -34.550 7.753 -13.882 1.00 98.50 653 ASP A O 1
ATOM 5000 N N . LEU A 1 654 ? -33.022 6.971 -12.445 1.00 98.44 654 LEU A N 1
ATOM 5001 C CA . LEU A 1 654 ? -31.869 7.563 -13.132 1.00 98.44 654 LEU A CA 1
ATOM 5002 C C . LEU A 1 654 ? -31.617 6.946 -14.517 1.00 98.44 654 LEU A C 1
ATOM 5004 O O . LEU A 1 654 ? -31.097 7.638 -15.391 1.00 98.44 654 LEU A O 1
ATOM 5008 N N . ALA A 1 655 ? -31.978 5.679 -14.746 1.00 98.44 655 ALA A N 1
ATOM 5009 C CA . ALA A 1 655 ? -31.890 5.058 -16.066 1.00 98.44 655 ALA A CA 1
ATOM 5010 C C . ALA A 1 655 ? -32.952 5.619 -17.022 1.00 98.44 655 ALA A C 1
ATOM 5012 O O . ALA A 1 655 ? -32.633 5.916 -18.172 1.00 98.44 655 ALA A O 1
ATOM 5013 N N . ALA A 1 656 ? -34.171 5.860 -16.529 1.00 97.81 656 ALA A N 1
ATOM 5014 C CA . ALA A 1 656 ? -35.217 6.548 -17.285 1.00 97.81 656 ALA A CA 1
ATOM 5015 C C . ALA A 1 656 ? -34.865 8.022 -17.587 1.00 97.81 656 ALA A C 1
ATOM 5017 O O . ALA A 1 656 ? -35.204 8.524 -18.655 1.00 97.81 656 ALA A O 1
ATOM 5018 N N . GLU A 1 657 ? -34.162 8.713 -16.679 1.00 97.75 657 GLU A N 1
ATOM 5019 C CA . GLU A 1 657 ? -33.712 10.103 -16.871 1.00 97.75 657 GLU A CA 1
ATOM 5020 C C . GLU A 1 657 ? -32.487 10.228 -17.800 1.00 97.75 657 GLU A C 1
ATOM 5022 O O . GLU A 1 657 ? -32.412 11.162 -18.597 1.00 97.75 657 GLU A O 1
ATOM 5027 N N . ARG A 1 658 ? -31.497 9.331 -17.671 1.00 97.31 658 ARG A N 1
ATOM 5028 C CA . ARG A 1 658 ? -30.131 9.520 -18.214 1.00 97.31 658 ARG A CA 1
ATOM 5029 C C . ARG A 1 658 ? -29.618 8.374 -19.091 1.00 97.31 658 ARG A C 1
ATOM 5031 O O . ARG A 1 658 ? -28.471 8.429 -19.544 1.00 97.31 658 ARG A O 1
ATOM 5038 N N . GLY A 1 659 ? -30.416 7.329 -19.285 1.00 97.44 659 GLY A N 1
ATOM 5039 C CA . GLY A 1 659 ? -29.995 6.054 -19.864 1.00 97.44 659 GLY A CA 1
ATOM 5040 C C . GLY A 1 659 ? -29.314 5.126 -18.848 1.00 97.44 659 GLY A C 1
ATOM 5041 O O . GLY A 1 659 ? -28.632 5.573 -17.918 1.00 97.44 659 GLY A O 1
ATOM 5042 N N . ALA A 1 660 ? -29.494 3.819 -19.050 1.00 97.81 660 ALA A N 1
ATOM 5043 C CA . ALA A 1 660 ? -28.819 2.756 -18.303 1.00 97.81 660 ALA A CA 1
ATOM 5044 C C . ALA A 1 660 ? -27.286 2.766 -18.508 1.00 97.81 660 ALA A C 1
ATOM 5046 O O . ALA A 1 660 ? -26.778 3.446 -19.404 1.00 97.81 660 ALA A O 1
ATOM 5047 N N . PHE A 1 661 ? -26.530 2.002 -17.707 1.00 97.06 661 PHE A N 1
ATOM 5048 C CA . PHE A 1 661 ? -25.092 1.833 -17.969 1.00 97.06 661 PHE A CA 1
ATOM 5049 C C . PHE A 1 661 ? -24.847 1.054 -19.285 1.00 97.06 661 PHE A C 1
ATOM 5051 O O . PHE A 1 661 ? -25.603 0.129 -19.583 1.00 97.06 661 PHE A O 1
ATOM 5058 N N . PRO A 1 662 ? -23.799 1.376 -20.076 1.00 96.56 662 PRO A N 1
ATOM 5059 C CA . PRO A 1 662 ? -23.589 0.814 -21.418 1.00 96.56 662 PRO A CA 1
ATOM 5060 C C . PRO A 1 662 ? -23.571 -0.719 -21.536 1.00 96.56 662 PRO A C 1
ATOM 5062 O O . PRO A 1 662 ? -23.964 -1.244 -22.573 1.00 96.56 662 PRO A O 1
ATOM 5065 N N . LEU A 1 663 ? -23.127 -1.441 -20.500 1.00 92.94 663 LEU A N 1
ATOM 5066 C CA . LEU A 1 663 ? -23.084 -2.914 -20.479 1.00 92.94 663 LEU A CA 1
ATOM 5067 C C . LEU A 1 663 ? -24.337 -3.579 -19.866 1.00 92.94 663 LEU A C 1
ATOM 5069 O O . LEU A 1 663 ? -24.321 -4.778 -19.569 1.00 92.94 663 LEU A O 1
ATOM 5073 N N . PHE A 1 664 ? -25.415 -2.827 -19.628 1.00 96.94 664 PHE A N 1
ATOM 5074 C CA . PHE A 1 664 ? -26.626 -3.358 -19.002 1.00 96.94 664 PHE A CA 1
ATOM 5075 C C . PHE A 1 664 ? -27.396 -4.297 -19.942 1.00 96.94 664 PHE A C 1
ATOM 5077 O O . PHE A 1 664 ? -27.843 -3.905 -21.019 1.00 96.94 664 PHE A O 1
ATOM 5084 N N . ASN A 1 665 ? -27.620 -5.531 -19.490 1.00 94.44 665 ASN A N 1
ATOM 5085 C CA . ASN A 1 665 ? -28.539 -6.481 -20.111 1.00 94.44 665 ASN A CA 1
ATOM 5086 C C . ASN A 1 665 ? -29.501 -6.995 -19.034 1.00 94.44 665 ASN A C 1
ATOM 5088 O O . ASN A 1 665 ? -29.071 -7.701 -18.125 1.00 94.44 665 ASN A O 1
ATOM 5092 N N . ALA A 1 666 ? -30.787 -6.651 -19.128 1.00 92.62 666 ALA A N 1
ATOM 5093 C CA . ALA A 1 666 ? -31.757 -6.929 -18.067 1.00 92.62 666 ALA A CA 1
ATOM 5094 C C . ALA A 1 666 ? -31.930 -8.427 -17.756 1.00 92.62 666 ALA A C 1
ATOM 5096 O O . ALA A 1 666 ? -32.087 -8.789 -16.592 1.00 92.62 666 ALA A O 1
ATOM 5097 N N . ASP A 1 667 ? -31.878 -9.302 -18.763 1.00 89.19 667 ASP A N 1
ATOM 5098 C CA . ASP A 1 667 ? -32.106 -10.737 -18.567 1.00 89.19 667 ASP A CA 1
ATOM 5099 C C . ASP A 1 667 ? -30.878 -11.458 -18.005 1.00 89.19 667 ASP A C 1
ATOM 5101 O O . ASP A 1 667 ? -31.031 -12.375 -17.200 1.00 89.19 667 ASP A O 1
ATOM 5105 N N . LEU A 1 668 ? -29.665 -11.013 -18.357 1.00 90.12 668 LEU A N 1
ATOM 5106 C CA . LEU A 1 668 ? -28.422 -11.516 -17.761 1.00 90.12 668 LEU A CA 1
ATOM 5107 C C . LEU A 1 668 ? -28.195 -10.949 -16.350 1.00 90.12 668 LEU A C 1
ATOM 5109 O O . LEU A 1 668 ? -27.819 -11.692 -15.445 1.00 90.12 668 LEU A O 1
ATOM 5113 N N . TYR A 1 669 ? -28.482 -9.664 -16.139 1.00 92.06 669 TYR A N 1
ATOM 5114 C CA . TYR A 1 669 ? -28.356 -8.978 -14.848 1.00 92.06 669 TYR A CA 1
ATOM 5115 C C . TYR A 1 669 ? -29.344 -9.521 -13.801 1.00 92.06 669 TYR A C 1
ATOM 5117 O O . TYR A 1 669 ? -29.000 -9.677 -12.634 1.00 92.06 669 TYR A O 1
ATOM 5125 N N . LEU A 1 670 ? -30.566 -9.875 -14.219 1.00 92.62 670 LEU A N 1
ATOM 5126 C CA . LEU A 1 670 ? -31.590 -10.491 -13.363 1.00 92.62 670 LEU A CA 1
ATOM 5127 C C . LEU A 1 670 ? -31.599 -12.034 -13.445 1.00 92.62 670 LEU A C 1
ATOM 5129 O O . LEU A 1 670 ? -32.578 -12.664 -13.031 1.00 92.62 670 LEU A O 1
ATOM 5133 N N . SER A 1 671 ? -30.542 -12.648 -13.993 1.00 82.19 671 SER A N 1
ATOM 5134 C CA . SER A 1 671 ? -30.440 -14.103 -14.164 1.00 82.19 671 SER A CA 1
ATOM 5135 C C . SER A 1 671 ? -30.202 -14.846 -12.842 1.00 82.19 671 SER A C 1
ATOM 5137 O O . SER A 1 671 ? -29.732 -14.288 -11.851 1.00 82.19 671 SER A O 1
ATOM 5139 N N . ARG A 1 672 ? -30.545 -16.140 -12.805 1.00 67.12 672 ARG A N 1
ATOM 5140 C CA . ARG A 1 672 ? -30.480 -16.966 -11.590 1.00 67.12 672 ARG A CA 1
ATOM 5141 C C . ARG A 1 672 ? -29.030 -17.230 -11.154 1.00 67.12 672 ARG A C 1
ATOM 5143 O O . ARG A 1 672 ? -28.412 -18.183 -11.615 1.00 67.12 672 ARG A O 1
ATOM 5150 N N . GLY A 1 673 ? -28.551 -16.442 -10.196 1.00 71.31 673 GLY A N 1
ATOM 5151 C CA . GLY A 1 673 ? -27.270 -16.628 -9.503 1.00 71.31 673 GLY A CA 1
ATOM 5152 C C . GLY A 1 673 ? -26.805 -15.329 -8.850 1.00 71.31 673 GLY A C 1
ATOM 5153 O O . GLY A 1 673 ? -26.562 -15.301 -7.645 1.00 71.31 673 GLY A O 1
ATOM 5154 N N . ALA A 1 674 ? -26.815 -14.255 -9.644 1.00 84.06 674 ALA A N 1
ATOM 5155 C CA . ALA A 1 674 ? -26.433 -12.905 -9.250 1.00 84.06 674 ALA A CA 1
ATOM 5156 C C . ALA A 1 674 ? -27.273 -12.339 -8.093 1.00 84.06 674 ALA A C 1
ATOM 5158 O O . ALA A 1 674 ? -28.440 -12.706 -7.905 1.00 84.06 674 ALA A O 1
ATOM 5159 N N . PHE A 1 675 ? -26.704 -11.368 -7.371 1.00 93.94 675 PHE A N 1
ATOM 5160 C CA . PHE A 1 675 ? -27.370 -10.636 -6.295 1.00 93.94 675 PHE A CA 1
ATOM 5161 C C . PHE A 1 675 ? -28.752 -10.114 -6.715 1.00 93.94 675 PHE A C 1
ATOM 5163 O O . PHE A 1 675 ? -29.751 -10.372 -6.034 1.00 93.94 675 PHE A O 1
ATOM 5170 N N . ALA A 1 676 ? -28.837 -9.446 -7.870 1.00 94.06 676 ALA A N 1
ATOM 5171 C CA . ALA A 1 676 ? -30.057 -8.797 -8.342 1.00 94.06 676 ALA A CA 1
ATOM 5172 C C . ALA A 1 676 ? -31.233 -9.762 -8.610 1.00 94.06 676 ALA A C 1
ATOM 5174 O O . ALA A 1 676 ? -32.392 -9.339 -8.604 1.00 94.06 676 ALA A O 1
ATOM 5175 N N . ALA A 1 677 ? -30.994 -11.073 -8.738 1.00 92.25 677 ALA A N 1
ATOM 5176 C CA . ALA A 1 677 ? -32.063 -12.073 -8.807 1.00 92.25 677 ALA A CA 1
ATOM 5177 C C . ALA A 1 677 ? -32.949 -12.084 -7.543 1.00 92.25 677 ALA A C 1
ATOM 5179 O O . ALA A 1 677 ? -34.154 -12.362 -7.627 1.00 92.25 677 ALA A O 1
ATOM 5180 N N . ARG A 1 678 ? -32.364 -11.747 -6.380 1.00 92.88 678 ARG A N 1
ATOM 5181 C CA . ARG A 1 678 ? -33.034 -11.676 -5.069 1.00 92.88 678 ARG A CA 1
ATOM 5182 C C . ARG A 1 678 ? -33.836 -10.393 -4.843 1.00 92.88 678 ARG A C 1
ATOM 5184 O O . ARG A 1 678 ? -34.536 -10.308 -3.836 1.00 92.88 678 ARG A O 1
ATOM 5191 N N . LEU A 1 679 ? -33.767 -9.412 -5.746 1.00 96.31 679 LEU A N 1
ATOM 5192 C CA . LEU A 1 679 ? -34.560 -8.187 -5.622 1.00 96.31 679 LEU A CA 1
ATOM 5193 C C . LEU A 1 679 ? -36.070 -8.502 -5.619 1.00 96.31 679 LEU A C 1
ATOM 5195 O O . LEU A 1 679 ? -36.502 -9.445 -6.299 1.00 96.31 679 LEU A O 1
ATOM 5199 N N . PRO A 1 680 ? -36.893 -7.711 -4.904 1.00 96.62 680 PRO A N 1
ATOM 5200 C CA . PRO A 1 680 ? -38.348 -7.773 -4.988 1.00 96.62 680 PRO A CA 1
ATOM 5201 C C . PRO A 1 680 ? -38.845 -7.735 -6.435 1.00 96.62 680 PRO A C 1
ATOM 5203 O O . PRO A 1 680 ? -38.314 -7.000 -7.269 1.00 96.62 680 PRO A O 1
ATOM 5206 N N . GLN A 1 681 ? -39.897 -8.499 -6.736 1.00 96.38 681 GLN A N 1
ATOM 5207 C CA . GLN A 1 681 ? -40.444 -8.580 -8.093 1.00 96.38 681 GLN A CA 1
ATOM 5208 C C . GLN A 1 681 ? -40.795 -7.200 -8.701 1.00 96.38 681 GLN A C 1
ATOM 5210 O O . GLN A 1 681 ? -40.346 -6.952 -9.818 1.00 96.38 681 GLN A O 1
ATOM 5215 N N . PRO A 1 682 ? -41.425 -6.248 -7.972 1.00 97.44 682 PRO A N 1
ATOM 5216 C CA . PRO A 1 682 ? -41.685 -4.905 -8.502 1.00 97.44 682 PRO A CA 1
ATOM 5217 C C . PRO A 1 682 ? -40.424 -4.136 -8.924 1.00 97.44 682 PRO A C 1
ATOM 5219 O O . PRO A 1 682 ? -40.462 -3.400 -9.906 1.00 97.44 682 PRO A O 1
ATOM 5222 N N . LEU A 1 683 ? -39.293 -4.323 -8.230 1.00 97.56 683 LEU A N 1
ATOM 5223 C CA . LEU A 1 683 ? -38.021 -3.714 -8.630 1.00 97.56 683 LEU A CA 1
ATOM 5224 C C . LEU A 1 683 ? -37.438 -4.389 -9.870 1.00 97.56 683 LEU A C 1
ATOM 5226 O O . LEU A 1 683 ? -36.956 -3.698 -10.760 1.00 97.56 683 LEU A O 1
ATOM 5230 N N . LYS A 1 684 ? -37.528 -5.719 -9.978 1.00 97.56 684 LYS A N 1
ATOM 5231 C CA . LYS A 1 684 ? -37.083 -6.449 -11.177 1.00 97.56 684 LYS A CA 1
ATOM 5232 C C . LYS A 1 684 ? -37.889 -6.055 -12.416 1.00 97.56 684 LYS A C 1
ATOM 5234 O O . LYS A 1 684 ? -37.317 -5.927 -13.496 1.00 97.56 684 LYS A O 1
ATOM 5239 N N . ASP A 1 685 ? -39.183 -5.798 -12.259 1.00 97.50 685 ASP A N 1
ATOM 5240 C CA . ASP A 1 685 ? -40.046 -5.344 -13.351 1.00 97.50 685 ASP A CA 1
ATOM 5241 C C . ASP A 1 685 ? -39.796 -3.868 -13.704 1.00 97.50 685 ASP A C 1
ATOM 5243 O O . ASP A 1 685 ? -39.690 -3.535 -14.885 1.00 97.50 685 ASP A O 1
ATOM 5247 N N . LYS A 1 686 ? -39.561 -3.000 -12.706 1.00 97.75 686 LYS A N 1
ATOM 5248 C CA . LYS A 1 686 ? -39.089 -1.618 -12.916 1.00 97.75 686 LYS A CA 1
ATOM 5249 C C . LYS A 1 686 ? -37.761 -1.581 -13.687 1.00 97.75 686 LYS A C 1
ATOM 5251 O O . LYS A 1 686 ? -37.649 -0.862 -14.676 1.00 97.75 686 LYS A O 1
ATOM 5256 N N . ILE A 1 687 ? -36.791 -2.410 -13.294 1.00 97.81 687 ILE A N 1
ATOM 5257 C CA . ILE A 1 687 ? -35.467 -2.528 -13.929 1.00 97.81 687 ILE A CA 1
ATOM 5258 C C . ILE A 1 687 ? -35.567 -3.064 -15.365 1.00 97.81 687 ILE A C 1
ATOM 5260 O O . ILE A 1 687 ? -34.830 -2.606 -16.236 1.00 97.81 687 ILE A O 1
ATOM 5264 N N . ARG A 1 688 ? -36.501 -3.980 -15.663 1.00 97.06 688 ARG A N 1
ATOM 5265 C CA . ARG A 1 688 ? -36.785 -4.389 -17.053 1.00 97.06 688 ARG A CA 1
ATOM 5266 C C . ARG A 1 688 ? -37.407 -3.269 -17.889 1.00 97.06 688 ARG A C 1
ATOM 5268 O O . ARG A 1 688 ? -37.084 -3.157 -19.066 1.00 97.06 688 ARG A O 1
ATOM 5275 N N . ALA A 1 689 ? -38.288 -2.459 -17.302 1.00 96.94 689 ALA A N 1
ATOM 5276 C CA . ALA A 1 689 ? -39.006 -1.401 -18.011 1.00 96.94 689 ALA A CA 1
ATOM 5277 C C . ALA A 1 689 ? -38.174 -0.123 -18.244 1.00 96.94 689 ALA A C 1
ATOM 5279 O O . ALA A 1 689 ? -38.363 0.545 -19.258 1.00 96.94 689 ALA A O 1
ATOM 5280 N N . GLN A 1 690 ? -37.281 0.230 -17.314 1.00 97.69 690 GLN A N 1
ATOM 5281 C CA . GLN A 1 690 ? -36.509 1.485 -17.328 1.00 97.69 690 GLN A CA 1
ATOM 5282 C C . GLN A 1 690 ? -35.001 1.292 -17.557 1.00 97.69 690 GLN A C 1
ATOM 5284 O O . GLN A 1 690 ? -34.302 2.245 -17.899 1.00 97.69 690 GLN A O 1
ATOM 5289 N N . GLY A 1 691 ? -34.486 0.077 -17.360 1.00 97.38 691 GLY A N 1
ATOM 5290 C CA . GLY A 1 691 ? -33.057 -0.184 -17.217 1.00 97.38 691 GLY A CA 1
ATOM 5291 C C . GLY A 1 691 ? -32.530 0.135 -15.814 1.00 97.38 691 GLY A C 1
ATOM 5292 O O . GLY A 1 691 ? -33.295 0.326 -14.868 1.00 97.38 691 GLY A O 1
ATOM 5293 N N . LEU A 1 692 ? -31.202 0.187 -15.676 1.00 97.81 692 LEU A N 1
ATOM 5294 C CA . LEU A 1 692 ? -30.518 0.521 -14.424 1.00 97.81 692 LEU A CA 1
ATOM 5295 C C . LEU A 1 692 ? -29.286 1.396 -14.705 1.00 97.81 692 LEU A C 1
ATOM 5297 O O . LEU A 1 692 ? -28.506 1.099 -15.611 1.00 97.81 692 LEU A O 1
ATOM 5301 N N . ARG A 1 693 ? -29.104 2.487 -13.952 1.00 97.88 693 ARG A N 1
ATOM 5302 C CA . ARG A 1 693 ? -28.028 3.467 -14.182 1.00 97.88 693 ARG A CA 1
ATOM 5303 C C . ARG A 1 693 ? -26.661 2.978 -13.703 1.00 97.88 693 ARG A C 1
ATOM 5305 O O . ARG A 1 693 ? -25.653 3.357 -14.289 1.00 97.88 693 ARG A O 1
ATOM 5312 N N . ASN A 1 694 ? -26.621 2.142 -12.668 1.00 97.69 694 ASN A N 1
ATOM 5313 C CA . ASN A 1 694 ? -25.404 1.727 -11.967 1.00 97.69 694 ASN A CA 1
ATOM 5314 C C . ASN A 1 694 ? -25.379 0.198 -11.838 1.00 97.69 694 ASN A C 1
ATOM 5316 O O . ASN A 1 694 ? -26.379 -0.396 -11.453 1.00 97.69 694 ASN A O 1
ATOM 5320 N N . SER A 1 695 ? -24.262 -0.463 -12.155 1.00 94.44 695 SER A N 1
ATOM 5321 C CA . SER A 1 695 ? -24.210 -1.940 -12.119 1.00 94.44 695 SER A CA 1
ATOM 5322 C C . SER A 1 695 ? -24.226 -2.541 -10.713 1.00 94.44 695 SER A C 1
ATOM 5324 O O . SER A 1 695 ? -24.714 -3.653 -10.517 1.00 94.44 695 SER A O 1
ATOM 5326 N N . HIS A 1 696 ? -23.672 -1.813 -9.751 1.00 94.81 696 HIS A N 1
ATOM 5327 C CA . HIS A 1 696 ? -23.646 -2.136 -8.331 1.00 94.81 696 HIS A CA 1
ATOM 5328 C C . HIS A 1 696 ? -23.824 -0.835 -7.565 1.00 94.81 696 HIS A C 1
ATOM 5330 O O . HIS A 1 696 ? -23.419 0.231 -8.054 1.00 94.81 696 HIS A O 1
ATOM 5336 N N . LEU A 1 697 ? -24.465 -0.943 -6.408 1.00 96.62 697 LEU A N 1
ATOM 5337 C CA . LEU A 1 697 ? -24.977 0.193 -5.668 1.00 96.62 697 LEU A CA 1
ATOM 5338 C C . LEU A 1 697 ? -24.566 0.191 -4.195 1.00 96.62 697 LEU A C 1
ATOM 5340 O O . LEU A 1 697 ? -24.675 1.243 -3.572 1.00 96.62 697 LEU A O 1
ATOM 5344 N N . LEU A 1 698 ? -24.140 -0.940 -3.617 1.00 95.88 698 LEU A N 1
ATOM 5345 C CA . LEU A 1 698 ? -24.163 -1.153 -2.165 1.00 95.88 698 LEU A CA 1
ATOM 5346 C C . LEU A 1 698 ? -22.838 -1.715 -1.646 1.00 95.88 698 LEU A C 1
ATOM 5348 O O . LEU A 1 698 ? -22.432 -2.808 -2.031 1.00 95.88 698 LEU A O 1
ATOM 5352 N N . SER A 1 699 ? -22.191 -0.992 -0.729 1.00 90.56 699 SER A N 1
ATOM 5353 C CA . SER A 1 699 ? -20.892 -1.354 -0.149 1.00 90.56 699 SER A CA 1
ATOM 5354 C C . SER A 1 699 ? -20.756 -0.786 1.261 1.00 90.56 699 SER A C 1
ATOM 5356 O O . SER A 1 699 ? -20.888 0.421 1.446 1.00 90.56 699 SER A O 1
ATOM 5358 N N . ILE A 1 700 ? -20.413 -1.616 2.249 1.00 88.12 700 ILE A N 1
ATOM 5359 C CA . ILE A 1 700 ? -20.166 -1.150 3.624 1.00 88.12 700 ILE A CA 1
ATOM 5360 C C . ILE A 1 700 ? -18.655 -1.098 3.860 1.00 88.12 700 ILE A C 1
ATOM 5362 O O . ILE A 1 700 ? -18.012 -2.117 4.110 1.00 88.12 700 ILE A O 1
ATOM 5366 N N . ALA A 1 701 ? -18.083 0.097 3.713 1.00 79.25 701 ALA A N 1
ATOM 5367 C CA . ALA A 1 701 ? -16.657 0.373 3.893 1.00 79.25 701 ALA A CA 1
ATOM 5368 C C . ALA A 1 701 ? -16.326 0.831 5.335 1.00 79.25 701 ALA A C 1
ATOM 5370 O O . ALA A 1 701 ? -17.235 1.239 6.057 1.00 79.25 701 ALA A O 1
ATOM 5371 N N . PRO A 1 702 ? -15.047 0.826 5.766 1.00 64.38 702 PRO A N 1
ATOM 5372 C CA . PRO A 1 702 ? -14.663 1.282 7.105 1.00 64.38 702 PRO A CA 1
ATOM 5373 C C . PRO A 1 702 ? -14.925 2.781 7.306 1.00 64.38 702 PRO A C 1
ATOM 5375 O O . PRO A 1 702 ? -14.275 3.631 6.692 1.00 64.38 702 PRO A O 1
ATOM 5378 N N . THR A 1 703 ? -15.836 3.132 8.212 1.00 77.94 703 THR A N 1
ATOM 5379 C CA . THR A 1 703 ? -16.275 4.526 8.401 1.00 77.94 703 THR A CA 1
ATOM 5380 C C . THR A 1 703 ? -15.494 5.298 9.475 1.00 77.94 703 THR A C 1
ATOM 5382 O O . THR A 1 703 ? -15.737 6.486 9.662 1.00 77.94 703 THR A O 1
ATOM 5385 N N . GLY A 1 704 ? -14.491 4.698 10.132 1.00 68.62 704 GLY A N 1
ATOM 5386 C CA . GLY A 1 704 ? -13.836 5.210 11.358 1.00 68.62 704 GLY A CA 1
ATOM 5387 C C . GLY A 1 704 ? -13.148 6.583 11.337 1.00 68.62 704 GLY A C 1
ATOM 5388 O O . GLY A 1 704 ? -12.619 7.025 12.354 1.00 68.62 704 GLY A O 1
ATOM 5389 N N . THR A 1 705 ? -13.130 7.289 10.205 1.00 65.88 705 THR A N 1
ATOM 5390 C CA . THR A 1 705 ? -12.786 8.725 10.156 1.00 65.88 705 THR A CA 1
ATOM 5391 C C . THR A 1 705 ? -14.007 9.604 9.892 1.00 65.88 705 THR A C 1
ATOM 5393 O O . THR A 1 705 ? -14.097 10.670 10.491 1.00 65.88 705 THR A O 1
ATOM 5396 N N . ILE A 1 706 ? -14.961 9.162 9.065 1.00 78.69 706 ILE A N 1
ATOM 5397 C CA . ILE A 1 706 ? -16.202 9.909 8.821 1.00 78.69 706 ILE A CA 1
ATOM 5398 C C . ILE A 1 706 ? -17.183 9.798 9.995 1.00 78.69 706 ILE A C 1
ATOM 5400 O O . ILE A 1 706 ? -17.840 10.785 10.295 1.00 78.69 706 ILE A O 1
ATOM 5404 N N . SER A 1 707 ? -17.215 8.671 10.719 1.00 81.56 707 SER A N 1
ATOM 5405 C CA . SER A 1 707 ? -18.117 8.494 11.867 1.00 81.56 707 SER A CA 1
ATOM 5406 C C . SER A 1 707 ? -17.769 9.472 12.999 1.00 81.56 707 SER A C 1
ATOM 5408 O O . SER A 1 707 ? -18.590 10.277 13.424 1.00 81.56 707 SER A O 1
ATOM 5410 N N . LEU A 1 708 ? -16.492 9.524 13.393 1.00 79.56 708 LEU A N 1
ATOM 5411 C CA . LEU A 1 708 ? -15.983 10.501 14.365 1.00 79.56 708 LEU A CA 1
ATOM 5412 C C . LEU A 1 708 ? -16.104 11.965 13.897 1.00 79.56 708 LEU A C 1
ATOM 5414 O O . LEU A 1 708 ? -16.300 12.846 14.726 1.00 79.56 708 LEU A O 1
ATOM 5418 N N . ALA A 1 709 ? -15.920 12.251 12.604 1.00 77.94 709 ALA A N 1
ATOM 5419 C CA . ALA A 1 709 ? -15.884 13.632 12.112 1.00 77.94 709 ALA A CA 1
ATOM 5420 C C . ALA A 1 709 ? -17.265 14.215 11.768 1.00 77.94 709 ALA A C 1
ATOM 5422 O O . ALA A 1 709 ? -17.427 15.433 11.831 1.00 77.94 709 ALA A O 1
ATOM 5423 N N . PHE A 1 710 ? -18.227 13.372 11.375 1.00 83.62 710 PHE A N 1
ATOM 5424 C CA . PHE A 1 710 ? -19.492 13.799 10.762 1.00 83.62 710 PHE A CA 1
ATOM 5425 C C . PHE A 1 710 ? -20.741 13.041 11.253 1.00 83.62 710 PHE A C 1
ATOM 5427 O O . PHE A 1 710 ? -21.838 13.511 10.979 1.00 83.62 710 PHE A O 1
ATOM 5434 N N . ALA A 1 711 ? -20.593 11.928 11.983 1.00 85.94 711 ALA A N 1
ATOM 5435 C CA . ALA A 1 711 ? -21.685 11.158 12.602 1.00 85.94 711 ALA A CA 1
ATOM 5436 C C . ALA A 1 711 ? -21.521 11.092 14.136 1.00 85.94 711 ALA A C 1
ATOM 5438 O O . ALA A 1 711 ? -21.704 10.047 14.752 1.00 85.94 711 ALA A O 1
ATOM 5439 N N . ASP A 1 712 ? -21.043 12.189 14.740 1.00 87.44 712 ASP A N 1
ATOM 5440 C CA . ASP A 1 712 ? -20.879 12.376 16.193 1.00 87.44 712 ASP A CA 1
ATOM 5441 C C . ASP A 1 712 ? -20.210 11.201 16.951 1.00 87.44 712 ASP A C 1
ATOM 5443 O O . ASP A 1 712 ? -20.546 10.918 18.093 1.00 87.44 712 ASP A O 1
ATOM 5447 N N . ASN A 1 713 ? -19.248 10.499 16.339 1.00 86.38 713 ASN A N 1
ATOM 5448 C CA . ASN A 1 713 ? -18.629 9.287 16.905 1.00 86.38 713 ASN A CA 1
ATOM 5449 C C . ASN A 1 713 ? -19.637 8.172 17.265 1.00 86.38 713 ASN A C 1
ATOM 5451 O O . ASN A 1 713 ? -19.442 7.432 18.229 1.00 86.38 713 ASN A O 1
ATOM 5455 N N . ALA A 1 714 ? -20.674 8.001 16.450 1.00 90.06 714 ALA A N 1
ATOM 5456 C CA . ALA A 1 714 ? -21.383 6.734 16.359 1.00 90.06 714 ALA A CA 1
ATOM 5457 C C . ALA A 1 714 ? -20.429 5.606 15.910 1.00 90.06 714 ALA A C 1
ATOM 5459 O O . ALA A 1 714 ? -19.428 5.837 15.215 1.00 90.06 714 ALA A O 1
ATOM 5460 N N . SER A 1 715 ? -20.766 4.375 16.281 1.00 90.06 715 SER A N 1
ATOM 5461 C CA . SER A 1 715 ? -20.153 3.116 15.851 1.00 90.06 715 SER A CA 1
ATOM 5462 C C . SER A 1 715 ? -19.904 3.042 14.340 1.00 90.06 715 SER A C 1
ATOM 5464 O O . SER A 1 715 ? -20.601 3.631 13.511 1.00 90.06 715 SER A O 1
ATOM 5466 N N . ASN A 1 716 ? -18.853 2.316 13.967 1.00 83.06 716 ASN A N 1
ATOM 5467 C CA . ASN A 1 716 ? -18.384 2.274 12.586 1.00 83.06 716 ASN A CA 1
ATOM 5468 C C . ASN A 1 716 ? -19.154 1.227 11.777 1.00 83.06 716 ASN A C 1
ATOM 5470 O O . ASN A 1 716 ? -19.391 0.140 12.284 1.00 83.06 716 ASN A O 1
ATOM 5474 N N . GLY A 1 717 ? -19.480 1.511 10.514 1.00 88.50 717 GLY A N 1
ATOM 5475 C CA . GLY A 1 717 ? -20.027 0.525 9.577 1.00 88.50 717 GLY A CA 1
ATOM 5476 C C . GLY A 1 717 ? -21.246 -0.228 10.122 1.00 88.50 717 GLY A C 1
ATOM 5477 O O . GLY A 1 717 ? -22.311 0.355 10.334 1.00 88.50 717 GLY A O 1
ATOM 5478 N N . ILE A 1 718 ? -21.066 -1.533 10.356 1.00 92.12 718 ILE A N 1
ATOM 5479 C CA . ILE A 1 718 ? -22.057 -2.411 11.000 1.00 92.12 718 ILE A CA 1
ATOM 5480 C C . ILE A 1 718 ? -21.554 -2.947 12.353 1.00 92.12 718 ILE A C 1
ATOM 5482 O O . ILE A 1 718 ? -22.075 -3.937 12.865 1.00 92.12 718 ILE A O 1
ATOM 5486 N N . GLU A 1 719 ? -20.507 -2.362 12.925 1.00 87.88 719 GLU A N 1
ATOM 5487 C CA . GLU A 1 719 ? -19.876 -2.781 14.171 1.00 87.88 719 GLU A CA 1
ATOM 5488 C C . GLU A 1 719 ? -20.677 -2.330 15.408 1.00 87.88 719 GLU A C 1
ATOM 5490 O O . GLU A 1 719 ? -21.385 -1.325 15.357 1.00 87.88 719 GLU A O 1
ATOM 5495 N N . PRO A 1 720 ? -20.578 -3.054 16.539 1.00 88.19 720 PRO A N 1
ATOM 5496 C CA . PRO A 1 720 ? -20.995 -2.523 17.836 1.00 88.19 720 PRO A CA 1
ATOM 5497 C C . PRO A 1 720 ? -20.002 -1.443 18.304 1.00 88.19 720 PRO A C 1
ATOM 5499 O O . PRO A 1 720 ? -18.884 -1.341 17.786 1.00 88.19 720 PRO A O 1
ATOM 5502 N N . ALA A 1 721 ? -20.361 -0.689 19.343 1.00 83.88 721 ALA A N 1
ATOM 5503 C CA . ALA A 1 721 ? -19.408 0.167 20.044 1.00 83.88 721 ALA A CA 1
ATOM 5504 C C . ALA A 1 721 ? -18.237 -0.667 20.601 1.00 83.88 721 ALA A C 1
ATOM 5506 O O . ALA A 1 721 ? -18.443 -1.697 21.248 1.00 83.88 721 ALA A O 1
ATOM 5507 N N . PHE A 1 722 ? -16.993 -0.237 20.364 1.00 73.31 722 PHE A N 1
ATOM 5508 C CA . PHE A 1 722 ? -15.817 -0.913 20.933 1.00 73.31 722 PHE A CA 1
ATOM 5509 C C . PHE A 1 722 ? -15.725 -0.694 22.450 1.00 73.31 722 PHE A C 1
ATOM 5511 O O . PHE A 1 722 ? -15.468 -1.627 23.202 1.00 73.31 722 PHE A O 1
ATOM 5518 N N . SER A 1 723 ? -15.967 0.544 22.878 1.00 76.31 723 SER A N 1
ATOM 5519 C CA . SER A 1 723 ? -16.149 0.975 24.263 1.00 76.31 723 SER A CA 1
ATOM 5520 C C . SER A 1 723 ? -16.986 2.253 24.243 1.00 76.31 723 SER A C 1
ATOM 5522 O O . SER A 1 723 ? -16.837 3.056 23.319 1.00 76.31 723 SER A O 1
ATOM 5524 N N . TRP A 1 724 ? -17.829 2.461 25.255 1.00 83.38 724 TRP A N 1
ATOM 5525 C CA . TRP A 1 724 ? -18.680 3.652 25.378 1.00 83.38 724 TRP A CA 1
ATOM 5526 C C . TRP A 1 724 ? -17.883 4.944 25.570 1.00 83.38 724 TRP A C 1
ATOM 5528 O O . TRP A 1 724 ? -18.303 6.009 25.123 1.00 83.38 724 TRP A O 1
ATOM 5538 N N . SER A 1 725 ? -16.707 4.841 26.190 1.00 76.38 725 SER A N 1
ATOM 5539 C CA . SER A 1 725 ? -15.727 5.919 26.288 1.00 76.38 725 SER A CA 1
ATOM 5540 C C . SER A 1 725 ? -14.305 5.385 26.097 1.00 76.38 725 SER A C 1
ATOM 5542 O O . SER A 1 725 ? -13.990 4.242 26.446 1.00 76.38 725 SER A O 1
ATOM 5544 N N . TYR A 1 726 ? -13.437 6.193 25.487 1.00 65.81 726 TYR A N 1
ATOM 5545 C CA . TYR A 1 726 ? -12.015 5.886 25.313 1.00 65.81 726 TYR A CA 1
ATOM 5546 C C . TYR A 1 726 ? -11.177 7.148 25.081 1.00 65.81 726 TYR A C 1
ATOM 5548 O O . TYR A 1 726 ? -11.637 8.161 24.550 1.00 65.81 726 TYR A O 1
ATOM 5556 N N . THR A 1 727 ? -9.896 7.075 25.438 1.00 60.84 727 THR A N 1
ATOM 5557 C CA . THR A 1 727 ? -8.953 8.189 25.284 1.00 60.84 727 THR A CA 1
ATOM 5558 C C . THR A 1 727 ? -8.330 8.186 23.887 1.00 60.84 727 THR A C 1
ATOM 5560 O O . THR A 1 727 ? -7.354 7.483 23.618 1.00 60.84 727 THR A O 1
ATOM 5563 N N . ARG A 1 728 ? -8.851 9.007 22.967 1.00 58.88 728 ARG A N 1
ATOM 5564 C CA . ARG A 1 728 ? -8.301 9.140 21.611 1.00 58.88 728 ARG A CA 1
ATOM 5565 C C . ARG A 1 728 ? -7.117 10.107 21.580 1.00 58.88 728 ARG A C 1
ATOM 5567 O O . ARG A 1 728 ? -7.248 11.314 21.789 1.00 58.88 728 ARG A O 1
ATOM 5574 N N . LYS A 1 729 ? -5.943 9.577 21.243 1.00 57.66 729 LYS A N 1
ATOM 5575 C CA . LYS A 1 729 ? -4.686 10.324 21.111 1.00 57.66 729 LYS A CA 1
ATOM 5576 C C . LYS A 1 729 ? -4.573 10.990 19.734 1.00 57.66 729 LYS A C 1
ATOM 5578 O O . LYS A 1 729 ? -4.258 10.333 18.744 1.00 57.66 729 LYS A O 1
ATOM 5583 N N . LYS A 1 730 ? -4.821 12.299 19.656 1.00 51.19 730 LYS A N 1
ATOM 5584 C CA . LYS A 1 730 ? -4.724 13.100 18.423 1.00 51.19 730 LYS A CA 1
ATOM 5585 C C . LYS A 1 730 ? -3.371 13.817 18.361 1.00 51.19 730 LYS A C 1
ATOM 5587 O O . LYS A 1 730 ? -2.961 14.452 19.332 1.00 51.19 730 LYS A O 1
ATOM 5592 N N . ARG A 1 731 ? -2.694 13.742 17.211 1.00 46.97 731 ARG A N 1
ATOM 5593 C CA . ARG A 1 731 ? -1.503 14.551 16.904 1.00 46.97 731 ARG A CA 1
ATOM 5594 C C . ARG A 1 731 ? -1.953 15.960 16.506 1.00 46.97 731 ARG A C 1
ATOM 5596 O O . ARG A 1 731 ? -2.737 16.103 15.571 1.00 46.97 731 ARG A O 1
ATOM 5603 N N . GLU A 1 732 ? -1.496 16.970 17.233 1.00 56.72 732 GLU A N 1
ATOM 5604 C CA . GLU A 1 732 ? -1.749 18.380 16.921 1.00 56.72 732 GLU A CA 1
ATOM 5605 C C . GLU A 1 732 ? -0.727 18.908 15.895 1.00 56.72 732 GLU A C 1
ATOM 5607 O O . GLU A 1 732 ? 0.258 18.238 15.573 1.00 56.72 732 GLU A O 1
ATOM 5612 N N . ALA A 1 733 ? -0.953 20.114 15.362 1.00 41.66 733 ALA A N 1
ATOM 5613 C CA . ALA A 1 733 ? -0.102 20.718 14.326 1.00 41.66 733 ALA A CA 1
ATOM 5614 C C . ALA A 1 733 ? 1.346 21.006 14.788 1.00 41.66 733 ALA A C 1
ATOM 5616 O O . ALA A 1 733 ? 2.250 21.119 13.965 1.00 41.66 733 ALA A O 1
ATOM 5617 N N . ASP A 1 734 ? 1.574 21.076 16.100 1.00 41.44 734 ASP A N 1
ATOM 5618 C CA . ASP A 1 734 ? 2.884 21.203 16.754 1.00 41.44 734 ASP A CA 1
ATOM 5619 C C . ASP A 1 734 ? 3.569 19.840 17.025 1.00 41.44 734 ASP A C 1
ATOM 5621 O O . ASP A 1 734 ? 4.625 19.781 17.652 1.00 41.44 734 ASP A O 1
ATOM 5625 N N . ASN A 1 735 ? 2.982 18.734 16.547 1.00 41.38 735 ASN A N 1
ATOM 5626 C CA . ASN A 1 735 ? 3.341 17.342 16.852 1.00 41.38 735 ASN A CA 1
ATOM 5627 C C . ASN A 1 735 ? 3.237 16.929 18.334 1.00 41.38 735 ASN A C 1
ATOM 5629 O O . ASN A 1 735 ? 3.620 15.801 18.668 1.00 41.38 735 ASN A O 1
ATOM 5633 N N . THR A 1 736 ? 2.658 17.757 19.209 1.00 48.78 736 THR A N 1
ATOM 5634 C CA . THR A 1 736 ? 2.211 17.292 20.527 1.00 48.78 736 THR A CA 1
ATOM 5635 C C . THR A 1 736 ? 1.034 16.324 20.377 1.00 48.78 736 THR A C 1
ATOM 5637 O O . THR A 1 736 ? 0.381 16.239 19.331 1.00 48.78 736 THR A O 1
ATOM 5640 N N . PHE A 1 737 ? 0.762 15.555 21.431 1.00 46.97 737 PHE A N 1
ATOM 5641 C CA . PHE A 1 737 ? -0.388 14.661 21.485 1.00 46.97 737 PHE A CA 1
ATOM 5642 C C . PHE A 1 737 ? -1.400 15.171 22.506 1.00 46.97 737 PHE A C 1
ATOM 5644 O O . PHE A 1 737 ? -1.197 15.015 23.712 1.00 46.97 737 PHE A O 1
ATOM 5651 N N . LYS A 1 738 ? -2.518 15.723 22.026 1.00 49.94 738 LYS A N 1
ATOM 5652 C CA . LYS A 1 738 ? -3.687 15.944 22.877 1.00 49.94 738 LYS A CA 1
ATOM 5653 C C . LYS A 1 738 ? -4.471 14.645 22.986 1.00 49.94 738 LYS A C 1
ATOM 5655 O O . LYS A 1 738 ? -4.775 13.985 21.991 1.00 49.94 738 LYS A O 1
ATOM 5660 N N . HIS A 1 739 ? -4.779 14.287 24.221 1.00 61.28 739 HIS A N 1
ATOM 5661 C CA . HIS A 1 739 ? -5.628 13.159 24.550 1.00 61.28 739 HIS A CA 1
ATOM 5662 C C . HIS A 1 739 ? -7.041 13.711 24.717 1.00 61.28 739 HIS A C 1
ATOM 5664 O O . HIS A 1 739 ? -7.269 14.591 25.544 1.00 61.28 739 HIS A O 1
ATOM 5670 N N . TYR A 1 740 ? -7.956 13.244 23.877 1.00 61.44 740 TYR A N 1
ATOM 5671 C CA . TYR A 1 740 ? -9.367 13.593 23.940 1.00 61.44 740 TYR A CA 1
ATOM 5672 C C . TYR A 1 740 ? -10.097 12.413 24.564 1.00 61.44 740 TYR A C 1
ATOM 5674 O O . TYR A 1 740 ? -9.980 11.299 24.054 1.00 61.44 740 TYR A O 1
ATOM 5682 N N . ALA A 1 741 ? -10.858 12.644 25.632 1.00 66.69 741 ALA A N 1
ATOM 5683 C CA . ALA A 1 741 ? -11.945 11.732 25.952 1.00 66.69 741 ALA A CA 1
ATOM 5684 C C . ALA A 1 741 ? -12.917 11.769 24.766 1.00 66.69 741 ALA A C 1
ATOM 5686 O O . ALA A 1 741 ? -13.322 12.849 24.328 1.00 66.69 741 ALA A O 1
ATOM 5687 N N . VAL A 1 742 ? -13.208 10.606 24.196 1.00 74.81 742 VAL A N 1
ATOM 5688 C CA . VAL A 1 742 ? -14.190 10.438 23.130 1.00 74.81 742 VAL A CA 1
ATOM 5689 C C . VAL A 1 742 ? -15.223 9.451 23.637 1.00 74.81 742 VAL A C 1
ATOM 5691 O O . VAL A 1 742 ? -14.870 8.416 24.201 1.00 74.81 742 VAL A O 1
ATOM 5694 N N . GLU A 1 743 ? -16.488 9.801 23.449 1.00 83.75 743 GLU A N 1
ATOM 5695 C CA . GLU A 1 743 ? -17.626 9.010 23.888 1.00 83.75 743 GLU A CA 1
ATOM 5696 C C . GLU A 1 743 ? -18.522 8.676 22.696 1.00 83.75 743 GLU A C 1
ATOM 5698 O O . GLU A 1 743 ? -18.736 9.503 21.803 1.00 83.75 743 GLU A O 1
ATOM 5703 N N . ASP A 1 744 ? -19.056 7.464 22.722 1.00 89.69 744 ASP A N 1
ATOM 5704 C CA . ASP A 1 744 ? -20.070 6.933 21.815 1.00 89.69 744 ASP A CA 1
ATOM 5705 C C . ASP A 1 744 ? -21.328 7.834 21.758 1.00 89.69 744 ASP A C 1
ATOM 5707 O O . ASP A 1 744 ? -21.642 8.551 22.720 1.00 89.69 744 ASP A O 1
ATOM 5711 N N . HIS A 1 745 ? -22.021 7.857 20.613 1.00 92.56 745 HIS A N 1
ATOM 5712 C CA . HIS A 1 745 ? -23.168 8.748 20.415 1.00 92.56 745 HIS A CA 1
ATOM 5713 C C . HIS A 1 745 ? -24.386 8.271 21.216 1.00 92.56 745 HIS A C 1
ATOM 5715 O O . HIS A 1 745 ? -24.956 9.052 21.989 1.00 92.56 745 HIS A O 1
ATOM 5721 N N . ALA A 1 746 ? -24.755 6.989 21.107 1.00 92.75 746 ALA A N 1
ATOM 5722 C CA . ALA A 1 746 ? -25.848 6.417 21.892 1.00 92.75 746 ALA A CA 1
ATOM 5723 C C . ALA A 1 746 ? -25.591 6.531 23.404 1.00 92.75 746 ALA A C 1
ATOM 5725 O O . ALA A 1 746 ? -26.514 6.859 24.154 1.00 92.75 746 ALA A O 1
ATOM 5726 N N . TRP A 1 747 ? -24.347 6.351 23.861 1.00 90.81 747 TRP A N 1
ATOM 5727 C CA . TRP A 1 747 ? -23.957 6.601 25.253 1.00 90.81 747 TRP A CA 1
ATOM 5728 C C . TRP A 1 747 ? -24.275 8.028 25.714 1.00 90.81 747 TRP A C 1
ATOM 5730 O O . TRP A 1 747 ? -25.012 8.215 26.689 1.00 90.81 747 TRP A O 1
ATOM 5740 N N . ARG A 1 748 ? -23.758 9.048 25.013 1.00 91.81 748 ARG A N 1
ATOM 5741 C CA . ARG A 1 748 ? -23.978 10.457 25.387 1.00 91.81 748 ARG A CA 1
ATOM 5742 C C . ARG A 1 748 ? -25.449 10.839 25.331 1.00 91.81 748 ARG A C 1
ATOM 5744 O O . ARG A 1 748 ? -25.939 11.511 26.240 1.00 91.81 748 ARG A O 1
ATOM 5751 N N . LEU A 1 749 ? -26.171 10.382 24.309 1.00 92.94 749 LEU A N 1
ATOM 5752 C CA . LEU A 1 749 ? -27.598 10.654 24.173 1.00 92.94 749 LEU A CA 1
ATOM 5753 C C . LEU A 1 749 ? -28.413 9.987 25.296 1.00 92.94 749 LEU A C 1
ATOM 5755 O O . LEU A 1 749 ? -29.343 10.600 25.819 1.00 92.94 749 LEU A O 1
ATOM 5759 N N . TYR A 1 750 ? -28.041 8.780 25.731 1.00 92.94 750 TYR A N 1
ATOM 5760 C CA . TYR A 1 750 ? -28.675 8.111 26.870 1.00 92.94 750 TYR A CA 1
ATOM 5761 C C . TYR A 1 750 ? -28.438 8.865 28.180 1.00 92.94 750 TYR A C 1
ATOM 5763 O O . TYR A 1 750 ? -29.395 9.165 28.894 1.00 92.94 750 TYR A O 1
ATOM 5771 N N . ARG A 1 751 ? -27.183 9.240 28.470 1.00 90.56 751 ARG A N 1
ATOM 5772 C CA . ARG A 1 751 ? -26.820 10.039 29.656 1.00 90.56 751 ARG A CA 1
ATOM 5773 C C . ARG A 1 751 ? -27.562 11.380 29.672 1.00 90.56 751 ARG A C 1
ATOM 5775 O O . ARG A 1 751 ? -28.094 11.769 30.708 1.00 90.56 751 ARG A O 1
ATOM 5782 N N . HIS A 1 752 ? -27.692 12.037 28.517 1.00 91.06 752 HIS A N 1
ATOM 5783 C CA . HIS A 1 752 ? -28.457 13.277 28.369 1.00 91.06 752 HIS A CA 1
ATOM 5784 C C . HIS A 1 752 ? -29.969 13.098 28.615 1.00 91.06 752 HIS A C 1
ATOM 5786 O O . HIS A 1 752 ? -30.577 13.924 29.291 1.00 91.06 752 HIS A O 1
ATOM 5792 N N . LEU A 1 753 ? -30.583 12.031 28.088 1.00 90.81 753 LEU A N 1
ATOM 5793 C CA . LEU A 1 753 ? -32.038 11.819 28.146 1.00 90.81 753 LEU A CA 1
ATOM 5794 C C . LEU A 1 753 ? -32.536 11.101 29.412 1.00 90.81 753 LEU A C 1
ATOM 5796 O O . LEU A 1 753 ? -33.723 11.191 29.727 1.00 90.81 753 LEU A O 1
ATOM 5800 N N . LYS A 1 754 ? -31.675 10.351 30.111 1.00 89.56 754 LYS A N 1
ATOM 5801 C CA . LYS A 1 754 ? -32.036 9.542 31.293 1.00 89.56 754 LYS A CA 1
ATOM 5802 C C . LYS A 1 754 ? -31.363 10.003 32.589 1.00 89.56 754 LYS A C 1
ATOM 5804 O O . LYS A 1 754 ? -31.846 9.649 33.662 1.00 89.56 754 LYS A O 1
ATOM 5809 N N . GLY A 1 755 ? -30.294 10.793 32.498 1.00 82.44 755 GLY A N 1
ATOM 5810 C CA . GLY A 1 755 ? -29.490 11.256 33.629 1.00 82.44 755 GLY A CA 1
ATOM 5811 C C . GLY A 1 755 ? -28.109 10.598 33.690 1.00 82.44 755 GLY A C 1
ATOM 5812 O O . GLY A 1 755 ? -27.905 9.473 33.231 1.00 82.44 755 GLY A O 1
ATOM 5813 N N . GLU A 1 756 ? -27.153 11.312 34.282 1.00 80.75 756 GLU A N 1
ATOM 5814 C CA . GLU A 1 756 ? -25.734 10.934 34.312 1.00 80.75 756 GLU A CA 1
ATOM 5815 C C . GLU A 1 756 ? -25.495 9.597 35.038 1.00 80.75 756 GLU A C 1
ATOM 5817 O O . GLU A 1 756 ? -24.784 8.745 34.514 1.00 80.75 756 GLU A O 1
ATOM 5822 N N . ASP A 1 757 ? -26.201 9.336 36.143 1.00 83.25 757 ASP A N 1
ATOM 5823 C CA . ASP A 1 757 ? -26.142 8.082 36.919 1.00 83.25 757 ASP A CA 1
ATOM 5824 C C . ASP A 1 757 ? -27.139 6.987 36.474 1.00 83.25 757 ASP A C 1
ATOM 5826 O O . ASP A 1 757 ? -27.273 5.961 37.144 1.00 83.25 757 ASP A O 1
ATOM 5830 N N . ALA A 1 758 ? -27.872 7.169 35.367 1.00 82.62 758 ALA A N 1
ATOM 5831 C CA . ALA A 1 758 ? -28.918 6.224 34.963 1.00 82.62 758 ALA A CA 1
ATOM 5832 C C . ALA A 1 758 ? -28.379 4.784 34.762 1.00 82.62 758 ALA A C 1
ATOM 5834 O O . ALA A 1 758 ? -27.331 4.605 34.123 1.00 82.62 758 ALA A O 1
ATOM 5835 N N . PRO A 1 759 ? -29.071 3.741 35.268 1.00 84.81 759 PRO A N 1
ATOM 5836 C CA . PRO A 1 759 ? -28.668 2.355 35.045 1.00 84.81 759 PRO A CA 1
ATOM 5837 C C . PRO A 1 759 ? -28.830 1.997 33.567 1.00 84.81 759 PRO A C 1
ATOM 5839 O O . PRO A 1 759 ? -29.854 2.303 32.961 1.00 84.81 759 PRO A O 1
ATOM 5842 N N . LEU A 1 760 ? -27.827 1.342 32.986 1.00 88.62 760 LEU A N 1
ATOM 5843 C CA . LEU A 1 760 ? -27.850 0.946 31.578 1.00 88.62 760 LEU A CA 1
ATOM 5844 C C . LEU A 1 760 ? -28.887 -0.153 31.323 1.00 88.62 760 LEU A C 1
ATOM 5846 O O . LEU A 1 760 ? -29.108 -1.029 32.160 1.00 88.62 760 LEU A O 1
ATOM 5850 N N . THR A 1 761 ? -29.495 -0.130 30.138 1.00 88.88 761 THR A N 1
ATOM 5851 C CA . THR A 1 761 ? -30.301 -1.250 29.639 1.00 88.88 761 THR A CA 1
ATOM 5852 C C . THR A 1 761 ? -29.394 -2.347 29.083 1.00 88.88 761 THR A C 1
ATOM 5854 O O . THR A 1 761 ? -28.271 -2.080 28.660 1.00 88.88 761 THR A O 1
ATOM 5857 N N . GLU A 1 762 ? -29.896 -3.581 28.994 1.00 88.25 762 GLU A N 1
ATOM 5858 C CA . GLU A 1 762 ? -29.140 -4.719 28.435 1.00 88.25 762 GLU A CA 1
ATOM 5859 C C . GLU A 1 762 ? -28.745 -4.540 26.958 1.00 88.25 762 GLU A C 1
ATOM 5861 O O . GLU A 1 762 ? -27.906 -5.285 26.454 1.00 88.25 762 GLU A O 1
ATOM 5866 N N . ALA A 1 763 ? -29.321 -3.541 26.277 1.00 91.62 76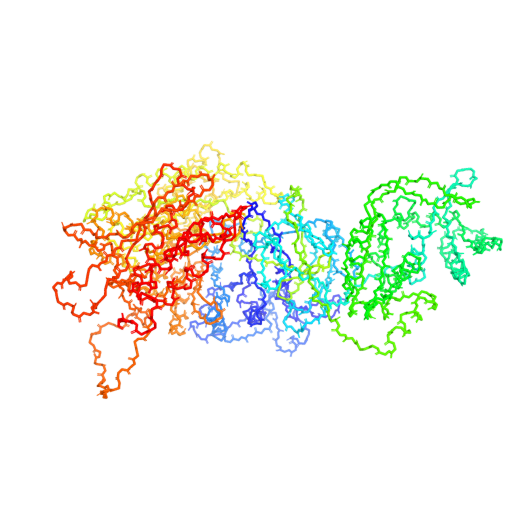3 ALA A N 1
ATOM 5867 C CA . ALA A 1 763 ? -28.951 -3.141 24.926 1.00 91.62 763 ALA A CA 1
ATOM 5868 C C . ALA A 1 763 ? -27.513 -2.602 24.832 1.00 91.62 763 ALA A C 1
ATOM 5870 O O . ALA A 1 763 ? -26.864 -2.789 23.803 1.00 91.62 763 ALA A O 1
ATOM 5871 N N . PHE A 1 764 ? -27.004 -1.983 25.905 1.00 91.62 764 PHE A N 1
ATOM 5872 C CA . PHE A 1 764 ? -25.614 -1.545 26.007 1.00 91.62 764 PHE A CA 1
ATOM 5873 C C . PHE A 1 764 ? -24.692 -2.755 26.190 1.00 91.62 764 PHE A C 1
ATOM 5875 O O . PHE A 1 764 ? -24.383 -3.162 27.307 1.00 91.62 764 PHE A O 1
ATOM 5882 N N . VAL A 1 765 ? -24.238 -3.311 25.067 1.00 88.12 765 VAL A N 1
ATOM 5883 C CA . VAL A 1 765 ? -23.172 -4.315 25.002 1.00 88.12 765 VAL A CA 1
ATOM 5884 C C . VAL A 1 765 ? -22.013 -3.828 24.128 1.00 88.12 765 VAL A C 1
ATOM 5886 O O . VAL A 1 765 ? -22.227 -3.342 23.016 1.00 88.12 765 VAL A O 1
ATOM 5889 N N . THR A 1 766 ? -20.783 -3.941 24.629 1.00 84.19 766 THR A N 1
ATOM 5890 C CA . THR A 1 766 ? -19.574 -3.597 23.867 1.00 84.19 766 THR A CA 1
ATOM 5891 C C . THR A 1 766 ? -19.072 -4.760 23.011 1.00 84.19 766 THR A C 1
ATOM 5893 O O . THR A 1 766 ? -19.388 -5.931 23.227 1.00 84.19 766 THR A O 1
ATOM 5896 N N . ALA A 1 767 ? -18.188 -4.442 22.067 1.00 80.25 767 ALA A N 1
ATOM 5897 C CA . ALA A 1 767 ? -17.489 -5.398 21.213 1.00 80.25 767 ALA A CA 1
ATOM 5898 C C . ALA A 1 767 ? -16.609 -6.437 21.947 1.00 80.25 767 ALA A C 1
ATOM 5900 O O . ALA A 1 767 ? -16.063 -7.320 21.289 1.00 80.25 767 ALA A O 1
ATOM 5901 N N . LEU A 1 768 ? -16.408 -6.295 23.264 1.00 75.06 768 LEU A N 1
ATOM 5902 C CA . LEU A 1 768 ? -15.589 -7.182 24.102 1.00 75.06 768 LEU A CA 1
ATOM 5903 C C . LEU A 1 768 ? -16.434 -8.080 25.029 1.00 75.06 768 LEU A C 1
ATOM 5905 O O . LEU A 1 768 ? -15.901 -9.001 25.644 1.00 75.06 768 LEU A O 1
ATOM 5909 N N . GLU A 1 769 ? -17.742 -7.821 25.119 1.00 79.06 769 GLU A N 1
ATOM 5910 C CA . GLU A 1 769 ? -18.711 -8.558 25.948 1.00 79.06 769 GLU A CA 1
ATOM 5911 C C . GLU A 1 769 ? -19.565 -9.545 25.128 1.00 79.06 769 GLU A C 1
ATOM 5913 O O . GLU A 1 769 ? -20.370 -10.291 25.688 1.00 79.06 769 GLU A O 1
ATOM 5918 N N . MET A 1 770 ? -19.405 -9.554 23.801 1.00 83.38 770 MET A N 1
ATOM 5919 C CA . MET A 1 770 ? -20.081 -10.471 22.878 1.00 83.38 770 MET A CA 1
ATOM 5920 C C . MET A 1 770 ? -19.136 -11.563 22.385 1.00 83.38 770 MET A C 1
ATOM 5922 O O . MET A 1 770 ? -17.924 -11.375 22.304 1.00 83.38 770 MET A O 1
ATOM 5926 N N . SER A 1 771 ? -19.707 -12.695 21.979 1.00 86.62 771 SER A N 1
ATOM 5927 C CA . SER A 1 771 ? -18.946 -13.782 21.370 1.00 86.62 771 SER A CA 1
ATOM 5928 C C . SER A 1 771 ? -18.629 -13.503 19.886 1.00 86.62 771 SER A C 1
ATOM 5930 O O . SER A 1 771 ? -19.326 -12.736 19.206 1.00 86.62 771 SER A O 1
ATOM 5932 N N . ALA A 1 772 ? -17.574 -14.127 19.356 1.00 85.38 772 ALA A N 1
ATOM 5933 C CA . ALA A 1 772 ? -17.146 -13.925 17.968 1.00 85.38 772 ALA A CA 1
ATOM 5934 C C . ALA A 1 772 ? -18.184 -14.446 16.949 1.00 85.38 772 ALA A C 1
ATOM 5936 O O . ALA A 1 772 ? -18.364 -13.864 15.877 1.00 85.38 772 ALA A O 1
ATOM 5937 N N . GLU A 1 773 ? -18.931 -15.488 17.317 1.00 88.19 773 GLU A N 1
ATOM 5938 C CA . GLU A 1 773 ? -20.060 -16.043 16.567 1.00 88.19 773 GLU A CA 1
ATOM 5939 C C . GLU A 1 773 ? -21.182 -15.003 16.439 1.00 88.19 773 GLU A C 1
ATOM 5941 O O . GLU A 1 773 ? -21.724 -14.811 15.352 1.00 88.19 773 GLU A O 1
ATOM 5946 N N . ALA A 1 774 ? -21.494 -14.262 17.511 1.00 87.62 774 ALA A N 1
ATOM 5947 C CA . ALA A 1 774 ? -22.490 -13.190 17.475 1.00 87.62 774 ALA A CA 1
ATOM 5948 C C . ALA A 1 774 ? -22.043 -12.008 16.592 1.00 87.62 774 ALA A C 1
ATOM 5950 O O . ALA A 1 774 ? -22.849 -11.450 15.840 1.00 87.62 774 ALA A O 1
ATOM 5951 N N . HIS A 1 775 ? -20.747 -11.667 16.614 1.00 85.69 775 HIS A N 1
ATOM 5952 C CA . HIS A 1 775 ? -20.151 -10.709 15.675 1.00 85.69 775 HIS A CA 1
ATOM 5953 C C . HIS A 1 775 ? -20.297 -11.166 14.212 1.00 85.69 775 HIS A C 1
ATOM 5955 O O . HIS A 1 775 ? -20.661 -10.350 13.360 1.00 85.69 775 HIS A O 1
ATOM 5961 N N . ALA A 1 776 ? -20.026 -12.441 13.914 1.00 84.81 776 ALA A N 1
ATOM 5962 C CA . ALA A 1 776 ? -20.143 -13.013 12.571 1.00 84.81 776 ALA A CA 1
ATOM 5963 C C . ALA A 1 776 ? -21.610 -13.123 12.108 1.00 84.81 776 ALA A C 1
ATOM 5965 O O . ALA A 1 776 ? -21.930 -12.772 10.971 1.00 84.81 776 ALA A O 1
ATOM 5966 N N . ALA A 1 777 ? -22.527 -13.501 13.002 1.00 91.62 777 ALA A N 1
ATOM 5967 C CA . ALA A 1 777 ? -23.957 -13.612 12.717 1.00 91.62 777 ALA A CA 1
ATOM 5968 C C . ALA A 1 777 ? -24.598 -12.272 12.303 1.00 91.62 777 ALA A C 1
ATOM 5970 O O . ALA A 1 777 ? -25.553 -12.268 11.525 1.00 91.62 777 ALA A O 1
ATOM 5971 N N . MET A 1 778 ? -24.072 -11.126 12.761 1.00 93.75 778 MET A N 1
ATOM 5972 C CA . MET A 1 778 ? -24.508 -9.818 12.248 1.00 93.75 778 MET A CA 1
ATOM 5973 C C . MET A 1 778 ? -24.028 -9.566 10.807 1.00 93.75 778 MET A C 1
ATOM 5975 O O . MET A 1 778 ? -24.782 -9.027 9.999 1.00 93.75 778 MET A O 1
ATOM 5979 N N . VAL A 1 779 ? -22.819 -10.015 10.435 1.00 89.75 779 VAL A N 1
ATOM 5980 C CA . VAL A 1 779 ? -22.360 -9.964 9.031 1.00 89.75 779 VAL A CA 1
ATOM 5981 C C . VAL A 1 779 ? -23.291 -10.801 8.149 1.00 89.75 779 VAL A C 1
ATOM 5983 O O . VAL A 1 779 ? -23.713 -10.334 7.094 1.00 89.75 779 VAL A O 1
ATOM 5986 N N . ALA A 1 780 ? -23.677 -11.997 8.603 1.00 90.94 780 ALA A N 1
ATOM 5987 C CA . ALA A 1 780 ? -24.608 -12.881 7.899 1.00 90.94 780 ALA A CA 1
ATOM 5988 C C . ALA A 1 780 ? -26.043 -12.338 7.800 1.00 90.94 780 ALA A C 1
ATOM 5990 O O . ALA A 1 780 ? -26.722 -12.605 6.810 1.00 90.94 780 ALA A O 1
ATOM 5991 N N . ALA A 1 781 ? -26.489 -11.531 8.765 1.00 95.12 781 ALA A N 1
ATOM 5992 C CA . ALA A 1 781 ? -27.761 -10.819 8.678 1.00 95.12 781 ALA A CA 1
ATOM 5993 C C . ALA A 1 781 ? -27.742 -9.724 7.589 1.00 95.12 781 ALA A C 1
ATOM 5995 O O . ALA A 1 781 ? -28.708 -9.577 6.844 1.00 95.12 781 ALA A O 1
ATOM 5996 N N . VAL A 1 782 ? -26.643 -8.972 7.460 1.00 94.88 782 VAL A N 1
ATOM 5997 C CA . VAL A 1 782 ? -26.547 -7.822 6.537 1.00 94.88 782 VAL A CA 1
ATOM 5998 C C . VAL A 1 782 ? -26.122 -8.225 5.113 1.00 94.88 782 VAL A C 1
ATOM 6000 O O . VAL A 1 782 ? -26.636 -7.684 4.133 1.00 94.88 782 VAL A O 1
ATOM 6003 N N . ALA A 1 783 ? -25.225 -9.205 4.960 1.00 90.44 783 ALA A N 1
ATOM 6004 C CA . ALA A 1 783 ? -24.634 -9.596 3.673 1.00 90.44 783 ALA A CA 1
ATOM 6005 C C . ALA A 1 783 ? -25.622 -9.938 2.532 1.00 90.44 783 ALA A C 1
ATOM 6007 O O . ALA A 1 783 ? -25.329 -9.556 1.395 1.00 90.44 783 ALA A O 1
ATOM 6008 N N . PRO A 1 784 ? -26.794 -10.575 2.756 1.00 93.00 784 PRO A N 1
ATOM 6009 C CA . PRO A 1 784 ? -27.761 -10.866 1.691 1.00 93.00 784 PRO A CA 1
ATOM 6010 C C . PRO A 1 784 ? -28.290 -9.632 0.941 1.00 93.00 784 PRO A C 1
ATOM 6012 O O . PRO A 1 784 ? -28.850 -9.786 -0.150 1.00 93.00 784 PRO A O 1
ATOM 6015 N N . TYR A 1 785 ? -28.101 -8.436 1.512 1.00 96.25 785 TYR A N 1
ATOM 6016 C CA . TYR A 1 785 ? -28.585 -7.145 1.023 1.00 96.25 785 TYR A CA 1
ATOM 6017 C C . TYR A 1 785 ? -27.487 -6.247 0.428 1.00 96.25 785 TYR A C 1
ATOM 6019 O O . TYR A 1 785 ? -27.823 -5.189 -0.093 1.00 96.25 785 TYR A O 1
ATOM 6027 N N . ILE A 1 786 ? -26.210 -6.658 0.449 1.00 94.62 786 ILE A N 1
ATOM 6028 C CA . ILE A 1 786 ? -25.074 -5.867 -0.059 1.00 94.62 786 ILE A CA 1
ATOM 6029 C C . ILE A 1 786 ? -24.482 -6.501 -1.330 1.00 94.62 786 ILE A C 1
ATOM 6031 O O . ILE A 1 786 ? -23.965 -7.623 -1.307 1.00 94.62 786 ILE A O 1
ATOM 6035 N N . ASP A 1 787 ? -24.548 -5.777 -2.453 1.00 91.31 787 ASP A N 1
A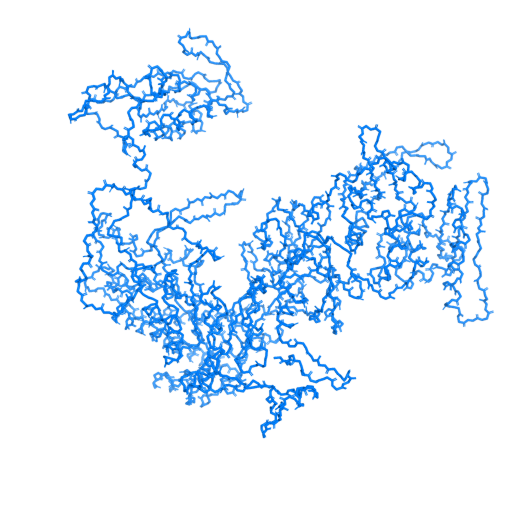TOM 6036 C CA . ASP A 1 787 ? -24.156 -6.297 -3.768 1.00 91.31 787 ASP A CA 1
ATOM 6037 C C . ASP A 1 787 ? -22.636 -6.366 -3.988 1.00 91.31 787 ASP A C 1
ATOM 6039 O O . ASP A 1 787 ? -22.172 -7.348 -4.572 1.00 91.31 787 ASP A O 1
ATOM 6043 N N . THR A 1 788 ? -21.835 -5.447 -3.432 1.00 86.44 788 THR A N 1
ATOM 6044 C CA . THR A 1 788 ? -20.369 -5.590 -3.401 1.00 86.44 788 THR A CA 1
ATOM 6045 C C . THR A 1 788 ? -19.899 -6.366 -2.163 1.00 86.44 788 THR A C 1
ATOM 6047 O O . THR A 1 788 ? -19.901 -7.593 -2.200 1.00 86.44 788 THR A O 1
ATOM 6050 N N . SER A 1 789 ? -19.480 -5.705 -1.079 1.00 77.44 789 SER A N 1
ATOM 6051 C CA . SER A 1 789 ? -18.847 -6.315 0.097 1.00 77.44 789 SER A CA 1
ATOM 6052 C C . SER A 1 789 ? -19.087 -5.518 1.390 1.00 77.44 789 SER A C 1
ATOM 6054 O O . SER A 1 789 ? -19.548 -4.374 1.370 1.00 77.44 789 SER A O 1
ATOM 6056 N N . ILE A 1 790 ? -18.746 -6.136 2.523 1.00 79.44 790 ILE A N 1
ATOM 6057 C CA . ILE A 1 790 ? -18.814 -5.571 3.874 1.00 79.44 790 ILE A CA 1
ATOM 6058 C C . ILE A 1 790 ? -17.429 -5.672 4.510 1.00 79.44 790 ILE A C 1
ATOM 6060 O O . ILE A 1 790 ? -16.841 -6.749 4.545 1.00 79.44 790 ILE A O 1
ATOM 6064 N N . SER A 1 791 ? -16.931 -4.563 5.051 1.00 70.62 791 SER A N 1
ATOM 6065 C CA . SER A 1 791 ? -15.616 -4.463 5.686 1.00 70.62 791 SER A CA 1
ATOM 6066 C C . SER A 1 791 ? -15.715 -4.321 7.212 1.00 70.62 791 SER A C 1
ATOM 6068 O O . SER A 1 791 ? -15.139 -3.395 7.780 1.00 70.62 791 SER A O 1
ATOM 6070 N N . LYS A 1 792 ? -16.445 -5.238 7.863 1.00 78.56 792 LYS A N 1
ATOM 6071 C CA . LYS A 1 792 ? -16.541 -5.348 9.331 1.00 78.56 792 LYS A CA 1
ATOM 6072 C C . LYS A 1 792 ? -15.475 -6.293 9.879 1.00 78.56 792 LYS A C 1
ATOM 6074 O O . LYS A 1 792 ? -15.333 -7.412 9.388 1.00 78.56 792 LYS A O 1
ATOM 6079 N N . THR A 1 793 ? -14.844 -5.895 10.980 1.00 69.19 793 THR A N 1
ATOM 6080 C CA . THR A 1 793 ? -14.006 -6.787 11.793 1.00 69.19 793 THR A CA 1
ATOM 6081 C C . THR A 1 793 ? -14.841 -7.570 12.819 1.00 69.19 793 THR A C 1
ATOM 6083 O O . THR A 1 793 ? -15.677 -7.021 13.550 1.00 69.19 793 THR A O 1
ATOM 6086 N N . VAL A 1 794 ? -14.597 -8.878 12.902 1.00 80.00 794 VAL A N 1
ATOM 6087 C CA . VAL A 1 794 ? -14.988 -9.733 14.031 1.00 80.00 794 VAL A CA 1
ATOM 6088 C C . VAL A 1 794 ? -13.887 -9.647 15.086 1.00 80.00 794 VAL A C 1
ATOM 6090 O O . VAL A 1 794 ? -12.739 -9.976 14.798 1.00 80.00 794 VAL A O 1
ATOM 6093 N N . ASN A 1 795 ? -14.215 -9.200 16.299 1.00 79.44 795 ASN A N 1
ATOM 6094 C CA . ASN A 1 795 ? -13.257 -9.226 17.403 1.00 79.44 795 ASN A CA 1
ATOM 6095 C C . ASN A 1 795 ? -13.281 -10.614 18.042 1.00 79.44 795 ASN A C 1
ATOM 6097 O O . ASN A 1 795 ? -14.350 -11.190 18.243 1.00 79.44 795 ASN A O 1
ATOM 6101 N N . VAL A 1 796 ? -12.099 -11.142 18.333 1.00 80.12 796 VAL A N 1
ATOM 6102 C CA . VAL A 1 796 ? -11.883 -12.488 18.863 1.00 80.12 796 VAL A CA 1
ATOM 6103 C C . VAL A 1 796 ? -11.014 -12.360 20.120 1.00 80.12 796 VAL A C 1
ATOM 6105 O O . VAL A 1 796 ? -9.930 -11.786 20.030 1.00 80.12 796 VAL A O 1
ATOM 6108 N N . PRO A 1 797 ? -11.450 -12.843 21.296 1.00 78.31 797 PRO A N 1
ATOM 6109 C CA . PRO A 1 797 ? -10.622 -12.870 22.501 1.00 78.31 797 PRO A CA 1
ATOM 6110 C C . PRO A 1 797 ? -9.262 -13.567 22.321 1.00 78.31 797 PRO A C 1
ATOM 6112 O O . PRO A 1 797 ? -9.100 -14.487 21.523 1.00 78.31 797 PRO A O 1
ATOM 6115 N N . GLU A 1 798 ? -8.265 -13.131 23.091 1.00 77.88 798 GLU A N 1
ATOM 6116 C CA . GLU A 1 798 ? -6.892 -13.665 23.050 1.00 77.88 798 GLU A CA 1
ATOM 6117 C C . GLU A 1 798 ? -6.819 -15.166 23.403 1.00 77.88 798 GLU A C 1
ATOM 6119 O O . GLU A 1 798 ? -5.981 -15.897 22.872 1.00 77.88 798 GLU A O 1
ATOM 6124 N N . ASP A 1 799 ? -7.737 -15.620 24.255 1.00 77.06 799 ASP A N 1
ATOM 6125 C CA . ASP A 1 799 ? -7.906 -16.972 24.796 1.00 77.06 799 ASP A CA 1
ATOM 6126 C C . ASP A 1 799 ? -8.902 -17.855 24.009 1.00 77.06 799 ASP A C 1
ATOM 6128 O O . ASP A 1 799 ? -9.142 -19.002 24.387 1.00 77.06 799 ASP A O 1
ATOM 6132 N N . TYR A 1 800 ? -9.445 -17.352 22.896 1.00 80.44 800 TYR A N 1
ATOM 6133 C CA . TYR A 1 800 ? -10.491 -18.009 22.107 1.00 80.44 800 TYR A CA 1
ATOM 6134 C C . TYR A 1 800 ? -10.027 -19.339 21.469 1.00 80.44 800 TYR A C 1
ATOM 6136 O O . TYR A 1 800 ? -9.017 -19.340 20.764 1.00 80.44 800 TYR A O 1
ATOM 6144 N N . PRO A 1 801 ? -10.730 -20.480 21.640 1.00 87.19 801 PRO A N 1
ATOM 6145 C CA . PRO A 1 801 ? -10.238 -21.772 21.162 1.00 87.19 801 PRO A CA 1
ATOM 6146 C C . PRO A 1 801 ? -10.064 -21.850 19.638 1.00 87.19 801 PRO A C 1
ATOM 6148 O O . PRO A 1 801 ? -10.961 -21.531 18.859 1.00 87.19 801 PRO A O 1
ATOM 6151 N N . TYR A 1 802 ? -8.914 -22.370 19.201 1.00 88.38 802 TYR A N 1
ATOM 6152 C CA . TYR A 1 802 ? -8.561 -22.498 17.779 1.00 88.38 802 TYR A CA 1
ATOM 6153 C C . TYR A 1 802 ? -9.587 -23.301 16.948 1.00 88.38 802 TYR A C 1
ATOM 6155 O O . TYR A 1 802 ? -9.863 -22.955 15.800 1.00 88.38 802 TYR A O 1
ATOM 6163 N N . ALA A 1 803 ? -10.177 -24.357 17.521 1.00 87.56 803 ALA A N 1
ATOM 6164 C CA . ALA A 1 803 ? -11.185 -25.169 16.832 1.00 87.56 803 ALA A CA 1
ATOM 6165 C C . ALA A 1 803 ? -12.474 -24.374 16.549 1.00 87.56 803 ALA A C 1
ATOM 6167 O O . ALA A 1 803 ? -13.022 -24.452 15.448 1.00 87.56 803 ALA A O 1
ATOM 6168 N N . ASP A 1 804 ? -12.906 -23.553 17.508 1.00 85.75 804 ASP A N 1
ATOM 6169 C CA . ASP A 1 804 ? -14.072 -22.680 17.366 1.00 85.75 804 ASP A CA 1
ATOM 6170 C C . ASP A 1 804 ? -13.774 -21.557 16.355 1.00 85.75 804 ASP A C 1
ATOM 6172 O O . ASP A 1 804 ? -14.630 -21.190 15.549 1.00 85.75 804 ASP A O 1
ATOM 6176 N N . PHE A 1 805 ? -12.522 -21.079 16.309 1.00 87.88 805 PHE A N 1
ATOM 6177 C CA . PHE A 1 805 ? -12.076 -20.032 15.379 1.00 87.88 805 PHE A CA 1
ATOM 6178 C C . PHE A 1 805 ? -12.133 -20.508 13.926 1.00 87.88 805 PHE A C 1
ATOM 6180 O O . PHE A 1 805 ? -12.675 -19.822 13.058 1.00 87.88 805 PHE A O 1
ATOM 6187 N N . GLN A 1 806 ? -11.662 -21.730 13.672 1.00 90.31 806 GLN A N 1
ATOM 6188 C CA . GLN A 1 806 ? -11.865 -22.418 12.397 1.00 90.31 806 GLN A CA 1
ATOM 6189 C C . GLN A 1 806 ? -13.366 -22.601 12.080 1.00 90.31 806 GLN A C 1
ATOM 6191 O O . GLN A 1 806 ? -13.776 -22.521 10.917 1.00 90.31 806 GLN A O 1
ATOM 6196 N N . GLY A 1 807 ? -14.194 -22.804 13.110 1.00 89.12 807 GLY A N 1
ATOM 6197 C CA . GLY A 1 807 ? -15.653 -22.853 13.017 1.00 89.12 807 GLY A CA 1
ATOM 6198 C C . GLY A 1 807 ? -16.281 -21.567 12.468 1.00 89.12 807 GLY A C 1
ATOM 6199 O O . GLY A 1 807 ? -17.142 -21.659 11.593 1.00 89.12 807 GLY A O 1
ATOM 6200 N N . LEU A 1 808 ? -15.820 -20.381 12.891 1.00 87.69 808 LEU A N 1
ATOM 6201 C CA . LEU A 1 808 ? -16.314 -19.081 12.395 1.00 87.69 808 LEU A CA 1
ATOM 6202 C C . LEU A 1 808 ? -16.214 -18.972 10.865 1.00 87.69 808 LEU A C 1
ATOM 6204 O O . LEU A 1 808 ? -17.165 -18.568 10.193 1.00 87.69 808 LEU A O 1
ATOM 6208 N N . TYR A 1 809 ? -15.074 -19.374 10.302 1.00 88.75 809 TYR A N 1
ATOM 6209 C CA . TYR A 1 809 ? -14.831 -19.326 8.860 1.00 88.75 809 TYR A CA 1
ATOM 6210 C C . TYR A 1 809 ? -15.616 -20.394 8.082 1.00 88.75 809 TYR A C 1
ATOM 6212 O O . TYR A 1 809 ? -16.062 -20.132 6.962 1.00 88.75 809 TYR A O 1
ATOM 6220 N N . LEU A 1 810 ? -15.852 -21.571 8.674 1.00 89.25 810 LEU A N 1
ATOM 6221 C CA . LEU A 1 810 ? -16.719 -22.596 8.085 1.00 89.25 810 LEU A CA 1
ATOM 6222 C C . LEU A 1 810 ? -18.194 -22.154 8.071 1.00 89.25 810 LEU A C 1
ATOM 6224 O O . LEU A 1 810 ? -18.874 -22.319 7.058 1.00 89.25 810 LEU A O 1
ATOM 6228 N N . GLN A 1 811 ? -18.673 -21.536 9.155 1.00 88.69 811 GLN A N 1
ATOM 6229 C CA . GLN A 1 811 ? -20.018 -20.955 9.236 1.00 88.69 811 GLN A CA 1
ATOM 6230 C C . GLN A 1 811 ? -20.193 -19.808 8.231 1.00 88.69 811 GLN A C 1
ATOM 6232 O O . GLN A 1 811 ? -21.196 -19.768 7.521 1.00 88.69 811 GLN A O 1
ATOM 6237 N N . ALA A 1 812 ? -19.198 -18.923 8.103 1.00 86.69 812 ALA A N 1
ATOM 6238 C CA . ALA A 1 812 ? -19.185 -17.843 7.115 1.00 86.69 812 ALA A CA 1
ATOM 6239 C C . ALA A 1 812 ? -19.335 -18.354 5.672 1.00 86.69 812 ALA A C 1
ATOM 6241 O O . ALA A 1 812 ? -20.083 -17.768 4.884 1.00 86.69 812 ALA A O 1
ATOM 6242 N N . TRP A 1 813 ? -18.672 -19.464 5.332 1.00 91.81 813 TRP A N 1
ATOM 6243 C CA . TRP A 1 813 ? -18.845 -20.128 4.039 1.00 91.81 813 TRP A CA 1
ATOM 6244 C C . TRP A 1 813 ? -20.264 -20.691 3.864 1.00 91.81 813 TRP A C 1
ATOM 6246 O O . TRP A 1 813 ? -20.930 -20.375 2.880 1.00 91.81 813 TRP A O 1
ATOM 6256 N N . GLN A 1 814 ? -20.765 -21.456 4.841 1.00 90.12 814 GLN A N 1
ATOM 6257 C CA . GLN A 1 814 ? -22.101 -22.074 4.798 1.00 90.12 814 GLN A CA 1
ATOM 6258 C C . GLN A 1 814 ? -23.242 -21.043 4.725 1.00 90.12 814 GLN A C 1
ATOM 6260 O O . GLN A 1 814 ? -24.254 -21.271 4.065 1.00 90.12 814 GLN A O 1
ATOM 6265 N N . GLN A 1 815 ? -23.068 -19.884 5.364 1.00 85.06 815 GLN A N 1
ATOM 6266 C CA . GLN A 1 815 ? -23.984 -18.738 5.303 1.00 85.06 815 GLN A CA 1
ATOM 6267 C C . GLN A 1 815 ? -23.837 -17.933 3.994 1.00 85.06 815 GLN A C 1
ATOM 6269 O O . GLN A 1 815 ? -24.632 -17.035 3.708 1.00 85.06 815 GLN A O 1
ATOM 6274 N N . GLY A 1 816 ? -22.840 -18.257 3.166 1.00 84.44 816 GLY A N 1
ATOM 6275 C CA . GLY A 1 816 ? -22.587 -17.619 1.882 1.00 84.44 816 GLY A CA 1
ATOM 6276 C C . GLY A 1 816 ? -22.113 -16.172 2.014 1.00 84.44 816 GLY A C 1
ATOM 6277 O O . GLY A 1 816 ? -22.586 -15.305 1.270 1.00 84.44 816 GLY A O 1
ATOM 6278 N N . LEU A 1 817 ? -21.197 -15.900 2.945 1.00 86.31 817 LEU A N 1
ATOM 6279 C CA . LEU A 1 817 ? -20.466 -14.635 2.991 1.00 86.31 817 LEU A CA 1
ATOM 6280 C C . LEU A 1 817 ? -19.471 -14.525 1.825 1.00 86.31 817 LEU A C 1
ATOM 6282 O O . LEU A 1 817 ? -19.055 -15.516 1.232 1.00 86.31 817 LEU A O 1
ATOM 6286 N N . LYS A 1 818 ? -19.076 -13.293 1.488 1.00 84.81 818 LYS A N 1
ATOM 6287 C CA . LYS A 1 818 ? -18.071 -13.007 0.443 1.00 84.81 818 LYS A CA 1
ATOM 6288 C C . LYS A 1 818 ? -16.634 -13.042 0.982 1.00 84.81 818 LYS A C 1
ATOM 6290 O O . LYS A 1 818 ? -15.695 -13.271 0.227 1.00 84.81 818 LYS A O 1
ATOM 6295 N N . GLY A 1 819 ? -16.471 -12.885 2.292 1.00 82.56 819 GLY A N 1
ATOM 6296 C CA . GLY A 1 819 ? -15.221 -13.024 3.034 1.00 82.56 819 GLY A CA 1
ATOM 6297 C C . GLY A 1 819 ? -15.462 -12.798 4.527 1.00 82.56 819 GLY A C 1
ATOM 6298 O O . GLY A 1 819 ? -16.587 -12.480 4.921 1.00 82.56 819 GLY A O 1
ATOM 6299 N N . LEU A 1 820 ? -14.423 -12.960 5.347 1.00 79.38 820 LEU A N 1
ATOM 6300 C CA . LEU A 1 820 ? -14.471 -12.674 6.785 1.00 79.38 820 LEU A CA 1
ATOM 6301 C C . LEU A 1 820 ? -13.106 -12.168 7.281 1.00 79.38 820 LEU A C 1
ATOM 6303 O O . LEU A 1 820 ? -12.066 -12.733 6.935 1.00 79.38 820 LEU A O 1
ATOM 6307 N N . ALA A 1 821 ? -13.118 -11.122 8.110 1.00 71.38 821 ALA A N 1
ATOM 6308 C CA . ALA A 1 821 ? -11.936 -10.557 8.755 1.00 71.38 821 ALA A CA 1
ATOM 6309 C C . ALA A 1 821 ? -12.067 -10.649 10.282 1.00 71.38 821 ALA A C 1
ATOM 6311 O O . ALA A 1 821 ? -13.031 -10.140 10.858 1.00 71.38 821 ALA A O 1
ATOM 6312 N N . THR A 1 822 ? -11.089 -11.277 10.933 1.00 75.62 822 THR A N 1
ATOM 6313 C CA . THR A 1 822 ? -11.001 -11.404 12.394 1.00 75.62 822 THR A CA 1
ATOM 6314 C C . THR A 1 822 ? -9.809 -10.626 12.937 1.00 75.62 822 THR A C 1
ATOM 6316 O O . THR A 1 822 ? -8.729 -10.683 12.357 1.00 75.62 822 THR A O 1
ATOM 6319 N N . TYR A 1 823 ? -9.970 -9.978 14.087 1.00 70.88 823 TYR A N 1
ATOM 6320 C CA . TYR A 1 823 ? -8.867 -9.419 14.864 1.00 70.88 823 TYR A CA 1
ATOM 6321 C C . TYR A 1 823 ? -8.834 -10.064 16.248 1.00 70.88 823 TYR A C 1
ATOM 6323 O O . TYR A 1 823 ? -9.821 -10.016 16.986 1.00 70.88 823 TYR A O 1
ATOM 6331 N N . ARG A 1 824 ? -7.683 -10.649 16.587 1.00 77.12 824 ARG A N 1
ATOM 6332 C CA . ARG A 1 824 ? -7.378 -11.236 17.892 1.00 77.12 824 ARG A CA 1
ATOM 6333 C C . ARG A 1 824 ? -6.171 -10.501 18.484 1.00 77.12 824 ARG A C 1
ATOM 6335 O O . ARG A 1 824 ? -5.113 -10.529 17.857 1.00 77.12 824 ARG A O 1
ATOM 6342 N N . PRO A 1 825 ? -6.285 -9.828 19.643 1.00 63.06 825 PRO A N 1
ATOM 6343 C CA . PRO A 1 825 ? -5.130 -9.220 20.289 1.00 63.06 825 PRO A CA 1
ATOM 6344 C C . PRO A 1 825 ? -4.215 -10.322 20.834 1.00 63.06 825 PRO A C 1
ATOM 6346 O O . PRO A 1 825 ? -4.691 -11.338 21.339 1.00 63.06 825 PRO A O 1
ATOM 6349 N N . ASN A 1 826 ? -2.904 -10.124 20.707 1.00 58.72 826 ASN A N 1
ATOM 6350 C CA . ASN A 1 826 ? -1.870 -11.001 21.255 1.00 58.72 826 ASN A CA 1
ATOM 6351 C C . ASN A 1 826 ? -0.542 -10.229 21.400 1.00 58.72 826 ASN A C 1
ATOM 6353 O O . ASN A 1 826 ? -0.449 -9.050 21.047 1.00 58.72 826 ASN A O 1
ATOM 6357 N N . SER A 1 827 ? 0.511 -10.893 21.880 1.00 41.09 827 SER A N 1
ATOM 6358 C CA . SER A 1 827 ? 1.845 -10.304 22.091 1.00 41.09 827 SER A CA 1
ATOM 6359 C C . SER A 1 827 ? 2.592 -9.856 20.821 1.00 41.09 827 SER A C 1
ATOM 6361 O O . SER A 1 827 ? 3.596 -9.154 20.939 1.00 41.09 827 SER A O 1
ATOM 6363 N N . VAL A 1 828 ? 2.120 -10.228 19.625 1.00 39.09 828 VAL A N 1
ATOM 6364 C CA . VAL A 1 828 ? 2.702 -9.847 18.323 1.00 39.09 828 VAL A CA 1
ATOM 6365 C C . VAL A 1 828 ? 1.956 -8.657 17.708 1.00 39.09 828 VAL A C 1
ATOM 6367 O O . VAL A 1 828 ? 2.582 -7.743 17.174 1.00 39.09 828 VAL A O 1
ATOM 6370 N N . LEU A 1 829 ? 0.624 -8.647 17.812 1.00 36.41 829 LEU A N 1
ATOM 6371 C CA . LEU A 1 829 ? -0.261 -7.623 17.244 1.00 36.41 829 LEU A CA 1
ATOM 6372 C C . LEU A 1 829 ? -0.501 -6.430 18.188 1.00 36.41 829 LEU A C 1
ATOM 6374 O O . LEU A 1 829 ? -0.806 -5.329 17.727 1.00 36.41 829 LEU A O 1
ATOM 6378 N N . GLY A 1 830 ? -0.369 -6.633 19.503 1.00 33.09 830 GLY A N 1
ATOM 6379 C CA . GLY A 1 830 ? -0.713 -5.646 20.529 1.00 33.09 830 GLY A CA 1
ATOM 6380 C C . GLY A 1 830 ? -2.208 -5.296 20.556 1.00 33.09 830 GLY A C 1
ATOM 6381 O O . GLY A 1 830 ? -3.031 -5.979 19.945 1.00 33.09 830 GLY A O 1
ATOM 6382 N N . SER A 1 831 ? -2.560 -4.206 21.251 1.00 34.91 831 SER A N 1
ATOM 6383 C CA . SER A 1 831 ? -3.893 -3.588 21.170 1.00 34.91 831 SER A CA 1
ATOM 6384 C C . SER A 1 831 ? -3.818 -2.198 20.542 1.00 34.91 831 SER A C 1
ATOM 6386 O O . SER A 1 831 ? -3.019 -1.358 20.959 1.00 34.91 831 SER A O 1
ATOM 6388 N N . VAL A 1 832 ? -4.687 -1.943 19.561 1.00 33.94 832 VAL A N 1
ATOM 6389 C CA . VAL A 1 832 ? -4.825 -0.639 18.885 1.00 33.94 832 VAL A CA 1
ATOM 6390 C C . VAL A 1 832 ? -5.657 0.355 19.715 1.00 33.94 832 VAL A C 1
ATOM 6392 O O . VAL A 1 832 ? -5.536 1.567 19.536 1.00 33.94 832 VAL A O 1
ATOM 6395 N N . LEU A 1 833 ? -6.476 -0.143 20.647 1.00 36.78 833 LEU A N 1
ATOM 6396 C CA . LEU A 1 833 ? -7.313 0.648 21.550 1.00 36.78 833 LEU A CA 1
ATOM 6397 C C . LEU A 1 833 ? -7.092 0.170 22.991 1.00 36.78 833 LEU A C 1
ATOM 6399 O O . LEU A 1 833 ? -7.541 -0.905 23.388 1.00 36.78 833 LEU A O 1
ATOM 6403 N N . SER A 1 834 ? -6.366 0.965 23.775 1.00 33.94 834 SER A N 1
ATOM 6404 C CA . SER A 1 834 ? -6.100 0.686 25.186 1.00 33.94 834 SER A CA 1
ATOM 6405 C C . SER A 1 834 ? -7.267 1.133 26.066 1.00 33.94 834 SER A C 1
ATOM 6407 O O . SER A 1 834 ? -7.548 2.329 26.161 1.00 33.94 834 SER A O 1
ATOM 6409 N N . VAL A 1 835 ? -7.887 0.175 26.751 1.00 40.19 835 VAL A N 1
ATOM 6410 C CA . VAL A 1 835 ? -8.577 0.414 28.025 1.00 40.19 835 VAL A CA 1
ATOM 6411 C C . VAL A 1 835 ? -7.544 0.133 29.120 1.00 40.19 835 VAL A C 1
ATOM 6413 O O . VAL A 1 835 ? -6.827 -0.866 29.020 1.00 40.19 835 VAL A O 1
ATOM 6416 N N . ASP A 1 836 ? -7.402 1.013 30.111 1.00 30.80 836 ASP A N 1
ATOM 6417 C CA . ASP A 1 836 ? -6.349 0.864 31.123 1.00 30.80 836 ASP A CA 1
ATOM 6418 C C . ASP A 1 836 ? -6.584 -0.389 32.000 1.00 30.80 836 ASP A C 1
ATOM 6420 O O . ASP A 1 836 ? -7.717 -0.618 32.438 1.00 30.80 836 ASP A O 1
ATOM 6424 N N . PRO A 1 837 ? -5.558 -1.226 32.271 1.00 27.50 837 PRO A N 1
ATOM 6425 C CA . PRO A 1 837 ? -5.745 -2.452 33.044 1.00 27.50 837 PRO A CA 1
ATOM 6426 C C . PRO A 1 837 ? -6.083 -2.177 34.512 1.00 27.50 837 PRO A C 1
ATOM 6428 O O . PRO A 1 837 ? -5.401 -1.402 35.183 1.00 27.50 837 PRO A O 1
ATOM 6431 N N . VAL A 1 838 ? -7.068 -2.902 35.047 1.00 30.31 838 VAL A N 1
ATOM 6432 C CA . VAL A 1 838 ? -7.306 -2.963 36.497 1.00 30.31 838 VAL A CA 1
ATOM 6433 C C . VAL A 1 838 ? -6.112 -3.664 37.166 1.00 30.31 838 VAL A C 1
ATOM 6435 O O . VAL A 1 838 ? -5.776 -4.780 36.758 1.00 30.31 838 VAL A O 1
ATOM 6438 N N . PRO A 1 839 ? -5.470 -3.076 38.194 1.00 29.44 839 PRO A N 1
ATOM 6439 C CA . PRO A 1 839 ? -4.427 -3.762 38.948 1.00 29.44 839 PRO A CA 1
ATOM 6440 C C . PRO A 1 839 ? -4.978 -5.025 39.619 1.00 29.44 839 PRO A C 1
ATOM 6442 O O . PRO A 1 839 ? -5.971 -4.972 40.345 1.00 29.44 839 PRO A O 1
ATOM 6445 N N . ALA A 1 840 ? -4.327 -6.168 39.399 1.00 26.83 840 ALA A N 1
ATOM 6446 C CA . ALA A 1 840 ? -4.709 -7.410 40.061 1.00 26.83 840 ALA A CA 1
ATOM 6447 C C . ALA A 1 840 ? -4.480 -7.299 41.579 1.00 26.83 840 ALA A C 1
ATOM 6449 O O . ALA A 1 840 ? -3.367 -7.014 42.026 1.00 26.83 840 ALA A O 1
ATOM 6450 N N . ALA A 1 841 ? -5.526 -7.542 42.372 1.00 29.19 841 ALA A N 1
ATOM 6451 C CA . ALA A 1 841 ? -5.425 -7.542 43.827 1.00 29.19 841 ALA A CA 1
ATOM 6452 C C . ALA A 1 841 ? -4.443 -8.628 44.304 1.00 29.19 841 ALA A C 1
ATOM 6454 O O . ALA A 1 841 ? -4.501 -9.776 43.857 1.00 29.19 841 ALA A O 1
ATOM 6455 N N . ALA A 1 842 ? -3.541 -8.270 45.221 1.00 28.66 842 ALA A N 1
ATOM 6456 C CA . ALA A 1 842 ? -2.562 -9.207 45.760 1.00 28.66 842 ALA A CA 1
ATOM 6457 C C . ALA A 1 842 ? -3.257 -10.342 46.549 1.00 28.66 842 ALA A C 1
ATOM 6459 O O . ALA A 1 842 ? -4.179 -10.070 47.322 1.00 28.66 842 ALA A O 1
ATOM 6460 N N . PRO A 1 843 ? -2.829 -11.610 46.397 1.00 28.45 843 PRO A N 1
ATOM 6461 C CA . PRO A 1 843 ? -3.483 -12.734 47.054 1.00 28.45 843 PRO A CA 1
ATOM 6462 C C . PRO A 1 843 ? -3.234 -12.720 48.567 1.00 28.45 843 PRO A C 1
ATOM 6464 O O . PRO A 1 843 ? -2.111 -12.920 49.033 1.00 28.45 843 PRO A O 1
ATOM 6467 N N . ALA A 1 844 ? -4.301 -12.550 49.348 1.00 28.53 844 ALA A N 1
ATOM 6468 C CA . ALA A 1 844 ? -4.265 -12.775 50.787 1.00 28.53 844 ALA A CA 1
ATOM 6469 C C . ALA A 1 844 ? -4.066 -14.276 51.077 1.00 28.53 844 ALA A C 1
ATOM 6471 O O . ALA A 1 844 ? -4.916 -15.106 50.752 1.00 28.53 844 ALA A O 1
ATOM 6472 N N . ALA A 1 845 ? -2.942 -14.639 51.696 1.00 28.31 845 ALA A N 1
ATOM 6473 C CA . ALA A 1 845 ? -2.661 -16.020 52.079 1.00 28.31 845 ALA A CA 1
ATOM 6474 C C . ALA A 1 845 ? -3.537 -16.430 53.280 1.00 28.31 845 ALA A C 1
ATOM 6476 O O . ALA A 1 845 ? -3.264 -16.005 54.401 1.00 28.31 845 ALA A O 1
ATOM 6477 N N . GLY A 1 846 ? -4.592 -17.233 53.061 1.00 31.45 846 GLY A N 1
ATOM 6478 C CA . GLY A 1 846 ? -5.571 -17.497 54.131 1.00 31.45 846 GLY A CA 1
ATOM 6479 C C . GLY A 1 846 ? -6.460 -18.747 54.066 1.00 31.45 846 GLY A C 1
ATOM 6480 O O . GLY A 1 846 ? -6.874 -19.201 55.129 1.00 31.45 846 GLY A O 1
ATOM 6481 N N . THR A 1 847 ? -6.740 -19.354 52.904 1.00 29.34 847 THR A N 1
ATOM 6482 C CA . THR A 1 847 ? -7.538 -20.605 52.848 1.00 29.34 847 THR A CA 1
ATOM 6483 C C . THR A 1 847 ? -7.324 -21.397 51.557 1.00 29.34 847 THR A C 1
ATOM 6485 O O . THR A 1 847 ? -6.969 -20.838 50.522 1.00 29.34 847 THR A O 1
ATOM 6488 N N . GLN A 1 848 ? -7.554 -22.714 51.608 1.00 26.41 848 GLN A N 1
ATOM 6489 C CA . GLN A 1 848 ? -7.575 -23.571 50.416 1.00 26.41 848 GLN A CA 1
ATOM 6490 C C . GLN A 1 848 ? -8.839 -23.302 49.576 1.00 26.41 848 GLN A C 1
ATOM 6492 O O . GLN A 1 848 ? -9.917 -23.149 50.158 1.00 26.41 848 GLN A O 1
ATOM 6497 N N . PRO A 1 849 ? -8.753 -23.284 48.233 1.00 28.97 849 PRO A N 1
ATOM 6498 C CA . PRO A 1 849 ? -9.925 -23.119 47.385 1.00 28.97 849 PRO A CA 1
ATOM 6499 C C . PRO A 1 849 ? -10.789 -24.386 47.398 1.00 28.97 849 PRO A C 1
ATOM 6501 O O . PRO A 1 849 ? -10.345 -25.464 47.002 1.00 28.97 849 PRO A O 1
ATOM 6504 N N . ALA A 1 850 ? -12.053 -24.244 47.798 1.00 27.23 850 ALA A N 1
ATOM 6505 C CA . ALA A 1 850 ? -13.086 -25.192 47.396 1.00 27.23 850 ALA A CA 1
ATOM 6506 C C . ALA A 1 850 ? -13.306 -25.074 45.870 1.00 27.23 850 ALA A C 1
ATOM 6508 O O . ALA A 1 850 ? -13.178 -23.972 45.329 1.00 27.23 850 ALA A O 1
ATOM 6509 N N . PRO A 1 851 ? -13.630 -26.168 45.156 1.00 26.59 851 PRO A N 1
ATOM 6510 C CA . PRO A 1 851 ? -13.881 -26.098 43.721 1.00 26.59 851 PRO A CA 1
ATOM 6511 C C . PRO A 1 851 ? -15.104 -25.218 43.432 1.00 26.59 851 PRO A C 1
ATOM 6513 O O . PRO A 1 851 ? -16.164 -25.398 44.034 1.00 26.59 851 PRO A O 1
ATOM 6516 N N . LEU A 1 852 ? -14.957 -24.281 42.491 1.00 26.52 852 LEU A N 1
ATOM 6517 C CA . LEU A 1 852 ? -16.057 -23.457 41.993 1.00 26.52 852 LEU A CA 1
ATOM 6518 C C . LEU A 1 852 ? -17.122 -24.355 41.350 1.00 26.52 852 LEU A C 1
ATOM 6520 O O . LEU A 1 852 ? -16.892 -24.959 40.303 1.00 26.52 852 LEU A O 1
ATOM 6524 N N . LEU A 1 853 ? -18.288 -24.446 41.990 1.00 25.08 853 LEU A N 1
ATOM 6525 C CA . LEU A 1 853 ? -19.442 -25.156 41.450 1.00 25.08 853 LEU A CA 1
ATOM 6526 C C . LEU A 1 853 ? -20.067 -24.333 40.322 1.00 25.08 853 LEU A C 1
ATOM 6528 O O . LEU A 1 853 ? -20.588 -23.244 40.555 1.00 25.08 853 LEU A O 1
ATOM 6532 N N . ALA A 1 854 ? -20.041 -24.876 39.106 1.00 30.92 854 ALA A N 1
ATOM 6533 C CA . ALA A 1 854 ? -20.740 -24.296 37.970 1.00 30.92 854 ALA A CA 1
ATOM 6534 C C . ALA A 1 854 ? -22.263 -24.417 38.159 1.00 30.92 854 ALA A C 1
ATOM 6536 O O . ALA A 1 854 ? -22.798 -25.521 38.247 1.00 30.92 854 ALA A O 1
ATOM 6537 N N . MET A 1 855 ? -22.948 -23.275 38.194 1.00 24.94 855 MET A N 1
ATOM 6538 C CA . MET A 1 855 ? -24.406 -23.142 38.146 1.00 24.94 855 MET A CA 1
ATOM 6539 C C . MET A 1 855 ? -24.724 -21.903 37.289 1.00 24.94 855 MET A C 1
ATOM 6541 O O . MET A 1 855 ? -24.255 -20.821 37.624 1.00 24.94 855 MET A O 1
ATOM 6545 N N . GLY A 1 856 ? -25.485 -21.966 36.193 1.00 27.67 856 GLY A N 1
ATOM 6546 C CA . GLY A 1 856 ? -26.136 -23.121 35.559 1.00 27.67 856 GLY A CA 1
ATOM 6547 C C . GLY A 1 856 ? -25.869 -23.202 34.052 1.00 27.67 856 GLY A C 1
ATOM 6548 O O . GLY A 1 856 ? -25.148 -22.383 33.490 1.00 27.67 856 GLY A O 1
ATOM 6549 N N . HIS A 1 857 ? -26.435 -24.222 33.407 1.00 32.34 857 HIS A N 1
ATOM 6550 C CA . HIS A 1 857 ? -26.146 -24.547 32.011 1.00 32.34 857 HIS A CA 1
ATOM 6551 C C . HIS A 1 857 ? -26.820 -23.594 31.011 1.00 32.34 857 HIS A C 1
ATOM 6553 O O . HIS A 1 857 ? -28.031 -23.663 30.813 1.00 32.34 857 HIS A O 1
ATOM 6559 N N . ASP A 1 858 ? -26.007 -22.850 30.268 1.00 31.17 858 ASP A N 1
ATOM 6560 C CA . ASP A 1 858 ? -26.025 -22.967 28.809 1.00 31.17 858 ASP A CA 1
ATOM 6561 C C . ASP A 1 858 ? -24.575 -23.024 28.296 1.00 31.17 858 ASP A C 1
ATOM 6563 O O . ASP A 1 858 ? -23.710 -22.288 28.767 1.00 31.17 858 ASP A O 1
ATOM 6567 N N . HIS A 1 859 ? -24.284 -23.942 27.376 1.00 31.86 859 HIS A N 1
ATOM 6568 C CA . HIS A 1 859 ? -22.928 -24.214 26.874 1.00 31.86 859 HIS A CA 1
ATOM 6569 C C . HIS A 1 859 ? -22.742 -23.641 25.458 1.00 31.86 859 HIS A C 1
ATOM 6571 O O . HIS A 1 859 ? -22.232 -24.316 24.567 1.00 31.86 859 HIS A O 1
ATOM 6577 N N . SER A 1 860 ? -23.197 -22.403 25.247 1.00 38.59 860 SER A N 1
ATOM 6578 C CA . SER A 1 860 ? -23.364 -21.784 23.922 1.00 38.59 860 SER A CA 1
ATOM 6579 C C . SER A 1 860 ? -22.381 -20.652 23.590 1.00 38.59 860 SER A C 1
ATOM 6581 O O . SER A 1 860 ? -22.304 -20.245 22.433 1.00 38.59 860 SER A O 1
ATOM 6583 N N . GLY A 1 861 ? -21.610 -20.149 24.562 1.00 41.78 861 GLY A N 1
ATOM 6584 C CA . GLY A 1 861 ? -20.667 -19.043 24.355 1.00 41.78 861 GLY A CA 1
ATOM 6585 C C . GLY A 1 861 ? -19.391 -19.191 25.177 1.00 41.78 861 GLY A C 1
ATOM 6586 O O . GLY A 1 861 ? -19.305 -18.674 26.286 1.00 41.78 861 GLY A O 1
ATOM 6587 N N . ALA A 1 862 ? -18.372 -19.849 24.621 1.00 35.81 862 ALA A N 1
ATOM 6588 C CA . ALA A 1 862 ? -17.122 -20.177 25.320 1.00 35.81 862 ALA A CA 1
ATOM 6589 C C . ALA A 1 862 ? -16.216 -18.968 25.669 1.00 35.81 862 ALA A C 1
ATOM 6591 O O . ALA A 1 862 ? -15.114 -19.163 26.171 1.00 35.81 862 ALA A O 1
ATOM 6592 N N . ASN A 1 863 ? -16.645 -17.733 25.372 1.00 45.66 863 ASN A N 1
ATOM 6593 C CA . ASN A 1 863 ? -15.756 -16.580 25.182 1.00 45.66 863 ASN A CA 1
ATOM 6594 C C . ASN A 1 863 ? -16.328 -15.219 25.633 1.00 45.66 863 ASN A C 1
ATOM 6596 O O . ASN A 1 863 ? -15.952 -14.176 25.101 1.00 45.66 863 ASN A O 1
ATOM 6600 N N . GLN A 1 864 ? -17.244 -15.203 26.603 1.00 48.25 864 GLN A N 1
ATOM 6601 C CA . GLN A 1 864 ? -17.709 -13.953 27.220 1.00 48.25 864 GLN A CA 1
ATOM 6602 C C . GLN A 1 864 ? -16.732 -13.507 28.320 1.00 48.25 864 GLN A C 1
ATOM 6604 O O . GLN A 1 864 ? -16.475 -14.254 29.265 1.00 48.25 864 GLN A O 1
ATOM 6609 N N . ARG A 1 865 ? -16.193 -12.284 28.218 1.00 41.94 865 ARG A N 1
ATOM 6610 C CA . ARG A 1 865 ? -15.383 -11.659 29.282 1.00 41.94 865 ARG A CA 1
ATOM 6611 C C . ARG A 1 865 ? -16.269 -10.862 30.254 1.00 41.94 865 ARG A C 1
ATOM 6613 O O . ARG A 1 865 ? -17.440 -10.612 29.982 1.00 41.94 865 ARG A O 1
ATOM 6620 N N . LEU A 1 866 ? -15.717 -10.522 31.422 1.00 34.94 866 LEU A N 1
ATOM 6621 C CA . LEU A 1 866 ? -16.457 -9.946 32.554 1.00 34.94 866 LEU A CA 1
ATOM 6622 C C . LEU A 1 866 ? -17.215 -8.656 32.188 1.00 34.94 866 LEU A C 1
ATOM 6624 O O . LEU A 1 866 ? -16.606 -7.646 31.840 1.00 34.94 866 LEU A O 1
ATOM 6628 N N . ARG A 1 867 ? -18.539 -8.700 32.369 1.00 38.75 867 ARG A N 1
ATOM 6629 C CA . ARG A 1 867 ? -19.468 -7.563 32.311 1.00 38.75 867 ARG A CA 1
ATOM 6630 C C . ARG A 1 867 ? -19.053 -6.464 33.298 1.00 38.75 867 ARG A C 1
ATOM 6632 O O . ARG A 1 867 ? -18.899 -6.727 34.491 1.00 38.75 867 ARG A O 1
ATOM 6639 N N . LEU A 1 868 ? -18.913 -5.230 32.813 1.00 35.56 868 LEU A N 1
ATOM 6640 C CA . LEU A 1 868 ? -18.522 -4.073 33.629 1.00 35.56 868 LEU A CA 1
ATOM 6641 C C . LEU A 1 868 ? -19.750 -3.292 34.119 1.00 35.56 868 LEU A C 1
ATOM 6643 O O . LEU A 1 868 ? -20.086 -2.243 33.574 1.00 35.56 868 LEU A O 1
ATOM 6647 N N . ASP A 1 869 ? -20.401 -3.763 35.189 1.00 37.56 869 ASP A N 1
ATOM 6648 C CA . ASP A 1 869 ? -21.546 -3.043 35.783 1.00 37.56 869 ASP A CA 1
ATOM 6649 C C . ASP A 1 869 ? -21.163 -1.650 36.345 1.00 37.56 869 ASP A C 1
ATOM 6651 O O . ASP A 1 869 ? -22.015 -0.763 36.424 1.00 37.56 869 ASP A O 1
ATOM 6655 N N . ARG A 1 870 ? -19.881 -1.426 36.688 1.00 36.44 870 ARG A N 1
ATOM 6656 C CA . ARG A 1 870 ? -19.256 -0.102 36.895 1.00 36.44 870 ARG A CA 1
ATOM 6657 C C . ARG A 1 870 ? -17.777 -0.118 36.486 1.00 36.44 870 ARG A C 1
ATOM 6659 O O . ARG A 1 870 ? -17.099 -1.131 36.640 1.00 36.44 870 ARG A O 1
ATOM 6666 N N . LEU A 1 871 ? -17.273 1.027 36.016 1.00 35.22 871 LEU A N 1
ATOM 6667 C CA . LEU A 1 871 ? -15.841 1.266 35.790 1.00 35.22 871 LEU A CA 1
ATOM 6668 C C . LEU A 1 871 ? -15.096 1.546 37.117 1.00 35.22 871 LEU A C 1
ATOM 6670 O O . LEU A 1 871 ? -15.713 2.067 38.051 1.00 35.22 871 LEU A O 1
ATOM 6674 N N . PRO A 1 872 ? -13.778 1.270 37.201 1.00 35.62 872 PRO A N 1
ATOM 6675 C CA . PRO A 1 872 ? -12.923 1.768 38.282 1.00 35.62 872 PRO A CA 1
ATOM 6676 C C . PRO A 1 872 ? -12.867 3.304 38.297 1.00 35.62 872 PRO A C 1
ATOM 6678 O O . PRO A 1 872 ? -12.972 3.940 37.247 1.00 35.62 872 PRO A O 1
ATOM 6681 N N . ALA A 1 873 ? -12.660 3.908 39.470 1.00 35.94 873 ALA A N 1
ATOM 6682 C CA . ALA A 1 873 ? -12.607 5.361 39.613 1.00 35.94 873 ALA A CA 1
ATOM 6683 C C . ALA A 1 873 ? -11.309 5.950 39.004 1.00 35.94 873 ALA A C 1
ATOM 6685 O O . ALA A 1 873 ? -10.207 5.600 39.432 1.00 35.94 873 ALA A O 1
ATOM 6686 N N . PRO A 1 874 ? -11.387 6.861 38.013 1.00 44.03 874 PRO A N 1
ATOM 6687 C CA . PRO A 1 874 ? -10.198 7.401 37.362 1.00 44.03 874 PRO A CA 1
ATOM 6688 C C . PRO A 1 874 ? -9.596 8.558 38.171 1.00 44.03 874 PRO A C 1
ATOM 6690 O O . PRO A 1 874 ? -10.228 9.598 38.342 1.00 44.03 874 PRO A O 1
ATOM 6693 N N . VAL A 1 875 ? -8.338 8.410 38.605 1.00 43.94 875 VAL A N 1
ATOM 6694 C CA . VAL A 1 875 ? -7.473 9.439 39.240 1.00 43.94 875 VAL A CA 1
ATOM 6695 C C . VAL A 1 875 ? -7.936 9.956 40.615 1.00 43.94 875 VAL A C 1
ATOM 6697 O O . VAL A 1 875 ? -7.087 10.267 41.451 1.00 43.94 875 VAL A O 1
ATOM 6700 N N . LEU A 1 876 ? -9.241 10.018 40.891 1.00 42.34 876 LEU A N 1
ATOM 6701 C CA . LEU A 1 876 ? -9.817 10.541 42.136 1.00 42.34 876 LEU A CA 1
ATOM 6702 C C . LEU A 1 876 ? -9.364 9.773 43.385 1.00 42.34 876 LEU A C 1
ATOM 6704 O O . LEU A 1 876 ? -9.202 10.395 44.427 1.00 42.34 876 LEU A O 1
ATOM 6708 N N . ASP A 1 877 ? -9.064 8.478 43.270 1.00 44.72 877 ASP A N 1
ATOM 6709 C CA . ASP A 1 877 ? -8.539 7.658 44.373 1.00 44.72 877 ASP A CA 1
ATOM 6710 C C . ASP A 1 877 ? -7.127 8.091 44.821 1.00 44.72 877 ASP A C 1
ATOM 6712 O O . ASP A 1 877 ? -6.700 7.780 45.931 1.00 44.72 877 ASP A O 1
ATOM 6716 N N . SER A 1 878 ? -6.400 8.862 43.997 1.00 49.91 878 SER A N 1
ATOM 6717 C CA . SER A 1 878 ? -5.143 9.506 44.417 1.00 49.91 878 SER A CA 1
ATOM 6718 C C . SER A 1 878 ? -5.360 10.815 45.189 1.00 49.91 878 SER A C 1
ATOM 6720 O O . SER A 1 878 ? -4.413 11.354 45.771 1.00 49.91 878 SER A O 1
ATOM 6722 N N . LEU A 1 879 ? -6.589 11.344 45.206 1.00 54.69 879 LEU A N 1
ATOM 6723 C CA . LEU A 1 879 ? -6.941 12.576 45.897 1.00 54.69 879 LEU A CA 1
ATOM 6724 C C . LEU A 1 879 ? -7.444 12.285 47.316 1.00 54.69 879 LEU A C 1
ATOM 6726 O O . LEU A 1 879 ? -8.512 11.713 47.515 1.00 54.69 879 LEU A O 1
ATOM 6730 N N . ARG A 1 880 ? -6.729 12.822 48.310 1.00 63.22 880 ARG A N 1
ATOM 6731 C CA . ARG A 1 880 ? -7.197 12.988 49.695 1.00 63.22 880 ARG A CA 1
ATOM 6732 C C . ARG A 1 880 ? -8.562 13.692 49.747 1.00 63.22 880 ARG A C 1
ATOM 6734 O O . ARG A 1 880 ? -9.355 13.415 50.642 1.00 63.22 880 ARG A O 1
ATOM 6741 N N . TRP A 1 881 ? -8.839 14.572 48.777 1.00 68.25 881 TRP A N 1
ATOM 6742 C CA . TRP A 1 881 ? -10.148 15.195 48.562 1.00 68.25 881 TRP A CA 1
ATOM 6743 C C . TRP A 1 881 ? -10.520 15.212 47.064 1.00 68.25 881 TRP A C 1
ATOM 6745 O O . TRP A 1 881 ? -10.015 16.065 46.327 1.00 68.25 881 TRP A O 1
ATOM 6755 N N . PRO A 1 882 ? -11.403 14.302 46.596 1.00 58.25 882 PRO A N 1
ATOM 6756 C CA . PRO A 1 882 ? -11.848 14.236 45.196 1.00 58.25 882 PRO A CA 1
ATOM 6757 C C . PRO A 1 882 ? -12.529 15.513 44.684 1.00 58.25 882 PRO A C 1
ATOM 6759 O O . PRO A 1 882 ? -12.412 15.872 43.513 1.00 58.25 882 PRO A O 1
ATOM 6762 N N . SER A 1 883 ? -13.227 16.222 45.571 1.00 69.75 883 SER A N 1
ATOM 6763 C CA . SER A 1 883 ? -13.839 17.529 45.328 1.00 69.75 883 SER A CA 1
ATOM 6764 C C . SER A 1 883 ? -13.142 18.615 46.160 1.00 69.75 883 SER A C 1
ATOM 6766 O O . SER A 1 883 ? -12.151 18.367 46.847 1.00 69.75 883 SER A O 1
ATOM 6768 N N . ARG A 1 884 ? -13.624 19.862 46.093 1.00 76.81 884 ARG A N 1
ATOM 6769 C CA . ARG A 1 884 ? -13.207 20.886 47.060 1.00 76.81 884 ARG A CA 1
ATOM 6770 C C . ARG A 1 884 ? -13.828 20.546 48.426 1.00 76.81 884 ARG A C 1
ATOM 6772 O O . ARG A 1 884 ? -15.049 20.418 48.465 1.00 76.81 884 ARG A O 1
ATOM 6779 N N . PRO A 1 885 ? -13.045 20.458 49.518 1.00 75.38 885 PRO A N 1
ATOM 6780 C CA . PRO A 1 885 ? -13.577 20.397 50.876 1.00 75.38 885 PRO A CA 1
ATOM 6781 C C . PRO A 1 885 ? -14.594 21.515 51.122 1.00 75.38 885 PRO A C 1
ATOM 6783 O O . PRO A 1 885 ? -14.294 22.692 50.895 1.00 75.38 885 PRO A O 1
ATOM 6786 N N . ASP A 1 886 ? -15.791 21.145 51.571 1.00 70.56 886 ASP A N 1
ATOM 6787 C CA . ASP A 1 886 ? -16.795 22.112 51.996 1.00 70.56 886 ASP A CA 1
ATOM 6788 C C . ASP A 1 886 ? -16.612 22.428 53.484 1.00 70.56 886 ASP A C 1
ATOM 6790 O O . ASP A 1 886 ? -16.493 21.532 54.320 1.00 70.56 886 ASP A O 1
ATOM 6794 N N . LEU A 1 887 ? -16.562 23.718 53.803 1.00 73.06 887 LEU A N 1
ATOM 6795 C CA . LEU A 1 887 ? -16.413 24.234 55.158 1.00 73.06 887 LEU A CA 1
ATOM 6796 C C . LEU A 1 887 ? -17.508 25.285 55.375 1.00 73.06 887 LEU A C 1
ATOM 6798 O O . LEU A 1 887 ? -17.342 26.423 54.931 1.00 73.06 887 LEU A O 1
ATOM 6802 N N . PRO A 1 888 ? -18.613 24.948 56.071 1.00 64.44 888 PRO A N 1
ATOM 6803 C CA . PRO A 1 888 ? -19.773 25.836 56.215 1.00 64.44 888 PRO A CA 1
ATOM 6804 C C . PRO A 1 888 ? -19.496 27.191 56.891 1.00 64.44 888 PRO A C 1
ATOM 6806 O O . PRO A 1 888 ? -20.276 28.125 56.728 1.00 64.44 888 PRO A O 1
ATOM 6809 N N . GLY A 1 889 ? -18.394 27.317 57.639 1.00 70.31 889 GLY A N 1
ATOM 6810 C CA . GLY A 1 889 ? -17.922 28.586 58.216 1.00 70.31 889 GLY A CA 1
ATOM 6811 C C . GLY A 1 889 ? -16.999 29.406 57.300 1.00 70.31 889 GLY A C 1
ATOM 6812 O O . GLY A 1 889 ? -16.466 30.424 57.736 1.00 70.31 889 GLY A O 1
ATOM 6813 N N . GLY A 1 890 ? -16.776 28.959 56.061 1.00 68.12 890 GLY A N 1
ATOM 6814 C CA . GLY A 1 890 ? -15.658 29.383 55.219 1.00 68.12 890 GLY A CA 1
ATOM 6815 C C . GLY A 1 890 ? -14.360 28.643 55.567 1.00 68.12 890 GLY A C 1
ATOM 6816 O O . GLY A 1 890 ? -14.210 28.082 56.653 1.00 68.12 890 GLY A O 1
ATOM 6817 N N . ASN A 1 891 ? -13.407 28.629 54.634 1.00 77.50 891 ASN A N 1
ATOM 6818 C CA . ASN A 1 891 ? -12.079 28.054 54.851 1.00 77.50 891 ASN A CA 1
ATOM 6819 C C . ASN A 1 891 ? -11.052 29.145 55.198 1.00 77.50 891 ASN A C 1
ATOM 6821 O O . ASN A 1 891 ? -11.048 30.193 54.545 1.00 77.50 891 ASN A O 1
ATOM 6825 N N . PRO A 1 892 ? -10.147 28.923 56.169 1.00 81.00 892 PRO A N 1
ATOM 6826 C CA . PRO A 1 892 ? -9.008 29.809 56.348 1.00 81.00 892 PRO A CA 1
ATOM 6827 C C . PRO A 1 892 ? -8.081 29.729 55.129 1.00 81.00 892 PRO A C 1
ATOM 6829 O O . PRO A 1 892 ? -7.978 28.701 54.453 1.00 81.00 892 PRO A O 1
ATOM 6832 N N . ALA A 1 893 ? -7.385 30.827 54.855 1.00 87.56 893 ALA A N 1
ATOM 6833 C CA . ALA A 1 893 ? -6.346 30.873 53.841 1.00 87.56 893 ALA A CA 1
ATOM 6834 C C . ALA A 1 893 ? -5.209 31.789 54.287 1.00 87.56 893 ALA A C 1
ATOM 6836 O O . ALA A 1 893 ? -5.449 32.905 54.754 1.00 87.56 893 ALA A O 1
ATOM 6837 N N . TRP A 1 894 ? -3.972 31.332 54.117 1.00 92.88 894 TRP A N 1
ATOM 6838 C CA . TRP A 1 894 ? -2.798 32.184 54.262 1.00 92.88 894 TRP A CA 1
ATOM 6839 C C . TRP A 1 894 ? -2.570 32.950 52.959 1.00 92.88 894 TRP A C 1
ATOM 6841 O O . TRP A 1 894 ? -2.505 32.341 51.889 1.00 92.88 894 TRP A O 1
ATOM 6851 N N . SER A 1 895 ? -2.455 34.276 53.038 1.00 92.38 895 SER A N 1
ATOM 6852 C CA . SER A 1 895 ? -2.222 35.134 51.877 1.00 92.38 895 SER A CA 1
ATOM 6853 C C . SER A 1 895 ? -0.809 35.716 51.849 1.00 92.38 895 SER A C 1
ATOM 6855 O O . SER A 1 895 ? -0.206 36.015 52.880 1.00 92.38 895 SER A O 1
ATOM 6857 N N . TYR A 1 896 ? -0.285 35.895 50.638 1.00 93.19 896 TYR A N 1
ATOM 6858 C CA . TYR A 1 896 ? 1.007 36.520 50.374 1.00 93.19 896 TYR A CA 1
ATOM 6859 C C . TYR A 1 896 ? 0.905 37.456 49.170 1.00 93.19 896 TYR A C 1
ATOM 6861 O O . TYR A 1 896 ? 0.232 37.130 48.193 1.00 93.19 896 TYR A O 1
ATOM 6869 N N . LEU A 1 897 ? 1.563 38.615 49.218 1.00 93.12 897 LEU A N 1
ATOM 6870 C CA . LEU A 1 897 ? 1.633 39.529 48.077 1.00 93.12 897 LEU A CA 1
ATOM 6871 C C . LEU A 1 897 ? 2.861 39.178 47.234 1.00 93.12 897 LEU A C 1
ATOM 6873 O O . LEU A 1 897 ? 3.992 39.380 47.672 1.00 93.12 897 LEU A O 1
ATOM 6877 N N . ILE A 1 898 ? 2.643 38.652 46.030 1.00 92.50 898 ILE A N 1
ATOM 6878 C CA . ILE A 1 898 ? 3.716 38.449 45.058 1.00 92.50 898 ILE A CA 1
ATOM 6879 C C . ILE A 1 898 ? 3.956 39.786 44.370 1.00 92.50 898 ILE A C 1
ATOM 6881 O O . ILE A 1 898 ? 3.094 40.288 43.646 1.00 92.50 898 ILE A O 1
ATOM 6885 N N . GLN A 1 899 ? 5.130 40.356 44.638 1.00 90.56 899 GLN A N 1
ATOM 6886 C CA . GLN A 1 899 ? 5.541 41.636 44.077 1.00 90.56 899 GLN A CA 1
ATOM 6887 C C . GLN A 1 899 ? 6.279 41.414 42.765 1.00 90.56 899 GLN A C 1
ATOM 6889 O O . GLN A 1 899 ? 7.308 40.740 42.753 1.00 90.56 899 GLN A O 1
ATOM 6894 N N . HIS A 1 900 ? 5.768 41.950 41.662 1.00 87.38 900 HIS A N 1
ATOM 6895 C CA . HIS A 1 900 ? 6.260 41.619 40.325 1.00 87.38 900 HIS A CA 1
ATOM 6896 C C . HIS A 1 900 ? 6.341 42.881 39.445 1.00 87.38 900 HIS A C 1
ATOM 6898 O O . HIS A 1 900 ? 5.390 43.661 39.430 1.00 87.38 900 HIS A O 1
ATOM 6904 N N . PRO A 1 901 ? 7.424 43.107 38.662 1.00 83.75 901 PRO A N 1
ATOM 6905 C CA . PRO A 1 901 ? 7.672 44.388 37.976 1.00 83.75 901 PRO A CA 1
ATOM 6906 C C . PRO A 1 901 ? 6.611 44.872 36.973 1.00 83.75 901 PRO A C 1
ATOM 6908 O O . PRO A 1 901 ? 6.742 45.974 36.436 1.00 83.75 901 PRO A O 1
ATOM 6911 N N . HIS A 1 902 ? 5.605 44.050 36.666 1.00 80.62 902 HIS A N 1
ATOM 6912 C CA . HIS A 1 902 ? 4.508 44.363 35.746 1.00 80.62 902 HIS A CA 1
ATOM 6913 C C . HIS A 1 902 ? 3.114 44.158 36.371 1.00 80.62 902 HIS A C 1
ATOM 6915 O O . HIS A 1 902 ? 2.141 44.066 35.628 1.00 80.62 902 HIS A O 1
ATOM 6921 N N . GLY A 1 903 ? 3.024 44.064 37.704 1.00 82.56 903 GLY A N 1
ATOM 6922 C CA . GLY A 1 903 ? 1.760 43.993 38.439 1.00 82.56 903 GLY A CA 1
ATOM 6923 C C . GLY A 1 903 ? 1.833 43.112 39.685 1.00 82.56 903 GLY A C 1
ATOM 6924 O O . GLY A 1 903 ? 2.156 41.928 39.575 1.00 82.56 903 GLY A O 1
ATOM 6925 N N . ASP A 1 904 ? 1.500 43.673 40.849 1.00 90.31 904 ASP A N 1
ATOM 6926 C CA . ASP A 1 904 ? 1.442 42.947 42.125 1.00 90.31 904 ASP A CA 1
ATOM 6927 C C . ASP A 1 904 ? 0.109 42.179 42.249 1.00 90.31 904 ASP A C 1
ATOM 6929 O O . ASP A 1 904 ? -0.963 42.679 41.892 1.00 90.31 904 ASP A O 1
ATOM 6933 N N . PHE A 1 905 ? 0.147 40.956 42.786 1.00 93.56 905 PHE A N 1
ATOM 6934 C CA . PHE A 1 905 ? -1.057 40.145 43.007 1.00 93.56 905 PHE A CA 1
ATOM 6935 C C . PHE A 1 905 ? -0.963 39.305 44.281 1.00 93.56 905 PHE A C 1
ATOM 6937 O O . PHE A 1 905 ? 0.114 38.888 44.708 1.00 93.56 905 PHE A O 1
ATOM 6944 N N . SER A 1 906 ? -2.109 39.044 44.911 1.00 92.56 906 SER A N 1
ATOM 6945 C CA . SER A 1 906 ? -2.167 38.248 46.133 1.00 92.56 906 SER A CA 1
ATOM 6946 C C . SER A 1 906 ? -2.364 36.770 45.806 1.00 92.56 906 SER A C 1
ATOM 6948 O O . SER A 1 906 ? -3.350 36.378 45.181 1.00 92.56 906 SER A O 1
ATOM 6950 N N . LEU A 1 907 ? -1.410 35.956 46.246 1.00 94.38 907 LEU A N 1
ATOM 6951 C CA . LEU A 1 907 ? -1.504 34.507 46.358 1.00 94.38 907 LEU A CA 1
ATOM 6952 C C . LEU A 1 907 ? -2.267 34.146 47.637 1.00 94.38 907 LEU A C 1
ATOM 6954 O O . LEU A 1 907 ? -2.022 34.740 48.684 1.00 94.38 907 LEU A O 1
ATOM 6958 N N . PHE A 1 908 ? -3.127 33.134 47.564 1.00 93.62 908 PHE A N 1
ATOM 6959 C CA . PHE A 1 908 ? -3.823 32.532 48.697 1.00 93.62 908 PHE A CA 1
ATOM 6960 C C . PHE A 1 908 ? -3.567 31.025 48.703 1.00 93.62 908 PHE A C 1
ATOM 6962 O O . PHE A 1 908 ? -3.737 30.368 47.676 1.00 93.62 908 PHE A O 1
ATOM 6969 N N . VAL A 1 909 ? -3.195 30.480 49.859 1.00 92.88 909 VAL A N 1
ATOM 6970 C CA . VAL A 1 909 ? -3.114 29.039 50.129 1.00 92.88 909 VAL A CA 1
ATOM 6971 C C . VAL A 1 909 ? -4.275 28.689 51.057 1.00 92.88 909 VAL A C 1
ATOM 6973 O O . VAL A 1 909 ? -4.288 29.123 52.208 1.00 92.88 909 VAL A O 1
ATOM 6976 N N . GLY A 1 910 ? -5.265 27.953 50.553 1.00 90.00 910 GLY A N 1
ATOM 6977 C CA . GLY A 1 910 ? -6.417 27.487 51.324 1.00 90.00 910 GLY A CA 1
ATOM 6978 C C . GLY A 1 910 ? -6.031 26.336 52.248 1.00 90.00 910 GLY A C 1
ATOM 6979 O O . GLY A 1 910 ? -5.431 25.357 51.800 1.00 90.00 910 GLY A O 1
ATOM 6980 N N . GLU A 1 911 ? -6.381 26.455 53.528 1.00 87.31 911 GLU A N 1
ATOM 6981 C CA . GLU A 1 911 ? -5.995 25.528 54.595 1.00 87.31 911 GLU A CA 1
ATOM 6982 C C . GLU A 1 911 ? -7.217 24.877 55.255 1.00 87.31 911 GLU A C 1
ATOM 6984 O O . GLU A 1 911 ? -8.267 25.499 55.417 1.00 87.31 911 GLU A O 1
ATOM 6989 N N . LEU A 1 912 ? -7.069 23.619 55.664 1.00 77.94 912 LEU A N 1
ATOM 6990 C CA . LEU A 1 912 ? -8.019 22.901 56.510 1.00 77.94 912 LEU A CA 1
ATOM 6991 C C . LEU A 1 912 ? -7.561 22.963 57.979 1.00 77.94 912 LEU A C 1
ATOM 6993 O O . LEU A 1 912 ? -6.413 22.598 58.249 1.00 77.94 912 LEU A O 1
ATOM 6997 N N . PRO A 1 913 ? -8.421 23.395 58.926 1.00 66.75 913 PRO A N 1
ATOM 6998 C CA . PRO A 1 913 ? -8.146 23.299 60.361 1.00 66.75 913 PRO A CA 1
ATOM 6999 C C . PRO A 1 913 ? -8.025 21.844 60.831 1.00 66.75 913 PRO A C 1
ATOM 7001 O O . PRO A 1 913 ? -8.691 20.961 60.295 1.00 66.75 913 PRO A O 1
ATOM 7004 N N . ALA A 1 914 ? -7.251 21.615 61.894 1.00 60.38 914 ALA A N 1
ATOM 7005 C CA . ALA A 1 914 ? -6.996 20.281 62.452 1.00 60.38 914 ALA A CA 1
ATOM 7006 C C . ALA A 1 914 ? -8.255 19.546 62.981 1.00 60.38 914 ALA A C 1
ATOM 7008 O O . ALA A 1 914 ? -8.287 18.321 63.007 1.00 60.38 914 ALA A O 1
ATOM 7009 N N . GLU A 1 915 ? -9.302 20.275 63.386 1.00 54.47 915 GLU A N 1
ATOM 7010 C CA . GLU A 1 915 ? -10.459 19.721 64.122 1.00 54.47 915 GLU A CA 1
ATOM 7011 C C . GLU A 1 915 ? -11.761 19.626 63.288 1.00 54.47 915 GLU A C 1
ATOM 7013 O O . GLU A 1 915 ? -12.835 19.338 63.816 1.00 54.47 915 GLU A O 1
ATOM 7018 N N . ALA A 1 916 ? -11.704 19.880 61.976 1.00 47.72 916 ALA A N 1
ATOM 7019 C CA . ALA A 1 916 ? -12.889 20.080 61.135 1.00 47.72 916 ALA A CA 1
ATOM 7020 C C . ALA A 1 916 ? -13.431 18.798 60.452 1.00 47.72 916 ALA A C 1
ATOM 7022 O O . ALA A 1 916 ? -13.454 18.713 59.224 1.00 47.72 916 ALA A O 1
ATOM 7023 N N . GLY A 1 917 ? -13.922 17.811 61.217 1.00 41.16 917 GLY A N 1
ATOM 7024 C CA . GLY A 1 917 ? -14.685 16.689 60.636 1.00 41.16 917 GLY A CA 1
ATOM 7025 C C . GLY A 1 917 ? -15.050 15.542 61.599 1.00 41.16 917 GLY A C 1
ATOM 7026 O O . GLY A 1 917 ? -14.170 15.022 62.285 1.00 41.16 917 GLY A O 1
ATOM 7027 N N . PRO A 1 918 ? -16.319 15.083 61.657 1.00 36.16 918 PRO A N 1
ATOM 7028 C CA . PRO A 1 918 ? -16.717 13.990 62.544 1.00 36.16 918 PRO A CA 1
ATOM 7029 C C . PRO A 1 918 ? -16.323 12.614 61.977 1.00 36.16 918 PRO A C 1
ATOM 7031 O O . PRO A 1 918 ? -16.899 12.154 60.995 1.00 36.16 918 PRO A O 1
ATOM 7034 N N . GLY A 1 919 ? -15.387 11.925 62.641 1.00 46.19 919 GLY A N 1
ATOM 7035 C CA . GLY A 1 919 ? -15.115 10.493 62.426 1.00 46.19 919 GLY A CA 1
ATOM 7036 C C . GLY A 1 919 ? -13.682 10.102 62.042 1.00 46.19 919 GLY A C 1
ATOM 7037 O O . GLY A 1 919 ? -13.398 8.909 61.997 1.00 46.19 919 GLY A O 1
ATOM 7038 N N . LEU A 1 920 ? -12.771 11.056 61.803 1.00 40.97 920 LEU A N 1
ATOM 7039 C CA . LEU A 1 920 ? -11.383 10.778 61.394 1.00 40.97 920 LEU A CA 1
ATOM 7040 C C . LEU A 1 920 ? -10.362 11.547 62.249 1.00 40.97 920 LEU A C 1
ATOM 7042 O O . LEU A 1 920 ? -10.008 12.685 61.951 1.00 40.97 920 LEU A O 1
ATOM 7046 N N . GLY A 1 921 ? -9.852 10.910 63.305 1.00 44.53 921 GLY A N 1
ATOM 7047 C CA . GLY A 1 921 ? -8.773 11.458 64.136 1.00 44.53 921 GLY A CA 1
ATOM 7048 C C . GLY A 1 921 ? -7.390 11.200 63.533 1.00 44.53 921 GLY A C 1
ATOM 7049 O O . GLY A 1 921 ? -6.719 10.269 63.967 1.00 44.53 921 GLY A O 1
ATOM 7050 N N . LEU A 1 922 ? -6.982 11.986 62.525 1.00 43.91 922 LEU A N 1
ATOM 7051 C CA . LEU A 1 922 ? -5.728 11.761 61.775 1.00 43.91 922 LEU A CA 1
ATOM 7052 C C . LEU A 1 922 ? -4.864 13.005 61.471 1.00 43.91 922 LEU A C 1
ATOM 7054 O O . LEU A 1 922 ? -3.776 12.843 60.918 1.00 43.91 922 LEU A O 1
ATOM 7058 N N . PHE A 1 923 ? -5.285 14.230 61.814 1.00 49.03 923 PHE A N 1
ATOM 7059 C CA . PHE A 1 923 ? -4.578 15.455 61.397 1.00 49.03 923 PHE A CA 1
ATOM 7060 C C . PHE A 1 923 ? -4.235 16.396 62.565 1.00 49.03 923 PHE A C 1
ATOM 7062 O O . PHE A 1 923 ? -5.003 17.280 62.918 1.00 49.03 923 PHE A O 1
ATOM 7069 N N . GLU A 1 924 ? -3.027 16.267 63.122 1.00 51.22 924 GLU A N 1
ATOM 7070 C CA . GLU A 1 924 ? -2.505 17.148 64.190 1.00 51.22 924 GLU A CA 1
ATOM 7071 C C . GLU A 1 924 ? -2.087 18.559 63.708 1.00 51.22 924 GLU A C 1
ATOM 7073 O O . GLU A 1 924 ? -1.604 19.376 64.494 1.00 51.22 924 GLU A O 1
ATOM 7078 N N . LYS A 1 925 ? -2.190 18.848 62.404 1.00 61.75 925 LYS A N 1
ATOM 7079 C CA . LYS A 1 925 ? -1.670 20.067 61.759 1.00 61.75 925 LYS A CA 1
ATOM 7080 C C . LYS A 1 925 ? -2.636 20.572 60.689 1.00 61.75 925 LYS A C 1
ATOM 7082 O O . LYS A 1 925 ? -3.364 19.788 60.086 1.00 61.75 925 LYS A O 1
ATOM 7087 N N . HIS A 1 926 ? -2.584 21.875 60.410 1.00 72.62 926 HIS A N 1
ATOM 7088 C CA . HIS A 1 926 ? -3.248 22.459 59.243 1.00 72.62 926 HIS A CA 1
ATOM 7089 C C . HIS A 1 926 ? -2.708 21.847 57.945 1.00 72.62 926 HIS A C 1
ATOM 7091 O O . HIS A 1 926 ? -1.494 21.720 57.782 1.00 72.62 926 HIS A O 1
ATOM 7097 N N . LEU A 1 927 ? -3.594 21.539 56.997 1.00 78.50 927 LEU A N 1
ATOM 7098 C CA . LEU A 1 927 ? -3.216 21.002 55.686 1.00 78.50 927 LEU A CA 1
ATOM 7099 C C . LEU A 1 927 ? -3.608 21.966 54.558 1.00 78.50 927 LEU A C 1
ATOM 7101 O O . LEU A 1 927 ? -4.755 22.415 54.533 1.00 78.50 927 LEU A O 1
ATOM 7105 N N . PRO A 1 928 ? -2.709 22.270 53.603 1.00 87.56 928 PRO A N 1
ATOM 7106 C CA . PRO A 1 928 ? -3.081 23.014 52.409 1.00 87.56 928 PRO A CA 1
ATOM 7107 C C . PRO A 1 928 ? -3.891 22.104 51.476 1.00 87.56 928 PRO A C 1
ATOM 7109 O O . PRO A 1 928 ? -3.548 20.935 51.307 1.00 87.56 928 PRO A O 1
ATOM 7112 N N . PHE A 1 929 ? -4.953 22.632 50.867 1.00 87.69 929 PHE A N 1
ATOM 7113 C CA . PHE A 1 929 ? -5.827 21.864 49.966 1.00 87.69 929 PHE A CA 1
ATOM 7114 C C . PHE A 1 929 ? -6.182 22.596 48.666 1.00 87.69 929 PHE A C 1
ATOM 7116 O O . PHE A 1 929 ? -6.776 22.004 47.767 1.00 87.69 929 PHE A O 1
ATOM 7123 N N . GLU A 1 930 ? -5.864 23.884 48.542 1.00 90.75 930 GLU A N 1
ATOM 7124 C CA . GLU A 1 930 ? -6.006 24.625 47.289 1.00 90.75 930 GLU A CA 1
ATOM 7125 C C . GLU A 1 930 ? -5.151 25.892 47.270 1.00 90.75 930 GLU A C 1
ATOM 7127 O O . GLU A 1 930 ? -4.690 26.365 48.307 1.00 90.75 930 GLU A O 1
ATOM 7132 N N . VAL A 1 931 ? -4.956 26.451 46.078 1.00 93.44 931 VAL A N 1
ATOM 7133 C CA . VAL A 1 931 ? -4.279 27.726 45.852 1.00 93.44 931 VAL A CA 1
ATOM 7134 C C . VAL A 1 931 ? -5.047 28.543 44.822 1.00 93.44 931 VAL A C 1
ATOM 7136 O O . VAL A 1 931 ? -5.343 28.073 43.725 1.00 93.44 931 VAL A O 1
ATOM 7139 N N . TRP A 1 932 ? -5.304 29.809 45.133 1.00 89.88 932 TRP A N 1
ATOM 7140 C CA . TRP A 1 932 ? -5.829 30.768 44.165 1.00 89.88 932 TRP A CA 1
ATOM 7141 C C . TRP A 1 932 ? -5.026 32.066 44.188 1.00 89.88 932 TRP A C 1
ATOM 7143 O O . TRP A 1 932 ? -4.235 32.325 45.092 1.00 89.88 932 TRP A O 1
ATOM 7153 N N . VAL A 1 933 ? -5.207 32.879 43.153 1.00 91.88 933 VAL A N 1
ATOM 7154 C CA . VAL A 1 933 ? -4.587 34.200 43.022 1.00 91.88 933 VAL A CA 1
ATOM 7155 C C . VAL A 1 933 ? -5.659 35.240 42.731 1.00 91.88 933 VAL A C 1
ATOM 7157 O O . VAL A 1 933 ? -6.666 34.935 42.087 1.00 91.88 933 VAL A O 1
ATOM 7160 N N . ASN A 1 934 ? -5.461 36.453 43.237 1.00 86.25 934 ASN A N 1
ATOM 7161 C CA . ASN A 1 934 ? -6.333 37.589 42.983 1.00 86.25 934 ASN A CA 1
ATOM 7162 C C . ASN A 1 934 ? -5.515 38.882 42.864 1.00 86.25 934 ASN A C 1
ATOM 7164 O O . ASN A 1 934 ? -4.716 39.215 43.740 1.00 86.25 934 ASN A O 1
ATOM 7168 N N . GLY A 1 935 ? -5.740 39.621 41.784 1.00 80.94 935 GLY A N 1
ATOM 7169 C CA . GLY A 1 935 ? -5.104 40.900 41.492 1.00 80.94 935 GLY A CA 1
ATOM 7170 C C . GLY A 1 935 ? -5.500 41.366 40.095 1.00 80.94 935 GLY A C 1
ATOM 7171 O O . GLY A 1 935 ? -5.588 40.552 39.176 1.00 80.94 935 GLY A O 1
ATOM 7172 N N . ALA A 1 936 ? -5.745 42.667 39.927 1.00 72.25 936 ALA A N 1
ATOM 7173 C CA . ALA A 1 936 ? -6.135 43.236 38.633 1.00 72.25 936 ALA A CA 1
ATOM 7174 C C . ALA A 1 936 ? -5.029 43.101 37.567 1.00 72.25 936 ALA A C 1
ATOM 7176 O O . ALA A 1 936 ? -5.322 43.042 36.376 1.00 72.25 936 ALA A O 1
ATOM 7177 N N . GLU A 1 937 ? -3.771 43.008 38.007 1.00 70.19 937 GLU A N 1
ATOM 7178 C CA . GLU A 1 937 ? -2.571 42.993 37.163 1.00 70.19 937 GLU A CA 1
ATOM 7179 C C . GLU A 1 937 ? -1.860 41.621 37.166 1.00 70.19 937 GLU A C 1
ATOM 7181 O O . GLU A 1 937 ? -0.698 41.509 36.778 1.00 70.19 937 GLU A O 1
ATOM 7186 N N . GLN A 1 938 ? -2.542 40.552 37.604 1.00 81.31 938 GLN A N 1
ATOM 7187 C CA . GLN A 1 938 ? -1.934 39.219 37.701 1.00 81.31 938 GLN A CA 1
ATOM 7188 C C . GLN A 1 938 ? -1.485 38.675 36.319 1.00 81.31 938 GLN A C 1
ATOM 7190 O O . GLN A 1 938 ? -2.271 38.706 35.363 1.00 81.31 938 GLN A O 1
ATOM 7195 N N . PRO A 1 939 ? -0.263 38.119 36.179 1.00 81.62 939 PRO A N 1
ATOM 7196 C CA . PRO A 1 939 ? 0.234 37.631 34.893 1.00 81.62 939 PRO A CA 1
ATOM 7197 C C . PRO A 1 939 ? -0.630 36.528 34.259 1.00 81.62 939 PRO A C 1
ATOM 7199 O O . PRO A 1 939 ? -1.105 35.590 34.913 1.00 81.62 939 PRO A O 1
ATOM 7202 N N . ARG A 1 940 ? -0.828 36.637 32.939 1.00 75.88 940 ARG A N 1
ATOM 7203 C CA . ARG A 1 940 ? -1.756 35.801 32.165 1.00 75.88 940 ARG A CA 1
ATOM 7204 C C . ARG A 1 940 ? -1.331 34.329 32.174 1.00 75.88 940 ARG A C 1
ATOM 7206 O O . ARG A 1 940 ? -0.422 33.935 31.456 1.00 75.88 940 ARG A O 1
ATOM 7213 N N . GLY A 1 941 ? -2.051 33.518 32.946 1.00 78.31 941 GLY A N 1
ATOM 7214 C CA . GLY A 1 941 ? -1.823 32.075 33.088 1.00 78.31 941 GLY A CA 1
ATOM 7215 C C . GLY A 1 941 ? -1.629 31.623 34.537 1.00 78.31 941 GLY A C 1
ATOM 7216 O O . GLY A 1 941 ? -1.954 30.481 34.856 1.00 78.31 941 GLY A O 1
ATOM 7217 N N . ILE A 1 942 ? -1.218 32.519 35.443 1.00 85.25 942 ILE A N 1
ATOM 7218 C CA . ILE A 1 942 ? -0.964 32.170 36.853 1.00 85.25 942 ILE A CA 1
ATOM 7219 C C . ILE A 1 942 ? -2.239 31.680 37.559 1.00 85.25 942 ILE A C 1
ATOM 7221 O O . ILE A 1 942 ? -2.184 30.704 38.301 1.00 85.25 942 ILE A O 1
ATOM 7225 N N . GLY A 1 943 ? -3.412 32.239 37.238 1.00 82.19 943 GLY A N 1
ATOM 7226 C CA . GLY A 1 943 ? -4.703 31.724 37.721 1.00 82.19 943 GLY A CA 1
ATOM 7227 C C . GLY A 1 943 ? -5.037 30.295 37.261 1.00 82.19 943 GLY A C 1
ATOM 7228 O O . GLY A 1 943 ? -5.688 29.551 37.991 1.00 82.19 943 GLY A O 1
ATOM 7229 N N . ALA A 1 944 ? -4.558 29.872 36.085 1.00 78.75 944 ALA A N 1
ATOM 7230 C CA . ALA A 1 944 ? -4.722 28.495 35.617 1.00 78.75 944 ALA A CA 1
ATOM 7231 C C . ALA A 1 944 ? -3.736 27.550 36.323 1.00 78.75 944 ALA A C 1
ATOM 7233 O O . ALA A 1 944 ? -4.140 26.490 36.792 1.00 78.75 944 ALA A O 1
ATOM 7234 N N . MET A 1 945 ? -2.475 27.969 36.483 1.00 88.25 945 MET A N 1
ATOM 7235 C CA . MET A 1 945 ? -1.472 27.238 37.266 1.00 88.25 945 MET A CA 1
ATOM 7236 C C . MET A 1 945 ? -1.922 27.036 38.721 1.00 88.25 945 MET A C 1
ATOM 7238 O O . MET A 1 945 ? -1.824 25.927 39.235 1.00 88.25 945 MET A O 1
ATOM 7242 N N . ALA A 1 946 ? -2.468 28.073 39.361 1.00 86.06 946 ALA A N 1
ATOM 7243 C CA . ALA A 1 946 ? -3.038 28.012 40.706 1.00 86.06 946 ALA A CA 1
ATOM 7244 C C . ALA A 1 946 ? -4.180 26.980 40.805 1.00 86.06 946 ALA A C 1
ATOM 7246 O O . ALA A 1 946 ? -4.196 26.145 41.711 1.00 86.06 946 ALA A O 1
ATOM 7247 N N . LYS A 1 947 ? -5.087 26.954 39.817 1.00 82.56 947 LYS A N 1
ATOM 7248 C CA . LYS A 1 947 ? -6.165 25.955 39.749 1.00 82.56 947 LYS A CA 1
ATOM 7249 C C . LYS A 1 947 ? -5.640 24.525 39.553 1.00 82.56 947 LYS A C 1
ATOM 7251 O O . LYS A 1 947 ? -6.183 23.610 40.163 1.00 82.56 947 LYS A O 1
ATOM 7256 N N . THR A 1 948 ? -4.577 24.321 38.773 1.00 81.12 948 THR A N 1
ATOM 7257 C CA . THR A 1 948 ? -3.926 23.003 38.636 1.00 81.12 948 THR A CA 1
ATOM 7258 C C . THR A 1 948 ? -3.222 22.585 39.928 1.00 81.12 948 THR A C 1
ATOM 7260 O O . THR A 1 948 ? -3.439 21.476 40.411 1.00 81.12 948 THR A O 1
ATOM 7263 N N . LEU A 1 949 ? -2.454 23.486 40.550 1.00 85.94 949 LEU A N 1
ATOM 7264 C CA . LEU A 1 949 ? -1.808 23.232 41.841 1.00 85.94 949 LEU A CA 1
ATOM 7265 C C . LEU A 1 949 ? -2.825 22.988 42.963 1.00 85.94 949 LEU A C 1
ATOM 7267 O O . LEU A 1 949 ? -2.523 22.263 43.901 1.00 85.94 949 LEU A O 1
ATOM 7271 N N . SER A 1 950 ? -4.052 23.503 42.843 1.00 89.50 950 SER A N 1
ATOM 7272 C CA . SER A 1 950 ? -5.156 23.154 43.745 1.00 89.50 950 SER A CA 1
ATOM 7273 C C . SER A 1 950 ? -5.610 21.701 43.638 1.00 89.50 950 SER A C 1
ATOM 7275 O O . SER A 1 950 ? -6.205 21.199 44.581 1.00 89.50 950 SER A O 1
ATOM 7277 N N . MET A 1 951 ? -5.367 21.026 42.513 1.00 80.69 951 MET A N 1
ATOM 7278 C CA . MET A 1 951 ? -5.596 19.585 42.388 1.00 80.69 951 MET A CA 1
ATOM 7279 C C . MET A 1 951 ? -4.390 18.808 42.919 1.00 80.69 951 MET A C 1
ATOM 7281 O O . MET A 1 951 ? -4.573 17.879 43.699 1.00 80.69 951 MET A O 1
ATOM 7285 N N . ASP A 1 952 ? -3.165 19.237 42.587 1.00 83.88 952 ASP A N 1
ATOM 7286 C CA . ASP A 1 952 ? -1.934 18.631 43.123 1.00 83.88 952 ASP A CA 1
ATOM 7287 C C . ASP A 1 952 ? -1.902 18.687 44.672 1.00 83.88 952 ASP A C 1
ATOM 7289 O O . ASP A 1 952 ? -1.563 17.696 45.313 1.00 83.88 952 ASP A O 1
ATOM 7293 N N . LEU A 1 953 ? -2.353 19.787 45.293 1.00 84.31 953 LEU A N 1
ATOM 7294 C CA . LEU A 1 953 ? -2.492 19.951 46.755 1.00 84.31 953 LEU A CA 1
ATOM 7295 C C . LEU A 1 953 ? -3.561 19.054 47.403 1.00 84.31 953 LEU A C 1
ATOM 7297 O O . LEU A 1 953 ? -3.572 18.910 48.624 1.00 84.31 953 LEU A O 1
ATOM 7301 N N . ARG A 1 954 ? -4.462 18.459 46.613 1.00 82.38 954 ARG A N 1
ATOM 7302 C CA . ARG A 1 954 ? -5.455 17.487 47.096 1.00 82.38 954 ARG A CA 1
ATOM 7303 C C . ARG A 1 954 ? -5.010 16.048 46.888 1.00 82.38 954 ARG A C 1
ATOM 7305 O O . ARG A 1 954 ? -5.718 15.161 47.347 1.00 82.38 954 ARG A O 1
ATOM 7312 N N . THR A 1 955 ? -3.871 15.794 46.239 1.00 75.19 955 THR A N 1
ATOM 7313 C CA . THR A 1 955 ? -3.288 14.444 46.171 1.00 75.19 955 THR A CA 1
ATOM 7314 C C . THR A 1 955 ? -2.845 13.974 47.557 1.00 75.19 955 THR A C 1
ATOM 7316 O O . THR A 1 955 ? -2.480 14.787 48.409 1.00 75.19 955 THR A O 1
ATOM 7319 N N . ASN A 1 956 ? -2.856 12.661 47.796 1.00 70.38 956 ASN A N 1
ATOM 7320 C CA . ASN A 1 956 ? -2.235 12.071 48.986 1.00 70.38 956 ASN A CA 1
ATOM 7321 C C . ASN A 1 956 ? -0.783 11.613 48.733 1.00 70.38 956 ASN A C 1
ATOM 7323 O O . ASN A 1 956 ? -0.313 10.675 49.369 1.00 70.38 956 ASN A O 1
ATOM 7327 N N . ASP A 1 957 ? -0.076 12.283 47.812 1.00 73.50 957 ASP A N 1
ATOM 7328 C CA . ASP A 1 957 ? 1.326 12.019 47.468 1.00 73.50 957 ASP A CA 1
ATOM 7329 C C . ASP A 1 957 ? 2.203 13.274 47.711 1.00 73.50 957 ASP A C 1
ATOM 7331 O O . ASP A 1 957 ? 2.308 14.163 46.854 1.00 73.50 957 ASP A O 1
ATOM 7335 N N . PRO A 1 958 ? 2.872 13.361 48.880 1.00 74.19 958 PRO A N 1
ATOM 7336 C CA . PRO A 1 958 ? 3.814 14.437 49.186 1.00 74.19 958 PRO A CA 1
ATOM 7337 C C . PRO A 1 958 ? 5.025 14.497 48.243 1.00 74.19 958 PRO A C 1
ATOM 7339 O O . PRO A 1 958 ? 5.596 15.574 48.065 1.00 74.19 958 PRO A O 1
ATOM 7342 N N . ALA A 1 959 ? 5.430 13.376 47.633 1.00 74.00 959 ALA A N 1
ATOM 7343 C CA . ALA A 1 959 ? 6.564 13.322 46.715 1.00 74.00 959 ALA A CA 1
ATOM 7344 C C . ALA A 1 959 ? 6.190 13.882 45.334 1.00 74.00 959 ALA A C 1
ATOM 7346 O O . ALA A 1 959 ? 6.964 14.657 44.770 1.00 74.00 959 ALA A O 1
ATOM 7347 N N . TRP A 1 960 ? 4.988 13.586 44.831 1.00 78.44 960 TRP A N 1
ATOM 7348 C CA . TRP A 1 960 ? 4.423 14.224 43.636 1.00 78.44 960 TRP A CA 1
ATOM 7349 C C . TRP A 1 960 ? 4.272 15.734 43.817 1.00 78.44 960 TRP A C 1
ATOM 7351 O O . TRP A 1 960 ? 4.768 16.506 42.993 1.00 78.44 960 TRP A O 1
ATOM 7361 N N . LEU A 1 961 ? 3.647 16.170 44.917 1.00 82.56 961 LEU A N 1
ATOM 7362 C CA . LEU A 1 961 ? 3.464 17.592 45.215 1.00 82.56 961 LEU A CA 1
ATOM 7363 C C . LEU A 1 961 ? 4.813 18.322 45.330 1.00 82.56 961 LEU A C 1
ATOM 7365 O O . LEU A 1 961 ? 4.987 19.406 44.767 1.00 82.56 961 LEU A O 1
ATOM 7369 N N . ARG A 1 962 ? 5.794 17.708 46.002 1.00 83.62 962 ARG A N 1
ATOM 7370 C CA . ARG A 1 962 ? 7.167 18.220 46.082 1.00 83.62 962 ARG A CA 1
ATOM 7371 C C . ARG A 1 962 ? 7.820 18.308 44.704 1.00 83.62 962 ARG A C 1
ATOM 7373 O O . ARG A 1 962 ? 8.321 19.372 44.362 1.00 83.62 962 ARG A O 1
ATOM 7380 N N . LEU A 1 963 ? 7.763 17.251 43.892 1.00 80.12 963 LEU A N 1
ATOM 7381 C CA . LEU A 1 963 ? 8.337 17.218 42.542 1.00 80.12 963 LEU A CA 1
ATOM 7382 C C . LEU A 1 963 ? 7.702 18.271 41.618 1.00 80.12 963 LEU A C 1
ATOM 7384 O O . LEU A 1 963 ? 8.417 18.932 40.865 1.00 80.12 963 LEU A O 1
ATOM 7388 N N . LYS A 1 964 ? 6.383 18.487 41.709 1.00 81.06 964 LYS A N 1
ATOM 7389 C CA . LYS A 1 964 ? 5.670 19.563 41.001 1.00 81.06 964 LYS A CA 1
ATOM 7390 C C . LYS A 1 964 ? 6.181 20.946 41.389 1.00 81.06 964 LYS A C 1
ATOM 7392 O O . LYS A 1 964 ? 6.468 21.761 40.512 1.00 81.06 964 LYS A O 1
ATOM 7397 N N . LEU A 1 965 ? 6.290 21.216 42.688 1.00 89.06 965 LEU A N 1
ATOM 7398 C CA . LEU A 1 965 ? 6.704 22.520 43.203 1.00 89.06 965 LEU A CA 1
ATOM 7399 C C . LEU A 1 965 ? 8.202 22.783 42.985 1.00 89.06 965 LEU A C 1
ATOM 7401 O O . LEU A 1 965 ? 8.557 23.895 42.600 1.00 89.06 965 LEU A O 1
ATOM 7405 N N . ASP A 1 966 ? 9.058 21.772 43.152 1.00 85.69 966 ASP A N 1
ATOM 7406 C CA . ASP A 1 966 ? 10.493 21.832 42.847 1.00 85.69 966 ASP A CA 1
ATOM 7407 C C . ASP A 1 966 ? 10.715 22.097 41.342 1.00 85.69 966 ASP A C 1
ATOM 7409 O O . ASP A 1 966 ? 11.488 22.985 40.985 1.00 85.69 966 ASP A O 1
ATOM 7413 N N . ALA A 1 967 ? 9.985 21.414 40.447 1.00 80.88 967 ALA A N 1
ATOM 7414 C CA . ALA A 1 967 ? 10.063 21.652 39.003 1.00 80.88 967 ALA A CA 1
ATOM 7415 C C . ALA A 1 967 ? 9.607 23.070 38.616 1.00 80.88 967 ALA A C 1
ATOM 7417 O O . ALA A 1 967 ? 10.338 23.785 37.926 1.00 80.88 967 ALA A O 1
ATOM 7418 N N . LEU A 1 968 ? 8.434 23.514 39.087 1.00 87.81 968 LEU A N 1
ATOM 7419 C CA . LEU A 1 968 ? 7.920 24.856 38.786 1.00 87.81 968 LEU A CA 1
ATOM 7420 C C . LEU A 1 968 ? 8.820 25.965 39.351 1.00 87.81 968 LEU A C 1
ATOM 7422 O O . LEU A 1 968 ? 9.012 26.979 38.685 1.00 87.81 968 LEU A O 1
ATOM 7426 N N . ALA A 1 969 ? 9.449 25.754 40.513 1.00 86.62 969 ALA A N 1
ATOM 7427 C CA . ALA A 1 969 ? 10.425 26.678 41.098 1.00 86.62 969 ALA A CA 1
ATOM 7428 C C . ALA A 1 969 ? 11.714 26.858 40.261 1.00 86.62 969 ALA A C 1
ATOM 7430 O O . ALA A 1 969 ? 12.500 27.760 40.554 1.00 86.62 969 ALA A O 1
ATOM 7431 N N . THR A 1 970 ? 11.929 26.049 39.213 1.00 80.19 970 THR A N 1
ATOM 7432 C CA . THR A 1 970 ? 13.050 26.201 38.261 1.00 80.19 970 THR A CA 1
ATOM 7433 C C . THR A 1 970 ? 12.666 26.816 36.912 1.00 80.19 970 THR A C 1
ATOM 7435 O O . THR A 1 970 ? 13.544 27.036 36.078 1.00 80.19 970 THR A O 1
ATOM 7438 N N . VAL A 1 971 ? 11.384 27.123 36.677 1.00 83.25 971 VAL A N 1
ATOM 7439 C CA . VAL A 1 971 ? 10.916 27.673 35.394 1.00 83.25 971 VAL A CA 1
ATOM 7440 C C . VAL A 1 971 ? 11.475 29.080 35.174 1.00 83.25 971 VAL A C 1
ATOM 7442 O O . VAL A 1 971 ? 11.143 30.017 35.900 1.00 83.25 971 VAL A O 1
ATOM 7445 N N . ALA A 1 972 ? 12.316 29.220 34.150 1.00 82.81 972 ALA A N 1
ATOM 7446 C CA . ALA A 1 972 ? 12.837 30.504 33.704 1.00 82.81 972 ALA A CA 1
ATOM 7447 C C . ALA A 1 972 ? 11.920 31.150 32.658 1.00 82.81 972 ALA A C 1
ATOM 7449 O O . ALA A 1 972 ? 11.448 30.495 31.729 1.00 82.81 972 ALA A O 1
ATOM 7450 N N . GLU A 1 973 ? 11.712 32.452 32.808 1.00 82.62 973 GLU A N 1
ATOM 7451 C CA . GLU A 1 973 ? 10.955 33.318 31.907 1.00 82.62 973 GLU A CA 1
ATOM 7452 C C . GLU A 1 973 ? 11.892 34.381 31.303 1.00 82.62 973 GLU A C 1
ATOM 7454 O O . GLU A 1 973 ? 13.074 34.456 31.638 1.00 82.62 973 GLU A O 1
ATOM 7459 N N . GLU A 1 974 ? 11.384 35.237 30.410 1.00 77.25 974 GLU A N 1
ATOM 7460 C CA . GLU A 1 974 ? 12.199 36.260 29.727 1.00 77.25 974 GLU A CA 1
ATOM 7461 C C . GLU A 1 974 ? 12.850 37.287 30.675 1.00 77.25 974 GLU A C 1
ATOM 7463 O O . GLU A 1 974 ? 13.788 37.984 30.282 1.00 77.25 974 GLU A O 1
ATOM 7468 N N . ARG A 1 975 ? 12.334 37.430 31.905 1.00 78.38 975 ARG A N 1
ATOM 7469 C CA . ARG A 1 975 ? 12.781 38.422 32.891 1.00 78.38 975 ARG A CA 1
ATOM 7470 C C . ARG A 1 975 ? 12.792 37.834 34.299 1.00 78.38 975 ARG A C 1
ATOM 7472 O O . ARG A 1 975 ? 11.750 37.693 34.931 1.00 78.38 975 ARG A O 1
ATOM 7479 N N . ALA A 1 976 ? 13.991 37.576 34.810 1.00 89.75 976 ALA A N 1
ATOM 7480 C CA . ALA A 1 976 ? 14.198 37.367 36.237 1.00 89.75 976 ALA A CA 1
ATOM 7481 C C . ALA A 1 976 ? 13.908 38.664 37.021 1.00 89.75 976 ALA A C 1
ATOM 7483 O O . ALA A 1 976 ? 14.168 39.763 36.525 1.00 89.75 976 ALA A O 1
ATOM 7484 N N . PHE A 1 977 ? 13.403 38.545 38.249 1.00 94.00 977 PHE A N 1
ATOM 7485 C CA . PHE A 1 977 ? 13.118 39.686 39.126 1.00 94.00 977 PHE A CA 1
ATOM 7486 C C . PHE A 1 977 ? 13.369 39.353 40.597 1.00 94.00 977 PHE A C 1
ATOM 7488 O O . PHE A 1 977 ? 13.367 38.190 40.999 1.00 94.00 977 PHE A O 1
ATOM 7495 N N . GLU A 1 978 ? 13.583 40.385 41.409 1.00 94.12 978 GLU A N 1
ATOM 7496 C CA . GLU A 1 978 ? 13.685 40.253 42.861 1.00 94.12 978 GLU A CA 1
ATOM 7497 C C . GLU A 1 978 ? 12.364 40.607 43.540 1.00 94.12 978 GLU A C 1
ATOM 7499 O O . GLU A 1 978 ? 11.805 41.676 43.288 1.00 94.12 978 GLU A O 1
ATOM 7504 N N . MET A 1 979 ? 11.935 39.771 44.483 1.00 94.19 979 MET A N 1
ATOM 7505 C CA . MET A 1 979 ? 10.870 40.101 45.433 1.00 94.19 979 MET A CA 1
ATOM 7506 C C . MET A 1 979 ? 11.288 39.720 46.860 1.00 94.19 979 MET A C 1
ATOM 7508 O O . MET A 1 979 ? 12.151 38.848 47.017 1.00 94.19 979 MET A O 1
ATOM 7512 N N . PRO A 1 980 ? 10.706 40.339 47.905 1.00 92.56 980 PRO A N 1
ATOM 7513 C CA . PRO A 1 980 ? 10.795 39.823 49.270 1.00 92.56 980 PRO A CA 1
ATOM 7514 C C . PRO A 1 980 ? 10.400 38.342 49.329 1.00 92.56 980 PRO A C 1
ATOM 7516 O O . PRO A 1 980 ? 9.500 37.913 48.607 1.00 92.56 980 PRO A O 1
ATOM 7519 N N . PHE A 1 981 ? 11.048 37.560 50.192 1.00 93.75 981 PHE A N 1
ATOM 7520 C CA . PHE A 1 981 ? 10.710 36.149 50.391 1.00 93.75 981 PHE A CA 1
ATOM 7521 C C . PHE A 1 981 ? 10.561 35.799 51.886 1.00 93.75 981 PHE A C 1
ATOM 7523 O O . PHE A 1 981 ? 11.295 36.341 52.719 1.00 93.75 981 PHE A O 1
ATOM 7530 N N . PRO A 1 982 ? 9.624 34.910 52.274 1.00 88.75 982 PRO A N 1
ATOM 7531 C CA . PRO A 1 982 ? 9.494 34.474 53.664 1.00 88.75 982 PRO A CA 1
ATOM 7532 C C . PRO A 1 982 ? 10.711 33.666 54.167 1.00 88.75 982 PRO A C 1
ATOM 7534 O O . PRO A 1 982 ? 11.352 32.971 53.379 1.00 88.75 982 PRO A O 1
ATOM 7537 N N . PRO A 1 983 ? 11.007 33.668 55.482 1.00 82.44 983 PRO A N 1
ATOM 7538 C CA . PRO A 1 983 ? 10.338 34.428 56.540 1.00 82.44 983 PRO A CA 1
ATOM 7539 C C . PRO A 1 983 ? 10.939 35.826 56.776 1.00 82.44 983 PRO A C 1
ATOM 7541 O O . PRO A 1 983 ? 10.306 36.633 57.448 1.00 82.44 983 PRO A O 1
ATOM 7544 N N . THR A 1 984 ? 12.144 36.115 56.271 1.00 84.75 984 THR A N 1
ATOM 7545 C CA . THR A 1 984 ? 12.903 37.334 56.616 1.00 84.75 984 THR A CA 1
ATOM 7546 C C . THR A 1 984 ? 12.427 38.587 55.882 1.00 84.75 984 THR A C 1
ATOM 7548 O O . THR A 1 984 ? 12.679 39.694 56.349 1.00 84.75 984 THR A O 1
ATOM 7551 N N . GLY A 1 985 ? 11.751 38.435 54.738 1.00 84.69 985 GLY A N 1
ATOM 7552 C CA . GLY A 1 985 ? 11.415 39.553 53.852 1.00 84.69 985 GLY A CA 1
ATOM 7553 C C . GLY A 1 985 ? 12.609 40.063 53.037 1.00 84.69 985 GLY A C 1
ATOM 7554 O O . GLY A 1 985 ? 12.479 41.051 52.315 1.00 84.69 985 GLY A O 1
ATOM 7555 N N . GLU A 1 986 ? 13.762 39.395 53.115 1.00 89.69 986 GLU A N 1
ATOM 7556 C CA . GLU A 1 986 ? 14.914 39.692 52.265 1.00 89.69 986 GLU A CA 1
ATOM 7557 C C . GLU A 1 986 ? 14.569 39.448 50.794 1.00 89.69 986 GLU A C 1
ATOM 7559 O O . GLU A 1 986 ? 13.798 38.546 50.449 1.00 89.69 986 GLU A O 1
ATOM 7564 N N . LYS A 1 987 ? 15.141 40.270 49.911 1.00 91.19 987 LYS A N 1
ATOM 7565 C CA . LYS A 1 987 ? 14.926 40.129 48.475 1.00 91.19 987 LYS A CA 1
ATOM 7566 C C . LYS A 1 987 ? 15.658 38.906 47.941 1.00 91.19 987 LYS A C 1
ATOM 7568 O O . LYS A 1 987 ? 16.863 38.761 48.128 1.00 91.19 987 LYS A O 1
ATOM 7573 N N . ARG A 1 988 ? 14.926 38.061 47.219 1.00 93.69 988 ARG A N 1
ATOM 7574 C CA . ARG A 1 988 ? 15.454 36.901 46.505 1.00 93.69 988 ARG A CA 1
ATOM 7575 C C . ARG A 1 988 ? 15.165 37.046 45.016 1.00 93.69 988 ARG A C 1
ATOM 7577 O O . ARG A 1 988 ? 14.040 37.350 44.626 1.00 93.69 988 ARG A O 1
ATOM 7584 N N . LEU A 1 989 ? 16.189 36.809 44.198 1.00 93.69 989 LEU A N 1
ATOM 7585 C CA . LEU A 1 989 ? 16.075 36.746 42.744 1.00 93.69 989 LEU A CA 1
ATOM 7586 C C . LEU A 1 989 ? 15.373 35.443 42.328 1.00 93.69 989 LEU A C 1
ATOM 7588 O O . LEU A 1 989 ? 15.795 34.353 42.723 1.00 93.69 989 LEU A O 1
ATOM 7592 N N . PHE A 1 990 ? 14.334 35.563 41.505 1.00 93.50 990 PHE A N 1
ATOM 7593 C CA . PHE A 1 990 ? 13.609 34.453 40.889 1.00 93.50 990 PHE A CA 1
ATOM 7594 C C . PHE A 1 990 ? 13.710 34.524 39.361 1.00 93.50 990 PHE A C 1
ATOM 7596 O O . PHE A 1 990 ? 13.696 35.623 38.806 1.00 93.50 990 PHE A O 1
ATOM 7603 N N . PRO A 1 991 ? 13.789 33.377 38.660 1.00 88.62 991 PRO A N 1
ATOM 7604 C CA . PRO A 1 991 ? 13.980 33.342 37.210 1.00 88.62 991 PRO A CA 1
ATOM 7605 C C . PRO A 1 991 ? 12.689 33.589 36.405 1.00 88.62 991 PRO A C 1
ATOM 7607 O O . PRO A 1 991 ? 12.756 33.682 35.184 1.00 88.62 991 PRO A O 1
ATOM 7610 N N . GLY A 1 992 ? 11.534 33.692 37.068 1.00 92.12 992 GLY A N 1
ATOM 7611 C CA . GLY A 1 992 ? 10.217 33.904 36.466 1.00 92.12 992 GLY A CA 1
ATOM 7612 C C . GLY A 1 992 ? 9.114 33.957 37.528 1.00 92.12 992 GLY A C 1
ATOM 7613 O O . GLY A 1 992 ? 9.334 33.555 38.676 1.00 92.12 992 GLY A O 1
ATOM 7614 N N . VAL A 1 993 ? 7.929 34.463 37.181 1.00 90.88 993 VAL A N 1
ATOM 7615 C CA . VAL A 1 993 ? 6.807 34.626 38.121 1.00 90.88 993 VAL A CA 1
ATOM 7616 C C . VAL A 1 993 ? 6.119 33.298 38.444 1.00 90.88 993 VAL A C 1
ATOM 7618 O O . VAL A 1 993 ? 5.651 33.119 39.571 1.00 90.88 993 VAL A O 1
ATOM 7621 N N . VAL A 1 994 ? 6.161 32.315 37.537 1.00 91.88 994 VAL A N 1
ATOM 7622 C CA . VAL A 1 994 ? 5.845 30.905 37.830 1.00 91.88 994 VAL A CA 1
ATOM 7623 C C . VAL A 1 994 ? 6.752 30.376 38.943 1.00 91.88 994 VAL A C 1
ATOM 7625 O O . VAL A 1 994 ? 6.252 29.869 39.949 1.00 91.88 994 VAL A O 1
ATOM 7628 N N . ALA A 1 995 ? 8.070 30.557 38.813 1.00 92.62 995 ALA A N 1
ATOM 7629 C CA . ALA A 1 995 ? 9.041 30.072 39.791 1.00 92.62 995 ALA A CA 1
ATOM 7630 C C . ALA A 1 995 ? 8.930 30.781 41.149 1.00 92.62 995 ALA A C 1
ATOM 7632 O O . ALA A 1 995 ? 8.967 30.123 42.190 1.00 92.62 995 ALA A O 1
ATOM 7633 N N . ALA A 1 996 ? 8.726 32.101 41.145 1.00 93.00 996 ALA A N 1
ATOM 7634 C CA . ALA A 1 996 ? 8.456 32.882 42.350 1.00 93.00 996 ALA A CA 1
ATOM 7635 C C . ALA A 1 996 ? 7.191 32.389 43.078 1.00 93.00 996 ALA A C 1
ATOM 7637 O O . ALA A 1 996 ? 7.221 32.134 44.283 1.00 93.00 996 ALA A O 1
ATOM 7638 N N . THR A 1 997 ? 6.096 32.181 42.338 1.00 93.56 997 THR A N 1
ATOM 7639 C CA . THR A 1 997 ? 4.821 31.701 42.892 1.00 93.56 997 THR A CA 1
ATOM 7640 C C . THR A 1 997 ? 4.954 30.289 43.463 1.00 93.56 997 THR A C 1
ATOM 7642 O O . THR A 1 997 ? 4.563 30.047 44.606 1.00 93.56 997 THR A O 1
ATOM 7645 N N . ALA A 1 998 ? 5.558 29.364 42.712 1.00 94.19 998 ALA A N 1
ATOM 7646 C CA . ALA A 1 998 ? 5.784 27.993 43.159 1.00 94.19 998 ALA A CA 1
ATOM 7647 C C . ALA A 1 998 ? 6.666 27.933 44.416 1.00 94.19 998 ALA A C 1
ATOM 7649 O O . ALA A 1 998 ? 6.342 27.199 45.347 1.00 94.19 998 ALA A O 1
ATOM 7650 N N . ALA A 1 999 ? 7.723 28.748 44.496 1.00 93.56 999 ALA A N 1
ATOM 7651 C CA . ALA A 1 999 ? 8.593 28.814 45.669 1.00 93.56 999 ALA A CA 1
ATOM 7652 C C . ALA A 1 999 ? 7.867 29.302 46.939 1.00 93.56 999 ALA A C 1
ATOM 7654 O O . ALA A 1 999 ? 8.151 28.797 48.027 1.00 93.56 999 ALA A O 1
ATOM 7655 N N . VAL A 1 1000 ? 6.918 30.240 46.824 1.00 94.06 1000 VAL A N 1
ATOM 7656 C CA . VAL A 1 1000 ? 6.110 30.707 47.968 1.00 94.06 1000 VAL A CA 1
ATOM 7657 C C . VAL A 1 1000 ? 5.102 29.640 48.415 1.00 94.06 1000 VAL A C 1
ATOM 7659 O O . VAL A 1 1000 ? 4.993 29.373 49.614 1.00 94.06 1000 VAL A O 1
ATOM 7662 N N . ILE A 1 1001 ? 4.417 28.972 47.476 1.00 94.88 1001 ILE A N 1
ATOM 7663 C CA . ILE A 1 1001 ? 3.509 27.847 47.783 1.00 94.88 1001 ILE A CA 1
ATOM 7664 C C . ILE A 1 1001 ? 4.282 26.725 48.487 1.00 94.88 1001 ILE A C 1
ATOM 7666 O O . ILE A 1 1001 ? 3.863 26.243 49.539 1.00 94.88 1001 ILE A O 1
ATOM 7670 N N . ARG A 1 1002 ? 5.445 26.357 47.940 1.00 92.50 1002 ARG A N 1
ATOM 7671 C CA . ARG A 1 1002 ? 6.373 25.361 48.486 1.00 92.50 1002 ARG A CA 1
ATOM 7672 C C . ARG A 1 1002 ? 6.781 25.682 49.920 1.00 92.50 1002 ARG A C 1
ATOM 7674 O O . ARG A 1 1002 ? 6.621 24.829 50.787 1.00 92.50 1002 ARG A O 1
ATOM 7681 N N . TRP A 1 1003 ? 7.218 26.916 50.182 1.00 93.44 1003 TRP A N 1
ATOM 7682 C CA . TRP A 1 1003 ? 7.573 27.355 51.531 1.00 93.44 1003 TRP A CA 1
ATOM 7683 C C . TRP A 1 1003 ? 6.396 27.218 52.508 1.00 93.44 1003 TRP A C 1
ATOM 7685 O O . TRP A 1 1003 ? 6.574 26.699 53.610 1.00 93.44 1003 TRP A O 1
ATOM 7695 N N . ARG A 1 1004 ? 5.172 27.602 52.109 1.00 92.00 1004 ARG A N 1
ATOM 7696 C CA . ARG A 1 1004 ? 3.993 27.428 52.976 1.00 92.00 1004 ARG A CA 1
ATOM 7697 C C . ARG A 1 1004 ? 3.672 25.949 53.214 1.00 92.00 1004 ARG A C 1
ATOM 7699 O O . ARG A 1 1004 ? 3.369 25.585 54.345 1.00 92.00 1004 ARG A O 1
ATOM 7706 N N . CYS A 1 1005 ? 3.806 25.090 52.203 1.00 89.50 1005 CYS A N 1
ATOM 7707 C CA . CYS A 1 1005 ? 3.634 23.640 52.353 1.00 89.50 1005 CYS A CA 1
ATOM 7708 C C . CYS A 1 1005 ? 4.665 23.027 53.318 1.00 89.50 1005 CYS A C 1
ATOM 7710 O O . CYS A 1 1005 ? 4.311 22.158 54.112 1.00 89.50 1005 CYS A O 1
ATOM 7712 N N . GLU A 1 1006 ? 5.914 23.505 53.311 1.00 88.31 1006 GLU A N 1
ATOM 7713 C CA . GLU A 1 1006 ? 6.944 23.098 54.278 1.00 88.31 1006 GLU A CA 1
ATOM 7714 C C . GLU A 1 1006 ? 6.614 23.567 55.705 1.00 88.31 1006 GLU A C 1
ATOM 7716 O O . GLU A 1 1006 ? 6.724 22.773 56.637 1.00 88.31 1006 GLU A O 1
ATOM 7721 N N . GLN A 1 1007 ? 6.135 24.806 55.887 1.00 88.25 1007 GLN A N 1
ATOM 7722 C CA . GLN A 1 1007 ? 5.685 25.311 57.198 1.00 88.25 1007 GLN A CA 1
ATOM 7723 C C . GLN A 1 1007 ? 4.484 24.536 57.763 1.00 88.25 1007 GLN A C 1
ATOM 7725 O O . GLN A 1 1007 ? 4.388 24.345 58.972 1.00 88.25 1007 GLN A O 1
ATOM 7730 N N . LEU A 1 1008 ? 3.581 24.070 56.896 1.00 83.75 1008 LEU A N 1
ATOM 7731 C CA . LEU A 1 1008 ? 2.438 23.225 57.264 1.00 83.75 1008 LEU A CA 1
ATOM 7732 C C . LEU A 1 1008 ? 2.828 21.745 57.473 1.00 83.75 1008 LEU A C 1
ATOM 7734 O O . LEU A 1 1008 ? 2.013 20.942 57.917 1.00 83.75 1008 LEU A O 1
ATOM 7738 N N . GLY A 1 1009 ? 4.073 21.361 57.165 1.00 78.06 1009 GLY A N 1
ATOM 7739 C CA . GLY A 1 1009 ? 4.550 19.976 57.234 1.00 78.06 1009 GLY A CA 1
ATOM 7740 C C . GLY A 1 1009 ? 4.039 19.067 56.108 1.00 78.06 1009 GLY A C 1
ATOM 7741 O O . GLY A 1 1009 ? 4.290 17.867 56.140 1.00 78.06 1009 GLY A O 1
ATOM 7742 N N . ALA A 1 1010 ? 3.367 19.616 55.092 1.00 77.12 1010 ALA A N 1
ATOM 7743 C CA . ALA A 1 1010 ? 2.706 18.860 54.025 1.00 77.12 1010 ALA A CA 1
ATOM 7744 C C . ALA A 1 1010 ? 3.669 18.123 53.070 1.00 77.12 1010 ALA A C 1
ATOM 7746 O O . ALA A 1 1010 ? 3.221 17.288 52.289 1.00 77.12 1010 ALA A O 1
ATOM 7747 N N . LEU A 1 1011 ? 4.975 18.420 53.131 1.00 79.12 1011 LEU A N 1
ATOM 7748 C CA . LEU A 1 1011 ? 6.036 17.761 52.352 1.00 79.12 1011 LEU A CA 1
ATOM 7749 C C . LEU A 1 1011 ? 6.945 16.847 53.208 1.00 79.12 1011 LEU A C 1
ATOM 7751 O O . LEU A 1 1011 ? 8.055 16.522 52.787 1.00 79.12 1011 LEU A O 1
ATOM 7755 N N . GLN A 1 1012 ? 6.521 16.472 54.422 1.00 68.19 1012 GLN A N 1
ATOM 7756 C CA . GLN A 1 1012 ? 7.267 15.549 55.290 1.00 68.19 1012 GLN A CA 1
ATOM 7757 C C . GLN A 1 1012 ? 7.030 14.085 54.870 1.00 68.19 1012 GLN A C 1
ATOM 7759 O O . GLN A 1 1012 ? 5.894 13.664 54.652 1.00 68.19 1012 GLN A O 1
ATOM 7764 N N . GLU A 1 1013 ? 8.108 13.304 54.764 1.00 57.03 1013 GLU A N 1
ATOM 7765 C CA . GLU A 1 1013 ? 8.039 11.863 54.485 1.00 57.03 1013 GLU A CA 1
ATOM 7766 C C . GLU A 1 1013 ? 7.373 11.124 55.660 1.00 57.03 1013 GLU A C 1
ATOM 7768 O O . GLU A 1 1013 ? 7.651 11.418 56.823 1.00 57.03 1013 GLU A O 1
ATOM 7773 N N . GLY A 1 1014 ? 6.477 10.176 55.361 1.00 53.75 1014 GLY A N 1
ATOM 7774 C CA . GLY A 1 1014 ? 5.704 9.445 56.376 1.00 53.75 1014 GLY A CA 1
ATOM 7775 C C . GLY A 1 1014 ? 4.407 10.123 56.845 1.00 53.75 1014 GLY A C 1
ATOM 7776 O O . GLY A 1 1014 ? 3.822 9.676 57.829 1.00 53.75 1014 GLY A O 1
ATOM 7777 N N . GLY A 1 1015 ? 3.932 11.175 56.165 1.00 47.44 1015 GLY A N 1
ATOM 7778 C CA . GLY A 1 1015 ? 2.556 11.663 56.342 1.00 47.44 1015 GLY A CA 1
ATOM 7779 C C . GLY A 1 1015 ? 1.504 10.591 55.981 1.00 47.44 1015 GLY A C 1
ATOM 7780 O O . GLY A 1 1015 ? 1.819 9.685 55.209 1.00 47.44 1015 GLY A O 1
ATOM 7781 N N . PRO A 1 1016 ? 0.268 10.670 56.515 1.00 38.25 1016 PRO A N 1
ATOM 7782 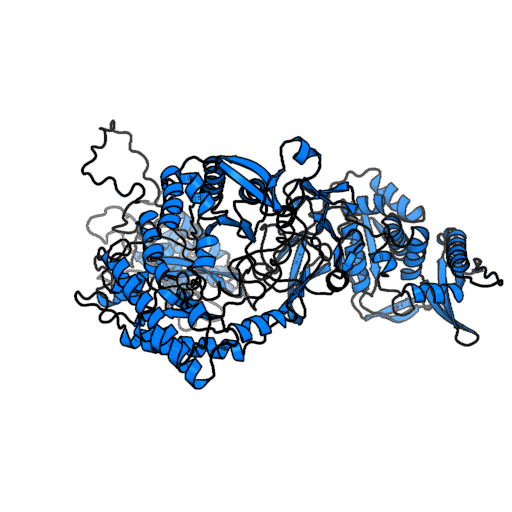C CA . PRO A 1 1016 ? -0.727 9.598 56.409 1.00 38.25 1016 PRO A CA 1
ATOM 7783 C C . PRO A 1 1016 ? -1.174 9.326 54.962 1.00 38.25 1016 PRO A C 1
ATOM 7785 O O . PRO A 1 1016 ? -2.002 10.045 54.393 1.00 38.25 1016 PRO A O 1
ATOM 7788 N N . THR A 1 1017 ? -0.631 8.254 54.388 1.00 35.62 1017 THR A N 1
ATOM 7789 C CA . THR A 1 1017 ? -1.118 7.588 53.172 1.00 35.62 1017 THR A CA 1
ATOM 7790 C C . THR A 1 1017 ? -2.450 6.865 53.428 1.00 35.62 1017 THR A C 1
ATOM 7792 O O . THR A 1 1017 ? -2.813 6.683 54.593 1.00 35.62 1017 THR A O 1
ATOM 7795 N N . PRO A 1 1018 ? -3.191 6.470 52.372 1.00 36.94 1018 PRO A N 1
ATOM 7796 C CA . PRO A 1 1018 ? -4.321 5.546 52.500 1.00 36.94 1018 PRO A CA 1
ATOM 7797 C C . PRO A 1 1018 ? -3.865 4.147 52.952 1.00 36.94 1018 PRO A C 1
ATOM 7799 O O . PRO A 1 1018 ? -2.700 3.791 52.652 1.00 36.94 1018 PRO A O 1
#

Secondary structure (DSSP, 8-state):
-PPEEEEEGGGTEEEETTHHHHGGGSSSTTEE-SSSS------EEEETTSTTHHHHHTTSTTS-STTBPEEEEE-HHHHHHHHTT-EEEEEESSPBPHHHHTTT-EE-TTSPEEEEEEEHHHHHHHHHHHHHHHS-SEEEEHHHHHHS-TTTTT----B----EETTPEEEETTEEEEHHHHHHH-S-EEEEEEGGGGSS-SS-EEEEEEEEEEEEEEEEEEEEEEETTS-EEEEESEE-EEETTEEE-TTT--TT-EEEBP-SB----SB--HHHHHHHHHHHTTEEEEE-STT-EEEEEEEETTGGGGHHHHHHHHHHHHHTT--SS-------EEEGGGTEEEEEEHHHHHHHHHTT--TTTTTS--HHHHTB-HHHHHHHHHHHHHHTEEEEE-SSSS-EEEEEEES-HHHHHHHHHHHHTBT---EEEEEE-SEEEEEE-SSSSEEEEEEPPEEEEEE-HHHHHHHHHHT--SSHHHHHHHHHHHTT---------EEEEEEEEEEEEEEEEEEE-STTS--EETTEE----B---BSTT---EEEEEESGGGEESTTSTT-EE-HHHHHHHHHHHHHHHHHHHHH---SSHHHHHHHHHH--EEEEEE-HHHHHHHTT--TTSHHHHHHHHHHHHHHHHHHHHHHHHHHHHH---TT--HHHHTSBTBGGGGS-HHHHHHHHHH--S-S--B-B---TTHHHHHSTT---TTPPPS-SEEEEEEEPTTS-EEEEEEE-HHHHHHHHHH-TTPPPPTT---TTTS-HHHHHHHHHHHGGG-SS-B-PEEE--TT--HHHHHHHHHHHHHTT-SEEEEE---TTT--SSPPPPPPPPP-----PPPP--------S-TTPPPP-SSPPPPSGGGBS-SSPPP-TT---EEEEEE--TT--EEEEEEEE-TT--TT----SS-EEEEEEEE-TT--TTHHHHHHHHHHHTTBS-HHHHHHHHHHHTT---S--EEEE-TTT--EEEESSHHHHHHHHHHHHHHHTTTT-TT----